Protein AF-A0A090J4X0-F1 (afdb_monomer_lite)

Radius of gyration: 49.34 Å; chains: 1; bounding box: 128×133×144 Å

Sequence (940 aa):
MVRVKNRFLIIFAMIFALLVNYCIPLAQIASAADVNAISAQEEPVEEQVVTTNQIQGETDNSPYKDQLEKDVEGVVTYEVDNNNVYMQSTTPHNNANTSEDRYTYNYEGNSQVLDHILTTKDIADDAQVEILHLNASYMEEHGRVSDHDPVLAQLNFDEEPAADEDFSLTIMHTNDTHARVTQFPYLATAVNQIRADHPNNLLLHAGDVFSGTLFFNVHLGLADLYFLNELKYDAMTFGNHEFDKDSQTLANFVNEAKFPFVSANIDFTNDPILGKYAFNEPGQPGDGGNIYPAIIKEINGEQVGIFGLTTEDTPNIASPSKNIVFENAVEEAENTVSLLEEKGIDKIIALSHLGYDEDKQLAEAVDGIDVIVGGHSHTVLPEGEVIEKDEPTVIVQTGEYLNNLGKLDVTFDENGVIKDQSAELLSLTADSNGVRQFAADPAFQEKVDEFNTPIEELLQEVVGNTTVPLDGERANVRTKETNLGNLITDGMVWKMQQFFPETTIALQNGGGIRASIDQGEITMGEVRTVLPFDNALVAIKLTGKEIWEALEHSVSAYPSQSGGFLHVSGLKFKFDPDKPAGEKVWSVKVKTTEGNFKPIELDQMYTVATNSFTAQGGDGFDSLRQAYLDGRMINIDIPDYEVFNDYLVAHNPVSPSVEGRIVAAKEPSGENKVNPTINNGVATVDDATFKNAIEAAVVANSALEINLNGKENIKIQLTADQVAQLTENGVPLVLANGSVSIRIPSSVLEAGGELVVIISKLADTKGAVSPVYELIIQLGGKSVTQFSEPVTLTFTVDKNKVTKPDKLNVYYYNEHTKAWVKLPGATYQDGKVTVTTNHFTKFTVFENDAEIIASDSSDNNGNGGSNPPGGKNPDNTNSGTKNTVTDHSNTGNNPINTTNKLPDTSTNYRNILLAGILFILFATIGVFYKRFKKGTKSTH

Structure (mmCIF, N/CA/C/O backbone):
data_AF-A0A090J4X0-F1
#
_entry.id   AF-A0A090J4X0-F1
#
loop_
_atom_site.group_PDB
_atom_site.id
_atom_site.type_symbol
_atom_site.label_atom_id
_atom_site.label_alt_id
_atom_site.label_comp_id
_atom_site.label_asym_id
_atom_site.label_entity_id
_atom_site.label_seq_id
_atom_site.pdbx_PDB_ins_code
_atom_site.Cartn_x
_atom_site.Cartn_y
_atom_site.Cartn_z
_atom_site.occupancy
_atom_site.B_iso_or_equiv
_atom_site.auth_seq_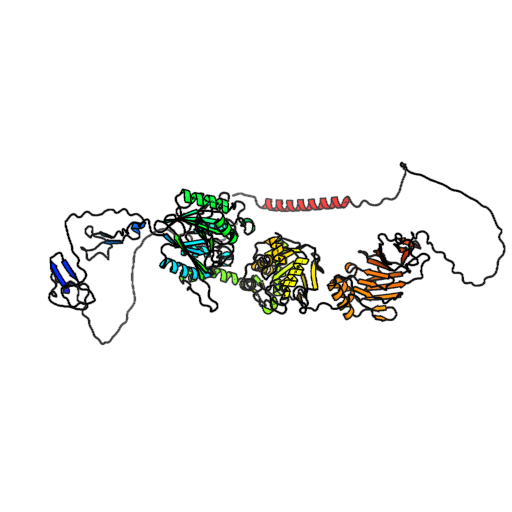id
_atom_site.auth_comp_id
_atom_site.auth_asym_id
_atom_site.auth_atom_id
_atom_site.pdbx_PDB_model_num
ATOM 1 N N . MET A 1 1 ? 57.522 20.116 41.516 1.00 34.50 1 MET A N 1
ATOM 2 C CA . MET A 1 1 ? 57.374 21.588 41.396 1.00 34.50 1 MET A CA 1
ATOM 3 C C . MET A 1 1 ? 55.888 21.847 41.144 1.00 34.50 1 MET A C 1
ATOM 5 O O . MET A 1 1 ? 55.374 21.148 40.291 1.00 34.50 1 MET A O 1
ATOM 9 N N . VAL A 1 2 ? 55.079 22.598 41.909 1.00 28.20 2 VAL A N 1
ATOM 10 C CA . VAL A 1 2 ? 55.233 23.796 42.782 1.00 28.20 2 VAL A CA 1
ATOM 11 C C . VAL A 1 2 ? 54.946 25.122 42.048 1.00 28.20 2 VAL A C 1
ATOM 13 O O . VAL A 1 2 ? 55.818 25.585 41.323 1.00 28.20 2 VAL A O 1
ATOM 16 N N . ARG A 1 3 ? 53.799 25.759 42.392 1.00 29.31 3 ARG A N 1
ATOM 17 C CA . ARG A 1 3 ? 53.315 27.131 42.032 1.00 29.31 3 ARG A CA 1
ATOM 18 C C . ARG A 1 3 ? 52.940 27.313 40.535 1.00 29.31 3 ARG A C 1
ATOM 20 O O . ARG A 1 3 ? 53.563 26.685 39.698 1.00 29.31 3 ARG A O 1
ATOM 27 N N . VAL A 1 4 ? 51.946 28.109 40.099 1.00 34.38 4 VAL A N 1
ATOM 28 C CA . VAL A 1 4 ? 51.014 29.121 40.693 1.00 34.38 4 VAL A CA 1
ATOM 29 C C . VAL A 1 4 ? 49.559 28.820 40.195 1.00 34.38 4 VAL A C 1
ATOM 31 O O . VAL A 1 4 ? 49.356 27.824 39.515 1.00 34.38 4 VAL A O 1
ATOM 34 N N . LYS A 1 5 ? 48.538 29.666 40.419 1.00 36.97 5 LYS A N 1
ATOM 35 C CA . LYS A 1 5 ? 47.562 29.635 41.538 1.00 36.97 5 LYS A CA 1
ATOM 36 C C . LYS A 1 5 ? 46.508 30.772 41.371 1.00 36.97 5 LYS A C 1
ATOM 38 O O . LYS A 1 5 ? 46.921 31.913 41.201 1.00 36.97 5 LYS A O 1
ATOM 43 N N . ASN A 1 6 ? 45.209 30.491 41.588 1.00 34.59 6 ASN A N 1
ATOM 44 C CA . ASN A 1 6 ? 44.034 31.411 41.547 1.00 34.59 6 ASN A CA 1
ATOM 45 C C . ASN A 1 6 ? 43.616 31.903 40.136 1.00 34.59 6 ASN A C 1
ATOM 47 O O . ASN A 1 6 ? 44.476 32.042 39.276 1.00 34.59 6 ASN A O 1
ATOM 51 N N . ARG A 1 7 ? 42.342 32.218 39.826 1.00 28.98 7 ARG A N 1
ATOM 52 C CA . ARG A 1 7 ? 41.038 32.239 40.564 1.00 28.98 7 ARG A CA 1
ATOM 53 C C . ARG A 1 7 ? 40.018 31.366 39.776 1.00 28.98 7 ARG A C 1
ATOM 55 O O . ARG A 1 7 ? 40.221 31.234 38.580 1.00 28.98 7 ARG A O 1
ATOM 62 N N . PHE A 1 8 ? 38.965 30.707 40.280 1.00 29.36 8 PHE A N 1
ATOM 63 C CA . PHE A 1 8 ? 38.139 30.781 41.505 1.00 29.36 8 PHE A CA 1
ATOM 64 C C . PHE A 1 8 ? 37.130 31.950 41.588 1.00 29.36 8 PHE A C 1
ATOM 66 O O . PHE A 1 8 ? 37.449 32.966 42.202 1.00 29.36 8 PHE A O 1
ATOM 73 N N . LEU A 1 9 ? 35.939 31.782 40.983 1.00 28.12 9 LEU A N 1
ATOM 74 C CA . LEU A 1 9 ? 34.565 32.021 41.509 1.00 28.12 9 LEU A CA 1
ATOM 75 C C . LEU A 1 9 ? 33.567 32.085 40.324 1.00 28.12 9 LEU A C 1
ATOM 77 O O . LEU A 1 9 ? 33.915 32.703 39.324 1.00 28.12 9 LEU A O 1
ATOM 81 N N . ILE A 1 10 ? 32.336 31.553 40.476 1.00 30.25 10 ILE A N 1
ATOM 82 C CA . ILE A 1 10 ? 31.266 31.466 39.440 1.00 30.25 10 ILE A CA 1
ATOM 83 C C . ILE A 1 10 ? 31.689 30.529 38.267 1.00 30.25 10 ILE A C 1
ATOM 85 O O . ILE A 1 10 ? 32.802 30.639 37.771 1.00 30.25 10 ILE A O 1
ATOM 89 N N . ILE A 1 11 ? 30.944 29.528 37.777 1.00 29.91 11 ILE A N 1
ATOM 90 C CA . ILE A 1 11 ? 29.537 29.103 37.911 1.00 29.91 11 ILE A CA 1
ATOM 91 C C . ILE A 1 11 ? 29.507 27.647 38.429 1.00 29.91 11 ILE A C 1
ATOM 93 O O . ILE A 1 11 ? 30.078 26.781 37.773 1.00 29.91 11 ILE A O 1
ATOM 97 N N . PHE A 1 12 ? 28.861 27.357 39.571 1.00 31.47 12 PHE A N 1
ATOM 98 C CA . PHE A 1 12 ? 28.559 25.971 40.008 1.00 31.47 12 PHE A CA 1
ATOM 99 C C . PHE A 1 12 ? 27.487 25.915 41.127 1.00 31.47 12 PHE A C 1
ATOM 101 O O . PHE A 1 12 ? 27.651 25.231 42.134 1.00 31.47 12 PHE A O 1
ATOM 108 N N . ALA A 1 13 ? 26.425 26.720 41.008 1.00 29.48 13 ALA A N 1
ATOM 109 C CA . ALA A 1 13 ? 25.392 26.877 42.046 1.00 29.48 13 ALA A CA 1
ATOM 110 C C . ALA A 1 13 ? 23.999 27.177 41.447 1.00 29.48 13 ALA A C 1
ATOM 112 O O . ALA A 1 13 ? 23.331 28.125 41.842 1.00 29.48 13 ALA A O 1
ATOM 113 N N . MET A 1 14 ? 23.619 26.386 40.443 1.00 27.30 14 MET A N 1
ATOM 114 C CA . MET A 1 14 ? 22.338 26.350 39.720 1.00 27.30 14 MET A CA 1
ATOM 115 C C . MET A 1 14 ? 22.378 25.035 38.911 1.00 27.30 14 MET A C 1
ATOM 117 O O . MET A 1 14 ? 23.383 24.809 38.245 1.00 27.30 14 MET A O 1
ATOM 121 N N . ILE A 1 15 ? 21.414 24.110 38.945 1.00 30.80 15 ILE A N 1
ATOM 122 C CA . ILE A 1 15 ? 20.147 24.021 39.694 1.00 30.80 15 ILE A CA 1
ATOM 123 C C . ILE A 1 15 ? 20.069 22.599 40.284 1.00 30.80 15 ILE A C 1
ATOM 125 O O . ILE A 1 15 ? 19.925 21.645 39.528 1.00 30.80 15 ILE A O 1
ATOM 129 N N . PHE A 1 16 ? 20.195 22.432 41.610 1.00 29.25 16 PHE A N 1
ATOM 130 C CA . PHE A 1 16 ? 19.958 21.131 42.273 1.00 29.25 16 PHE A CA 1
ATOM 131 C C . PHE A 1 16 ? 19.659 21.257 43.782 1.00 29.25 16 PHE A C 1
ATOM 133 O O . PHE A 1 16 ? 20.340 20.664 44.615 1.00 29.25 16 PHE A O 1
ATOM 140 N N . ALA A 1 17 ? 18.674 22.085 44.144 1.00 27.25 17 ALA A N 1
ATOM 141 C CA . ALA A 1 17 ? 18.000 22.063 45.450 1.00 27.25 17 ALA A CA 1
ATOM 142 C C . ALA A 1 17 ? 16.835 23.067 45.458 1.00 27.25 17 ALA A C 1
ATOM 144 O O . ALA A 1 17 ? 17.079 24.254 45.656 1.00 27.25 17 ALA A O 1
ATOM 145 N N . LEU A 1 18 ? 15.597 22.597 45.258 1.00 29.12 18 LEU A N 1
ATOM 146 C CA . LEU A 1 18 ? 14.378 23.181 45.846 1.00 29.12 18 LEU A CA 1
ATOM 147 C C . LEU A 1 18 ? 13.153 22.309 45.529 1.00 29.12 18 LEU A C 1
ATOM 149 O O . LEU A 1 18 ? 12.484 22.468 44.515 1.00 29.12 18 LEU A O 1
ATOM 153 N N . LEU A 1 19 ? 12.872 21.387 46.443 1.00 26.77 19 LEU A N 1
ATOM 154 C CA . LEU A 1 19 ? 11.585 20.719 46.606 1.00 26.77 19 LEU A CA 1
ATOM 155 C C . LEU A 1 19 ? 11.339 20.643 48.126 1.00 26.77 19 LEU A C 1
ATOM 157 O O . LEU A 1 19 ? 12.308 20.546 48.880 1.00 26.77 19 LEU A O 1
ATOM 161 N N . VAL A 1 20 ? 10.070 20.650 48.551 1.00 29.41 20 VAL A N 1
ATOM 162 C CA . VAL A 1 20 ? 9.588 20.437 49.938 1.00 29.41 20 VAL A CA 1
ATOM 163 C C . VAL A 1 20 ? 9.662 21.644 50.921 1.00 29.41 20 VAL A C 1
ATOM 165 O O . VAL A 1 20 ? 10.699 21.956 51.496 1.00 29.41 20 VAL A O 1
ATOM 168 N N . ASN A 1 21 ? 8.461 22.185 51.208 1.00 29.67 21 ASN A N 1
ATOM 169 C CA . ASN A 1 21 ? 7.936 22.760 52.475 1.00 29.67 21 ASN A CA 1
ATOM 170 C C . ASN A 1 21 ? 8.052 24.261 52.895 1.00 29.67 21 ASN A C 1
ATOM 172 O O . ASN A 1 21 ? 9.009 24.677 53.536 1.00 29.67 21 ASN A O 1
ATOM 176 N N . TYR A 1 22 ? 6.894 24.941 52.753 1.00 29.33 22 TYR A N 1
ATOM 177 C CA . TYR A 1 22 ? 6.094 25.691 53.766 1.00 29.33 22 TYR A CA 1
ATOM 178 C C . TYR A 1 22 ? 6.473 27.088 54.350 1.00 29.33 22 TYR A C 1
ATOM 180 O O . TYR A 1 22 ? 7.574 27.326 54.828 1.00 29.33 22 TYR A O 1
ATOM 188 N N . CYS A 1 23 ? 5.411 27.921 54.462 1.00 25.92 23 CYS A N 1
ATOM 189 C CA . CYS A 1 23 ? 5.164 29.139 55.283 1.00 25.92 23 CYS A CA 1
ATOM 190 C C . CYS A 1 23 ? 6.023 30.416 55.049 1.00 25.92 23 CYS A C 1
ATOM 192 O O . CYS A 1 23 ? 7.228 30.399 55.252 1.00 25.92 23 CYS A O 1
ATOM 194 N N . ILE A 1 24 ? 5.486 31.572 54.594 1.00 27.16 24 ILE A N 1
ATOM 195 C CA . ILE A 1 24 ? 4.504 32.507 55.238 1.00 27.16 24 ILE A CA 1
ATOM 196 C C . ILE A 1 24 ? 5.044 33.076 56.582 1.00 27.16 24 ILE A C 1
ATOM 198 O O . ILE A 1 24 ? 5.458 32.236 57.382 1.00 27.16 24 ILE A O 1
ATOM 202 N N . PRO A 1 25 ? 5.005 34.406 56.923 1.00 51.69 25 PRO A N 1
ATOM 203 C CA . PRO A 1 25 ? 4.250 35.553 56.332 1.00 51.69 25 PRO A CA 1
ATOM 204 C C . PRO A 1 25 ? 4.981 36.944 56.187 1.00 51.69 25 PRO A C 1
ATOM 206 O O . PRO A 1 25 ? 6.061 37.128 56.732 1.00 51.69 25 PRO A O 1
ATOM 209 N N . LEU A 1 26 ? 4.281 37.957 55.604 1.00 27.30 26 LEU A N 1
ATOM 210 C CA . LEU A 1 26 ? 4.347 39.443 55.859 1.00 27.30 26 LEU A CA 1
ATOM 211 C C . LEU A 1 26 ? 5.690 40.215 55.587 1.00 27.30 26 LEU A C 1
ATOM 213 O O . LEU A 1 26 ? 6.767 39.648 55.680 1.00 27.30 26 LEU A O 1
ATOM 217 N N . ALA A 1 27 ? 5.762 41.537 55.308 1.00 27.98 27 ALA A N 1
ATOM 218 C CA . ALA A 1 27 ? 4.795 42.578 54.884 1.00 27.98 27 ALA A CA 1
ATOM 219 C C . ALA A 1 27 ? 5.486 43.934 54.539 1.00 27.98 27 ALA A C 1
ATOM 221 O O . ALA A 1 27 ? 6.489 44.240 55.168 1.00 27.98 27 ALA A O 1
ATOM 222 N N . GLN A 1 28 ? 4.844 44.771 53.687 1.00 29.53 28 GLN A N 1
ATOM 223 C CA . GLN A 1 28 ? 4.768 46.267 53.748 1.00 29.53 28 GLN A CA 1
ATOM 224 C C . GLN A 1 28 ? 6.092 47.118 53.682 1.00 29.53 28 GLN A C 1
ATOM 226 O O . GLN A 1 28 ? 7.161 46.639 54.022 1.00 29.53 28 GLN A O 1
ATOM 231 N N . ILE A 1 29 ? 6.165 48.403 53.262 1.00 28.66 29 ILE A N 1
ATOM 232 C CA . ILE A 1 29 ? 5.221 49.397 52.681 1.00 28.66 29 ILE A CA 1
ATOM 233 C C . ILE A 1 29 ? 5.993 50.535 51.937 1.00 28.66 29 ILE A C 1
ATOM 235 O O . ILE A 1 29 ? 7.201 50.659 52.116 1.00 28.66 29 ILE A O 1
ATOM 239 N N . ALA A 1 30 ? 5.255 51.418 51.233 1.00 26.11 30 ALA A N 1
ATOM 240 C CA . ALA A 1 30 ? 5.583 52.812 50.827 1.00 26.11 30 ALA A CA 1
ATOM 241 C C . ALA A 1 30 ? 6.483 53.104 49.594 1.00 26.11 30 ALA A C 1
ATOM 243 O O . ALA A 1 30 ? 7.397 52.347 49.293 1.00 26.11 30 ALA A O 1
ATOM 244 N N . SER A 1 31 ? 6.366 54.259 48.900 1.00 32.53 31 SER A N 1
ATOM 245 C CA . SER A 1 31 ? 5.209 55.149 48.555 1.00 32.53 31 SER A CA 1
ATOM 246 C C . SER A 1 31 ? 5.684 56.407 47.786 1.00 32.53 31 SER A C 1
ATOM 248 O O . SER A 1 31 ? 6.614 57.053 48.268 1.00 32.53 31 SER A O 1
ATOM 250 N N . ALA A 1 32 ? 5.005 56.817 46.701 1.00 26.53 32 ALA A N 1
ATOM 251 C CA . ALA A 1 32 ? 4.943 58.190 46.131 1.00 26.53 32 ALA A CA 1
ATOM 252 C C . ALA A 1 32 ? 4.149 58.172 44.798 1.00 26.53 32 ALA A C 1
ATOM 254 O O . ALA A 1 32 ? 4.267 57.188 44.075 1.00 26.53 32 ALA A O 1
ATOM 255 N N . ALA A 1 33 ? 3.401 59.195 44.361 1.00 28.95 33 ALA A N 1
ATOM 256 C CA . ALA A 1 33 ? 2.831 60.386 45.017 1.00 28.95 33 ALA A CA 1
ATOM 257 C C . ALA A 1 33 ? 1.671 60.947 44.140 1.00 28.95 33 ALA A C 1
ATOM 259 O O . ALA A 1 33 ? 1.519 60.531 42.992 1.00 28.95 33 ALA A O 1
ATOM 260 N N . ASP A 1 34 ? 0.860 61.867 44.673 1.00 30.09 34 ASP A N 1
ATOM 261 C CA . ASP A 1 34 ? -0.387 62.390 44.073 1.00 30.09 34 ASP A CA 1
ATOM 262 C C . ASP A 1 34 ? -0.223 63.312 42.841 1.00 30.09 34 ASP A C 1
ATOM 264 O O . ASP A 1 34 ? 0.861 63.840 42.594 1.00 30.09 34 ASP A O 1
ATOM 268 N N . VAL A 1 35 ? -1.347 63.615 42.157 1.00 27.56 35 VAL A N 1
ATOM 269 C CA . VAL A 1 35 ? -1.904 64.987 41.964 1.00 27.56 35 VAL A CA 1
ATOM 270 C C . VAL A 1 35 ? -3.332 64.923 41.353 1.00 27.56 35 VAL A C 1
ATOM 272 O O . VAL A 1 35 ? -3.632 64.051 40.547 1.00 27.56 35 VAL A O 1
ATOM 275 N N . ASN A 1 36 ? -4.217 65.848 41.762 1.00 30.12 36 ASN A N 1
ATOM 276 C CA . ASN A 1 36 ? -5.650 65.969 41.386 1.00 30.12 36 ASN A CA 1
ATOM 277 C C . ASN A 1 36 ? -5.858 66.885 40.123 1.00 30.12 36 ASN A C 1
ATOM 279 O O . ASN A 1 36 ? -4.861 67.311 39.548 1.00 30.12 36 ASN A O 1
ATOM 283 N N . ALA A 1 37 ? -7.045 67.291 39.613 1.00 31.62 37 ALA A N 1
ATOM 284 C CA . ALA A 1 37 ? -8.426 67.343 40.145 1.00 31.62 37 ALA A CA 1
ATOM 285 C C . ALA A 1 37 ? -9.524 67.645 39.068 1.00 31.62 37 ALA A C 1
ATOM 287 O O . ALA A 1 37 ? -9.189 68.194 38.024 1.00 31.62 37 ALA A O 1
ATOM 288 N N . ILE A 1 38 ? -10.814 67.463 39.442 1.00 29.50 38 ILE A N 1
ATOM 289 C CA . ILE A 1 38 ? -12.072 68.115 38.940 1.00 29.50 38 ILE A CA 1
ATOM 290 C C . ILE A 1 38 ? -12.548 67.780 37.495 1.00 29.50 38 ILE A C 1
ATOM 292 O O . ILE A 1 38 ? -11.777 67.966 36.564 1.00 29.50 38 ILE A O 1
ATOM 296 N N . SER A 1 39 ? -13.770 67.310 37.142 1.00 31.17 39 SER A N 1
ATOM 297 C CA . SER A 1 39 ? -15.104 67.010 37.763 1.00 31.17 39 SER A CA 1
ATOM 298 C C . SER A 1 39 ? -16.278 68.029 37.634 1.00 31.17 39 SER A C 1
ATOM 300 O O . SER A 1 39 ? -16.385 68.932 38.461 1.00 31.17 39 SER A O 1
ATOM 302 N N . ALA A 1 40 ? -17.220 67.814 36.689 1.00 30.50 40 ALA A N 1
ATOM 303 C CA . ALA A 1 40 ? -18.631 68.292 36.685 1.00 30.50 40 ALA A CA 1
ATOM 304 C C . ALA A 1 40 ? -19.450 67.649 35.523 1.00 30.50 40 ALA A C 1
ATOM 306 O O . ALA A 1 40 ? -18.827 67.278 34.532 1.00 30.50 40 ALA A O 1
ATOM 307 N N . GLN A 1 41 ? -20.795 67.632 35.462 1.00 31.11 41 GLN A N 1
ATOM 308 C CA . GLN A 1 41 ? -21.865 67.206 36.401 1.00 31.11 41 GLN A CA 1
ATOM 309 C C . GLN A 1 41 ? -23.222 67.275 35.647 1.00 31.11 41 GLN A C 1
ATOM 311 O O . GLN A 1 41 ? -23.488 68.317 35.061 1.00 31.11 41 GLN A O 1
ATOM 316 N N . GLU A 1 42 ? -24.077 66.239 35.701 1.00 29.41 42 GLU A N 1
ATOM 317 C CA . GLU A 1 42 ? -25.563 66.326 35.677 1.00 29.41 42 GLU A CA 1
ATOM 318 C C . GLU A 1 42 ? -26.201 64.940 35.971 1.00 29.41 42 GLU A C 1
ATOM 320 O O . GLU A 1 42 ? -25.564 63.909 35.762 1.00 29.41 42 GLU A O 1
ATOM 325 N N . GLU A 1 43 ? -27.429 64.929 36.504 1.00 33.50 43 GLU A N 1
ATOM 326 C CA . GLU A 1 43 ? -28.241 63.773 36.971 1.00 33.50 43 GLU A CA 1
ATOM 327 C C . GLU A 1 43 ? -29.717 63.993 36.505 1.00 33.50 43 GLU A C 1
ATOM 329 O O . GLU A 1 43 ? -29.934 64.968 35.775 1.00 33.50 43 GLU A O 1
ATOM 334 N N . PRO A 1 44 ? -30.780 63.257 36.935 1.00 47.31 44 PRO A N 1
ATOM 335 C CA . PRO A 1 44 ? -30.884 61.980 37.674 1.00 47.31 44 PRO A CA 1
ATOM 336 C C . PRO A 1 44 ? -31.925 60.980 37.089 1.00 47.31 44 PRO A C 1
ATOM 338 O O . PRO A 1 44 ? -32.754 61.363 36.270 1.00 47.31 44 PRO A O 1
ATOM 341 N N . VAL A 1 45 ? -31.978 59.750 37.628 1.00 28.83 45 VAL A N 1
ATOM 342 C CA . VAL A 1 45 ? -33.188 59.119 38.227 1.00 28.83 45 VAL A CA 1
ATOM 343 C C . VAL A 1 45 ? -32.703 58.172 39.340 1.00 28.83 45 VAL A C 1
ATOM 345 O O . VAL A 1 45 ? -31.670 57.529 39.180 1.00 28.83 45 VAL A O 1
ATOM 348 N N . GLU A 1 46 ? -33.427 58.096 40.457 1.00 34.72 46 GLU A N 1
ATOM 349 C CA . GLU A 1 46 ? -33.169 57.191 41.587 1.00 34.72 46 GLU A CA 1
ATOM 350 C C . GLU A 1 46 ? -34.383 56.258 41.757 1.00 34.72 46 GLU A C 1
ATOM 352 O O . GLU A 1 46 ? -35.488 56.736 42.019 1.00 34.72 46 GLU A O 1
ATOM 357 N N . GLU A 1 47 ? -34.204 54.943 41.588 1.00 34.50 47 GLU A N 1
ATOM 358 C CA . GLU A 1 47 ? -35.222 53.941 41.940 1.00 34.50 47 GLU A CA 1
ATOM 359 C C . GLU A 1 47 ? -34.985 53.434 43.367 1.00 34.50 47 GLU A C 1
ATOM 361 O O . GLU A 1 47 ? -33.874 53.055 43.741 1.00 34.50 47 GLU A O 1
ATOM 366 N N . GLN A 1 48 ? -36.039 53.442 44.187 1.00 38.66 48 GLN A N 1
ATOM 367 C CA . GLN A 1 48 ? -35.953 53.020 45.583 1.00 38.66 48 GLN A CA 1
ATOM 368 C C . GLN A 1 48 ? -36.026 51.497 45.701 1.00 38.66 48 GLN A C 1
ATOM 370 O O . GLN A 1 48 ? -37.108 50.917 45.646 1.00 38.66 48 GLN A O 1
ATOM 375 N N . VAL A 1 49 ? -34.884 50.856 45.958 1.00 39.84 49 VAL A N 1
ATOM 376 C CA . VAL A 1 49 ? -34.857 49.464 46.426 1.00 39.84 49 VAL A CA 1
ATOM 377 C C . VAL A 1 49 ? -35.386 49.420 47.862 1.00 39.84 49 VAL A C 1
ATOM 379 O O . VAL A 1 49 ? -34.703 49.822 48.806 1.00 39.84 49 VAL A O 1
ATOM 382 N N . VAL A 1 50 ? -36.622 48.950 48.026 1.00 42.84 50 VAL A N 1
ATOM 383 C CA . VAL A 1 50 ? -37.227 48.678 49.336 1.00 42.84 50 VAL A CA 1
ATOM 384 C C . VAL A 1 50 ? -36.679 47.350 49.861 1.00 42.84 50 VAL A C 1
ATOM 386 O O . VAL A 1 50 ? -36.661 46.353 49.147 1.00 42.84 50 VAL A O 1
ATOM 389 N N . THR A 1 51 ? -36.221 47.327 51.112 1.00 45.81 51 THR A N 1
ATOM 390 C CA . THR A 1 51 ? -35.680 46.111 51.748 1.00 45.81 51 THR A CA 1
ATOM 391 C C . THR A 1 51 ? -36.785 45.278 52.401 1.00 45.81 51 THR A C 1
ATOM 393 O O . THR A 1 51 ? -37.767 45.829 52.896 1.00 45.81 51 THR A O 1
ATOM 396 N N . THR A 1 52 ? -36.616 43.954 52.471 1.00 41.53 52 THR A N 1
ATOM 397 C CA . THR A 1 52 ? -37.627 42.996 52.971 1.00 41.53 52 THR A CA 1
ATOM 398 C C . THR A 1 52 ? -38.184 43.358 54.355 1.00 41.53 52 THR A C 1
ATOM 400 O O . THR A 1 52 ? -39.389 43.269 54.593 1.00 41.53 52 THR A O 1
ATOM 403 N N . ASN A 1 53 ? -37.335 43.884 55.244 1.00 43.94 53 ASN A N 1
ATOM 404 C CA . ASN A 1 53 ? -37.717 44.329 56.591 1.00 43.94 53 ASN A CA 1
ATOM 405 C C . ASN A 1 53 ? -38.749 45.478 56.584 1.00 43.94 53 ASN A C 1
ATOM 407 O O . ASN A 1 53 ? -39.500 45.641 57.543 1.00 43.94 53 ASN A O 1
ATOM 411 N N . GLN A 1 54 ? -38.806 46.270 55.509 1.00 46.78 54 GLN A N 1
ATOM 412 C CA . GLN A 1 54 ? -39.795 47.337 55.316 1.00 46.78 54 GLN A CA 1
ATOM 413 C C . GLN A 1 54 ? -41.131 46.805 54.764 1.00 46.78 54 GLN A C 1
ATOM 415 O O . GLN A 1 54 ? -42.131 47.516 54.836 1.00 46.78 54 GLN A O 1
ATOM 420 N N . ILE A 1 55 ? -41.154 45.570 54.243 1.00 49.06 55 ILE A N 1
ATOM 421 C CA . ILE A 1 55 ? -42.333 44.919 53.651 1.00 49.06 55 ILE A CA 1
ATOM 422 C C . ILE A 1 55 ? -43.050 44.013 54.665 1.00 49.06 55 ILE A C 1
ATOM 424 O O . ILE A 1 55 ? -44.269 43.904 54.606 1.00 49.06 55 ILE A O 1
ATOM 428 N N . GLN A 1 56 ? -42.343 43.397 55.620 1.00 46.88 56 GLN A N 1
ATOM 429 C CA . GLN A 1 56 ? -42.962 42.522 56.637 1.00 46.88 56 GLN A CA 1
ATOM 430 C C . GLN A 1 56 ? -43.178 43.188 58.009 1.00 46.88 56 GLN A C 1
ATOM 432 O O . GLN A 1 56 ? -44.170 42.894 58.670 1.00 46.88 56 GLN A O 1
ATOM 437 N N . GLY A 1 57 ? -42.308 44.114 58.430 1.00 46.31 57 GLY A N 1
ATOM 438 C CA . GLY A 1 57 ? -42.334 44.674 59.789 1.00 46.31 57 GLY A CA 1
ATOM 439 C C . GLY A 1 57 ? -41.778 43.718 60.858 1.00 46.31 57 GLY A C 1
ATOM 440 O O . GLY A 1 57 ? -41.242 42.661 60.551 1.00 46.31 57 GLY A O 1
ATOM 441 N N . GLU A 1 58 ? -41.877 44.098 62.138 1.00 46.41 58 GLU A N 1
ATOM 442 C CA . GLU A 1 58 ? -41.262 43.361 63.266 1.00 46.41 58 GLU A CA 1
ATOM 443 C C . GLU A 1 58 ? -42.135 42.207 63.827 1.00 46.41 58 GLU A C 1
ATOM 445 O O . GLU A 1 58 ? -41.876 41.709 64.923 1.00 46.41 58 GLU A O 1
ATOM 450 N N . THR A 1 59 ? -43.189 41.796 63.111 1.00 50.03 59 THR A N 1
ATOM 451 C CA . THR A 1 59 ? -44.130 40.712 63.479 1.00 50.03 59 THR A CA 1
ATOM 452 C C . THR A 1 59 ? -44.805 40.136 62.233 1.00 50.03 59 THR A C 1
ATOM 454 O O . THR A 1 59 ? -44.951 40.863 61.257 1.00 50.03 59 THR A O 1
ATOM 457 N N . ASP A 1 60 ? -45.332 38.909 62.305 1.00 44.22 60 ASP A N 1
ATOM 458 C CA . ASP A 1 60 ? -45.904 38.124 61.188 1.00 44.22 60 ASP A CA 1
ATOM 459 C C . ASP A 1 60 ? -47.228 38.666 60.583 1.00 44.22 60 ASP A C 1
ATOM 461 O O . ASP A 1 60 ? -48.216 37.944 60.464 1.00 44.22 60 ASP A O 1
ATOM 465 N N . ASN A 1 61 ? -47.325 39.954 60.243 1.00 46.25 61 ASN A N 1
ATOM 466 C CA . ASN A 1 61 ? -48.478 40.554 59.559 1.00 46.25 61 ASN A CA 1
ATOM 467 C C . ASN A 1 61 ? -48.010 41.638 58.574 1.00 46.25 61 ASN A C 1
ATOM 469 O O . ASN A 1 61 ? -47.699 42.757 58.978 1.00 46.25 61 ASN A O 1
ATOM 473 N N . SER A 1 62 ? -48.039 41.325 57.274 1.00 45.69 62 SER A N 1
ATOM 474 C CA . SER A 1 62 ? -47.752 42.298 56.212 1.00 45.69 62 SER A CA 1
ATOM 475 C C . SER A 1 62 ? -48.701 43.514 56.282 1.00 45.69 62 SER A C 1
ATOM 477 O O . SER A 1 62 ? -49.923 43.331 56.342 1.00 45.69 62 SER A O 1
ATOM 479 N N . PRO A 1 63 ? -48.191 44.759 56.195 1.00 51.12 63 PRO A N 1
ATOM 480 C CA . PRO A 1 63 ? -49.007 45.969 56.109 1.00 51.12 63 PRO A CA 1
ATOM 481 C C . PRO A 1 63 ? -49.719 46.126 54.749 1.00 51.12 63 PRO A C 1
ATOM 483 O O . PRO A 1 63 ? -50.514 47.050 54.584 1.00 51.12 63 PRO A O 1
ATOM 486 N N . TYR A 1 64 ? -49.475 45.222 53.791 1.00 52.28 64 TYR A N 1
ATOM 487 C CA . TYR A 1 64 ? -50.072 45.214 52.449 1.00 52.28 64 TYR A CA 1
ATOM 488 C C . TYR A 1 64 ? -51.281 44.266 52.312 1.00 52.28 64 TYR A C 1
ATOM 490 O O . TYR A 1 64 ? -51.862 44.176 51.236 1.00 52.28 64 TYR A O 1
ATOM 498 N N . LYS A 1 65 ? -51.705 43.616 53.408 1.00 50.06 65 LYS A N 1
ATOM 499 C CA . LYS A 1 65 ? -52.749 42.566 53.501 1.00 50.06 65 LYS A CA 1
ATOM 500 C C . LYS A 1 65 ? -54.054 42.788 52.713 1.00 50.06 65 LYS A C 1
ATOM 502 O O . LYS A 1 65 ? -54.684 41.811 52.326 1.00 50.06 65 LYS A O 1
ATOM 507 N N . ASP A 1 66 ? -54.463 44.037 52.488 1.00 48.00 66 ASP A N 1
ATOM 508 C CA . ASP A 1 66 ? -55.707 44.402 51.788 1.00 48.00 66 ASP A CA 1
ATOM 509 C C . ASP A 1 66 ? -55.467 45.078 50.412 1.00 48.00 66 ASP A C 1
ATOM 511 O O . ASP A 1 66 ? -56.353 45.764 49.892 1.00 48.00 66 ASP A O 1
ATOM 515 N N . GLN A 1 67 ? -54.274 44.937 49.814 1.00 48.91 67 GLN A N 1
ATOM 516 C CA . GLN A 1 67 ? -53.913 45.545 48.524 1.00 48.91 67 GLN A CA 1
ATOM 517 C C . GLN A 1 67 ? -53.522 44.501 47.466 1.00 48.91 67 GLN A C 1
ATOM 519 O O . GLN A 1 67 ? -52.737 43.595 47.716 1.00 48.91 67 GLN A O 1
ATOM 524 N N . LEU A 1 68 ? -54.053 44.667 46.249 1.00 51.03 68 LEU A N 1
ATOM 525 C CA . LEU A 1 68 ? -53.633 43.914 45.064 1.00 51.03 68 LEU A CA 1
ATOM 526 C C . LEU A 1 68 ? -52.431 44.608 44.422 1.00 51.03 68 LEU A C 1
ATOM 528 O O . LEU A 1 68 ? -52.593 45.464 43.546 1.00 51.03 68 LEU A O 1
ATOM 532 N N . GLU A 1 69 ? -51.236 44.240 44.871 1.00 51.09 69 GLU A N 1
ATOM 533 C CA . GLU A 1 69 ? -50.000 44.604 44.183 1.00 51.09 69 GLU A CA 1
ATOM 534 C C . GLU A 1 69 ? -49.835 43.790 42.887 1.00 51.09 69 GLU A C 1
ATOM 536 O O . GLU A 1 69 ? -50.556 42.821 42.619 1.00 51.09 69 GLU A O 1
ATOM 541 N N . LYS A 1 70 ? -48.932 44.248 42.022 1.00 50.62 70 LYS A N 1
ATOM 542 C CA . LYS A 1 70 ? -48.624 43.622 40.736 1.00 50.62 70 LYS A CA 1
ATOM 543 C C . LYS A 1 70 ? -47.126 43.620 40.520 1.00 50.62 70 LYS A C 1
ATOM 545 O O . LYS A 1 70 ? -46.434 44.493 41.029 1.00 50.62 70 LYS A O 1
ATOM 550 N N . ASP A 1 71 ? -46.684 42.663 39.714 1.00 47.12 71 ASP A N 1
ATOM 551 C CA . ASP A 1 71 ? -45.322 42.587 39.194 1.00 47.12 71 ASP A CA 1
ATOM 552 C C . ASP A 1 71 ? -44.253 42.397 40.302 1.00 47.12 71 ASP A C 1
ATOM 554 O O . ASP A 1 71 ? -43.108 42.817 40.162 1.00 47.12 71 ASP A O 1
ATOM 558 N N . VAL A 1 72 ? -44.637 41.709 41.391 1.00 49.56 72 VAL A N 1
ATOM 559 C CA . VAL A 1 72 ? -43.757 41.199 42.461 1.00 49.56 72 VAL A CA 1
ATOM 560 C C . VAL A 1 72 ? -44.038 39.706 42.667 1.00 49.56 72 VAL A C 1
ATOM 562 O O . VAL A 1 72 ? -45.191 39.301 42.812 1.00 49.56 72 VAL A O 1
ATOM 565 N N . GLU A 1 73 ? -42.989 38.889 42.663 1.00 49.56 73 GLU A N 1
ATOM 566 C CA . GLU A 1 73 ? -43.050 37.426 42.773 1.00 49.56 73 GLU A CA 1
ATOM 567 C C . GLU A 1 73 ? -42.911 36.956 44.236 1.00 49.56 73 GLU A C 1
ATOM 569 O O . GLU A 1 73 ? -42.306 37.639 45.062 1.00 49.56 73 GLU A O 1
ATOM 574 N N . GLY A 1 74 ? -43.492 35.799 44.582 1.00 52.59 74 GLY A N 1
ATOM 575 C CA . GLY A 1 74 ? -43.325 35.167 45.904 1.00 52.59 74 GLY A CA 1
ATOM 576 C C . GLY A 1 74 ? -44.135 35.768 47.066 1.00 52.59 74 GLY A C 1
ATOM 577 O O . GLY A 1 74 ? -43.943 35.373 48.215 1.00 52.59 74 GLY A O 1
ATOM 578 N N . VAL A 1 75 ? -45.054 36.707 46.814 1.00 57.25 75 VAL A N 1
ATOM 579 C CA . VAL A 1 75 ? -45.873 37.327 47.873 1.00 57.25 75 VAL A CA 1
ATOM 580 C C . VAL A 1 75 ? -47.047 36.422 48.280 1.00 57.25 75 VAL A C 1
ATOM 582 O O . VAL A 1 75 ? -47.813 35.944 47.437 1.00 57.25 75 VAL A O 1
ATOM 585 N N . VAL A 1 76 ? -47.226 36.222 49.593 1.00 54.09 76 VAL A N 1
ATOM 586 C CA . VAL A 1 76 ? -48.416 35.574 50.177 1.00 54.09 76 VAL A CA 1
ATOM 587 C C . VAL A 1 76 ? -49.611 36.520 50.057 1.00 54.09 76 VAL A C 1
ATOM 589 O O . VAL A 1 76 ? -49.609 37.603 50.643 1.00 54.09 76 VAL A O 1
ATOM 592 N N . THR A 1 77 ? -50.641 36.108 49.321 1.00 54.62 77 THR A N 1
ATOM 593 C CA . THR A 1 77 ? -51.831 36.936 49.040 1.00 54.62 77 THR A CA 1
ATOM 594 C C . THR A 1 77 ? -53.061 36.539 49.845 1.00 54.62 77 THR A C 1
ATOM 596 O O . THR A 1 77 ? -53.948 37.369 50.048 1.00 54.62 77 THR A O 1
ATOM 599 N N . TYR A 1 78 ? -53.128 35.298 50.336 1.00 51.59 78 TYR A N 1
ATOM 600 C CA . TYR A 1 78 ? -54.237 34.842 51.169 1.00 51.59 78 TYR A CA 1
ATOM 601 C C . TYR A 1 78 ? -53.804 33.773 52.180 1.00 51.59 78 TYR A C 1
ATOM 603 O O . TYR A 1 78 ? -52.983 32.903 51.894 1.00 51.59 78 TYR A O 1
ATOM 611 N N . GLU A 1 79 ? -54.395 33.834 53.370 1.00 53.62 79 GLU A N 1
ATOM 612 C CA . GLU A 1 79 ? -54.199 32.910 54.489 1.00 53.62 79 GLU A CA 1
ATOM 613 C C . GLU A 1 79 ? -55.586 32.409 54.908 1.00 53.62 79 GLU A C 1
ATOM 615 O O . GLU A 1 79 ? -56.490 33.216 55.142 1.00 53.62 79 GLU A O 1
ATOM 620 N N . VAL A 1 80 ? -55.773 31.087 54.973 1.00 54.38 80 VAL A N 1
ATOM 621 C CA . VAL A 1 80 ? -57.047 30.475 55.402 1.00 54.38 80 VAL A CA 1
ATOM 622 C C . VAL A 1 80 ? -56.991 30.074 56.873 1.00 54.38 80 VAL A C 1
ATOM 624 O O . VAL A 1 80 ? -57.939 30.324 57.620 1.00 54.38 80 VAL A O 1
ATOM 627 N N . ASP A 1 81 ? -55.872 29.483 57.283 1.00 57.03 81 ASP A N 1
ATOM 628 C CA . ASP A 1 81 ? -55.519 29.153 58.660 1.00 57.03 81 ASP A CA 1
ATOM 629 C C . ASP A 1 81 ? -53.995 28.963 58.774 1.00 57.03 81 ASP A C 1
ATOM 631 O O . ASP A 1 81 ? -53.284 28.953 57.767 1.00 57.03 81 ASP A O 1
ATOM 635 N N . ASN A 1 82 ? -53.507 28.770 60.003 1.00 50.59 82 ASN A N 1
ATOM 636 C CA . ASN A 1 82 ? -52.093 28.579 60.353 1.00 50.59 82 ASN A CA 1
ATOM 637 C C . ASN A 1 82 ? -51.358 27.445 59.600 1.00 50.59 82 ASN A C 1
ATOM 639 O O . ASN A 1 82 ? -50.146 27.315 59.764 1.00 50.59 82 ASN A O 1
ATOM 643 N N . ASN A 1 83 ? -52.057 26.604 58.830 1.00 50.09 83 ASN A N 1
ATOM 644 C CA . ASN A 1 83 ? -51.494 25.459 58.117 1.00 50.09 83 ASN A CA 1
ATOM 645 C C . ASN A 1 83 ? -51.696 25.533 56.587 1.00 50.09 83 ASN A C 1
ATOM 647 O O . ASN A 1 83 ? -51.221 24.633 55.888 1.00 50.09 83 ASN A O 1
ATOM 651 N N . ASN A 1 84 ? -52.381 26.566 56.064 1.00 50.66 84 ASN A N 1
ATOM 652 C CA . ASN A 1 84 ? -52.739 26.700 54.644 1.00 50.66 84 ASN A CA 1
ATOM 653 C C . ASN A 1 84 ? -52.651 28.165 54.149 1.00 50.66 84 ASN A C 1
ATOM 655 O O . ASN A 1 84 ? -53.524 28.995 54.436 1.00 50.66 84 ASN A O 1
ATOM 659 N N . VAL A 1 85 ? -51.630 28.452 53.332 1.00 55.78 85 VAL A N 1
ATOM 660 C CA . VAL A 1 85 ? -51.339 29.765 52.718 1.00 55.78 85 VAL A CA 1
ATOM 661 C C . VAL A 1 85 ? -51.273 29.684 51.188 1.00 55.78 85 VAL A C 1
ATOM 663 O O . VAL A 1 85 ? -50.994 28.622 50.634 1.00 55.78 85 VAL A O 1
ATOM 666 N N . TYR A 1 86 ? -51.520 30.813 50.517 1.00 55.06 86 TYR A N 1
ATOM 667 C CA . TYR A 1 86 ? -51.585 30.945 49.056 1.00 55.06 86 TYR A CA 1
ATOM 668 C C . TYR A 1 86 ? -50.596 32.020 48.570 1.00 55.06 86 TYR A C 1
ATOM 670 O O . TYR A 1 86 ? -50.604 33.149 49.073 1.00 55.06 86 TYR A O 1
ATOM 678 N N . MET A 1 87 ? -49.748 31.676 47.594 1.00 56.44 87 MET A N 1
ATOM 679 C CA . MET A 1 87 ? -48.680 32.530 47.045 1.00 56.44 87 MET A CA 1
ATOM 680 C C . MET A 1 87 ? -48.925 32.846 45.566 1.00 56.44 87 MET A C 1
ATOM 682 O O . MET A 1 87 ? -49.414 32.004 44.820 1.00 56.44 87 MET A O 1
ATOM 686 N N . GLN A 1 88 ? -48.632 34.072 45.133 1.00 52.81 88 GLN A N 1
ATOM 687 C CA . GLN A 1 88 ? -49.021 34.546 43.800 1.00 52.81 88 GLN A CA 1
ATOM 688 C C . GLN A 1 88 ? -48.051 34.109 42.685 1.00 52.81 88 GLN A C 1
ATOM 690 O O . GLN A 1 88 ? -46.845 34.311 42.788 1.00 52.81 88 GLN A O 1
ATOM 695 N N . SER A 1 89 ? -48.607 33.576 41.589 1.00 52.94 89 SER A N 1
ATOM 696 C CA . SER A 1 89 ? -47.883 33.235 40.353 1.00 52.94 89 SER A CA 1
ATOM 697 C C . SER A 1 89 ? -47.810 34.421 39.376 1.00 52.94 89 SER A C 1
ATOM 699 O O . SER A 1 89 ? -48.670 35.308 39.380 1.00 52.94 89 SER A O 1
ATOM 701 N N . THR A 1 90 ? -46.801 34.416 38.501 1.00 48.59 90 THR A N 1
ATOM 702 C CA . THR A 1 90 ? -46.472 35.489 37.543 1.00 48.59 90 THR A CA 1
ATOM 703 C C . THR A 1 90 ? -47.510 35.704 36.433 1.00 48.59 90 THR A C 1
ATOM 705 O O . THR A 1 90 ? -47.497 36.750 35.783 1.00 48.59 90 THR A O 1
ATOM 708 N N . THR A 1 91 ? -48.444 34.768 36.222 1.00 51.31 91 THR A N 1
ATOM 709 C CA . THR A 1 91 ? -49.522 34.892 35.220 1.00 51.31 91 THR A CA 1
ATOM 710 C C . THR A 1 91 ? -50.887 35.094 35.902 1.00 51.31 91 THR A C 1
ATOM 712 O O . THR A 1 91 ? -51.462 34.135 36.415 1.00 51.31 91 THR A O 1
ATOM 715 N N . PRO A 1 92 ? -51.450 36.320 35.939 1.00 49.38 92 PRO A N 1
ATOM 716 C CA . PRO A 1 92 ? -52.599 36.621 36.794 1.00 49.38 92 PRO A CA 1
ATOM 717 C C . PRO A 1 92 ? -53.951 36.145 36.232 1.00 49.38 92 PRO A C 1
ATOM 719 O O . PRO A 1 92 ? -54.414 36.608 35.187 1.00 49.38 92 PRO A O 1
ATOM 722 N N . HIS A 1 93 ? -54.651 35.312 37.007 1.00 49.25 93 HIS A N 1
ATOM 723 C CA . HIS A 1 93 ? -56.082 35.027 36.860 1.00 49.25 93 HIS A CA 1
ATOM 724 C C . HIS A 1 93 ? -56.927 35.920 37.797 1.00 49.25 93 HIS A C 1
ATOM 726 O O . HIS A 1 93 ? -56.509 36.296 38.887 1.00 49.25 93 HIS A O 1
ATOM 732 N N . ASN A 1 94 ? -58.151 36.263 37.383 1.00 48.41 94 ASN A N 1
ATOM 733 C CA . ASN A 1 94 ? -59.002 37.285 38.015 1.00 48.41 94 ASN A CA 1
ATOM 734 C C . ASN A 1 94 ? -59.727 36.833 39.310 1.00 48.41 94 ASN A C 1
ATOM 736 O O . ASN A 1 94 ? -60.802 37.355 39.616 1.00 48.41 94 ASN A O 1
ATOM 740 N N . ASN A 1 95 ? -59.196 35.857 40.052 1.00 55.41 95 ASN A N 1
ATOM 741 C CA . ASN A 1 95 ? -59.840 35.275 41.233 1.00 55.41 95 ASN A CA 1
ATOM 742 C C . ASN A 1 95 ? -58.911 35.306 42.455 1.00 55.41 95 ASN A C 1
ATOM 744 O O . ASN A 1 95 ? -57.909 34.600 42.491 1.00 55.41 95 ASN A O 1
ATOM 748 N N . ALA A 1 96 ? -59.295 36.065 43.484 1.00 49.44 96 ALA A N 1
ATOM 749 C CA . ALA A 1 96 ? -58.498 36.275 44.697 1.00 49.44 96 ALA A CA 1
ATOM 750 C C . ALA A 1 96 ? -58.301 35.019 45.576 1.00 49.44 96 ALA A C 1
ATOM 752 O O . ALA A 1 96 ? -57.515 35.056 46.514 1.00 49.44 96 ALA A O 1
ATOM 753 N N . ASN A 1 97 ? -58.999 33.916 45.277 1.00 50.53 97 ASN A N 1
ATOM 754 C CA . ASN A 1 97 ? -58.959 32.677 46.061 1.00 50.53 97 ASN A CA 1
ATOM 755 C C . ASN A 1 97 ? -58.306 31.496 45.305 1.00 50.53 97 ASN A C 1
ATOM 757 O O . ASN A 1 97 ? -58.533 30.346 45.679 1.00 50.53 97 ASN A O 1
ATOM 761 N N . THR A 1 98 ? -57.557 31.742 44.222 1.00 49.31 98 THR A N 1
ATOM 762 C CA . THR A 1 98 ? -56.809 30.699 43.489 1.00 49.31 98 THR A CA 1
ATOM 763 C C . THR A 1 98 ? -55.438 31.203 43.035 1.00 49.31 98 THR A C 1
ATOM 765 O O . THR A 1 98 ? -55.329 31.787 41.956 1.00 49.31 98 THR A O 1
ATOM 768 N N . SER A 1 99 ? -54.406 30.924 43.830 1.00 50.12 99 SER A N 1
ATOM 769 C CA . SER A 1 99 ? -53.135 30.428 43.287 1.00 50.12 99 SER A CA 1
ATOM 770 C C . SER A 1 99 ? -53.252 28.917 43.068 1.00 50.12 99 SER A C 1
ATOM 772 O O . SER A 1 99 ? -54.137 28.288 43.657 1.00 50.12 99 SER A O 1
ATOM 774 N N . GLU A 1 100 ? -52.406 28.334 42.219 1.00 47.19 100 GLU A N 1
ATOM 775 C CA . GLU A 1 100 ? -52.542 26.913 41.853 1.00 47.19 100 GLU A CA 1
ATOM 776 C C . GLU A 1 100 ? -51.745 25.981 42.787 1.00 47.19 100 GLU A C 1
ATOM 778 O O . GLU A 1 100 ? -52.158 24.844 43.014 1.00 47.19 100 GLU A O 1
ATOM 783 N N . ASP A 1 101 ? -50.713 26.502 43.460 1.00 51.12 101 ASP A N 1
ATOM 784 C CA . ASP A 1 101 ? -49.967 25.795 44.504 1.00 51.12 101 ASP A CA 1
ATOM 785 C C . ASP A 1 101 ? -50.619 25.956 45.886 1.00 51.12 101 ASP A C 1
ATOM 787 O O . ASP A 1 101 ? -50.860 27.074 46.359 1.00 51.12 101 ASP A O 1
ATOM 791 N N . ARG A 1 102 ? -50.884 24.826 46.560 1.00 44.81 102 ARG A N 1
ATOM 792 C CA . ARG A 1 102 ? -51.437 24.777 47.925 1.00 44.81 102 ARG A CA 1
ATOM 793 C C . ARG A 1 102 ? -50.635 23.838 48.825 1.00 44.81 102 ARG A C 1
ATOM 795 O O . ARG A 1 102 ? -50.961 22.656 48.966 1.00 44.81 102 ARG A O 1
ATOM 802 N N . TYR A 1 103 ? -49.639 24.398 49.496 1.00 50.72 103 TYR A N 1
ATOM 803 C CA . TYR A 1 103 ? -48.853 23.702 50.511 1.00 50.72 103 TYR A CA 1
ATOM 804 C C . TYR A 1 103 ? -49.682 23.450 51.780 1.00 50.72 103 TYR A C 1
ATOM 806 O O . TYR A 1 103 ? -50.431 24.317 52.233 1.00 50.72 103 TYR A O 1
ATOM 814 N N . THR A 1 104 ? -49.538 22.261 52.367 1.00 39.69 104 THR A N 1
ATOM 815 C CA . THR A 1 104 ? -50.189 21.875 53.627 1.00 39.69 104 THR A CA 1
ATOM 816 C C . THR A 1 104 ? -49.128 21.330 54.577 1.00 39.69 104 THR A C 1
ATOM 818 O O . THR A 1 104 ? -48.583 20.252 54.352 1.00 39.69 104 THR A O 1
ATOM 821 N N . TYR A 1 105 ? -48.834 22.072 55.645 1.00 44.66 105 TYR A N 1
ATOM 822 C CA . TYR A 1 105 ? -47.846 21.679 56.653 1.00 44.66 105 TYR A CA 1
ATOM 823 C C . TYR A 1 105 ? -48.516 20.892 57.787 1.00 44.66 105 TYR A C 1
ATOM 825 O O . TYR A 1 105 ? -49.536 21.331 58.322 1.00 44.66 105 TYR A O 1
ATOM 833 N N . ASN A 1 106 ? -47.949 19.749 58.185 1.00 38.53 106 ASN A N 1
ATOM 834 C CA . ASN A 1 106 ? -48.429 18.957 59.321 1.00 38.53 106 ASN A CA 1
ATOM 835 C C . ASN A 1 106 ? -47.258 18.544 60.224 1.00 38.53 106 ASN A C 1
ATOM 837 O O . ASN A 1 106 ? -46.258 18.024 59.737 1.00 38.53 106 ASN A O 1
ATOM 841 N N . TYR A 1 107 ? -47.386 18.771 61.533 1.00 42.12 107 TYR A N 1
ATOM 842 C CA . TYR A 1 107 ? -46.299 18.610 62.502 1.00 42.12 107 TYR A CA 1
ATOM 843 C C . TYR A 1 107 ? -46.762 17.796 63.717 1.00 42.12 107 TYR A C 1
ATOM 845 O O . TYR A 1 107 ? -47.281 18.338 64.694 1.00 42.12 107 TYR A O 1
ATOM 853 N N . GLU A 1 108 ? -46.542 16.481 63.674 1.00 39.34 108 GLU A N 1
ATOM 854 C CA . GLU A 1 108 ? -46.653 15.606 64.846 1.00 39.34 108 GLU A CA 1
ATOM 855 C C . GLU A 1 108 ? -45.245 15.305 65.378 1.00 39.34 108 GLU A C 1
ATOM 857 O O . GLU A 1 108 ? -44.499 14.496 64.831 1.00 39.34 108 GLU A O 1
ATOM 862 N N . GLY A 1 109 ? -44.848 16.034 66.424 1.00 47.91 109 GLY A N 1
ATOM 863 C CA . GLY A 1 109 ? -43.449 16.151 66.836 1.00 47.91 109 GLY A CA 1
ATOM 864 C C . GLY A 1 109 ? -42.795 14.865 67.356 1.00 47.91 109 GLY A C 1
ATOM 865 O O . GLY A 1 109 ? -42.917 14.538 68.535 1.00 47.91 109 GLY A O 1
ATOM 866 N N . ASN A 1 110 ? -41.992 14.224 66.506 1.00 39.62 110 ASN A N 1
ATOM 867 C CA . ASN A 1 110 ? -40.840 13.399 66.880 1.00 39.62 110 ASN A CA 1
ATOM 868 C C . ASN A 1 110 ? -39.729 13.603 65.841 1.00 39.62 110 ASN A C 1
ATOM 870 O O . ASN A 1 110 ? -39.747 12.972 64.789 1.00 39.62 110 ASN A O 1
ATOM 874 N N . SER A 1 111 ? -38.758 14.474 66.131 1.00 43.09 111 SER A N 1
ATOM 875 C CA . SER A 1 111 ? -37.557 14.573 65.297 1.00 43.09 111 SER A CA 1
ATOM 876 C C . SER A 1 111 ? -36.589 13.443 65.651 1.00 43.09 111 SER A C 1
ATOM 878 O O . SER A 1 111 ? -36.130 13.354 66.793 1.00 43.09 111 SER A O 1
ATOM 880 N N . GLN A 1 112 ? -36.290 12.586 64.678 1.00 42.69 112 GLN A N 1
ATOM 881 C CA . GLN A 1 112 ? -35.094 11.749 64.671 1.00 42.69 112 GLN A CA 1
ATOM 882 C C . GLN A 1 112 ? -34.263 12.161 63.461 1.00 42.69 112 GLN A C 1
ATOM 884 O O . GLN A 1 112 ? -34.791 12.251 62.354 1.00 42.69 112 GLN A O 1
ATOM 889 N N . VAL A 1 113 ? -32.975 12.423 63.679 1.00 49.62 113 VAL A N 1
ATOM 890 C CA . VAL A 1 113 ? -32.040 12.709 62.590 1.00 49.62 113 VAL A CA 1
ATOM 891 C C . VAL A 1 113 ? -31.726 11.392 61.880 1.00 49.62 113 VAL A C 1
ATOM 893 O O . VAL A 1 113 ? -31.397 10.394 62.524 1.00 49.62 113 VAL A O 1
ATOM 896 N N . LEU A 1 114 ? -31.843 11.384 60.554 1.00 48.91 114 LEU A N 1
ATOM 897 C CA . LEU A 1 114 ? -31.366 10.299 59.698 1.00 48.91 114 LEU A CA 1
ATOM 898 C C . LEU A 1 114 ? -29.839 10.412 59.568 1.00 48.91 114 LEU A C 1
ATOM 900 O O . LEU A 1 114 ? -29.328 10.868 58.552 1.00 48.91 114 LEU A O 1
ATOM 904 N N . ASP A 1 115 ? -29.114 10.019 60.622 1.00 50.34 115 ASP A N 1
ATOM 905 C CA . ASP A 1 115 ? -27.646 10.144 60.687 1.00 50.34 115 ASP A CA 1
ATOM 906 C C . ASP A 1 115 ? -26.929 9.407 59.536 1.00 50.34 115 ASP A C 1
ATOM 908 O O . ASP A 1 115 ? -25.839 9.811 59.126 1.00 50.34 115 ASP A O 1
ATOM 912 N N . HIS A 1 116 ? -27.528 8.331 59.005 1.00 51.62 116 HIS A N 1
ATOM 913 C CA . HIS A 1 116 ? -26.983 7.534 57.904 1.00 51.62 116 HIS A CA 1
ATOM 914 C C . HIS A 1 116 ? -28.082 7.011 56.966 1.00 51.62 116 HIS A C 1
ATOM 916 O O . HIS A 1 116 ? -29.028 6.361 57.414 1.00 51.62 116 HIS A O 1
ATOM 922 N N . ILE A 1 117 ? -27.883 7.200 55.659 1.00 52.84 117 ILE A N 1
ATOM 923 C CA . ILE A 1 117 ? -28.521 6.426 54.585 1.00 52.84 117 ILE A CA 1
ATOM 924 C C . ILE A 1 117 ? -27.409 5.621 53.898 1.00 52.84 117 ILE A C 1
ATOM 926 O O . ILE A 1 117 ? -26.300 6.123 53.717 1.00 52.84 117 ILE A O 1
ATOM 930 N N . LEU A 1 118 ? -27.691 4.365 53.553 1.00 46.09 118 LEU A N 1
ATOM 931 C CA . LEU A 1 118 ? -26.841 3.525 52.709 1.00 46.09 118 LEU A CA 1
ATOM 932 C C . LEU A 1 118 ? -27.578 3.317 51.385 1.00 46.09 118 LEU A C 1
ATOM 934 O O . LEU A 1 118 ? -28.608 2.647 51.369 1.00 46.09 118 LEU A O 1
ATOM 938 N N . THR A 1 119 ? -27.065 3.910 50.312 1.00 52.75 119 THR A N 1
ATOM 939 C CA . THR A 1 119 ? -27.551 3.722 48.939 1.00 52.75 119 THR A CA 1
ATOM 940 C C . THR A 1 119 ? -26.669 2.715 48.197 1.00 52.75 119 THR A C 1
ATOM 942 O O . THR A 1 119 ? -25.533 2.445 48.601 1.00 52.75 119 THR A O 1
ATOM 945 N N . THR A 1 120 ? -27.174 2.176 47.091 1.00 51.09 120 THR A N 1
ATOM 946 C CA . THR A 1 120 ? -26.334 1.653 46.002 1.00 51.09 120 THR A CA 1
ATOM 947 C C . THR A 1 120 ? -25.734 2.824 45.197 1.00 51.09 120 THR A C 1
ATOM 949 O O . THR A 1 120 ? -25.895 3.982 45.597 1.00 51.09 120 THR A O 1
ATOM 952 N N . LYS A 1 121 ? -24.994 2.562 44.107 1.00 54.16 121 LYS A N 1
ATOM 953 C CA . LYS A 1 121 ? -24.480 3.636 43.226 1.00 54.16 121 LYS A CA 1
ATOM 954 C C . LYS A 1 121 ? -25.602 4.242 42.388 1.00 54.16 121 LYS A C 1
ATOM 956 O O . LYS A 1 121 ? -25.766 5.446 42.343 1.00 54.16 121 LYS A O 1
ATOM 961 N N . ASP A 1 122 ? -26.379 3.353 41.806 1.00 53.62 122 ASP A N 1
ATOM 962 C CA . ASP A 1 122 ? -27.561 3.536 40.974 1.00 53.62 122 ASP A CA 1
ATOM 963 C C . ASP A 1 122 ? -28.600 4.451 41.650 1.00 53.62 122 ASP A C 1
ATOM 965 O O . ASP A 1 122 ? -29.085 5.387 41.032 1.00 53.62 122 ASP A O 1
ATOM 969 N N . ILE A 1 123 ? -28.840 4.304 42.961 1.00 54.75 123 ILE A N 1
ATOM 970 C CA . ILE A 1 123 ? -29.666 5.267 43.720 1.00 54.75 123 ILE A CA 1
ATOM 971 C C . ILE A 1 123 ? -28.919 6.588 44.006 1.00 54.75 123 ILE A C 1
ATOM 973 O O . ILE A 1 123 ? -29.557 7.611 44.225 1.00 54.75 123 ILE A O 1
ATOM 977 N N . ALA A 1 124 ? -27.585 6.596 44.068 1.00 58.69 124 ALA A N 1
ATOM 978 C CA . ALA A 1 124 ? -26.794 7.761 44.481 1.00 58.69 124 ALA A CA 1
ATOM 979 C C . ALA A 1 124 ? -26.607 8.827 43.391 1.00 58.69 124 ALA A C 1
ATOM 981 O O . ALA A 1 124 ? -26.469 9.997 43.748 1.00 58.69 124 ALA A O 1
ATOM 982 N N . ASP A 1 125 ? -26.595 8.449 42.111 1.00 57.28 125 ASP A N 1
ATOM 983 C CA . ASP A 1 125 ? -26.369 9.397 41.012 1.00 57.28 125 ASP A CA 1
ATOM 984 C C . ASP A 1 125 ? -27.609 10.289 40.749 1.00 57.28 125 ASP A C 1
ATOM 986 O O . ASP A 1 125 ? -27.449 11.473 40.448 1.00 57.28 125 ASP A O 1
ATOM 990 N N . ASP A 1 126 ? -28.826 9.780 41.001 1.00 56.09 126 ASP A N 1
ATOM 991 C CA . ASP A 1 126 ? -30.092 10.540 40.941 1.00 56.09 126 ASP A CA 1
ATOM 992 C C . ASP A 1 126 ? -30.626 11.021 42.313 1.00 56.09 126 ASP A C 1
ATOM 994 O O . ASP A 1 126 ? -31.595 11.787 42.383 1.00 56.09 126 ASP A O 1
ATOM 998 N N . ALA A 1 127 ? -30.005 10.626 43.435 1.00 59.28 127 ALA A N 1
ATOM 999 C CA . ALA A 1 127 ? -30.420 11.063 44.774 1.00 59.28 127 ALA A CA 1
ATOM 1000 C C . ALA A 1 127 ? -30.091 12.540 45.041 1.00 59.28 127 ALA A C 1
ATOM 1002 O O . ALA A 1 127 ? -28.987 12.902 45.462 1.00 59.28 127 ALA A O 1
ATOM 1003 N N . GLN A 1 128 ? -31.096 13.404 44.913 1.00 60.44 128 GLN A N 1
ATOM 1004 C CA . GLN A 1 128 ? -30.965 14.814 45.268 1.00 60.44 128 GLN A CA 1
ATOM 1005 C C . GLN A 1 128 ? -31.104 15.006 46.785 1.00 60.44 128 GLN A C 1
ATOM 1007 O O . GLN A 1 128 ? -32.131 14.687 47.390 1.00 60.44 128 GLN A O 1
ATOM 1012 N N . VAL A 1 129 ? -30.050 15.547 47.405 1.00 61.69 129 VAL A N 1
ATOM 1013 C CA . VAL A 1 129 ? -29.998 15.870 48.837 1.00 61.69 129 VAL A CA 1
ATOM 1014 C C . VAL A 1 129 ? -29.764 17.366 49.013 1.00 61.69 129 VAL A C 1
ATOM 1016 O O . VAL A 1 129 ? -28.689 17.876 48.699 1.00 61.69 129 VAL A O 1
ATOM 1019 N N . GLU A 1 130 ? -30.753 18.059 49.571 1.00 58.59 130 GLU A N 1
ATOM 1020 C CA . GLU A 1 130 ? -30.685 19.483 49.903 1.00 58.59 130 GLU A CA 1
ATOM 1021 C C . GLU A 1 130 ? -30.952 19.697 51.402 1.00 58.59 130 GLU A C 1
ATOM 1023 O O . GLU A 1 130 ? -31.627 18.906 52.064 1.00 58.59 130 GLU A O 1
ATOM 1028 N N . ILE A 1 131 ? -30.403 20.768 51.973 1.00 57.16 131 ILE A N 1
ATOM 1029 C CA . ILE A 1 131 ? -30.622 21.136 53.375 1.00 57.16 131 ILE A CA 1
ATOM 1030 C C . ILE A 1 131 ? -31.480 22.394 53.392 1.00 57.16 131 ILE A C 1
ATOM 1032 O O . ILE A 1 131 ? -31.015 23.487 53.068 1.00 57.16 131 ILE A O 1
ATOM 1036 N N . LEU A 1 132 ? -32.750 22.239 53.767 1.00 56.38 132 LEU A N 1
ATOM 1037 C CA . LEU A 1 132 ? -33.700 23.345 53.771 1.00 56.38 132 LEU A CA 1
ATOM 1038 C C . LEU A 1 132 ? -33.393 24.266 54.962 1.00 56.38 132 LEU A C 1
ATOM 1040 O O . LEU A 1 132 ? -33.778 23.983 56.097 1.00 56.38 132 LEU A O 1
ATOM 1044 N N . HIS A 1 133 ? -32.698 25.377 54.704 1.00 58.66 133 HIS A N 1
ATOM 1045 C CA . HIS A 1 133 ? -32.253 26.354 55.709 1.00 58.66 133 HIS A CA 1
ATOM 1046 C C . HIS A 1 133 ? -33.397 27.200 56.304 1.00 58.66 133 HIS A C 1
ATOM 1048 O O . HIS A 1 133 ? -33.438 28.425 56.187 1.00 58.66 133 HIS A O 1
ATOM 1054 N N . LEU A 1 134 ? -34.340 26.539 56.978 1.00 54.59 134 LEU A N 1
ATOM 1055 C CA . LEU A 1 134 ? -35.530 27.157 57.565 1.00 54.59 134 LEU A CA 1
ATOM 1056 C C . LEU A 1 134 ? -35.233 28.015 58.806 1.00 54.59 134 LEU A C 1
ATOM 1058 O O . LEU A 1 134 ? -36.058 28.858 59.154 1.00 54.59 134 LEU A O 1
ATOM 1062 N N . ASN A 1 135 ? -34.094 27.816 59.485 1.00 47.28 135 ASN A N 1
ATOM 1063 C CA . ASN A 1 135 ? -33.815 28.459 60.778 1.00 47.28 135 ASN A CA 1
ATOM 1064 C C . ASN A 1 135 ? -32.629 29.449 60.788 1.00 47.28 135 ASN A C 1
ATOM 1066 O O . ASN A 1 135 ? -32.383 30.065 61.828 1.00 47.28 135 ASN A O 1
ATOM 1070 N N . ALA A 1 136 ? -31.875 29.617 59.691 1.00 51.56 136 ALA A N 1
ATOM 1071 C CA . ALA A 1 136 ? -30.619 30.383 59.714 1.00 51.56 136 ALA A CA 1
ATOM 1072 C C . ALA A 1 136 ? -30.302 31.155 58.414 1.00 51.56 136 ALA A C 1
ATOM 1074 O O . ALA A 1 136 ? -29.572 30.682 57.550 1.00 51.56 136 ALA A O 1
ATOM 1075 N N . SER A 1 137 ? -30.733 32.418 58.329 1.00 47.78 137 SER A N 1
ATOM 1076 C CA . SER A 1 137 ? -30.495 33.333 57.190 1.00 47.78 137 SER A CA 1
ATOM 1077 C C . SER A 1 137 ? -29.039 33.829 57.013 1.00 47.78 137 SER A C 1
ATOM 1079 O O . SER A 1 137 ? -28.821 34.881 56.419 1.00 47.78 137 SER A O 1
ATOM 1081 N N . TYR A 1 138 ? -28.042 33.139 57.581 1.00 50.84 138 TYR A N 1
ATOM 1082 C CA . TYR A 1 138 ? -26.647 33.599 57.689 1.00 50.84 138 TYR A CA 1
ATOM 1083 C C . TYR A 1 138 ? -25.646 32.421 57.708 1.00 50.84 138 TYR A C 1
ATOM 1085 O O . TYR A 1 138 ? -25.036 32.161 58.746 1.00 50.84 138 TYR A O 1
ATOM 1093 N N . MET A 1 139 ? -25.459 31.700 56.589 1.00 52.09 139 MET A N 1
ATOM 1094 C CA . MET A 1 139 ? -24.467 30.600 56.520 1.00 52.09 139 MET A CA 1
ATOM 1095 C C . MET A 1 139 ? -23.611 30.479 55.243 1.00 52.09 139 MET A C 1
ATOM 1097 O O . MET A 1 139 ? -22.538 29.876 55.335 1.00 52.09 139 MET A O 1
ATOM 1101 N N . GLU A 1 140 ? -23.986 31.068 54.097 1.00 51.34 140 GLU A N 1
ATOM 1102 C CA . GLU A 1 140 ? -23.211 30.938 52.839 1.00 51.34 140 GLU A CA 1
ATOM 1103 C C . GLU A 1 140 ? -21.728 31.320 52.990 1.00 51.34 140 GLU A C 1
ATOM 1105 O O . GLU A 1 140 ? -20.848 30.639 52.471 1.00 51.34 140 GLU A O 1
ATOM 1110 N N . GLU A 1 141 ? -21.421 32.368 53.763 1.00 49.94 141 GLU A N 1
ATOM 1111 C CA . GLU A 1 141 ? -20.048 32.870 53.919 1.00 49.94 141 GLU A CA 1
ATOM 1112 C C . GLU A 1 141 ? -19.130 31.919 54.724 1.00 49.94 141 GLU A C 1
ATOM 1114 O O . GLU A 1 141 ? -17.911 32.107 54.745 1.00 49.94 141 GLU A O 1
ATOM 1119 N N . HIS A 1 142 ? -19.679 30.911 55.422 1.00 48.53 142 HIS A N 1
ATOM 1120 C CA . HIS A 1 142 ? -18.938 30.073 56.384 1.00 48.53 142 HIS A CA 1
ATOM 1121 C C . HIS A 1 142 ? -19.130 28.551 56.247 1.00 48.53 142 HIS A C 1
ATOM 1123 O O . HIS A 1 142 ? -18.444 27.811 56.960 1.00 48.53 142 HIS A O 1
ATOM 1129 N N . GLY A 1 143 ? -20.002 28.066 55.354 1.00 52.59 143 GLY A N 1
ATOM 1130 C CA . GLY A 1 143 ? -20.086 26.640 55.001 1.00 52.59 143 GLY A CA 1
ATOM 1131 C C . GLY A 1 143 ? -20.392 25.712 56.184 1.00 52.59 143 GLY A C 1
ATOM 1132 O O . GLY A 1 143 ? -19.746 24.676 56.351 1.00 52.59 143 GLY A O 1
ATOM 1133 N N . ARG A 1 144 ? -21.333 26.106 57.051 1.00 51.19 144 ARG A N 1
ATOM 1134 C CA . ARG A 1 144 ? -21.796 25.298 58.189 1.00 51.19 144 ARG A CA 1
ATOM 1135 C C . ARG A 1 144 ? -23.305 25.145 58.152 1.00 51.19 144 ARG A C 1
ATOM 1137 O O . ARG A 1 144 ? -24.021 26.123 57.997 1.00 51.19 144 ARG A O 1
ATOM 1144 N N . VAL A 1 145 ? -23.765 23.921 58.363 1.00 54.72 145 VAL A N 1
ATOM 1145 C CA . VAL A 1 145 ? -25.186 23.578 58.448 1.00 54.72 145 VAL A CA 1
ATOM 1146 C C . VAL A 1 145 ? -25.635 23.528 59.909 1.00 54.72 145 VAL A C 1
ATOM 1148 O O . VAL A 1 145 ? -24.820 23.287 60.805 1.00 54.72 145 VAL A O 1
ATOM 1151 N N . SER A 1 146 ? -26.915 23.802 60.155 1.00 59.50 146 SER A N 1
ATOM 1152 C CA . SER A 1 146 ? -27.530 23.678 61.479 1.00 59.50 146 SER A CA 1
ATOM 1153 C C . SER A 1 146 ? -27.827 22.211 61.798 1.00 59.50 146 SER A C 1
ATOM 1155 O O . SER A 1 146 ? -28.258 21.471 60.919 1.00 59.50 146 SER A O 1
ATOM 1157 N N . ASP A 1 147 ? -27.696 21.798 63.061 1.00 55.09 147 ASP A N 1
ATOM 1158 C CA . ASP A 1 147 ? -28.197 20.500 63.550 1.00 55.09 147 ASP A CA 1
ATOM 1159 C C . ASP A 1 147 ? -29.735 20.466 63.699 1.00 55.09 147 ASP A C 1
ATOM 1161 O O . ASP A 1 147 ? -30.315 19.452 64.087 1.00 55.09 147 ASP A O 1
ATOM 1165 N N . HIS A 1 148 ? -30.395 21.577 63.357 1.00 56.28 148 HIS A N 1
ATOM 1166 C CA . HIS A 1 148 ? -31.842 21.775 63.386 1.00 56.28 148 HIS A CA 1
ATOM 1167 C C . HIS A 1 148 ? -32.462 22.187 62.032 1.00 56.28 148 HIS A C 1
ATOM 1169 O O . HIS A 1 148 ? -33.664 22.459 61.988 1.00 56.28 148 HIS A O 1
ATOM 1175 N N . ASP A 1 149 ? -31.695 22.226 60.937 1.00 61.47 149 ASP A N 1
ATOM 1176 C CA . ASP A 1 149 ? -32.265 22.358 59.585 1.00 61.47 149 ASP A CA 1
ATOM 1177 C C . ASP A 1 149 ? -32.644 20.961 59.048 1.00 61.47 149 ASP A C 1
ATOM 1179 O O . ASP A 1 149 ? -31.852 20.025 59.186 1.00 61.47 149 ASP A O 1
ATOM 1183 N N . PRO A 1 150 ? -33.840 20.764 58.460 1.00 60.16 150 PRO A N 1
ATOM 1184 C CA . PRO A 1 150 ? -34.213 19.480 57.879 1.00 60.16 150 PRO A CA 1
ATOM 1185 C C . PRO A 1 150 ? -33.395 19.176 56.617 1.00 60.16 150 PRO A C 1
ATOM 1187 O O . PRO A 1 150 ? -33.404 19.938 55.650 1.00 60.16 150 PRO A O 1
ATOM 1190 N N . VAL A 1 151 ? -32.749 18.009 56.610 1.00 60.53 151 VAL A N 1
ATOM 1191 C CA . VAL A 1 151 ? -32.217 17.395 55.390 1.00 60.53 151 VAL A CA 1
ATOM 1192 C C . VAL A 1 151 ? -33.397 16.848 54.588 1.00 60.53 151 VAL A C 1
ATOM 1194 O O . VAL A 1 151 ? -34.144 16.003 55.088 1.00 60.53 151 VAL A O 1
ATOM 1197 N N . LEU A 1 152 ? -33.566 17.325 53.358 1.00 58.00 152 LEU A N 1
ATOM 1198 C CA . LEU A 1 152 ? -34.509 16.779 52.394 1.00 58.00 152 LEU A CA 1
ATOM 1199 C C . LEU A 1 152 ? -33.731 15.868 51.440 1.00 58.00 152 LEU A C 1
ATOM 1201 O O . LEU A 1 152 ? -32.829 16.321 50.742 1.00 58.00 152 LEU A O 1
ATOM 1205 N N . ALA A 1 153 ? -34.070 14.582 51.428 1.00 60.81 153 ALA A N 1
ATOM 1206 C CA . ALA A 1 153 ? -33.538 13.620 50.470 1.00 60.81 153 ALA A CA 1
ATOM 1207 C C . ALA A 1 153 ? -34.680 13.156 49.564 1.00 60.81 153 ALA A C 1
ATOM 1209 O O . ALA A 1 153 ? -35.607 12.490 50.035 1.00 60.81 153 ALA A O 1
ATOM 1210 N N . GLN A 1 154 ? -34.615 13.508 48.282 1.00 58.59 154 GLN A N 1
ATOM 1211 C CA . GLN A 1 154 ? -35.439 12.881 47.258 1.00 58.59 154 GLN A CA 1
ATOM 1212 C C . GLN A 1 154 ? -34.680 11.661 46.739 1.00 58.59 154 GLN A C 1
ATOM 1214 O O . GLN A 1 154 ? -33.707 11.780 46.002 1.00 58.59 154 GLN A O 1
ATOM 1219 N N . LEU A 1 155 ? -35.133 10.482 47.158 1.00 62.22 155 LEU A N 1
ATOM 1220 C CA . LEU A 1 155 ? -34.729 9.218 46.555 1.00 62.22 155 LEU A CA 1
ATOM 1221 C C . LEU A 1 155 ? -35.752 8.910 45.466 1.00 62.22 155 LEU A C 1
ATOM 1223 O O . LEU A 1 155 ? -36.915 8.650 45.791 1.00 62.22 155 LEU A O 1
ATOM 1227 N N . ASN A 1 156 ? -35.345 8.989 44.198 1.00 55.66 156 ASN A N 1
ATOM 1228 C CA . ASN A 1 156 ? -36.214 8.570 43.110 1.00 55.66 156 ASN A CA 1
ATOM 1229 C C . ASN A 1 156 ? -36.187 7.042 43.044 1.00 55.66 156 ASN A C 1
ATOM 1231 O O . ASN A 1 156 ? -35.261 6.436 42.519 1.00 55.66 156 ASN A O 1
ATOM 1235 N N . PHE A 1 157 ? -37.193 6.420 43.653 1.00 57.22 157 PHE A N 1
ATOM 1236 C CA . PHE A 1 157 ? -37.540 5.040 43.354 1.00 57.22 157 PHE A CA 1
ATOM 1237 C C . PHE A 1 157 ? -38.476 5.082 42.149 1.00 57.22 157 PHE A C 1
ATOM 1239 O O . PHE A 1 157 ? -39.696 4.988 42.310 1.00 57.22 157 PHE A O 1
ATOM 1246 N N . ASP A 1 158 ? -37.906 5.278 40.959 1.00 52.31 158 ASP A N 1
ATOM 1247 C CA . ASP A 1 158 ? -38.586 4.805 39.758 1.00 52.31 158 ASP A CA 1
ATOM 1248 C C . ASP A 1 158 ? -38.875 3.311 39.972 1.00 52.31 158 ASP A C 1
ATOM 1250 O O . ASP A 1 158 ? -38.079 2.595 40.590 1.00 52.31 158 ASP A O 1
ATOM 1254 N N . GLU A 1 159 ? -40.080 2.871 39.607 1.00 45.66 159 GLU A N 1
ATOM 1255 C CA . GLU A 1 159 ? -40.500 1.492 39.867 1.00 45.66 159 GLU A CA 1
ATOM 1256 C C . GLU A 1 159 ? -39.514 0.533 39.176 1.00 45.66 159 GLU A C 1
ATOM 1258 O O . GLU A 1 159 ? -39.055 0.844 38.077 1.00 45.66 159 GLU A O 1
ATOM 1263 N N . GLU A 1 160 ? -39.177 -0.610 39.805 1.00 44.16 160 GLU A N 1
ATOM 1264 C CA . GLU A 1 160 ? -38.407 -1.668 39.123 1.00 44.16 160 GLU A CA 1
ATOM 1265 C C . GLU A 1 160 ? -39.049 -1.874 37.743 1.00 44.16 160 GLU A C 1
ATOM 1267 O O . GLU A 1 160 ? -40.264 -2.126 37.708 1.00 44.16 160 GLU A O 1
ATOM 1272 N N . PRO A 1 161 ? -38.303 -1.701 36.629 1.00 43.56 161 PRO A N 1
ATOM 1273 C CA . PRO A 1 161 ? -38.899 -1.754 35.305 1.00 43.56 161 PRO A CA 1
ATOM 1274 C C . PRO A 1 161 ? -39.630 -3.082 35.171 1.00 43.56 161 PRO A C 1
ATOM 1276 O O . PRO A 1 161 ? -39.130 -4.131 35.592 1.00 43.56 161 PRO A O 1
ATOM 1279 N N . ALA A 1 162 ? -40.862 -3.026 34.666 1.00 42.38 162 ALA A N 1
ATOM 1280 C CA . ALA A 1 162 ? -41.662 -4.228 34.520 1.00 42.38 162 ALA A CA 1
ATOM 1281 C C . ALA A 1 162 ? -40.865 -5.236 33.681 1.00 42.38 162 ALA A C 1
ATOM 1283 O O . ALA A 1 162 ? -40.313 -4.867 32.647 1.00 42.38 162 ALA A O 1
ATOM 1284 N N . ALA A 1 163 ? -40.803 -6.492 34.135 1.00 43.38 163 ALA A N 1
ATOM 1285 C CA . ALA A 1 163 ? -40.110 -7.585 33.450 1.00 43.38 163 ALA A CA 1
ATOM 1286 C C . ALA A 1 163 ? -40.894 -8.014 32.188 1.00 43.38 163 ALA A C 1
ATOM 1288 O O . ALA A 1 163 ? -41.498 -9.082 32.155 1.00 43.38 163 ALA A O 1
ATOM 1289 N N . ASP A 1 164 ? -40.989 -7.074 31.246 1.00 50.03 164 ASP A N 1
ATOM 1290 C CA . ASP A 1 164 ? -41.869 -7.007 30.072 1.00 50.03 164 ASP A CA 1
ATOM 1291 C C . ASP A 1 164 ? -41.444 -5.843 29.112 1.00 50.03 164 ASP A C 1
ATOM 1293 O O . ASP A 1 164 ? -42.155 -5.569 28.142 1.00 50.03 164 ASP A O 1
ATOM 1297 N N . GLU A 1 165 ? -40.332 -5.120 29.362 1.00 69.06 165 GLU A N 1
ATOM 1298 C CA . GLU A 1 165 ? -39.808 -4.045 28.484 1.00 69.06 165 GLU A CA 1
ATOM 1299 C C . GLU A 1 165 ? -38.500 -4.443 27.773 1.00 69.06 165 GLU A C 1
ATOM 1301 O O . GLU A 1 165 ? -37.638 -5.101 28.349 1.00 69.06 165 GLU A O 1
ATOM 1306 N N . ASP A 1 166 ? -38.360 -4.029 26.508 1.00 89.06 166 ASP A N 1
ATOM 1307 C CA . ASP A 1 166 ? -37.210 -4.350 25.653 1.00 89.06 166 ASP A CA 1
ATOM 1308 C C . ASP A 1 166 ? -35.976 -3.493 25.997 1.00 89.06 166 ASP A C 1
ATOM 1310 O O . ASP A 1 166 ? -36.087 -2.273 26.163 1.00 89.06 166 ASP A O 1
ATOM 1314 N N . PHE A 1 167 ? -34.779 -4.088 26.020 1.00 94.00 167 PHE A N 1
ATOM 1315 C CA . PHE A 1 167 ? -33.542 -3.346 26.280 1.00 94.00 167 PHE A CA 1
ATOM 1316 C C . PHE A 1 167 ? -32.965 -2.730 24.997 1.00 94.00 167 PHE A C 1
ATOM 1318 O O . PHE A 1 167 ? -32.431 -3.427 24.135 1.00 94.00 167 PHE A O 1
ATOM 1325 N N . SER A 1 168 ? -33.026 -1.402 24.895 1.00 96.00 168 SER A N 1
ATOM 1326 C CA . SER A 1 168 ? -32.417 -0.635 23.800 1.00 96.00 168 SER A CA 1
ATOM 1327 C C . SER A 1 168 ? -30.980 -0.208 24.121 1.00 96.00 168 SER A C 1
ATOM 1329 O O . SER A 1 168 ? -30.727 0.403 25.167 1.00 96.00 168 SER A O 1
ATOM 1331 N N . LEU A 1 169 ? -30.059 -0.451 23.184 1.00 98.06 169 LEU A N 1
ATOM 1332 C CA . LEU A 1 169 ? -28.634 -0.116 23.274 1.00 98.06 169 LEU A CA 1
ATOM 1333 C C . LEU A 1 169 ? -28.115 0.492 21.960 1.00 98.06 169 LEU A C 1
ATOM 1335 O O . LEU A 1 169 ? -28.330 -0.056 20.881 1.00 98.06 169 LEU A O 1
ATOM 1339 N N . THR A 1 170 ? -27.355 1.585 22.059 1.00 98.75 170 THR A N 1
ATOM 1340 C CA . THR A 1 170 ? -26.690 2.229 20.915 1.00 98.75 170 THR A CA 1
ATOM 1341 C C . THR A 1 170 ? -25.188 1.953 20.924 1.00 98.75 170 THR A C 1
ATOM 1343 O O . THR A 1 170 ? -24.431 2.493 21.736 1.00 98.75 170 THR A O 1
ATOM 1346 N N . ILE A 1 171 ? -24.731 1.124 19.991 1.00 98.88 171 ILE A N 1
ATOM 1347 C CA . ILE A 1 171 ? -23.323 0.777 19.795 1.00 98.88 171 ILE A CA 1
ATOM 1348 C C . ILE A 1 171 ? -22.717 1.757 18.784 1.00 98.88 171 ILE A C 1
ATOM 1350 O O . ILE A 1 171 ? -22.941 1.661 17.576 1.00 98.88 171 ILE A O 1
ATOM 1354 N N . MET A 1 172 ? -21.925 2.709 19.274 1.00 98.88 172 MET A N 1
ATOM 1355 C CA . MET A 1 172 ? -21.008 3.481 18.438 1.00 98.88 172 MET A CA 1
ATOM 1356 C C . MET A 1 172 ? -19.724 2.678 18.220 1.00 98.88 172 MET A C 1
ATOM 1358 O O . MET A 1 172 ? -19.197 2.077 19.161 1.00 98.88 172 MET A O 1
ATOM 1362 N N . HIS A 1 173 ? -19.169 2.697 17.011 1.00 98.88 173 HIS A N 1
ATOM 1363 C CA . HIS A 1 173 ? -17.926 1.977 16.735 1.00 98.88 173 HIS A CA 1
ATOM 1364 C C . HIS A 1 173 ? -17.053 2.616 15.654 1.00 98.88 173 HIS A C 1
ATOM 1366 O O . HIS A 1 173 ? -17.522 3.354 14.784 1.00 98.88 173 HIS A O 1
ATOM 1372 N N . THR A 1 174 ? -15.760 2.300 15.718 1.00 98.88 174 THR A N 1
ATOM 1373 C CA . THR A 1 174 ? -14.737 2.651 14.723 1.00 98.88 174 THR A CA 1
ATOM 1374 C C . THR A 1 174 ? -13.776 1.482 14.522 1.00 98.88 174 THR A C 1
ATOM 1376 O O . THR A 1 174 ? -13.558 0.684 15.432 1.00 98.88 174 THR A O 1
ATOM 1379 N N . ASN A 1 175 ? -13.159 1.405 13.349 1.00 98.56 175 ASN A N 1
ATOM 1380 C CA . ASN A 1 175 ? -12.195 0.371 12.975 1.00 98.56 175 ASN A CA 1
ATOM 1381 C C . ASN A 1 175 ? -11.165 0.959 11.996 1.00 98.56 175 ASN A C 1
ATOM 1383 O O . ASN A 1 175 ? -11.457 1.977 11.359 1.00 98.56 175 ASN A O 1
ATOM 1387 N N . ASP A 1 176 ? -9.987 0.336 11.887 1.00 90.81 176 ASP A N 1
ATOM 1388 C CA . ASP A 1 176 ? -8.971 0.634 10.860 1.00 90.81 176 ASP A CA 1
ATOM 1389 C C . ASP A 1 176 ? -8.639 2.146 10.769 1.00 90.81 176 ASP A C 1
ATOM 1391 O O . ASP A 1 176 ? -8.652 2.782 9.706 1.00 90.81 176 ASP A O 1
ATOM 1395 N N . THR A 1 177 ? -8.431 2.781 11.929 1.00 94.56 177 THR A N 1
ATOM 1396 C CA . THR A 1 177 ? -8.299 4.242 12.056 1.00 94.56 177 THR A CA 1
ATOM 1397 C C . THR A 1 177 ? -6.906 4.757 11.701 1.00 94.56 177 THR A C 1
ATOM 1399 O O . THR A 1 177 ? -6.790 5.932 11.339 1.00 94.56 177 THR A O 1
ATOM 1402 N N . HIS A 1 178 ? -5.886 3.890 11.713 1.00 86.38 178 HIS A N 1
ATOM 1403 C CA . HIS A 1 178 ? -4.563 4.079 11.096 1.00 86.38 178 HIS A CA 1
ATOM 1404 C C . HIS A 1 178 ? -3.965 5.486 11.252 1.00 86.38 178 HIS A C 1
ATOM 1406 O O . HIS A 1 178 ? -3.696 6.209 10.277 1.00 86.38 178 HIS A O 1
ATOM 1412 N N . ALA A 1 179 ? -3.779 5.882 12.509 1.00 90.69 179 ALA A N 1
ATOM 1413 C CA . ALA A 1 179 ? -3.150 7.129 12.923 1.00 90.69 179 ALA A CA 1
ATOM 1414 C C . ALA A 1 179 ? -3.737 8.404 12.281 1.00 90.69 179 ALA A C 1
ATOM 1416 O O . ALA A 1 179 ? -3.024 9.398 12.079 1.00 90.69 179 ALA A O 1
ATOM 1417 N N . ARG A 1 180 ? -5.024 8.410 11.902 1.00 92.50 180 ARG A N 1
ATOM 1418 C CA . ARG A 1 180 ? -5.713 9.557 11.271 1.00 92.50 180 ARG A CA 1
ATOM 1419 C C . ARG A 1 180 ? -6.128 10.612 12.303 1.00 92.50 180 ARG A C 1
ATOM 1421 O O . ARG A 1 180 ? -7.256 11.105 12.291 1.00 92.50 180 ARG A O 1
ATOM 1428 N N . VAL A 1 181 ? -5.176 11.009 13.151 1.00 96.19 181 VAL A N 1
ATOM 1429 C CA . VAL A 1 181 ? -5.333 11.932 14.288 1.00 96.19 181 VAL A CA 1
ATOM 1430 C C . VAL A 1 181 ? -6.177 13.175 13.965 1.00 96.19 181 VAL A C 1
ATOM 1432 O O . VAL A 1 181 ? -7.016 13.597 14.758 1.00 96.19 181 VAL A O 1
ATOM 1435 N N . THR A 1 182 ? -6.015 13.737 12.766 1.00 95.44 182 THR A N 1
ATOM 1436 C CA . THR A 1 182 ? -6.722 14.942 12.299 1.00 95.44 182 THR A CA 1
ATOM 1437 C C . THR A 1 182 ? -8.241 14.787 12.126 1.00 95.44 182 THR A C 1
ATOM 1439 O O . THR A 1 182 ? -8.924 15.786 11.895 1.00 95.44 182 THR A O 1
ATOM 1442 N N . GLN A 1 183 ? -8.790 13.573 12.242 1.00 96.62 183 GLN A N 1
ATOM 1443 C CA . GLN A 1 183 ? -10.230 13.300 12.163 1.00 96.62 183 GLN A CA 1
ATOM 1444 C C . GLN A 1 183 ? -10.913 13.210 13.544 1.00 96.62 183 GLN A C 1
ATOM 1446 O O . GLN A 1 183 ? -12.129 13.415 13.620 1.00 96.62 183 GLN A O 1
ATOM 1451 N N . PHE A 1 184 ? -10.166 13.005 14.640 1.00 98.44 184 PHE A N 1
ATOM 1452 C CA . PHE A 1 184 ? -10.730 12.948 16.000 1.00 98.44 184 PHE A CA 1
ATOM 1453 C C . PHE A 1 184 ? -11.577 14.169 16.413 1.00 98.44 184 PHE A C 1
ATOM 1455 O O . PHE A 1 184 ? -12.585 13.953 17.085 1.00 98.44 184 PHE A O 1
ATOM 1462 N N . PRO A 1 185 ? -11.288 15.424 16.000 1.00 98.62 185 PRO A N 1
ATOM 1463 C CA . PRO A 1 185 ? -12.162 16.560 16.309 1.00 98.62 185 PRO A CA 1
ATOM 1464 C C . PRO A 1 185 ? -13.584 16.423 15.743 1.00 98.62 185 PRO A C 1
ATOM 1466 O O . PRO A 1 185 ? -14.534 16.923 16.340 1.00 98.62 185 PRO A O 1
ATOM 1469 N N . TYR A 1 186 ? -13.758 15.744 14.606 1.00 98.50 186 TYR A N 1
ATOM 1470 C CA . TYR A 1 186 ? -15.079 15.510 14.006 1.00 98.50 186 TYR A CA 1
ATOM 1471 C C . TYR A 1 186 ? -15.783 14.323 14.667 1.00 98.50 186 TYR A C 1
ATOM 1473 O O . TYR A 1 186 ? -16.979 14.403 14.950 1.00 98.50 186 TYR A O 1
ATOM 1481 N N . LEU A 1 187 ? -15.024 13.262 14.976 1.00 98.69 187 LEU A N 1
ATOM 1482 C CA . LEU A 1 187 ? -15.503 12.121 15.758 1.00 98.69 187 LEU A CA 1
ATOM 1483 C C . LEU A 1 187 ? -16.030 12.566 17.129 1.00 98.69 187 LEU A C 1
ATOM 1485 O O . LEU A 1 187 ? -17.108 12.141 17.527 1.00 98.69 187 LEU A O 1
ATOM 1489 N N . ALA A 1 188 ? -15.320 13.466 17.817 1.00 98.62 188 ALA A N 1
ATOM 1490 C CA . ALA A 1 188 ? -15.724 13.996 19.118 1.00 98.62 188 ALA A CA 1
ATOM 1491 C C . ALA A 1 188 ? -17.091 14.683 19.078 1.00 98.62 188 ALA A C 1
ATOM 1493 O O . ALA A 1 188 ? -17.948 14.399 19.912 1.00 98.62 188 ALA A O 1
ATOM 1494 N N . THR A 1 189 ? -17.328 15.533 18.078 1.00 98.56 189 THR A N 1
ATOM 1495 C CA . THR A 1 189 ? -18.628 16.189 17.890 1.00 98.56 189 THR A CA 1
ATOM 1496 C C . THR A 1 189 ? -19.741 15.174 17.619 1.00 98.56 189 THR A C 1
ATOM 1498 O O . THR A 1 189 ? -20.826 15.320 18.177 1.00 98.56 189 THR A O 1
ATOM 1501 N N . ALA A 1 190 ? -19.483 14.138 16.813 1.00 98.44 190 ALA A N 1
ATOM 1502 C CA . ALA A 1 190 ? -20.465 13.093 16.515 1.00 98.44 190 ALA A CA 1
ATOM 1503 C C . ALA A 1 190 ? -20.790 12.223 17.748 1.00 98.44 190 ALA A C 1
ATOM 1505 O O . ALA A 1 190 ? -21.952 12.106 18.132 1.00 98.44 190 ALA A O 1
ATOM 1506 N N . VAL A 1 191 ? -19.766 11.689 18.423 1.00 98.69 191 VAL A N 1
ATOM 1507 C CA . VAL A 1 191 ? -19.897 10.877 19.649 1.00 98.69 191 VAL A CA 1
ATOM 1508 C C . VAL A 1 191 ? -20.612 11.653 20.758 1.00 98.69 191 VAL A C 1
ATOM 1510 O O . VAL A 1 191 ? -21.511 11.118 21.403 1.00 98.69 191 VAL A O 1
ATOM 1513 N N . ASN A 1 192 ? -20.256 12.923 20.974 1.00 97.56 192 ASN A N 1
ATOM 1514 C CA . ASN A 1 192 ? -20.871 13.739 22.025 1.00 97.56 192 ASN A CA 1
ATOM 1515 C C . ASN A 1 192 ? -22.329 14.122 21.718 1.00 97.56 192 ASN A C 1
ATOM 1517 O O . ASN A 1 192 ? -23.081 14.378 22.654 1.00 97.56 192 ASN A O 1
ATOM 1521 N N . GLN A 1 193 ? -22.741 14.147 20.444 1.00 97.12 193 GLN A N 1
ATOM 1522 C CA . GLN A 1 193 ? -24.149 14.309 20.063 1.00 97.12 193 GLN A CA 1
ATOM 1523 C C . GLN A 1 193 ? -24.936 13.025 20.341 1.00 97.12 193 GLN A C 1
ATOM 1525 O O . GLN A 1 193 ? -25.908 13.067 21.089 1.00 97.12 193 GLN A O 1
ATOM 1530 N N . ILE A 1 194 ? -24.461 11.872 19.854 1.00 97.12 194 ILE A N 1
ATOM 1531 C CA . ILE A 1 194 ? -25.127 10.575 20.077 1.00 97.12 194 ILE A CA 1
ATOM 1532 C C . ILE A 1 194 ? -25.283 10.300 21.578 1.00 97.12 194 ILE A C 1
ATOM 1534 O O . ILE A 1 194 ? -26.362 9.933 22.021 1.00 97.12 194 ILE A O 1
ATOM 1538 N N . ARG A 1 195 ? -24.251 10.561 22.390 1.00 96.81 195 ARG A N 1
ATOM 1539 C CA . ARG A 1 195 ? -24.304 10.385 23.854 1.00 96.81 195 ARG A CA 1
ATOM 1540 C C . ARG A 1 195 ? -25.248 11.330 24.596 1.00 96.81 195 ARG A C 1
ATOM 1542 O O . ARG A 1 195 ? -25.577 11.044 25.743 1.00 96.81 195 ARG A O 1
ATOM 1549 N N . ALA A 1 196 ? -25.640 12.451 23.993 1.00 95.25 196 ALA A N 1
ATOM 1550 C CA . ALA A 1 196 ? -26.633 13.351 24.575 1.00 95.25 196 ALA A CA 1
ATOM 1551 C C . ALA A 1 196 ? -28.069 12.872 24.298 1.00 95.25 196 ALA A C 1
ATOM 1553 O O . ALA A 1 196 ? -28.945 13.081 25.136 1.00 95.25 196 ALA A O 1
ATOM 1554 N N . ASP A 1 197 ? -28.286 12.210 23.158 1.00 93.75 197 ASP A N 1
ATOM 1555 C CA . ASP A 1 197 ? -29.596 11.709 22.726 1.00 93.75 197 ASP A CA 1
ATOM 1556 C C . ASP A 1 197 ? -29.842 10.230 23.128 1.00 93.75 197 ASP A C 1
ATOM 1558 O O . ASP A 1 197 ? -30.991 9.820 23.287 1.00 93.75 197 ASP A O 1
ATOM 1562 N N . HIS A 1 198 ? -28.781 9.434 23.338 1.00 92.69 198 HIS A N 1
ATOM 1563 C CA . HIS A 1 198 ? -28.822 7.993 23.633 1.00 92.69 198 HIS A CA 1
ATOM 1564 C C . HIS A 1 198 ? -28.062 7.654 24.944 1.00 92.69 198 HIS A C 1
ATOM 1566 O O . HIS A 1 198 ? -26.837 7.481 24.920 1.00 92.69 198 HIS A O 1
ATOM 1572 N N . PRO A 1 199 ? -28.741 7.528 26.106 1.00 86.12 199 PRO A N 1
ATOM 1573 C CA . PRO A 1 199 ? -28.075 7.270 27.390 1.00 86.12 199 PRO A CA 1
ATOM 1574 C C . PRO A 1 199 ? -27.453 5.866 27.472 1.00 86.12 199 PRO A C 1
ATOM 1576 O O . PRO A 1 199 ? -26.311 5.726 27.909 1.00 86.12 199 PRO A O 1
ATOM 1579 N N . ASN A 1 200 ? -28.150 4.840 26.974 1.00 94.75 200 ASN A N 1
ATOM 1580 C CA . ASN A 1 200 ? -27.633 3.474 26.873 1.00 94.75 200 ASN A CA 1
ATOM 1581 C C . ASN A 1 200 ? -26.702 3.372 25.657 1.00 94.75 200 ASN A C 1
ATOM 1583 O O . ASN A 1 200 ? -27.160 3.089 24.549 1.00 94.75 200 ASN A O 1
ATOM 1587 N N . ASN A 1 201 ? -25.401 3.619 25.842 1.00 97.75 201 ASN A N 1
ATOM 1588 C CA . ASN A 1 201 ? -24.432 3.552 24.746 1.00 97.75 201 ASN A CA 1
ATOM 1589 C C . ASN A 1 201 ? -23.105 2.850 25.078 1.00 97.75 201 ASN A C 1
ATOM 1591 O O . ASN A 1 201 ? -22.653 2.792 26.228 1.00 97.75 201 ASN A O 1
ATOM 1595 N N . LEU A 1 202 ? -22.472 2.364 24.010 1.00 98.31 202 LEU A N 1
ATOM 1596 C CA . LEU A 1 202 ? -21.092 1.884 23.956 1.00 98.31 202 LEU A CA 1
ATOM 1597 C C . LEU A 1 202 ? -20.305 2.658 22.896 1.00 98.31 202 LEU A C 1
ATOM 1599 O O . LEU A 1 202 ? -20.880 3.067 21.889 1.00 98.31 202 LEU A O 1
ATOM 1603 N N . LEU A 1 203 ? -18.993 2.806 23.089 1.00 98.81 203 LEU A N 1
ATOM 1604 C CA . LEU A 1 203 ? -18.045 3.254 22.062 1.00 98.81 203 LEU A CA 1
ATOM 1605 C C . LEU A 1 203 ? -16.875 2.262 21.942 1.00 98.81 203 LEU A C 1
ATOM 1607 O O . LEU A 1 203 ? -16.042 2.179 22.845 1.00 98.81 203 LEU A O 1
ATOM 1611 N N . LEU A 1 204 ? -16.815 1.508 20.840 1.00 98.88 204 LEU A N 1
ATOM 1612 C CA . LEU A 1 204 ? -15.906 0.361 20.665 1.00 98.88 204 LEU A CA 1
ATOM 1613 C C . LEU A 1 204 ? -14.905 0.554 19.510 1.00 98.88 204 LEU A C 1
ATOM 1615 O O . LEU A 1 204 ? -15.240 1.173 18.497 1.00 98.88 204 LEU A O 1
ATOM 1619 N N . HIS A 1 205 ? -13.686 0.008 19.638 1.00 98.88 205 HIS A N 1
ATOM 1620 C CA . HIS A 1 205 ? -12.657 0.053 18.582 1.00 98.88 205 HIS A CA 1
ATOM 1621 C C . HIS A 1 205 ? -12.226 -1.341 18.095 1.00 98.88 205 HIS A C 1
ATOM 1623 O O . HIS A 1 205 ? -11.591 -2.096 18.835 1.00 98.88 205 HIS A O 1
ATOM 1629 N N . ALA A 1 206 ? -12.507 -1.671 16.834 1.00 98.75 206 ALA A N 1
ATOM 1630 C CA . ALA A 1 206 ? -12.220 -2.985 16.245 1.00 98.75 206 ALA A CA 1
ATOM 1631 C C . ALA A 1 206 ? -10.794 -3.085 15.648 1.00 98.75 206 ALA A C 1
ATOM 1633 O O . ALA A 1 206 ? -10.609 -3.406 14.474 1.00 98.75 206 ALA A O 1
ATOM 1634 N N . GLY A 1 207 ? -9.780 -2.757 16.458 1.00 97.25 207 GLY A N 1
ATOM 1635 C CA . GLY A 1 207 ? -8.368 -2.838 16.064 1.00 97.25 207 GLY A CA 1
ATOM 1636 C C . GLY A 1 207 ? -7.884 -1.784 15.061 1.00 97.25 207 GLY A C 1
ATOM 1637 O O . GLY A 1 207 ? -8.661 -0.967 14.558 1.00 97.25 207 GLY A O 1
ATOM 1638 N N . ASP A 1 208 ? -6.574 -1.803 14.823 1.00 90.88 208 ASP A N 1
ATOM 1639 C CA . ASP A 1 208 ? -5.815 -0.991 13.867 1.00 90.88 208 ASP A CA 1
ATOM 1640 C C . ASP A 1 208 ? -5.951 0.525 14.053 1.00 90.88 208 ASP A C 1
ATOM 1642 O O . ASP A 1 208 ? -6.367 1.297 13.185 1.00 90.88 208 ASP A O 1
ATOM 1646 N N . VAL A 1 209 ? -5.501 0.963 15.227 1.00 97.50 209 VAL A N 1
ATOM 1647 C CA . VAL A 1 209 ? -5.119 2.356 15.499 1.00 97.50 209 VAL A CA 1
ATOM 1648 C C . VAL A 1 209 ? -3.734 2.653 14.910 1.00 97.50 209 VAL A C 1
ATOM 1650 O O . VAL A 1 209 ? -3.463 3.778 14.482 1.00 97.50 209 VAL A O 1
ATOM 1653 N N . PHE A 1 210 ? -2.842 1.660 14.902 1.00 88.50 210 PHE A N 1
ATOM 1654 C CA . PHE A 1 210 ? -1.434 1.815 14.532 1.00 88.50 210 PHE A CA 1
ATOM 1655 C C . PHE A 1 210 ? -1.197 1.994 13.016 1.00 88.50 210 PHE A C 1
ATOM 1657 O O . PHE A 1 210 ? -2.010 1.631 12.162 1.00 88.50 210 PHE A O 1
ATOM 1664 N N . SER A 1 211 ? -0.013 2.538 12.695 1.00 74.69 211 SER A N 1
ATOM 1665 C CA . SER A 1 211 ? 0.481 2.820 11.334 1.00 74.69 211 SER A CA 1
ATOM 1666 C C . SER A 1 211 ? -0.391 3.771 10.494 1.00 74.69 211 SER A C 1
ATOM 1668 O O . SER A 1 211 ? -1.349 4.351 10.979 1.00 74.69 211 SER A O 1
ATOM 1670 N N . GLY A 1 212 ? 0.018 4.069 9.254 1.00 70.94 212 GLY A N 1
ATOM 1671 C CA . GLY A 1 212 ? -0.775 4.851 8.288 1.00 70.94 212 GLY A CA 1
ATOM 1672 C C . GLY A 1 212 ? -0.602 6.381 8.262 1.00 70.94 212 GLY A C 1
ATOM 1673 O O . GLY A 1 212 ? -1.010 6.999 7.273 1.00 70.94 212 GLY A O 1
ATOM 1674 N N . THR A 1 213 ? 0.031 7.020 9.258 1.00 79.69 213 THR A N 1
ATOM 1675 C CA . THR A 1 213 ? 0.495 8.427 9.157 1.00 79.69 213 THR A CA 1
ATOM 1676 C C . THR A 1 213 ? 1.796 8.710 9.920 1.00 79.69 213 THR A C 1
ATOM 1678 O O . THR A 1 213 ? 2.245 7.942 10.772 1.00 79.69 213 THR A O 1
ATOM 1681 N N . LEU A 1 214 ? 2.345 9.910 9.691 1.00 82.81 214 LEU A N 1
ATOM 1682 C CA . LEU A 1 214 ? 3.429 10.493 10.484 1.00 82.81 214 LEU A CA 1
ATOM 1683 C C . LEU A 1 214 ? 3.108 10.671 11.978 1.00 82.81 214 LEU A C 1
ATOM 1685 O O . LEU A 1 214 ? 4.050 10.728 12.768 1.00 82.81 214 LEU A O 1
ATOM 1689 N N . PHE A 1 215 ? 1.835 10.711 12.395 1.00 88.69 215 PHE A N 1
ATOM 1690 C CA . PHE A 1 215 ? 1.503 10.703 13.825 1.00 88.69 215 PHE A CA 1
ATOM 1691 C C . PHE A 1 215 ? 1.951 9.390 14.474 1.00 88.69 215 PHE A C 1
ATOM 1693 O O . PHE A 1 215 ? 2.527 9.429 15.560 1.00 88.69 215 PHE A O 1
ATOM 1700 N N . PHE A 1 216 ? 1.834 8.252 13.780 1.00 86.31 216 PHE A N 1
ATOM 1701 C CA . PHE A 1 216 ? 2.420 7.000 14.256 1.00 86.31 216 PHE A CA 1
ATOM 1702 C C . PHE A 1 216 ? 3.952 7.027 14.222 1.00 86.31 216 PHE A C 1
ATOM 1704 O O . PHE A 1 216 ? 4.586 6.615 15.191 1.00 86.31 216 PHE A O 1
ATOM 1711 N N . ASN A 1 217 ? 4.571 7.563 13.160 1.00 82.88 217 ASN A N 1
ATOM 1712 C CA . ASN A 1 217 ? 6.038 7.644 13.081 1.00 82.88 217 ASN A CA 1
ATOM 1713 C C . ASN A 1 217 ? 6.667 8.482 14.214 1.00 82.88 217 ASN A C 1
ATOM 1715 O O . ASN A 1 217 ? 7.789 8.184 14.621 1.00 82.88 217 ASN A O 1
ATOM 1719 N N . VAL A 1 218 ? 5.979 9.527 14.692 1.00 88.62 218 VAL A N 1
ATOM 1720 C CA . VAL A 1 218 ? 6.493 10.458 15.716 1.00 88.62 218 VAL A CA 1
ATOM 1721 C C . VAL A 1 218 ? 6.024 10.100 17.130 1.00 88.62 218 VAL A C 1
ATOM 1723 O O . VAL A 1 218 ? 6.825 10.168 18.061 1.00 88.62 218 VAL A O 1
ATOM 1726 N N . HIS A 1 219 ? 4.761 9.696 17.302 1.00 93.69 219 HIS A N 1
ATOM 1727 C CA . HIS A 1 219 ? 4.132 9.485 18.618 1.00 93.69 219 HIS A CA 1
ATOM 1728 C C . HIS A 1 219 ? 3.841 8.017 18.953 1.00 93.69 219 HIS A C 1
ATOM 1730 O O . HIS A 1 219 ? 3.386 7.739 20.059 1.00 93.69 219 HIS A O 1
ATOM 1736 N N . LEU A 1 220 ? 4.094 7.077 18.032 1.00 92.25 220 LEU A N 1
ATOM 1737 C CA . LEU A 1 220 ? 3.967 5.624 18.246 1.00 92.25 220 LEU A CA 1
ATOM 1738 C C . LEU A 1 220 ? 2.599 5.200 18.825 1.00 92.25 220 LEU A C 1
ATOM 1740 O O . LEU A 1 220 ? 2.522 4.398 19.751 1.00 92.25 220 LEU A O 1
ATOM 1744 N N . GLY A 1 221 ? 1.520 5.790 18.298 1.00 94.06 221 GLY A N 1
ATOM 1745 C CA . GLY A 1 221 ? 0.131 5.533 18.705 1.00 94.06 221 GLY A CA 1
ATOM 1746 C C . GLY A 1 221 ? -0.344 6.328 19.928 1.00 94.06 221 GLY A C 1
ATOM 1747 O O . GLY A 1 221 ? -1.544 6.414 20.167 1.00 94.06 221 GLY A O 1
ATOM 1748 N N . LEU A 1 222 ? 0.552 6.978 20.682 1.00 98.12 222 LEU A N 1
ATOM 1749 C CA . LEU A 1 222 ? 0.174 7.742 21.883 1.00 98.12 222 LEU A CA 1
ATOM 1750 C C . LEU A 1 222 ? -0.592 9.043 21.569 1.00 98.12 222 LEU A C 1
ATOM 1752 O O . LEU A 1 222 ? -1.312 9.552 22.428 1.00 98.12 222 LEU A O 1
ATOM 1756 N N . ALA A 1 223 ? -0.474 9.568 20.343 1.00 97.69 223 ALA A N 1
ATOM 1757 C CA . ALA A 1 223 ? -1.296 10.689 19.885 1.00 97.69 223 ALA A CA 1
ATOM 1758 C C . ALA A 1 223 ? -2.764 10.268 19.734 1.00 97.69 223 ALA A C 1
ATOM 1760 O O . ALA A 1 223 ? -3.648 10.917 20.282 1.00 97.69 223 ALA A O 1
ATOM 1761 N N . ASP A 1 224 ? -3.017 9.151 19.056 1.00 98.19 224 ASP A N 1
ATOM 1762 C CA . ASP A 1 224 ? -4.347 8.562 18.890 1.00 98.19 224 ASP A CA 1
ATOM 1763 C C . ASP A 1 224 ? -4.934 8.114 20.234 1.00 98.19 224 ASP A C 1
ATOM 1765 O O . ASP A 1 224 ? -6.081 8.434 20.553 1.00 98.19 224 ASP A O 1
ATOM 1769 N N . LEU A 1 225 ? -4.113 7.476 21.077 1.00 98.75 225 LEU A N 1
ATOM 1770 C CA . LEU A 1 225 ? -4.496 7.032 22.418 1.00 98.75 225 LEU A CA 1
ATOM 1771 C C . LEU A 1 225 ? -5.042 8.163 23.288 1.00 98.75 225 LEU A C 1
ATOM 1773 O O . LEU A 1 225 ? -5.993 7.941 24.034 1.00 98.75 225 LEU A O 1
ATOM 1777 N N . TYR A 1 226 ? -4.479 9.374 23.190 1.00 98.69 226 TYR A N 1
ATOM 1778 C CA . TYR A 1 226 ? -5.016 10.543 23.888 1.00 98.69 226 TYR A CA 1
ATOM 1779 C C . TYR A 1 226 ? -6.490 10.772 23.526 1.00 98.69 226 TYR A C 1
ATOM 1781 O O . TYR A 1 226 ? -7.323 10.937 24.416 1.00 98.69 226 TYR A O 1
ATOM 1789 N N . PHE A 1 227 ? -6.836 10.730 22.239 1.00 98.75 227 PHE A N 1
ATOM 1790 C CA . PHE A 1 227 ? -8.207 10.975 21.799 1.00 98.75 227 PHE A CA 1
ATOM 1791 C C . PHE A 1 227 ? -9.139 9.816 22.155 1.00 98.75 227 PHE A C 1
ATOM 1793 O O . PHE A 1 227 ? -10.235 10.080 22.639 1.00 98.75 227 PHE A O 1
ATOM 1800 N N . LEU A 1 228 ? -8.702 8.557 22.039 1.00 98.75 228 LEU A N 1
ATOM 1801 C CA . LEU A 1 228 ? -9.472 7.397 22.525 1.00 98.75 228 LEU A CA 1
ATOM 1802 C C . LEU A 1 228 ? -9.754 7.501 24.042 1.00 98.75 228 LEU A C 1
ATOM 1804 O O . LEU A 1 228 ? -10.860 7.218 24.511 1.00 98.75 228 LEU A O 1
ATOM 1808 N N . ASN A 1 229 ? -8.771 7.987 24.806 1.00 98.75 229 ASN A N 1
ATOM 1809 C CA . ASN A 1 229 ? -8.843 8.200 26.251 1.00 98.75 229 ASN A CA 1
ATOM 1810 C C . ASN A 1 229 ? -9.727 9.382 26.684 1.00 98.75 229 ASN A C 1
ATOM 1812 O O . ASN A 1 229 ? -10.304 9.331 27.774 1.00 98.75 229 ASN A O 1
ATOM 1816 N N . GLU A 1 230 ? -9.796 10.471 25.917 1.00 98.50 230 GLU A N 1
ATOM 1817 C CA . GLU A 1 230 ? -10.704 11.596 26.207 1.00 98.50 230 GLU A CA 1
ATOM 1818 C C . GLU A 1 230 ? -12.119 11.340 25.665 1.00 98.50 230 GLU A C 1
ATOM 1820 O O . GLU A 1 230 ? -13.099 11.743 26.293 1.00 98.50 230 GLU A O 1
ATOM 1825 N N . LEU A 1 231 ? -12.248 10.582 24.569 1.00 98.31 231 LEU A N 1
ATOM 1826 C CA . LEU A 1 231 ? -13.530 10.079 24.067 1.00 98.31 231 LEU A CA 1
ATOM 1827 C C . LEU A 1 231 ? -14.118 8.959 24.917 1.00 98.31 231 LEU A C 1
ATOM 1829 O O . LEU A 1 231 ? -15.268 8.610 24.680 1.00 98.31 231 LEU A O 1
ATOM 1833 N N . LYS A 1 232 ? -13.395 8.414 25.904 1.00 98.00 232 LYS A N 1
ATOM 1834 C CA . LYS A 1 232 ? -13.876 7.314 26.756 1.00 98.00 232 LYS A CA 1
ATOM 1835 C C . LYS A 1 232 ? -14.430 6.166 25.900 1.00 98.00 232 LYS A C 1
ATOM 1837 O O . LYS A 1 232 ? -15.635 5.903 25.909 1.00 98.00 232 LYS A O 1
ATOM 1842 N N . TYR A 1 233 ? -13.562 5.546 25.104 1.00 98.75 233 TYR A N 1
ATOM 1843 C CA . TYR A 1 233 ? -13.868 4.230 24.542 1.00 98.75 233 TYR A CA 1
ATOM 1844 C C . TYR A 1 233 ? -14.105 3.231 25.683 1.00 98.75 233 TYR A C 1
ATOM 1846 O O . TYR A 1 233 ? -13.512 3.360 26.753 1.00 98.75 233 TYR A O 1
ATOM 1854 N N . ASP A 1 234 ? -14.992 2.266 25.462 1.00 98.62 234 ASP A N 1
ATOM 1855 C CA . ASP A 1 234 ? -15.387 1.269 26.460 1.00 98.62 234 ASP A CA 1
ATOM 1856 C C . ASP A 1 234 ? -14.576 -0.026 26.336 1.00 98.62 234 ASP A C 1
ATOM 1858 O O . ASP A 1 234 ? -14.259 -0.648 27.347 1.00 98.62 234 ASP A O 1
ATOM 1862 N N . ALA A 1 235 ? -14.200 -0.405 25.110 1.00 98.69 235 ALA A N 1
ATOM 1863 C CA . ALA A 1 235 ? -13.260 -1.487 24.830 1.00 98.69 235 ALA A CA 1
ATOM 1864 C C . ALA A 1 235 ? -12.572 -1.299 23.467 1.00 98.69 235 ALA A C 1
ATOM 1866 O O . ALA A 1 235 ? -13.103 -0.649 22.558 1.00 98.69 235 ALA A O 1
ATOM 1867 N N . MET A 1 236 ? -11.407 -1.926 23.318 1.00 98.81 236 MET A N 1
ATOM 1868 C CA . MET A 1 236 ? -10.681 -2.059 22.054 1.00 98.81 236 MET A CA 1
ATOM 1869 C C . MET A 1 236 ? -10.196 -3.505 21.886 1.00 98.81 236 MET A C 1
ATOM 1871 O O . MET A 1 236 ? -9.698 -4.090 22.845 1.00 98.81 236 MET A O 1
ATOM 1875 N N . THR A 1 237 ? -10.296 -4.077 20.685 1.00 98.75 237 THR A N 1
ATOM 1876 C CA . THR A 1 237 ? -9.510 -5.274 20.328 1.00 98.75 237 THR A CA 1
ATOM 1877 C C . THR A 1 237 ? -8.224 -4.879 19.605 1.00 98.75 237 THR A C 1
ATOM 1879 O O . THR A 1 237 ? -8.100 -3.743 19.148 1.00 98.75 237 THR A O 1
ATOM 1882 N N . PHE A 1 238 ? -7.263 -5.795 19.498 1.00 98.62 238 PHE A N 1
ATOM 1883 C CA . PHE A 1 238 ? -6.070 -5.572 18.682 1.00 98.62 238 PHE A CA 1
ATOM 1884 C C . PHE A 1 238 ? -6.369 -5.877 17.219 1.00 98.62 238 PHE A C 1
ATOM 1886 O O . PHE A 1 238 ? -6.981 -6.902 16.916 1.00 98.62 238 PHE A O 1
ATOM 1893 N N . GLY A 1 239 ? -5.886 -5.026 16.321 1.00 93.25 239 GLY A N 1
ATOM 1894 C CA . GLY A 1 239 ? -5.693 -5.400 14.929 1.00 93.25 239 GLY A CA 1
ATOM 1895 C C . GLY A 1 239 ? -4.277 -5.901 14.663 1.00 93.25 239 GLY A C 1
ATOM 1896 O O . GLY A 1 239 ? -3.466 -6.043 15.587 1.00 93.25 239 GLY A O 1
ATOM 1897 N N . ASN A 1 240 ? -3.958 -6.209 13.406 1.00 77.00 240 ASN A N 1
ATOM 1898 C CA . ASN A 1 240 ? -2.617 -6.691 13.070 1.00 77.00 240 ASN A CA 1
ATOM 1899 C C . ASN A 1 240 ? -1.550 -5.588 13.157 1.00 77.00 240 ASN A C 1
ATOM 1901 O O . ASN A 1 240 ? -0.425 -5.868 13.579 1.00 77.00 240 ASN A O 1
ATOM 1905 N N . HIS A 1 241 ? -1.871 -4.339 12.808 1.00 84.94 241 HIS A N 1
ATOM 1906 C CA . HIS A 1 241 ? -0.907 -3.238 12.810 1.00 84.94 241 HIS A CA 1
ATOM 1907 C C . HIS A 1 241 ? -0.522 -2.781 14.225 1.00 84.94 241 HIS A C 1
ATOM 1909 O O . HIS A 1 241 ? 0.557 -2.207 14.397 1.00 84.94 241 HIS A O 1
ATOM 1915 N N . GLU A 1 242 ? -1.280 -3.139 15.271 1.00 95.75 242 GLU A N 1
ATOM 1916 C CA . GLU A 1 242 ? -0.807 -3.019 16.663 1.00 95.75 242 GLU A CA 1
ATOM 1917 C C . GLU A 1 242 ? 0.509 -3.794 16.920 1.00 95.75 242 GLU A C 1
ATOM 1919 O O . GLU A 1 242 ? 1.280 -3.445 17.820 1.00 95.75 242 GLU A O 1
ATOM 1924 N N . PHE A 1 243 ? 0.824 -4.785 16.076 1.00 88.44 243 PHE A N 1
ATOM 1925 C CA . PHE A 1 243 ? 2.049 -5.589 16.110 1.00 88.44 243 PHE A CA 1
ATOM 1926 C C . PHE A 1 243 ? 3.111 -5.171 15.065 1.00 88.44 243 PHE A C 1
ATOM 1928 O O . PHE A 1 243 ? 4.086 -5.892 14.848 1.00 88.44 243 PHE A O 1
ATOM 1935 N N . ASP A 1 244 ? 2.994 -3.992 14.442 1.00 71.31 244 ASP A N 1
ATOM 1936 C CA . ASP A 1 244 ? 3.996 -3.429 13.506 1.00 71.31 244 ASP A CA 1
ATOM 1937 C C . ASP A 1 244 ? 5.341 -3.061 14.152 1.00 71.31 244 ASP A C 1
ATOM 1939 O O . ASP A 1 244 ? 6.313 -2.701 13.469 1.00 71.31 244 ASP A O 1
ATOM 1943 N N . LYS A 1 245 ? 5.375 -3.015 15.481 1.00 81.88 245 LYS A N 1
ATOM 1944 C CA . LYS A 1 245 ? 6.507 -2.581 16.301 1.00 81.88 245 LYS A CA 1
ATOM 1945 C C . LYS A 1 245 ? 6.706 -3.579 17.441 1.00 81.88 245 LYS A C 1
ATOM 1947 O O . LYS A 1 245 ? 5.939 -4.522 17.606 1.00 81.88 245 LYS A O 1
ATOM 1952 N N . ASP A 1 246 ? 7.780 -3.414 18.207 1.00 81.69 246 ASP A N 1
ATOM 1953 C CA . ASP A 1 246 ? 8.089 -4.355 19.284 1.00 81.69 246 ASP A CA 1
ATOM 1954 C C . ASP A 1 246 ? 7.021 -4.374 20.398 1.00 81.69 246 ASP A C 1
ATOM 1956 O O . ASP A 1 246 ? 6.278 -3.410 20.603 1.00 81.69 246 ASP A O 1
ATOM 1960 N N . SER A 1 247 ? 6.990 -5.461 21.183 1.00 91.06 247 SER A N 1
ATOM 1961 C CA . SER A 1 247 ? 6.067 -5.604 22.319 1.00 91.06 247 SER A CA 1
ATOM 1962 C C . SER A 1 247 ? 6.178 -4.467 23.342 1.00 91.06 247 SER A C 1
ATOM 1964 O O . SER A 1 247 ? 5.268 -4.302 24.145 1.00 91.06 247 SER A O 1
ATOM 1966 N N . GLN A 1 248 ? 7.279 -3.700 23.368 1.00 95.00 248 GLN A N 1
ATOM 1967 C CA . GLN A 1 248 ? 7.424 -2.552 24.267 1.00 95.00 248 GLN A CA 1
ATOM 1968 C C . GLN A 1 248 ? 6.649 -1.337 23.759 1.00 95.00 248 GLN A C 1
ATOM 1970 O O . GLN A 1 248 ? 6.094 -0.606 24.573 1.00 95.00 248 GLN A O 1
ATOM 1975 N N . THR A 1 249 ? 6.567 -1.149 22.444 1.00 92.69 249 THR A N 1
ATOM 1976 C CA . THR A 1 249 ? 5.742 -0.113 21.814 1.00 92.69 249 THR A CA 1
ATOM 1977 C C . THR A 1 249 ? 4.261 -0.366 22.103 1.00 92.69 249 THR A C 1
ATOM 1979 O O . THR A 1 249 ? 3.610 0.492 22.697 1.00 92.69 249 THR A O 1
ATOM 1982 N N . LEU A 1 250 ? 3.758 -1.574 21.808 1.00 96.88 250 LEU A N 1
ATOM 1983 C CA . LEU A 1 250 ? 2.367 -1.937 22.110 1.00 96.88 250 LEU A CA 1
ATOM 1984 C C . LEU A 1 250 ? 2.080 -1.912 23.622 1.00 96.88 250 LEU A C 1
ATOM 1986 O O . LEU A 1 250 ? 1.058 -1.385 24.046 1.00 96.88 250 LEU A O 1
ATOM 1990 N N . ALA A 1 251 ? 3.004 -2.389 24.462 1.00 97.94 251 ALA A N 1
ATOM 1991 C CA . ALA A 1 251 ? 2.824 -2.340 25.913 1.00 97.94 251 ALA A CA 1
ATOM 1992 C C . ALA A 1 251 ? 2.815 -0.919 26.497 1.00 97.94 251 ALA A C 1
ATOM 1994 O O . ALA A 1 251 ? 2.228 -0.732 27.558 1.00 97.94 251 ALA A O 1
ATOM 1995 N N . ASN A 1 252 ? 3.444 0.073 25.854 1.00 98.06 252 ASN A N 1
ATOM 1996 C CA . ASN A 1 252 ? 3.316 1.473 26.274 1.00 98.06 252 ASN A CA 1
ATOM 1997 C C . ASN A 1 252 ? 1.898 1.989 25.985 1.00 98.06 252 ASN A C 1
ATOM 1999 O O . ASN A 1 252 ? 1.282 2.589 26.860 1.00 98.06 252 ASN A O 1
ATOM 2003 N N . PHE A 1 253 ? 1.375 1.703 24.786 1.00 98.44 253 PHE A N 1
ATOM 2004 C CA . PHE A 1 253 ? 0.017 2.070 24.375 1.00 98.44 253 PHE A CA 1
ATOM 2005 C C . PHE A 1 253 ? -1.044 1.409 25.267 1.00 98.44 253 PHE A C 1
ATOM 2007 O O . PHE A 1 253 ? -1.907 2.098 25.800 1.00 98.44 253 PHE A O 1
ATOM 2014 N N . VAL A 1 254 ? -0.916 0.103 25.531 1.00 98.44 254 VAL A N 1
ATOM 2015 C CA . VAL A 1 254 ? -1.783 -0.610 26.484 1.00 98.44 254 VAL A CA 1
ATOM 2016 C C . VAL A 1 254 ? -1.690 0.022 27.879 1.00 98.44 254 VAL A C 1
ATOM 2018 O O . VAL A 1 254 ? -2.706 0.426 28.427 1.00 98.44 254 VAL A O 1
ATOM 2021 N N . ASN A 1 255 ? -0.487 0.207 28.432 1.00 97.88 255 ASN A N 1
ATOM 2022 C CA . ASN A 1 255 ? -0.287 0.756 29.783 1.00 97.88 255 ASN A CA 1
ATOM 2023 C C . ASN A 1 255 ? -0.837 2.189 29.981 1.00 97.88 255 ASN A C 1
ATOM 2025 O O . ASN A 1 255 ? -1.085 2.588 31.118 1.00 97.88 255 ASN A O 1
ATOM 2029 N N . GLU A 1 256 ? -0.979 2.985 28.918 1.00 98.06 256 GLU A N 1
ATOM 2030 C CA . GLU A 1 256 ? -1.508 4.357 28.982 1.00 98.06 256 GLU A CA 1
ATOM 2031 C C . GLU A 1 256 ? -3.003 4.465 28.609 1.00 98.06 256 GLU A C 1
ATOM 2033 O O . GLU A 1 256 ? -3.571 5.561 28.655 1.00 98.06 256 GLU A O 1
ATOM 2038 N N . ALA A 1 257 ? -3.675 3.354 28.289 1.00 98.56 257 ALA A N 1
ATOM 2039 C CA . ALA A 1 257 ? -5.114 3.333 28.038 1.00 98.56 257 ALA A CA 1
ATOM 2040 C C . ALA A 1 257 ? -5.936 3.454 29.334 1.00 98.56 257 ALA A C 1
ATOM 2042 O O . ALA A 1 257 ? -5.650 2.827 30.353 1.00 98.56 257 ALA A O 1
ATOM 2043 N N . LYS A 1 258 ? -7.018 4.233 29.280 1.00 98.44 258 LYS A N 1
ATOM 2044 C CA . LYS A 1 258 ? -8.030 4.345 30.347 1.00 98.44 258 LYS A CA 1
ATOM 2045 C C . LYS A 1 258 ? -9.148 3.300 30.217 1.00 98.44 258 LYS A C 1
ATOM 2047 O O . LYS A 1 258 ? -10.036 3.266 31.063 1.00 98.44 258 LYS A O 1
ATOM 2052 N N . PHE A 1 259 ? -9.101 2.479 29.171 1.00 98.44 259 PHE A N 1
ATOM 2053 C CA . PHE A 1 259 ? -10.081 1.456 28.811 1.00 98.44 259 PHE A CA 1
ATOM 2054 C C . PHE A 1 259 ? -9.416 0.070 28.727 1.00 98.44 259 PHE A C 1
ATOM 2056 O O . PHE A 1 259 ? -8.194 -0.007 28.543 1.00 98.44 259 PHE A O 1
ATOM 2063 N N . PRO A 1 260 ? -10.168 -1.024 28.933 1.00 98.44 260 PRO A N 1
ATOM 2064 C CA . PRO A 1 260 ? -9.662 -2.383 28.778 1.00 98.44 260 PRO A CA 1
ATOM 2065 C C . PRO A 1 260 ? -9.478 -2.761 27.301 1.00 98.44 260 PRO A C 1
ATOM 2067 O O . PRO A 1 260 ? -10.208 -2.300 26.418 1.00 98.44 260 PRO A O 1
ATOM 2070 N N . PHE A 1 261 ? -8.536 -3.666 27.050 1.00 98.75 261 PHE A N 1
ATOM 2071 C CA . PHE A 1 261 ? -8.429 -4.393 25.790 1.00 98.75 261 PHE A CA 1
ATOM 2072 C C . PHE A 1 261 ? -9.120 -5.752 25.905 1.00 98.75 261 PHE A C 1
ATOM 2074 O O . PHE A 1 261 ? -9.011 -6.421 26.936 1.00 98.75 261 PHE A O 1
ATOM 2081 N N . VAL A 1 262 ? -9.789 -6.171 24.832 1.00 98.69 262 VAL A N 1
ATOM 2082 C CA . VAL A 1 262 ? -10.417 -7.492 24.701 1.00 98.69 262 VAL A CA 1
ATOM 2083 C C . VAL A 1 262 ? -9.729 -8.301 23.602 1.00 98.69 262 VAL A C 1
ATOM 2085 O O . VAL A 1 262 ? -9.506 -7.803 22.498 1.00 98.69 262 VAL A O 1
ATOM 2088 N N . SER A 1 263 ? -9.339 -9.535 23.911 1.00 97.25 263 SER A N 1
ATOM 2089 C CA . SER A 1 263 ? -8.598 -10.424 23.012 1.00 97.25 263 SER A CA 1
ATOM 2090 C C . SER A 1 263 ? -8.619 -11.851 23.569 1.00 97.25 263 SER A C 1
ATOM 2092 O O . SER A 1 263 ? -7.866 -12.177 24.485 1.00 97.25 263 SER A O 1
ATOM 2094 N N . ALA A 1 264 ? -9.519 -12.685 23.048 1.00 98.38 264 ALA A N 1
ATOM 2095 C CA . ALA A 1 264 ? -9.681 -14.080 23.444 1.00 98.38 264 ALA A CA 1
ATOM 2096 C C . ALA A 1 264 ? -8.634 -14.992 22.788 1.00 98.38 264 ALA A C 1
ATOM 2098 O O . ALA A 1 264 ? -8.038 -15.822 23.465 1.00 98.38 264 ALA A O 1
ATOM 2099 N N . ASN A 1 265 ? -8.360 -14.804 21.492 1.00 98.38 265 ASN A N 1
ATOM 2100 C CA . ASN A 1 265 ? -7.541 -15.723 20.696 1.00 98.38 265 ASN A CA 1
ATOM 2101 C C . ASN A 1 265 ? -6.038 -15.363 20.623 1.00 98.38 265 ASN A C 1
ATOM 2103 O O . ASN A 1 265 ? -5.375 -15.699 19.640 1.00 98.38 265 ASN A O 1
ATOM 2107 N N . ILE A 1 266 ? -5.480 -14.679 21.633 1.00 98.12 266 ILE A N 1
ATOM 2108 C CA . ILE A 1 266 ? -4.039 -14.369 21.698 1.00 98.12 266 ILE A CA 1
ATOM 2109 C C . ILE A 1 266 ? -3.410 -14.799 23.039 1.00 98.12 266 ILE A C 1
ATOM 2111 O O . ILE A 1 266 ? -3.615 -14.165 24.077 1.00 98.12 266 ILE A O 1
ATOM 2115 N N . ASP A 1 267 ? -2.514 -15.796 23.005 1.00 96.38 267 ASP A N 1
ATOM 2116 C CA . ASP A 1 267 ? -1.645 -16.132 24.142 1.00 96.38 267 ASP A CA 1
ATOM 2117 C C . ASP A 1 267 ? -0.517 -15.100 24.294 1.00 96.38 267 ASP A C 1
ATOM 2119 O O . ASP A 1 267 ? 0.528 -15.168 23.639 1.00 96.38 267 ASP A O 1
ATOM 2123 N N . PHE A 1 268 ? -0.692 -14.171 25.233 1.00 95.50 268 PHE A N 1
ATOM 2124 C CA . PHE A 1 268 ? 0.366 -13.259 25.678 1.00 95.50 268 PHE A CA 1
ATOM 2125 C C . PHE A 1 268 ? 1.261 -13.839 26.794 1.00 95.50 268 PHE A C 1
ATOM 2127 O O . PHE A 1 268 ? 2.261 -13.206 27.148 1.00 95.50 268 PHE A O 1
ATOM 2134 N N . THR A 1 269 ? 0.943 -15.000 27.388 1.00 88.12 269 THR A N 1
ATOM 2135 C CA . THR A 1 269 ? 1.565 -15.473 28.651 1.00 88.12 269 THR A CA 1
ATOM 2136 C C . THR A 1 269 ? 3.066 -15.735 28.535 1.00 88.12 269 THR A C 1
ATOM 2138 O O . THR A 1 269 ? 3.803 -15.634 29.522 1.00 88.12 269 THR A O 1
ATOM 2141 N N . ASN A 1 270 ? 3.540 -16.041 27.327 1.00 92.69 270 ASN A N 1
ATOM 2142 C CA . ASN A 1 270 ? 4.945 -16.295 27.039 1.00 92.69 270 ASN A CA 1
ATOM 2143 C C . ASN A 1 270 ? 5.735 -15.017 26.669 1.00 92.69 270 ASN A C 1
ATOM 2145 O O . ASN A 1 270 ? 6.975 -15.056 26.658 1.00 92.69 270 ASN A O 1
ATOM 2149 N N . ASP A 1 271 ? 5.084 -13.875 26.400 1.00 95.31 271 ASP A N 1
ATOM 2150 C CA . ASP A 1 271 ? 5.769 -12.602 26.133 1.00 95.31 271 ASP A CA 1
ATOM 2151 C C . ASP A 1 271 ? 6.148 -11.875 27.446 1.00 95.31 271 ASP A C 1
ATOM 2153 O O . ASP A 1 271 ? 5.285 -11.524 28.252 1.00 95.31 271 ASP A O 1
ATOM 2157 N N . PRO A 1 272 ? 7.445 -11.591 27.689 1.00 94.38 272 PRO A N 1
ATOM 2158 C CA . PRO A 1 272 ? 7.911 -11.010 28.951 1.00 94.38 272 PRO A CA 1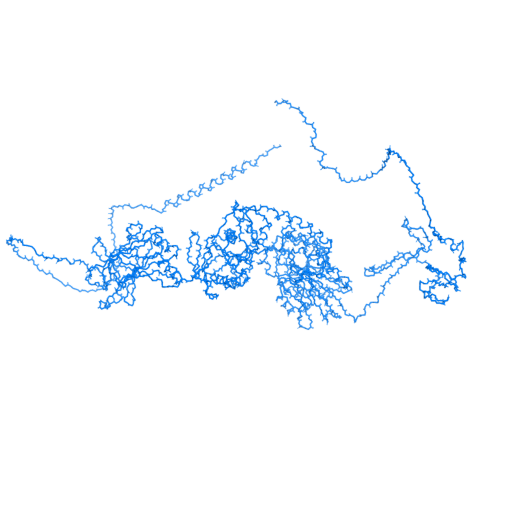
ATOM 2159 C C . PRO A 1 272 ? 7.579 -9.516 29.107 1.00 94.38 272 PRO A C 1
ATOM 2161 O O . PRO A 1 272 ? 7.932 -8.907 30.129 1.00 94.38 272 PRO A O 1
ATOM 2164 N N . ILE A 1 273 ? 6.959 -8.893 28.103 1.00 96.94 273 ILE A N 1
ATOM 2165 C CA . ILE A 1 273 ? 6.539 -7.495 28.105 1.00 96.94 273 ILE A CA 1
ATOM 2166 C C . ILE A 1 273 ? 5.021 -7.415 28.279 1.00 96.94 273 ILE A C 1
ATOM 2168 O O . ILE A 1 273 ? 4.597 -6.927 29.332 1.00 96.94 273 ILE A O 1
ATOM 2172 N N . LEU A 1 274 ? 4.258 -7.945 27.317 1.00 96.19 274 LEU A N 1
ATOM 2173 C CA . LEU A 1 274 ? 2.792 -7.865 27.242 1.00 96.19 274 LEU A CA 1
ATOM 2174 C C . LEU A 1 274 ? 2.074 -8.805 28.222 1.00 96.19 274 LEU A C 1
ATOM 2176 O O . LEU A 1 274 ? 1.086 -8.394 28.824 1.00 96.19 274 LEU A O 1
ATOM 2180 N N . GLY A 1 275 ? 2.631 -9.985 28.521 1.00 95.94 275 GLY A N 1
ATOM 2181 C CA . GLY A 1 275 ? 2.093 -10.937 29.510 1.00 95.94 275 GLY A CA 1
ATOM 2182 C C . GLY A 1 275 ? 2.082 -10.451 30.973 1.00 95.94 275 GLY A C 1
ATOM 2183 O O . GLY A 1 275 ? 1.883 -11.247 31.885 1.00 95.94 275 GLY A O 1
ATOM 2184 N N . LYS A 1 276 ? 2.332 -9.156 31.224 1.00 96.12 276 LYS A N 1
ATOM 2185 C CA . LYS A 1 276 ? 2.071 -8.482 32.513 1.00 96.12 276 LYS A CA 1
ATOM 2186 C C . LYS A 1 276 ? 0.706 -7.799 32.579 1.00 96.12 276 LYS A C 1
ATOM 2188 O O . LYS A 1 276 ? 0.254 -7.516 33.681 1.00 96.12 276 LYS A O 1
ATOM 2193 N N . TYR A 1 277 ? 0.125 -7.494 31.421 1.00 96.50 277 TYR A N 1
ATOM 2194 C CA . TYR A 1 277 ? -1.154 -6.801 31.273 1.00 96.50 277 TYR A CA 1
ATOM 2195 C C . TYR A 1 277 ? -2.286 -7.778 30.943 1.00 96.50 277 TYR A C 1
ATOM 2197 O O . TYR A 1 277 ? -3.444 -7.412 31.077 1.00 96.50 277 TYR A O 1
ATOM 2205 N N . ALA A 1 278 ? -1.959 -9.004 30.521 1.00 96.38 278 ALA A N 1
ATOM 2206 C CA . ALA A 1 278 ? -2.923 -10.041 30.175 1.00 96.38 278 ALA A CA 1
ATOM 2207 C C . ALA A 1 278 ? -3.463 -10.805 31.395 1.00 96.38 278 ALA A C 1
ATOM 2209 O O . ALA A 1 278 ? -2.709 -11.192 32.293 1.00 96.38 278 ALA A O 1
ATOM 2210 N N . PHE A 1 279 ? -4.772 -11.050 31.375 1.00 95.62 279 PHE A N 1
ATOM 2211 C CA . PHE A 1 279 ? -5.546 -11.812 32.351 1.00 95.62 279 PHE A CA 1
ATOM 2212 C C . PHE A 1 279 ? -6.258 -12.978 31.654 1.00 95.62 279 PHE A C 1
ATOM 2214 O O . PHE A 1 279 ? -6.603 -12.889 30.482 1.00 95.62 279 PHE A O 1
ATOM 2221 N N . ASN A 1 280 ? -6.516 -14.060 32.392 1.00 92.62 280 ASN A N 1
ATOM 2222 C CA . ASN A 1 280 ? -7.127 -15.294 31.873 1.00 92.62 280 ASN A CA 1
ATOM 2223 C C . ASN A 1 280 ? -8.624 -15.431 32.232 1.00 92.62 280 ASN A C 1
ATOM 2225 O O . ASN A 1 280 ? -9.199 -16.501 32.069 1.00 92.62 280 ASN A O 1
ATOM 2229 N N . GLU A 1 281 ? -9.237 -14.386 32.787 1.00 94.12 281 GLU A N 1
ATOM 2230 C CA . GLU A 1 281 ? -10.626 -14.357 33.267 1.00 94.12 281 GLU A CA 1
ATOM 2231 C C . GLU A 1 281 ? -11.278 -13.048 32.793 1.00 94.12 281 GLU A C 1
ATOM 2233 O O . GLU A 1 281 ? -10.566 -12.040 32.719 1.00 94.12 281 GLU A O 1
ATOM 2238 N N . PRO A 1 282 ? -12.592 -13.010 32.503 1.00 96.44 282 PRO A N 1
ATOM 2239 C CA . PRO A 1 282 ? -13.243 -11.788 32.042 1.00 96.44 282 PRO A CA 1
ATOM 2240 C C . PRO A 1 282 ? -13.205 -10.636 33.055 1.00 96.44 282 PRO A C 1
ATOM 2242 O O . PRO A 1 282 ? -13.411 -10.831 34.256 1.00 96.44 282 PRO A O 1
ATOM 2245 N N . GLY A 1 283 ? -12.981 -9.417 32.561 1.00 95.94 283 GLY A N 1
ATOM 2246 C CA . GLY A 1 283 ? -13.026 -8.198 33.367 1.00 95.94 283 GLY A CA 1
ATOM 2247 C C . GLY A 1 283 ? -14.458 -7.802 33.742 1.00 95.94 283 GLY A C 1
ATOM 2248 O O . GLY A 1 283 ? -15.369 -7.914 32.931 1.00 95.94 283 GLY A O 1
ATOM 2249 N N . GLN A 1 284 ? -14.674 -7.302 34.962 1.00 93.94 284 GLN A N 1
ATOM 2250 C CA . GLN A 1 284 ? -15.991 -6.834 35.425 1.00 93.94 284 GLN A CA 1
ATOM 2251 C C . GLN A 1 284 ? -15.894 -5.420 36.038 1.00 93.94 284 GLN A C 1
ATOM 2253 O O . GLN A 1 284 ? -15.722 -5.300 37.253 1.00 93.94 284 GLN A O 1
ATOM 2258 N N . PRO A 1 285 ? -15.934 -4.332 35.237 1.00 84.38 285 PRO A N 1
ATOM 2259 C CA . PRO A 1 285 ? -15.964 -4.274 33.767 1.00 84.38 285 PRO A CA 1
ATOM 2260 C C . PRO A 1 285 ? -14.571 -4.301 33.108 1.00 84.38 285 PRO A C 1
ATOM 2262 O O . PRO A 1 285 ? -14.447 -4.063 31.914 1.00 84.38 285 PRO A O 1
ATOM 2265 N N . GLY A 1 286 ? -13.517 -4.584 33.880 1.00 90.31 286 GLY A N 1
ATOM 2266 C CA . GLY A 1 286 ? -12.125 -4.561 33.423 1.00 90.31 286 GLY A CA 1
ATOM 2267 C C . GLY A 1 286 ? -11.439 -3.237 33.760 1.00 90.31 286 GLY A C 1
ATOM 2268 O O . GLY A 1 286 ? -12.012 -2.162 33.592 1.00 90.31 286 GLY A O 1
ATOM 2269 N N . ASP A 1 287 ? -10.212 -3.316 34.270 1.00 95.31 287 ASP A N 1
ATOM 2270 C CA . ASP A 1 287 ? -9.407 -2.141 34.601 1.00 95.31 287 ASP A CA 1
ATOM 2271 C C . ASP A 1 287 ? -8.695 -1.617 33.346 1.00 95.31 287 ASP A C 1
ATOM 2273 O O . ASP A 1 287 ? -8.104 -2.387 32.582 1.00 95.31 287 ASP A O 1
ATOM 2277 N N . GLY A 1 288 ? -8.695 -0.293 33.172 1.00 95.56 288 GLY A N 1
ATOM 2278 C CA . GLY A 1 288 ? -8.026 0.378 32.057 1.00 95.56 288 GLY A CA 1
ATOM 2279 C C . GLY A 1 288 ? -6.548 0.002 31.926 1.00 95.56 288 GLY A C 1
ATOM 2280 O O . GLY A 1 288 ? -5.827 -0.082 32.923 1.00 95.56 288 GLY A O 1
ATOM 2281 N N . GLY A 1 289 ? -6.113 -0.241 30.689 1.00 95.75 289 GLY A N 1
ATOM 2282 C CA . GLY A 1 289 ? -4.731 -0.596 30.366 1.00 95.75 289 GLY A CA 1
ATOM 2283 C C . GLY A 1 289 ? -4.324 -2.031 30.708 1.00 95.75 289 GLY A C 1
ATOM 2284 O O . GLY A 1 289 ? -3.139 -2.325 30.870 1.00 95.75 289 GLY A O 1
ATOM 2285 N N . ASN A 1 290 ? -5.306 -2.930 30.794 1.00 98.00 290 ASN A N 1
ATOM 2286 C CA . ASN A 1 290 ? -5.120 -4.377 30.883 1.00 98.00 290 ASN A CA 1
ATOM 2287 C C . ASN A 1 290 ? -5.805 -5.074 29.698 1.00 98.00 290 ASN A C 1
ATOM 2289 O O . ASN A 1 290 ? -6.617 -4.470 28.998 1.00 98.00 290 ASN A O 1
ATOM 2293 N N . ILE A 1 291 ? -5.465 -6.343 29.482 1.00 98.38 291 ILE A N 1
ATOM 2294 C CA . ILE A 1 291 ? -5.965 -7.195 28.402 1.00 98.38 291 ILE A CA 1
ATOM 2295 C C . ILE A 1 291 ? -6.726 -8.366 29.029 1.00 98.38 291 ILE A C 1
ATOM 2297 O O . ILE A 1 291 ? -6.180 -9.074 29.877 1.00 98.38 291 ILE A O 1
ATOM 2301 N N . TYR A 1 292 ? -7.963 -8.584 28.598 1.00 98.38 292 TYR A N 1
ATOM 2302 C CA . TYR A 1 292 ? -8.835 -9.672 29.046 1.00 98.38 292 TYR A CA 1
ATOM 2303 C C . TYR A 1 292 ? -9.334 -10.474 27.830 1.00 98.38 292 TYR A C 1
ATOM 2305 O O . TYR A 1 292 ? -9.410 -9.904 26.742 1.00 98.38 292 TYR A O 1
ATOM 2313 N N . PRO A 1 293 ? -9.743 -11.751 27.971 1.00 97.06 293 PRO A N 1
ATOM 2314 C CA . PRO A 1 293 ? -10.425 -12.460 26.884 1.00 97.06 293 PRO A CA 1
ATOM 2315 C C . PRO A 1 293 ? -11.750 -11.767 26.527 1.00 97.06 293 PRO A C 1
ATOM 2317 O O . PRO A 1 293 ? -12.052 -11.527 25.359 1.00 97.06 293 PRO A O 1
ATOM 2320 N N . ALA A 1 294 ? -12.485 -11.358 27.563 1.00 98.56 294 ALA A N 1
ATOM 2321 C CA . ALA A 1 294 ? -13.726 -10.605 27.489 1.00 98.56 294 ALA A CA 1
ATOM 2322 C C . ALA A 1 294 ? -13.843 -9.621 28.662 1.00 98.56 294 ALA A C 1
ATOM 2324 O O . ALA A 1 294 ? -13.130 -9.734 29.662 1.00 98.56 294 ALA A O 1
ATOM 2325 N N . ILE A 1 295 ? -14.793 -8.701 28.576 1.00 98.62 295 ILE A N 1
ATOM 2326 C CA . ILE A 1 295 ? -15.303 -7.912 29.696 1.00 98.62 295 ILE A CA 1
ATOM 2327 C C . ILE A 1 295 ? -16.825 -8.051 29.792 1.00 98.62 295 ILE A C 1
ATOM 2329 O O . ILE A 1 295 ? -17.483 -8.433 28.828 1.00 98.62 295 ILE A O 1
ATOM 2333 N N . ILE A 1 296 ? -17.384 -7.727 30.954 1.00 98.56 296 ILE A N 1
ATOM 2334 C CA . ILE A 1 296 ? -18.827 -7.639 31.196 1.00 98.56 296 ILE A CA 1
ATOM 2335 C C . ILE A 1 296 ? -19.113 -6.237 31.728 1.00 98.56 296 ILE A C 1
ATOM 2337 O O . ILE A 1 296 ? -18.687 -5.900 32.838 1.00 98.56 296 ILE A O 1
ATOM 2341 N N . LYS A 1 297 ? -19.807 -5.413 30.939 1.00 96.56 297 LYS A N 1
ATOM 2342 C CA . LYS A 1 297 ? -20.178 -4.041 31.305 1.00 96.56 297 LYS A CA 1
ATOM 2343 C C . LYS A 1 297 ? -21.667 -3.968 31.635 1.00 96.56 297 LYS A C 1
ATOM 2345 O O . LYS A 1 297 ? -22.504 -4.441 30.879 1.00 96.56 297 LYS A O 1
ATOM 2350 N N . GLU A 1 298 ? -21.974 -3.330 32.757 1.00 95.44 298 GLU A N 1
ATOM 2351 C CA . GLU A 1 298 ? -23.340 -3.032 33.185 1.00 95.44 298 GLU A CA 1
ATOM 2352 C C . GLU A 1 298 ? -23.821 -1.717 32.546 1.00 95.44 298 GLU A C 1
ATOM 2354 O O . GLU A 1 298 ? -23.080 -0.726 32.522 1.00 95.44 298 GLU A O 1
ATOM 2359 N N . ILE A 1 299 ? -25.037 -1.711 31.997 1.00 93.25 299 ILE A N 1
ATOM 2360 C CA . ILE A 1 299 ? -25.661 -0.576 31.305 1.00 93.25 299 ILE A CA 1
ATOM 2361 C C . ILE A 1 299 ? -27.140 -0.544 31.700 1.00 93.25 299 ILE A C 1
ATOM 2363 O O . ILE A 1 299 ? -27.916 -1.379 31.251 1.00 93.25 299 ILE A O 1
ATOM 2367 N N . ASN A 1 300 ? -27.538 0.421 32.536 1.00 89.38 300 ASN A N 1
ATOM 2368 C CA . ASN A 1 300 ? -28.927 0.569 33.001 1.00 89.38 300 ASN A CA 1
ATOM 2369 C C . ASN A 1 300 ? -29.513 -0.736 33.599 1.00 89.38 300 ASN A C 1
ATOM 2371 O O . ASN A 1 300 ? -30.633 -1.129 33.289 1.00 89.38 300 ASN A O 1
ATOM 2375 N N . GLY A 1 301 ? -28.724 -1.431 34.427 1.00 87.88 301 GLY A N 1
ATOM 2376 C CA . GLY A 1 301 ? -29.081 -2.709 35.060 1.00 87.88 301 GLY A CA 1
ATOM 2377 C C . GLY A 1 301 ? -28.768 -3.960 34.228 1.00 87.88 301 GLY A C 1
ATOM 2378 O O . GLY A 1 301 ? -28.465 -5.001 34.808 1.00 87.88 301 GLY A O 1
ATOM 2379 N N . GLU A 1 302 ? -28.754 -3.856 32.899 1.00 93.25 302 GLU A N 1
ATOM 2380 C CA . GLU A 1 302 ? -28.450 -4.974 31.998 1.00 93.25 302 GLU A CA 1
ATOM 2381 C C . GLU A 1 302 ? -26.945 -5.236 31.881 1.00 93.25 302 GLU A C 1
ATOM 2383 O O . GLU A 1 302 ? -26.130 -4.312 31.954 1.00 93.25 302 GLU A O 1
ATOM 2388 N N . GLN A 1 303 ? -26.557 -6.500 31.681 1.00 96.50 303 GLN A N 1
ATOM 2389 C CA . GLN A 1 303 ? -25.153 -6.906 31.568 1.00 96.50 303 GLN A CA 1
ATOM 2390 C C . GLN A 1 303 ? -24.804 -7.309 30.134 1.00 96.50 303 GLN A C 1
ATOM 2392 O O . GLN A 1 303 ? -25.344 -8.271 29.600 1.00 96.50 303 GLN A O 1
ATOM 2397 N N . VAL A 1 304 ? -23.857 -6.589 29.528 1.00 98.31 304 VAL A N 1
ATOM 2398 C CA . VAL A 1 304 ? -23.389 -6.828 28.157 1.00 98.31 304 VAL A CA 1
ATOM 2399 C C . VAL A 1 304 ? -21.981 -7.416 28.189 1.00 98.31 304 VAL A C 1
ATOM 2401 O O . VAL A 1 304 ? -21.046 -6.803 28.717 1.00 98.31 304 VAL A O 1
ATOM 2404 N N . GLY A 1 305 ? -21.825 -8.606 27.614 1.00 98.69 305 GLY A N 1
ATOM 2405 C CA . GLY A 1 305 ? -20.534 -9.241 27.372 1.00 98.69 305 GLY A CA 1
ATOM 2406 C C . GLY A 1 305 ? -19.871 -8.663 26.124 1.00 98.69 305 GLY A C 1
ATOM 2407 O O . GLY A 1 305 ? -20.517 -8.501 25.094 1.00 98.69 305 GLY A O 1
ATOM 2408 N N . ILE A 1 306 ? -18.579 -8.351 26.200 1.00 98.88 306 ILE A N 1
ATOM 2409 C CA . ILE A 1 306 ? -17.792 -7.865 25.060 1.00 98.88 306 ILE A CA 1
ATOM 2410 C C . ILE A 1 306 ? -16.486 -8.651 25.019 1.00 98.88 306 ILE A C 1
ATOM 2412 O O . ILE A 1 306 ? -15.694 -8.565 25.957 1.00 98.88 306 ILE A O 1
ATOM 2416 N N . PHE A 1 307 ? -16.238 -9.404 23.952 1.00 98.88 307 PHE A N 1
ATOM 2417 C CA . PHE A 1 307 ? -14.986 -10.140 23.751 1.00 98.88 307 PHE A CA 1
ATOM 2418 C C . PHE A 1 307 ? -14.288 -9.712 22.463 1.00 98.88 307 PHE A C 1
ATOM 2420 O O . PHE A 1 307 ? -14.878 -9.003 21.654 1.00 98.88 307 PHE A O 1
ATOM 2427 N N . GLY A 1 308 ? -13.011 -10.064 22.302 1.00 98.56 308 GLY A N 1
ATOM 2428 C CA . GLY A 1 308 ? -12.200 -9.582 21.181 1.00 98.56 308 GLY A CA 1
ATOM 2429 C C . GLY A 1 308 ? -11.530 -10.691 20.387 1.00 98.56 308 GLY A C 1
ATOM 2430 O O . GLY A 1 308 ? -11.113 -11.689 20.974 1.00 98.56 308 GLY A O 1
ATOM 2431 N N . LEU A 1 309 ? -11.385 -10.496 19.078 1.00 98.81 309 LEU A N 1
ATOM 2432 C CA . LEU A 1 309 ? -10.715 -11.433 18.172 1.00 98.81 309 LEU A CA 1
ATOM 2433 C C . LEU A 1 309 ? -9.774 -10.690 17.218 1.00 98.81 309 LEU A C 1
ATOM 2435 O O . LEU A 1 309 ? -10.101 -9.607 16.737 1.00 98.81 309 LEU A O 1
ATOM 2439 N N . THR A 1 310 ? -8.638 -11.306 16.896 1.00 98.06 310 THR A N 1
ATOM 2440 C CA . THR A 1 310 ? -7.620 -10.755 15.986 1.00 98.06 310 THR A CA 1
ATOM 2441 C C . THR A 1 310 ? -7.187 -11.810 14.969 1.00 98.06 310 THR A C 1
ATOM 2443 O O . THR A 1 310 ? -7.015 -12.979 15.322 1.00 98.06 310 THR A O 1
ATOM 2446 N N . THR A 1 311 ? -6.988 -11.407 13.711 1.00 86.62 311 THR A N 1
ATOM 2447 C CA . THR A 1 311 ? -6.673 -12.318 12.599 1.00 86.62 311 THR A CA 1
ATOM 2448 C C . THR A 1 311 ? -5.451 -13.209 12.856 1.00 86.62 311 THR A C 1
ATOM 2450 O O . THR A 1 311 ? -4.361 -12.744 13.213 1.00 86.62 311 THR A O 1
ATOM 2453 N N . GLU A 1 312 ? -5.626 -14.511 12.615 1.00 90.19 312 GLU A N 1
ATOM 2454 C CA . GLU A 1 312 ? -4.582 -15.541 12.715 1.00 90.19 312 GLU A CA 1
ATOM 2455 C C . GLU A 1 312 ? -3.415 -15.304 11.738 1.00 90.19 312 GLU A C 1
ATOM 2457 O O . GLU A 1 312 ? -2.322 -15.834 11.950 1.00 90.19 312 GLU A O 1
ATOM 2462 N N . ASP A 1 313 ? -3.608 -14.484 10.695 1.00 73.94 313 ASP A N 1
ATOM 2463 C CA . ASP A 1 313 ? -2.562 -14.147 9.719 1.00 73.94 313 ASP A CA 1
ATOM 2464 C C . ASP A 1 313 ? -1.598 -13.047 10.207 1.00 73.94 313 ASP A C 1
ATOM 2466 O O . ASP A 1 313 ? -0.568 -12.809 9.575 1.00 73.94 313 ASP A O 1
ATOM 2470 N N . THR A 1 314 ? -1.856 -12.420 11.367 1.00 70.88 314 THR A N 1
ATOM 2471 C CA . THR A 1 314 ? -1.003 -11.370 11.973 1.00 70.88 314 THR A CA 1
ATOM 2472 C C . THR A 1 314 ? 0.510 -11.693 11.961 1.00 70.88 314 THR A C 1
ATOM 2474 O O . THR A 1 314 ? 1.296 -10.802 11.632 1.00 70.88 314 THR A O 1
ATOM 2477 N N . PRO A 1 315 ? 0.980 -12.935 12.225 1.00 76.94 315 PRO A N 1
ATOM 2478 C CA . PRO A 1 315 ? 2.401 -13.299 12.123 1.00 76.94 315 PRO A CA 1
ATOM 2479 C C . PRO A 1 315 ? 3.019 -13.266 10.711 1.00 76.94 315 PRO A C 1
ATOM 2481 O O . PRO A 1 315 ? 4.240 -13.395 10.599 1.00 76.94 315 PRO A O 1
ATOM 2484 N N . ASN A 1 316 ? 2.210 -13.134 9.655 1.00 56.16 316 ASN A N 1
ATOM 2485 C CA . ASN A 1 316 ? 2.640 -13.039 8.254 1.00 56.16 316 ASN A CA 1
ATOM 2486 C C . ASN A 1 316 ? 2.515 -11.614 7.678 1.00 56.16 316 ASN A C 1
ATOM 2488 O O . ASN A 1 316 ? 3.203 -11.305 6.703 1.00 56.16 316 ASN A O 1
ATOM 2492 N N . ILE A 1 317 ? 1.656 -10.769 8.263 1.00 52.91 317 ILE A N 1
ATOM 2493 C CA . ILE A 1 317 ? 1.355 -9.402 7.788 1.00 52.91 317 ILE A CA 1
ATOM 2494 C C . ILE A 1 317 ? 1.872 -8.280 8.704 1.00 52.91 317 ILE A C 1
ATOM 2496 O O . ILE A 1 317 ? 1.950 -7.136 8.265 1.00 52.91 317 ILE A O 1
ATOM 2500 N N . ALA A 1 318 ? 2.264 -8.601 9.940 1.00 70.19 318 ALA A N 1
ATOM 2501 C CA . ALA A 1 318 ? 2.866 -7.682 10.907 1.00 70.19 318 ALA A CA 1
ATOM 2502 C C . ALA A 1 318 ? 4.147 -8.286 11.528 1.00 70.19 318 ALA A C 1
ATOM 2504 O O . ALA A 1 318 ? 4.680 -9.289 11.052 1.00 70.19 318 ALA A O 1
ATOM 2505 N N . SER A 1 319 ? 4.680 -7.681 12.597 1.00 74.94 319 SER A N 1
ATOM 2506 C CA . SER A 1 319 ? 5.926 -8.105 13.268 1.00 74.94 319 SER A CA 1
ATOM 2507 C C . SER A 1 319 ? 5.749 -8.521 14.747 1.00 74.94 319 SER A C 1
ATOM 2509 O O . SER A 1 319 ? 6.550 -8.101 15.595 1.00 74.94 319 SER A O 1
ATOM 2511 N N . PRO A 1 320 ? 4.756 -9.366 15.107 1.00 80.19 320 PRO A N 1
ATOM 2512 C CA . PRO A 1 320 ? 4.537 -9.760 16.494 1.00 80.19 320 PRO A CA 1
ATOM 2513 C C . PRO A 1 320 ? 5.746 -10.482 17.098 1.00 80.19 320 PRO A C 1
ATOM 2515 O O . PRO A 1 320 ? 6.526 -11.178 16.438 1.00 80.19 320 PRO A O 1
ATOM 2518 N N . SER A 1 321 ? 5.884 -10.360 18.417 1.00 85.94 321 SER A N 1
ATOM 2519 C CA . SER A 1 321 ? 6.859 -11.142 19.170 1.00 85.94 321 SER A CA 1
ATOM 2520 C C . SER A 1 321 ? 6.572 -12.631 19.002 1.00 85.94 321 SER A C 1
ATOM 2522 O O . SER A 1 321 ? 5.496 -13.105 19.332 1.00 85.94 321 SER A O 1
ATOM 2524 N N . LYS A 1 322 ? 7.579 -13.397 18.575 1.00 83.50 322 LYS A N 1
ATOM 2525 C CA . LYS A 1 322 ? 7.583 -14.873 18.445 1.00 83.50 322 LYS A CA 1
ATOM 2526 C C . LYS A 1 322 ? 7.252 -15.678 19.726 1.00 83.50 322 LYS A C 1
ATOM 2528 O O . LYS A 1 322 ? 7.443 -16.894 19.751 1.00 83.50 322 LYS A O 1
ATOM 2533 N N . ASN A 1 323 ? 6.938 -14.986 20.817 1.00 91.50 323 ASN A N 1
ATOM 2534 C CA . ASN A 1 323 ? 6.470 -15.533 22.083 1.00 91.50 323 ASN A CA 1
ATOM 2535 C C . ASN A 1 323 ? 4.948 -15.351 22.258 1.00 91.50 323 ASN A C 1
ATOM 2537 O O . ASN A 1 323 ? 4.414 -15.839 23.241 1.00 91.50 323 ASN A O 1
ATOM 2541 N N . ILE A 1 324 ? 4.289 -14.630 21.353 1.00 94.00 324 ILE A N 1
ATOM 2542 C CA . ILE A 1 324 ? 2.841 -14.474 21.265 1.00 94.00 324 ILE A CA 1
ATOM 2543 C C . ILE A 1 324 ? 2.331 -15.557 20.310 1.00 94.00 324 ILE A C 1
ATOM 2545 O O . ILE A 1 324 ? 2.972 -15.817 19.285 1.00 94.00 324 ILE A O 1
ATOM 2549 N N . VAL A 1 325 ? 1.212 -16.197 20.644 1.00 95.50 325 VAL A N 1
ATOM 2550 C CA . VAL A 1 325 ? 0.529 -17.156 19.762 1.00 95.50 325 VAL A CA 1
ATOM 2551 C C . VAL A 1 325 ? -0.845 -16.600 19.424 1.00 95.50 325 VAL A C 1
ATOM 2553 O O . VAL A 1 325 ? -1.532 -16.107 20.308 1.00 95.50 325 VAL A O 1
ATOM 2556 N N . PHE A 1 326 ? -1.217 -16.676 18.149 1.00 95.25 326 PHE A N 1
ATOM 2557 C CA . PHE A 1 326 ? -2.569 -16.403 17.676 1.00 95.25 326 PHE A CA 1
ATOM 2558 C C . PHE A 1 326 ? -3.253 -17.765 17.535 1.00 95.25 326 PHE A C 1
ATOM 2560 O O . PHE A 1 326 ? -2.724 -18.656 16.862 1.00 95.25 326 PHE A O 1
ATOM 2567 N N . GLU A 1 327 ? -4.349 -17.948 18.259 1.00 97.94 327 GLU A N 1
ATOM 2568 C CA . GLU A 1 327 ? -5.108 -19.196 18.373 1.00 97.94 327 GLU A CA 1
ATOM 2569 C C . GLU A 1 327 ? -6.387 -19.101 17.523 1.00 97.94 327 GLU A C 1
ATOM 2571 O O . GLU A 1 327 ? -6.701 -18.030 16.989 1.00 97.94 327 GLU A O 1
ATOM 2576 N N . ASN A 1 328 ? -7.087 -20.221 17.304 1.00 97.69 328 ASN A N 1
ATOM 2577 C CA . ASN A 1 328 ? -8.147 -20.235 16.298 1.00 97.69 328 ASN A CA 1
ATOM 2578 C C . ASN A 1 328 ? -9.332 -19.359 16.716 1.00 97.69 328 ASN A C 1
ATOM 2580 O O . ASN A 1 328 ? -9.923 -19.561 17.775 1.00 97.69 328 ASN A O 1
ATOM 2584 N N . ALA A 1 329 ? -9.688 -18.396 15.865 1.00 97.25 329 ALA A N 1
ATOM 2585 C CA . ALA A 1 329 ? -10.645 -17.359 16.235 1.00 97.25 329 ALA A CA 1
ATOM 2586 C C . ALA A 1 329 ? -12.072 -17.891 16.455 1.00 97.25 329 ALA A C 1
ATOM 2588 O O . ALA A 1 329 ? -12.813 -17.316 17.245 1.00 97.25 329 ALA A O 1
ATOM 2589 N N . VAL A 1 330 ? -12.447 -18.991 15.791 1.00 98.00 330 VAL A N 1
ATOM 2590 C CA . VAL A 1 330 ? -13.756 -19.642 15.970 1.00 98.00 330 VAL A CA 1
ATOM 2591 C C . VAL A 1 330 ? -13.760 -20.501 17.239 1.00 98.00 330 VAL A C 1
ATOM 2593 O O . VAL A 1 330 ? -14.655 -20.342 18.061 1.00 98.00 330 VAL A O 1
ATOM 2596 N N . GLU A 1 331 ? -12.736 -21.339 17.452 1.00 98.38 331 GLU A N 1
ATOM 2597 C CA . GLU A 1 331 ? -12.607 -22.177 18.662 1.00 98.38 331 GLU A CA 1
ATOM 2598 C C . GLU A 1 331 ? -12.595 -21.325 19.948 1.00 98.38 331 GLU A C 1
ATOM 2600 O O . GLU A 1 331 ? -13.323 -21.620 20.896 1.00 98.38 331 GLU A O 1
ATOM 2605 N N . GLU A 1 332 ? -11.861 -20.205 19.966 1.00 98.38 332 GLU A N 1
ATOM 2606 C CA . GLU A 1 332 ? -11.838 -19.318 21.139 1.00 98.38 332 GLU A CA 1
ATOM 2607 C C . GLU A 1 332 ? -13.063 -18.394 21.258 1.00 98.38 332 GLU A C 1
ATOM 2609 O O . GLU A 1 332 ? -13.370 -17.929 22.360 1.00 98.38 332 GLU A O 1
ATOM 2614 N N . ALA A 1 333 ? -13.821 -18.176 20.178 1.00 98.69 333 ALA A N 1
ATOM 2615 C CA . ALA A 1 333 ? -15.141 -17.551 20.263 1.00 98.69 333 ALA A CA 1
ATOM 2616 C C . ALA A 1 333 ? -16.172 -18.498 20.895 1.00 98.69 333 ALA A C 1
ATOM 2618 O O . ALA A 1 333 ? -16.834 -18.095 21.849 1.00 98.69 333 ALA A O 1
ATOM 2619 N N . GLU A 1 334 ? -16.251 -19.761 20.451 1.00 98.56 334 GLU A N 1
ATOM 2620 C CA . GLU A 1 334 ? -17.105 -20.796 21.067 1.00 98.56 334 GLU A CA 1
ATOM 2621 C C . GLU A 1 334 ? -16.808 -20.938 22.575 1.00 98.56 334 GLU A C 1
ATOM 2623 O O . GLU A 1 334 ? -17.726 -20.938 23.405 1.00 98.56 334 GLU A O 1
ATOM 2628 N N . ASN A 1 335 ? -15.520 -20.980 22.947 1.00 98.25 335 ASN A N 1
ATOM 2629 C CA . ASN A 1 335 ? -15.078 -21.009 24.346 1.00 98.25 335 ASN A CA 1
ATOM 2630 C C . ASN A 1 335 ? -15.514 -19.756 25.128 1.00 98.25 335 ASN A C 1
ATOM 2632 O O . ASN A 1 335 ? -15.940 -19.863 26.282 1.00 98.25 335 ASN A O 1
ATOM 2636 N N . THR A 1 336 ? -15.395 -18.567 24.529 1.00 98.44 336 THR A N 1
ATOM 2637 C CA . THR A 1 336 ? -15.644 -17.293 25.223 1.00 98.44 336 THR A CA 1
ATOM 2638 C C . THR A 1 336 ? -17.131 -16.969 25.354 1.00 98.44 336 THR A C 1
ATOM 2640 O O . THR A 1 336 ? -17.536 -16.486 26.412 1.00 98.44 336 THR A O 1
ATOM 2643 N N . VAL A 1 337 ? -17.956 -17.299 24.355 1.00 98.56 337 VAL A N 1
ATOM 2644 C CA . VAL A 1 337 ? -19.426 -17.241 24.460 1.00 98.56 337 VAL A CA 1
ATOM 2645 C C . VAL A 1 337 ? -19.895 -18.165 25.584 1.00 98.56 337 VAL A C 1
ATOM 2647 O O . VAL A 1 337 ? -20.507 -17.691 26.538 1.00 98.56 337 VAL A O 1
ATOM 2650 N N . SER A 1 338 ? -19.473 -19.436 25.571 1.00 98.31 338 SER A N 1
ATOM 2651 C CA . SER A 1 338 ? -19.794 -20.407 26.634 1.00 98.31 338 SER A CA 1
ATOM 2652 C C . SER A 1 338 ? -19.412 -19.895 28.037 1.00 98.31 338 SER A C 1
ATOM 2654 O O . SER A 1 338 ? -20.139 -20.092 29.010 1.00 98.31 338 SER A O 1
ATOM 2656 N N . LEU A 1 339 ? -18.269 -19.207 28.157 1.00 97.50 339 LEU A N 1
ATOM 2657 C CA . LEU A 1 339 ? -17.779 -18.616 29.408 1.00 97.50 339 LEU A CA 1
ATOM 2658 C C . LEU A 1 339 ? -18.596 -17.396 29.877 1.00 97.50 339 LEU A C 1
ATOM 2660 O O . LEU A 1 339 ? -18.589 -17.091 31.074 1.00 97.50 339 LEU A O 1
ATOM 2664 N N . LEU A 1 340 ? -19.267 -16.686 28.969 1.00 98.12 340 LEU A N 1
ATOM 2665 C CA . LEU A 1 340 ? -20.175 -15.576 29.274 1.00 98.12 340 LEU A CA 1
ATOM 2666 C C . LEU A 1 340 ? -21.574 -16.107 29.637 1.00 98.12 340 LEU A C 1
ATOM 2668 O O . LEU A 1 340 ? -22.099 -15.742 30.693 1.00 98.12 340 LEU A O 1
ATOM 2672 N N . GLU A 1 341 ? -22.106 -17.059 28.869 1.00 97.50 341 GLU A N 1
ATOM 2673 C CA . GLU A 1 341 ? -23.362 -17.766 29.165 1.00 97.50 341 GLU A CA 1
ATOM 2674 C C . GLU A 1 341 ? -23.328 -18.464 30.539 1.00 97.50 341 GLU A C 1
ATOM 2676 O O . GLU A 1 341 ? -24.256 -18.322 31.338 1.00 97.50 341 GLU A O 1
ATOM 2681 N N . GLU A 1 342 ? -22.229 -19.156 30.890 1.00 97.12 342 GLU A N 1
ATOM 2682 C CA . GLU A 1 342 ? -22.057 -19.785 32.216 1.00 97.12 342 GLU A CA 1
ATOM 2683 C C . GLU A 1 342 ? -22.095 -18.776 33.382 1.00 97.12 342 GLU A C 1
ATOM 2685 O O . GLU A 1 342 ? -22.326 -19.165 34.535 1.00 97.12 342 GLU A O 1
ATOM 2690 N N . LYS A 1 343 ? -21.876 -17.482 33.111 1.00 95.38 343 LYS A N 1
ATOM 2691 C CA . LYS A 1 343 ? -21.982 -16.390 34.094 1.00 95.38 343 LYS A CA 1
ATOM 2692 C C . LYS A 1 343 ? -23.375 -15.743 34.118 1.00 95.38 343 LYS A C 1
ATOM 2694 O O . LYS A 1 343 ? -23.620 -14.933 35.009 1.00 95.38 343 LYS A O 1
ATOM 2699 N N . GLY A 1 344 ? -24.277 -16.137 33.216 1.00 95.75 344 GLY A N 1
ATOM 2700 C CA . GLY A 1 344 ? -25.621 -15.573 33.068 1.00 95.75 344 GLY A CA 1
ATOM 2701 C C . GLY A 1 344 ? -25.679 -14.326 32.186 1.00 95.75 344 GLY A C 1
ATOM 2702 O O . GLY A 1 344 ? -26.556 -13.498 32.402 1.00 95.75 344 GLY A O 1
ATOM 2703 N N . ILE A 1 345 ? -24.737 -14.174 31.250 1.00 97.56 345 ILE A N 1
ATOM 2704 C CA . ILE A 1 345 ? -24.739 -13.099 30.253 1.00 97.56 345 ILE A CA 1
ATOM 2705 C C . ILE A 1 345 ? -25.430 -13.604 28.988 1.00 97.56 345 ILE A C 1
ATOM 2707 O O . ILE A 1 345 ? -25.055 -14.651 28.466 1.00 97.56 345 ILE A O 1
ATOM 2711 N N . ASP A 1 346 ? -26.416 -12.848 28.521 1.00 95.94 346 ASP A N 1
ATOM 2712 C CA . ASP A 1 346 ? -27.323 -13.173 27.413 1.00 95.94 346 ASP A CA 1
ATOM 2713 C C . ASP A 1 346 ? -27.240 -12.169 26.247 1.00 95.94 346 ASP A C 1
ATOM 2715 O O . ASP A 1 346 ? -27.960 -12.311 25.271 1.00 95.94 346 ASP A O 1
ATOM 2719 N N . LYS A 1 347 ? -26.384 -11.142 26.361 1.00 98.25 347 LYS A N 1
ATOM 2720 C CA . LYS A 1 347 ? -26.194 -10.068 25.372 1.00 98.25 347 LYS A CA 1
ATOM 2721 C C . LYS A 1 347 ? -24.700 -9.938 25.078 1.00 98.25 347 LYS A C 1
ATOM 2723 O O . LYS A 1 347 ? -23.950 -9.423 25.916 1.00 98.25 347 LYS A O 1
ATOM 2728 N N . ILE A 1 348 ? -24.239 -10.453 23.938 1.00 98.81 348 ILE A N 1
ATOM 2729 C CA . ILE A 1 348 ? -22.818 -10.709 23.654 1.00 98.81 348 ILE A CA 1
ATOM 2730 C C . ILE A 1 348 ? -22.362 -10.045 22.344 1.00 98.81 348 ILE A C 1
ATOM 2732 O O . ILE A 1 348 ? -22.861 -10.310 21.249 1.00 98.81 348 ILE A O 1
ATOM 2736 N N . ILE A 1 349 ? -21.331 -9.204 22.464 1.00 98.94 349 ILE A N 1
ATOM 2737 C CA . ILE A 1 349 ? -20.693 -8.470 21.367 1.00 98.94 349 ILE A CA 1
ATOM 2738 C C . ILE A 1 349 ? -19.293 -9.040 21.100 1.00 98.94 349 ILE A C 1
ATOM 2740 O O . ILE A 1 349 ? -18.425 -9.027 21.978 1.00 98.94 349 ILE A O 1
ATOM 2744 N N . ALA A 1 350 ? -19.040 -9.464 19.863 1.00 98.88 350 ALA A N 1
ATOM 2745 C CA . ALA A 1 350 ? -17.705 -9.769 19.361 1.00 98.88 350 ALA A CA 1
ATOM 2746 C C . ALA A 1 350 ? -17.084 -8.512 18.725 1.00 98.88 350 ALA A C 1
ATOM 2748 O O . ALA A 1 350 ? -17.566 -8.000 17.714 1.00 98.88 350 ALA A O 1
ATOM 2749 N N . LEU A 1 351 ? -15.999 -8.007 19.304 1.00 98.81 351 LEU A N 1
ATOM 2750 C CA . LEU A 1 351 ? -15.197 -6.914 18.761 1.00 98.81 351 LEU A CA 1
ATOM 2751 C C . LEU A 1 351 ? -14.074 -7.524 17.913 1.00 98.81 351 LEU A C 1
ATOM 2753 O O . LEU A 1 351 ? -13.075 -8.004 18.445 1.00 98.81 351 LEU A O 1
ATOM 2757 N N . SER A 1 352 ? -14.276 -7.578 16.600 1.00 98.69 352 SER A N 1
ATOM 2758 C CA . SER A 1 352 ? -13.517 -8.440 15.693 1.00 98.69 352 SER A CA 1
ATOM 2759 C C . SER A 1 352 ? -12.574 -7.665 14.781 1.00 98.69 352 SER A C 1
ATOM 2761 O O . SER A 1 352 ? -12.961 -6.705 14.120 1.00 98.69 352 SER A O 1
ATOM 2763 N N . HIS A 1 353 ? -11.340 -8.146 14.675 1.00 98.12 353 HIS A N 1
ATOM 2764 C CA . HIS A 1 353 ? -10.390 -7.770 13.638 1.00 98.12 353 HIS A CA 1
ATOM 2765 C C . HIS A 1 353 ? -9.950 -9.023 12.857 1.00 98.12 353 HIS A C 1
ATOM 2767 O O . HIS A 1 353 ? -8.766 -9.358 12.779 1.00 98.12 353 HIS A O 1
ATOM 2773 N N . LEU A 1 354 ? -10.930 -9.765 12.328 1.00 93.62 354 LEU A N 1
ATOM 2774 C CA . LEU A 1 354 ? -10.710 -10.922 11.451 1.00 93.62 354 LEU A CA 1
ATOM 2775 C C . LEU A 1 354 ? -10.802 -10.555 9.965 1.00 93.62 354 LEU A C 1
ATOM 2777 O O . LEU A 1 354 ? -9.957 -10.983 9.184 1.00 93.62 354 LEU A O 1
ATOM 2781 N N . GLY A 1 355 ? -11.797 -9.743 9.597 1.00 82.88 355 GLY A N 1
ATOM 2782 C CA . GLY A 1 355 ? -12.147 -9.420 8.212 1.00 82.88 355 GLY A CA 1
ATOM 2783 C C . GLY A 1 355 ? -13.610 -9.757 7.928 1.00 82.88 355 GLY A C 1
ATOM 2784 O O . GLY A 1 355 ? -14.160 -10.675 8.515 1.00 82.88 355 GLY A O 1
ATOM 2785 N N . TYR A 1 356 ? -14.269 -9.019 7.034 1.00 89.69 356 TYR A N 1
ATOM 2786 C CA . TYR A 1 356 ? -15.721 -9.127 6.843 1.00 89.69 356 TYR A CA 1
ATOM 2787 C C . TYR A 1 356 ? -16.189 -10.497 6.304 1.00 89.69 356 TYR A C 1
ATOM 2789 O O . TYR A 1 356 ? -17.263 -10.970 6.679 1.00 89.69 356 TYR A O 1
ATOM 2797 N N . ASP A 1 357 ? -15.405 -11.167 5.449 1.00 85.69 357 ASP A N 1
ATOM 2798 C CA . ASP A 1 357 ? -15.746 -12.522 4.984 1.00 85.69 357 ASP A CA 1
ATOM 2799 C C . ASP A 1 357 ? -15.538 -13.572 6.096 1.00 85.69 357 ASP A C 1
ATOM 2801 O O . ASP A 1 357 ? -16.265 -14.566 6.156 1.00 85.69 357 ASP A O 1
ATOM 2805 N N . GLU A 1 358 ? -14.609 -13.330 7.017 1.00 90.31 358 GLU A N 1
ATOM 2806 C CA . GLU A 1 358 ? -14.331 -14.121 8.218 1.00 90.31 358 GLU A CA 1
ATOM 2807 C C . GLU A 1 358 ? -15.377 -13.874 9.323 1.00 90.31 358 GLU A C 1
ATOM 2809 O O . GLU A 1 358 ? -15.851 -14.828 9.935 1.00 90.31 358 GLU A O 1
ATOM 2814 N N . ASP A 1 359 ? -15.826 -12.631 9.511 1.00 97.75 359 ASP A N 1
ATOM 2815 C CA . ASP A 1 359 ? -16.876 -12.231 10.459 1.00 97.75 359 ASP A CA 1
ATOM 2816 C C . ASP A 1 359 ? -18.219 -12.902 10.128 1.00 97.75 359 ASP A C 1
ATOM 2818 O O . ASP A 1 359 ? -18.939 -13.352 11.019 1.00 97.75 359 ASP A O 1
ATOM 2822 N N . LYS A 1 360 ? -18.539 -13.064 8.837 1.00 97.50 360 LYS A N 1
ATOM 2823 C CA . LYS A 1 360 ? -19.699 -13.864 8.403 1.00 97.50 360 LYS A CA 1
ATOM 2824 C C . LYS A 1 360 ? -19.536 -15.347 8.717 1.00 97.50 360 LYS A C 1
ATOM 2826 O O . LYS A 1 360 ? -20.487 -15.971 9.175 1.00 97.50 360 LYS A O 1
ATOM 2831 N N . GLN A 1 361 ? -18.345 -15.910 8.503 1.00 96.50 361 GLN A N 1
ATOM 2832 C CA . GLN A 1 361 ? -18.063 -17.304 8.865 1.00 96.50 361 GLN A CA 1
ATOM 2833 C C . GLN A 1 361 ? -18.158 -17.515 10.384 1.00 96.50 361 GLN A C 1
ATOM 2835 O O . GLN A 1 361 ? -18.640 -18.558 10.814 1.00 96.50 361 GLN A O 1
ATOM 2840 N N . LEU A 1 362 ? -17.769 -16.519 11.188 1.00 98.06 362 LEU A N 1
ATOM 2841 C CA . LEU A 1 362 ? -17.939 -16.519 12.641 1.00 98.06 362 LEU A CA 1
ATOM 2842 C C . LEU A 1 362 ? -19.427 -16.490 13.035 1.00 98.06 362 LEU A C 1
ATOM 2844 O O . LEU A 1 362 ? -19.863 -17.341 13.805 1.00 98.06 362 LEU A O 1
ATOM 2848 N N . ALA A 1 363 ? -20.220 -15.580 12.458 1.00 98.06 363 ALA A N 1
ATOM 2849 C CA . ALA A 1 363 ? -21.664 -15.483 12.705 1.00 98.06 363 ALA A CA 1
ATOM 2850 C C . ALA A 1 363 ? -22.460 -16.730 12.268 1.00 98.06 363 ALA A C 1
ATOM 2852 O O . ALA A 1 363 ? -23.456 -17.075 12.908 1.00 98.06 363 ALA A O 1
ATOM 2853 N N . GLU A 1 364 ? -22.038 -17.402 11.189 1.00 97.06 364 GLU A N 1
ATOM 2854 C CA . GLU A 1 364 ? -22.618 -18.671 10.718 1.00 97.06 364 GLU A CA 1
ATOM 2855 C C . GLU A 1 364 ? -22.189 -19.891 11.557 1.00 97.06 364 GLU A C 1
ATOM 2857 O O . GLU A 1 364 ? -22.891 -20.904 11.542 1.00 97.06 364 GLU A O 1
ATOM 2862 N N . ALA A 1 365 ? -21.042 -19.831 12.247 1.00 96.88 365 ALA A N 1
ATOM 2863 C CA . ALA A 1 365 ? -20.475 -20.961 12.988 1.00 96.88 365 ALA A CA 1
ATOM 2864 C C . ALA A 1 365 ? -20.771 -20.938 14.495 1.00 96.88 365 ALA A C 1
ATOM 2866 O O . ALA A 1 365 ? -20.919 -22.006 15.087 1.00 96.88 365 ALA A O 1
ATOM 2867 N N . VAL A 1 366 ? -20.842 -19.750 15.105 1.00 97.81 366 VAL A N 1
ATOM 2868 C CA . VAL A 1 366 ? -20.936 -19.576 16.561 1.00 97.81 366 VAL A CA 1
ATOM 2869 C C . VAL A 1 366 ? -22.318 -19.037 16.937 1.00 97.81 366 VAL A C 1
ATOM 2871 O O . VAL A 1 366 ? -22.701 -17.923 16.568 1.00 97.81 366 VAL A O 1
ATOM 2874 N N . ASP A 1 367 ? -23.091 -19.849 17.654 1.00 96.56 367 ASP A N 1
ATOM 2875 C CA . ASP A 1 367 ? -24.341 -19.438 18.308 1.00 96.56 367 ASP A CA 1
ATOM 2876 C C . ASP A 1 367 ? -24.036 -18.542 19.533 1.00 96.56 367 ASP A C 1
ATOM 2878 O O . ASP A 1 367 ? -22.897 -18.505 19.995 1.00 96.56 367 ASP A O 1
ATOM 2882 N N . GLY A 1 368 ? -25.011 -17.771 20.030 1.00 96.94 368 GLY A N 1
ATOM 2883 C CA . GLY A 1 368 ? -24.814 -16.878 21.189 1.00 96.94 368 GLY A CA 1
ATOM 2884 C C . GLY A 1 368 ? -23.946 -15.626 20.947 1.00 96.94 368 GLY A C 1
ATOM 2885 O O . GLY A 1 368 ? -23.465 -15.019 21.900 1.00 96.94 368 GLY A O 1
ATOM 2886 N N . ILE A 1 369 ? -23.722 -15.219 19.688 1.00 98.56 369 ILE A N 1
ATOM 2887 C CA . ILE A 1 369 ? -23.175 -13.891 19.340 1.00 98.56 369 ILE A CA 1
ATOM 2888 C C . ILE A 1 369 ? -24.285 -13.043 18.713 1.00 98.56 369 ILE A C 1
ATOM 2890 O O . ILE A 1 369 ? -24.754 -13.360 17.617 1.00 98.56 369 ILE A O 1
ATOM 2894 N N . ASP A 1 370 ? -24.635 -11.926 19.348 1.00 98.69 370 ASP A N 1
ATOM 2895 C CA . ASP A 1 370 ? -25.664 -11.003 18.855 1.00 98.69 370 ASP A CA 1
ATOM 2896 C C . ASP A 1 370 ? -25.111 -9.983 17.861 1.00 98.69 370 ASP A C 1
ATOM 2898 O O . ASP A 1 370 ? -25.728 -9.683 16.839 1.00 98.69 370 ASP A O 1
ATOM 2902 N N . VAL A 1 371 ? -23.930 -9.428 18.149 1.00 98.88 371 VAL A N 1
ATOM 2903 C CA . VAL A 1 371 ? -23.336 -8.348 17.350 1.00 98.88 371 VAL A CA 1
ATOM 2904 C C . VAL A 1 371 ? -21.861 -8.617 17.088 1.00 98.88 371 VAL A C 1
ATOM 2906 O O . VAL A 1 371 ? -21.091 -8.835 18.021 1.00 98.88 371 VAL A O 1
ATOM 2909 N N . ILE A 1 372 ? -21.445 -8.512 15.824 1.00 98.94 372 ILE A N 1
ATOM 2910 C CA . ILE A 1 372 ? -20.038 -8.452 15.424 1.00 98.94 372 ILE A CA 1
ATOM 2911 C C . ILE A 1 372 ? -19.706 -7.028 14.975 1.00 98.94 372 ILE A C 1
ATOM 2913 O O . ILE A 1 372 ? -20.236 -6.516 13.987 1.00 98.94 372 ILE A O 1
ATOM 2917 N N . VAL A 1 373 ? -18.790 -6.395 15.700 1.00 98.94 373 VAL A N 1
ATOM 2918 C CA . VAL A 1 373 ? -18.225 -5.084 15.375 1.00 98.94 373 VAL A CA 1
ATOM 2919 C C . VAL A 1 373 ? -16.872 -5.320 14.706 1.00 98.94 373 VAL A C 1
ATOM 2921 O O . VAL A 1 373 ? -15.883 -5.566 15.395 1.00 98.94 373 VAL A O 1
ATOM 2924 N N . GLY A 1 374 ? -16.859 -5.311 13.372 1.00 98.06 374 GLY A N 1
ATOM 2925 C CA . GLY A 1 374 ? -15.746 -5.779 12.537 1.00 98.06 374 GLY A CA 1
ATOM 2926 C C . GLY A 1 374 ? -14.696 -4.722 12.166 1.00 98.06 374 GLY A C 1
ATOM 2927 O O . GLY A 1 374 ? -14.885 -3.515 12.355 1.00 98.06 374 GLY A O 1
ATOM 2928 N N . GLY A 1 375 ? -13.598 -5.196 11.572 1.00 93.88 375 GLY A N 1
ATOM 2929 C CA . GLY A 1 375 ? -12.415 -4.429 11.159 1.00 93.88 375 GLY A CA 1
ATOM 2930 C C . GLY A 1 375 ? -11.647 -5.120 10.022 1.00 93.88 375 GLY A C 1
ATOM 2931 O O . GLY A 1 375 ? -12.235 -5.907 9.274 1.00 93.88 375 GLY A O 1
ATOM 2932 N N . HIS A 1 376 ? -10.349 -4.834 9.877 1.00 84.88 376 HIS A N 1
ATOM 2933 C CA . HIS A 1 376 ? -9.364 -5.493 8.997 1.00 84.88 376 HIS A CA 1
ATOM 2934 C C . HIS A 1 376 ? -9.582 -5.355 7.477 1.00 84.88 376 HIS A C 1
ATOM 2936 O O . HIS A 1 376 ? -8.692 -4.970 6.726 1.00 84.88 376 HIS A O 1
ATOM 2942 N N . SER A 1 377 ? -10.782 -5.666 6.989 1.00 71.50 377 SER A N 1
ATOM 2943 C CA . SER A 1 377 ? -11.122 -5.697 5.559 1.00 71.50 377 SER A CA 1
ATOM 2944 C C . SER A 1 377 ? -11.430 -4.324 4.941 1.00 71.50 377 SER A C 1
ATOM 2946 O O . SER A 1 377 ? -11.675 -4.230 3.737 1.00 71.50 377 SER A O 1
ATOM 2948 N N . HIS A 1 378 ? -11.463 -3.270 5.765 1.00 78.38 378 HIS A N 1
ATOM 2949 C CA . HIS A 1 378 ? -11.861 -1.900 5.420 1.00 78.38 378 HIS A CA 1
ATOM 2950 C C . HIS A 1 378 ? -13.257 -1.817 4.757 1.00 78.38 378 HIS A C 1
ATOM 295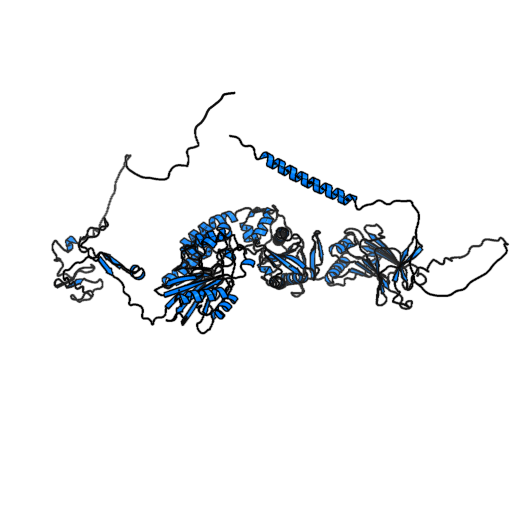2 O O . HIS A 1 378 ? -13.543 -0.906 3.969 1.00 78.38 378 HIS A O 1
ATOM 2958 N N . THR A 1 379 ? -14.149 -2.771 5.052 1.00 77.44 379 THR A N 1
ATOM 2959 C CA . THR A 1 379 ? -15.473 -2.851 4.422 1.00 77.44 379 THR A CA 1
ATOM 2960 C C . THR A 1 379 ? -16.391 -1.748 4.947 1.00 77.44 379 THR A C 1
ATOM 2962 O O . THR A 1 379 ? -16.513 -1.519 6.148 1.00 77.44 379 THR A O 1
ATOM 2965 N N . VAL A 1 380 ? -17.066 -1.054 4.031 1.00 91.38 380 VAL A N 1
ATOM 2966 C CA . VAL A 1 380 ? -18.095 -0.053 4.344 1.00 91.38 380 VAL A CA 1
ATOM 2967 C C . VAL A 1 380 ? -19.456 -0.747 4.312 1.00 91.38 380 VAL A C 1
ATOM 2969 O O . VAL A 1 380 ? -19.894 -1.143 3.230 1.00 91.38 380 VAL A O 1
ATOM 2972 N N . LEU A 1 381 ? -20.135 -0.860 5.459 1.00 96.12 381 LEU A N 1
ATOM 2973 C CA . LEU A 1 381 ? -21.484 -1.434 5.582 1.00 96.12 381 LEU A CA 1
ATOM 2974 C C . LEU A 1 381 ? -22.503 -0.350 6.008 1.00 96.12 381 LEU A C 1
ATOM 2976 O O . LEU A 1 381 ? -22.722 -0.169 7.203 1.00 96.12 381 LEU A O 1
ATOM 2980 N N . PRO A 1 382 ? -23.132 0.395 5.070 1.00 95.62 382 PRO A N 1
ATOM 2981 C CA . PRO A 1 382 ? -23.990 1.543 5.399 1.00 95.62 382 PRO A CA 1
ATOM 2982 C C . PRO A 1 382 ? -25.244 1.224 6.221 1.00 95.62 382 PRO A C 1
ATOM 2984 O O . PRO A 1 382 ? -25.736 2.111 6.909 1.00 95.62 382 PRO A O 1
ATOM 2987 N N . GLU A 1 383 ? -25.751 -0.006 6.108 1.00 96.56 383 GLU A N 1
ATOM 2988 C CA . GLU A 1 383 ? -26.977 -0.519 6.746 1.00 96.56 383 GLU A CA 1
ATOM 2989 C C . GLU A 1 383 ? -26.682 -1.807 7.559 1.00 96.56 383 GLU A C 1
ATOM 2991 O O . GLU A 1 383 ? -27.598 -2.538 7.931 1.00 96.56 383 GLU A O 1
ATOM 2996 N N . GLY A 1 384 ? -25.396 -2.102 7.821 1.00 96.94 384 GLY A N 1
ATOM 2997 C CA . GLY A 1 384 ? -24.940 -3.376 8.398 1.00 96.94 384 GLY A CA 1
ATOM 2998 C C . GLY A 1 384 ? -25.184 -4.591 7.487 1.00 96.94 384 GLY A C 1
ATOM 2999 O O . GLY A 1 384 ? -25.449 -4.454 6.291 1.00 96.94 384 GLY A O 1
ATOM 3000 N N . GLU A 1 385 ? -25.099 -5.788 8.066 1.00 98.12 385 GLU A N 1
ATOM 3001 C CA . GLU A 1 385 ? -25.642 -7.039 7.521 1.00 98.12 385 GLU A CA 1
ATOM 3002 C C . GLU A 1 385 ? -26.228 -7.885 8.664 1.00 98.12 385 GLU A C 1
ATOM 3004 O O . GLU A 1 385 ? -25.734 -7.826 9.788 1.00 98.12 385 GLU A O 1
ATOM 3009 N N . VAL A 1 386 ? -27.284 -8.660 8.397 1.00 98.06 386 VAL A N 1
ATOM 3010 C CA . VAL A 1 386 ? -27.915 -9.556 9.383 1.00 98.06 386 VAL A CA 1
ATOM 3011 C C . VAL A 1 386 ? -27.781 -10.999 8.912 1.00 98.06 386 VAL A C 1
ATOM 3013 O O . VAL A 1 386 ? -28.180 -11.330 7.793 1.00 98.06 386 VAL A O 1
ATOM 3016 N N . ILE A 1 387 ? -27.245 -11.859 9.776 1.00 97.50 387 ILE A N 1
ATOM 3017 C CA . ILE A 1 387 ? -27.132 -13.300 9.555 1.00 97.50 387 ILE A CA 1
ATOM 3018 C C . ILE A 1 387 ? -28.327 -13.988 10.221 1.00 97.50 387 ILE A C 1
ATOM 3020 O O . ILE A 1 387 ? -28.407 -14.144 11.438 1.00 97.50 387 ILE A O 1
ATOM 3024 N N . GLU A 1 388 ? -29.287 -14.359 9.376 1.00 94.31 388 GLU A N 1
ATOM 3025 C CA . GLU A 1 388 ? -30.578 -14.953 9.736 1.00 94.31 388 GLU A CA 1
ATOM 3026 C C . GLU A 1 388 ? -30.414 -16.415 10.207 1.00 94.31 388 GLU A C 1
ATOM 3028 O O . GLU A 1 388 ? -30.363 -17.344 9.391 1.00 94.31 388 GLU A O 1
ATOM 3033 N N . LYS A 1 389 ? -30.364 -16.620 11.528 1.00 92.62 389 LYS A N 1
ATOM 3034 C CA . LYS A 1 389 ? -30.462 -17.927 12.212 1.00 92.62 389 LYS A CA 1
ATOM 3035 C C . LYS A 1 389 ? -31.581 -17.884 13.271 1.00 92.62 389 LYS A C 1
ATOM 3037 O O . LYS A 1 389 ? -32.397 -16.968 13.237 1.00 92.62 389 LYS A O 1
ATOM 3042 N N . ASP A 1 390 ? -31.680 -18.879 14.159 1.00 89.75 390 ASP A N 1
ATOM 3043 C CA . ASP A 1 390 ? -32.746 -18.904 15.184 1.00 89.75 390 ASP A CA 1
ATOM 3044 C C . ASP A 1 390 ? -32.627 -17.715 16.177 1.00 89.75 390 ASP A C 1
ATOM 3046 O O . ASP A 1 390 ? -33.650 -17.220 16.649 1.00 89.75 390 ASP A O 1
ATOM 3050 N N . GLU A 1 391 ? -31.408 -17.206 16.401 1.00 94.06 391 GLU A N 1
ATOM 3051 C CA . GLU A 1 391 ? -31.068 -15.982 17.153 1.00 94.06 391 GLU A CA 1
ATOM 3052 C C . GLU A 1 391 ? -30.157 -15.099 16.260 1.00 94.06 391 GLU A C 1
ATOM 3054 O O . GLU A 1 391 ? -29.020 -15.490 15.985 1.00 94.06 391 GLU A O 1
ATOM 3059 N N . PRO A 1 392 ? -30.636 -13.975 15.690 1.00 96.69 392 PRO A N 1
ATOM 3060 C CA . PRO A 1 392 ? -29.967 -13.316 14.561 1.00 96.69 392 PRO A CA 1
ATOM 3061 C C . PRO A 1 392 ? -28.730 -12.496 14.962 1.00 96.69 392 PRO A C 1
ATOM 3063 O O . PRO A 1 392 ? -28.806 -11.631 15.830 1.00 96.69 392 PRO A O 1
ATOM 3066 N N . THR A 1 393 ? -27.615 -12.685 14.245 1.00 98.56 393 THR A N 1
ATOM 3067 C CA . THR A 1 393 ? -26.370 -11.917 14.456 1.00 98.56 393 THR A CA 1
ATOM 3068 C C . THR A 1 393 ? -26.289 -10.711 13.513 1.00 98.56 393 THR A C 1
ATOM 3070 O O . THR A 1 393 ? -26.467 -10.860 12.302 1.00 98.56 393 THR A O 1
ATOM 3073 N N . VAL A 1 394 ? -25.955 -9.524 14.028 1.00 98.69 394 VAL A N 1
ATOM 3074 C CA . VAL A 1 394 ? -25.771 -8.283 13.247 1.00 98.69 394 VAL A CA 1
ATOM 3075 C C . VAL A 1 394 ? -24.283 -7.958 13.081 1.00 98.69 394 VAL A C 1
ATOM 3077 O O . VAL A 1 394 ? -23.553 -7.864 14.063 1.00 98.69 394 VAL A O 1
ATOM 3080 N N . ILE A 1 395 ? -23.822 -7.745 11.847 1.00 98.81 395 ILE A N 1
ATOM 3081 C CA . ILE A 1 395 ? -22.426 -7.420 11.508 1.00 98.81 395 ILE A CA 1
ATOM 3082 C C . ILE A 1 395 ? -22.327 -5.958 11.052 1.00 98.81 395 ILE A C 1
ATOM 3084 O O . ILE A 1 395 ? -23.070 -5.528 10.166 1.00 98.81 395 ILE A O 1
ATOM 3088 N N . VAL A 1 396 ? -21.391 -5.188 11.619 1.00 98.88 396 VAL A N 1
ATOM 3089 C CA . VAL A 1 396 ? -21.182 -3.765 11.281 1.00 98.88 396 VAL A CA 1
ATOM 3090 C C . VAL A 1 396 ? -19.703 -3.384 11.137 1.00 98.88 396 VAL A C 1
ATOM 3092 O O . VAL A 1 396 ? -18.873 -3.732 11.973 1.00 98.88 396 VAL A O 1
ATOM 3095 N N . GLN A 1 397 ? -19.371 -2.607 10.094 1.00 98.19 397 GLN A N 1
ATOM 3096 C CA . GLN A 1 397 ? -18.023 -2.071 9.837 1.00 98.19 397 GLN A CA 1
ATOM 3097 C C . GLN A 1 397 ? -18.085 -0.697 9.133 1.00 98.19 397 GLN A C 1
ATOM 3099 O O . GLN A 1 397 ? -18.958 -0.445 8.296 1.00 98.19 397 GLN A O 1
ATOM 3104 N N . THR A 1 398 ? -17.169 0.215 9.482 1.00 97.69 398 THR A N 1
ATOM 3105 C CA . THR A 1 398 ? -17.241 1.651 9.122 1.00 97.69 398 THR A CA 1
ATOM 3106 C C . THR A 1 398 ? -16.465 2.061 7.865 1.00 97.69 398 THR A C 1
ATOM 3108 O O . THR A 1 398 ? -16.514 3.231 7.466 1.00 97.69 398 THR A O 1
ATOM 3111 N N . GLY A 1 399 ? -15.760 1.132 7.216 1.00 91.88 399 GLY A N 1
ATOM 3112 C CA . GLY A 1 399 ? -14.719 1.439 6.237 1.00 91.88 399 GLY A CA 1
ATOM 3113 C C . GLY A 1 399 ? -13.349 1.538 6.898 1.00 91.88 399 GLY A C 1
ATOM 3114 O O . GLY A 1 399 ? -12.922 0.596 7.546 1.00 91.88 399 GLY A O 1
ATOM 3115 N N . GLU A 1 400 ? -12.678 2.678 6.736 1.00 88.25 400 GLU A N 1
ATOM 3116 C CA . GLU A 1 400 ? -11.317 2.949 7.225 1.00 88.25 400 GLU A CA 1
ATOM 3117 C C . GLU A 1 400 ? -11.163 4.428 7.639 1.00 88.25 400 GLU A C 1
ATOM 3119 O O . GLU A 1 400 ? -12.004 5.277 7.317 1.00 88.25 400 GLU A O 1
ATOM 3124 N N . TYR A 1 401 ? -10.038 4.760 8.275 1.00 90.00 401 TYR A N 1
ATOM 3125 C CA . TYR A 1 401 ? -9.465 6.110 8.404 1.00 90.00 401 TYR A CA 1
ATOM 3126 C C . TYR A 1 401 ? -10.301 7.173 9.140 1.00 90.00 401 TYR A C 1
ATOM 3128 O O . TYR A 1 401 ? -10.083 8.371 8.927 1.00 90.00 401 TYR A O 1
ATOM 3136 N N . LEU A 1 402 ? -11.264 6.774 9.979 1.00 96.50 402 LEU A N 1
ATOM 3137 C CA . LEU A 1 402 ? -12.290 7.689 10.505 1.00 96.50 402 LEU A CA 1
ATOM 3138 C C . LEU A 1 402 ? -12.984 8.467 9.369 1.00 96.50 402 LEU A C 1
ATOM 3140 O O . LEU A 1 402 ? -13.239 9.670 9.475 1.00 96.50 402 LEU A O 1
ATOM 3144 N N . ASN A 1 403 ? -13.264 7.797 8.245 1.00 93.44 403 ASN A N 1
ATOM 3145 C CA . ASN A 1 403 ? -14.116 8.361 7.199 1.00 93.44 403 ASN A CA 1
ATOM 3146 C C . ASN A 1 403 ? -15.570 8.495 7.690 1.00 93.44 403 ASN A C 1
ATOM 3148 O O . ASN A 1 403 ? -16.235 9.498 7.408 1.00 93.44 403 ASN A O 1
ATOM 3152 N N . ASN A 1 404 ? -16.017 7.514 8.481 1.00 98.19 404 ASN A N 1
ATOM 3153 C CA . ASN A 1 404 ? -17.324 7.445 9.124 1.00 98.19 404 ASN A CA 1
ATOM 3154 C C . ASN A 1 404 ? -17.170 7.149 10.627 1.00 98.19 404 ASN A C 1
ATOM 3156 O O . ASN A 1 404 ? -16.151 6.607 11.055 1.00 98.19 404 ASN A O 1
ATOM 3160 N N . LEU A 1 405 ? -18.208 7.461 11.398 1.00 98.75 405 LEU A N 1
ATOM 3161 C CA . LEU A 1 405 ? -18.515 6.821 12.676 1.00 98.75 405 LEU A CA 1
ATOM 3162 C C . LEU A 1 405 ? -19.666 5.839 12.429 1.00 98.75 405 LEU A C 1
ATOM 3164 O O . LEU A 1 405 ? -20.660 6.221 11.810 1.00 98.75 405 LEU A O 1
ATOM 3168 N N . GLY A 1 406 ? -19.544 4.599 12.895 1.00 98.75 406 GLY A N 1
ATOM 3169 C CA . GLY A 1 406 ? -20.657 3.656 12.876 1.00 98.75 406 GLY A CA 1
ATOM 3170 C C . GLY A 1 406 ? -21.561 3.852 14.084 1.00 98.75 406 GLY A C 1
ATOM 3171 O O . GLY A 1 406 ? -21.065 4.064 15.194 1.00 98.75 406 GLY A O 1
ATOM 3172 N N . LYS A 1 407 ? -22.875 3.792 13.865 1.00 98.62 407 LYS A N 1
ATOM 3173 C CA . LYS A 1 407 ? -23.902 3.798 14.907 1.00 98.62 407 LYS A CA 1
ATOM 3174 C C . LYS A 1 407 ? -24.887 2.667 14.619 1.00 98.62 407 LYS A C 1
ATOM 3176 O O . LYS A 1 407 ? -25.572 2.695 13.603 1.00 98.62 407 LYS A O 1
ATOM 3181 N N . LEU A 1 408 ? -24.967 1.702 15.525 1.00 98.81 408 LEU A N 1
ATOM 3182 C CA . LEU A 1 408 ? -25.929 0.606 15.507 1.00 98.81 408 LEU A CA 1
ATOM 3183 C C . LEU A 1 408 ? -26.863 0.758 16.708 1.00 98.81 408 LEU A C 1
ATOM 3185 O O . LEU A 1 408 ? -26.421 0.615 17.845 1.00 98.81 408 LEU A O 1
ATOM 3189 N N . ASP A 1 409 ? -28.138 1.046 16.462 1.00 98.56 409 ASP A N 1
ATOM 3190 C CA . ASP A 1 409 ? -29.175 0.903 17.485 1.00 98.56 409 ASP A CA 1
ATOM 3191 C C . ASP A 1 409 ? -29.690 -0.544 17.448 1.00 98.56 409 ASP A C 1
ATOM 3193 O O . ASP A 1 409 ? -30.121 -1.007 16.392 1.00 98.56 409 ASP A O 1
ATOM 3197 N N . VAL A 1 410 ? -29.651 -1.255 18.576 1.00 98.06 410 VAL A N 1
ATOM 3198 C CA . VAL A 1 410 ? -30.218 -2.607 18.746 1.00 98.06 410 VAL A CA 1
ATOM 3199 C C . VAL A 1 410 ? -31.210 -2.629 19.901 1.00 98.06 410 VAL A C 1
ATOM 3201 O O . VAL A 1 410 ? -31.033 -1.941 20.906 1.00 98.06 410 VAL A O 1
ATOM 3204 N N . THR A 1 411 ? -32.267 -3.421 19.739 1.00 97.44 411 THR A N 1
ATOM 3205 C CA . THR A 1 411 ? -33.302 -3.664 20.750 1.00 97.44 411 THR A CA 1
ATOM 3206 C C . THR A 1 411 ? -33.347 -5.156 21.057 1.00 97.44 411 THR A C 1
ATOM 3208 O O . THR A 1 411 ? -33.608 -5.949 20.152 1.00 97.44 411 THR A O 1
ATOM 3211 N N . PHE A 1 412 ? -33.100 -5.529 22.309 1.00 96.81 412 PHE A N 1
ATOM 3212 C CA . PHE A 1 412 ? -33.076 -6.909 22.802 1.00 96.81 412 PHE A CA 1
ATOM 3213 C C . PHE A 1 412 ? -34.362 -7.257 23.568 1.00 96.81 412 PHE A C 1
ATOM 3215 O O . PHE A 1 412 ? -34.950 -6.382 24.207 1.00 96.81 412 PHE A O 1
ATOM 3222 N N . ASP A 1 413 ? -34.794 -8.520 23.521 1.00 94.00 413 ASP A N 1
ATOM 3223 C CA . ASP A 1 413 ? -35.946 -9.023 24.285 1.00 94.00 413 ASP A CA 1
ATOM 3224 C C . ASP A 1 413 ? -35.575 -9.545 25.697 1.00 94.00 413 ASP A C 1
ATOM 3226 O O . ASP A 1 413 ? -34.424 -9.459 26.129 1.00 94.00 413 ASP A O 1
ATOM 3230 N N . GLU A 1 414 ? -36.560 -10.097 26.424 1.00 89.94 414 GLU A N 1
ATOM 3231 C CA . GLU A 1 414 ? -36.398 -10.644 27.790 1.00 89.94 414 GLU A CA 1
ATOM 3232 C C . GLU A 1 414 ? -35.404 -11.822 27.906 1.00 89.94 414 GLU A C 1
ATOM 3234 O O . GLU A 1 414 ? -35.066 -12.225 29.019 1.00 89.94 414 GLU A O 1
ATOM 3239 N N . ASN A 1 415 ? -34.967 -12.394 26.778 1.00 90.81 415 ASN A N 1
ATOM 3240 C CA . ASN A 1 415 ? -34.038 -13.523 26.694 1.00 90.81 415 ASN A CA 1
ATOM 3241 C C . ASN A 1 415 ? -32.665 -13.107 26.134 1.00 90.81 415 ASN A C 1
ATOM 3243 O O . ASN A 1 415 ? -31.834 -13.980 25.896 1.00 90.81 415 ASN A O 1
ATOM 3247 N N . GLY A 1 416 ? -32.456 -11.811 25.872 1.00 92.88 416 GLY A N 1
ATOM 3248 C CA . GLY A 1 416 ? -31.235 -11.291 25.258 1.00 92.88 416 GLY A CA 1
ATOM 3249 C C . GLY A 1 416 ? -31.227 -11.295 23.728 1.00 92.88 416 GLY A C 1
ATOM 3250 O O . GLY A 1 416 ? -30.246 -10.857 23.146 1.00 92.88 416 GLY A O 1
ATOM 3251 N N . VAL A 1 417 ? -32.307 -11.706 23.051 1.00 95.56 417 VAL A N 1
ATOM 3252 C CA . VAL A 1 417 ? -32.308 -11.885 21.586 1.00 95.56 417 VAL A CA 1
ATOM 3253 C C . VAL A 1 417 ? -32.645 -10.578 20.857 1.00 95.56 417 VAL A C 1
ATOM 3255 O O . VAL A 1 417 ? -33.586 -9.873 21.231 1.00 95.56 417 VAL A O 1
ATOM 3258 N N . ILE A 1 418 ? -31.920 -10.255 19.777 1.00 96.88 418 ILE A N 1
ATOM 3259 C CA . ILE A 1 418 ? -32.198 -9.065 18.949 1.00 96.88 418 ILE A CA 1
ATOM 3260 C C . ILE A 1 418 ? -33.597 -9.142 18.308 1.00 96.88 418 ILE A C 1
ATOM 3262 O O . ILE A 1 418 ? -33.918 -10.039 17.526 1.00 96.88 418 ILE A O 1
ATOM 3266 N N . LYS A 1 419 ? -34.407 -8.124 18.606 1.00 95.06 419 LYS A N 1
ATOM 3267 C CA . LYS A 1 419 ? -35.809 -7.946 18.202 1.00 95.06 419 LYS A CA 1
ATOM 3268 C C . LYS A 1 419 ? -35.991 -6.899 17.098 1.00 95.06 419 LYS A C 1
ATOM 3270 O O . LYS A 1 419 ? -36.883 -7.043 16.261 1.00 95.06 419 LYS A O 1
ATOM 3275 N N . ASP A 1 420 ? -35.172 -5.848 17.112 1.00 96.06 420 ASP A N 1
ATOM 3276 C CA . ASP A 1 420 ? -35.106 -4.799 16.085 1.00 96.06 420 ASP A CA 1
ATOM 3277 C C . ASP A 1 420 ? -33.681 -4.220 16.019 1.00 96.06 420 ASP A C 1
ATOM 3279 O O . ASP A 1 420 ? -32.973 -4.197 17.032 1.00 96.06 420 ASP A O 1
ATOM 3283 N N . GLN A 1 421 ? -33.251 -3.761 14.839 1.00 97.31 421 GLN A N 1
ATOM 3284 C CA . GLN A 1 421 ? -31.917 -3.182 14.636 1.00 97.31 421 GLN A CA 1
ATOM 3285 C C . GLN A 1 421 ? -31.906 -2.104 13.545 1.00 97.31 421 GLN A C 1
ATOM 3287 O O . GLN A 1 421 ? -32.605 -2.213 12.535 1.00 97.31 421 GLN A O 1
ATOM 3292 N N . SER A 1 422 ? -31.069 -1.081 13.727 1.00 98.00 422 SER A N 1
ATOM 3293 C CA . SER A 1 422 ? -30.827 -0.026 12.742 1.00 98.00 422 SER A CA 1
ATOM 3294 C C . SER A 1 422 ? -29.370 0.446 12.778 1.00 98.00 422 SER A C 1
ATOM 3296 O O . SER A 1 422 ? -29.004 1.314 13.576 1.00 98.00 422 SER A O 1
ATOM 3298 N N . ALA A 1 423 ? -28.545 -0.080 11.871 1.00 98.31 423 ALA A N 1
ATOM 3299 C CA . ALA A 1 423 ? -27.208 0.441 11.583 1.00 98.31 423 ALA A CA 1
ATOM 3300 C C . ALA A 1 423 ? -27.232 1.651 10.626 1.00 98.31 423 ALA A C 1
ATOM 3302 O O . ALA A 1 423 ? -27.931 1.644 9.612 1.00 98.31 423 ALA A O 1
ATOM 3303 N N . GLU A 1 424 ? -26.407 2.662 10.908 1.00 98.00 424 GLU A N 1
ATOM 3304 C CA . GLU A 1 424 ? -26.087 3.768 10.002 1.00 98.00 424 GLU A CA 1
ATOM 3305 C C . GLU A 1 424 ? -24.596 4.160 10.071 1.00 98.00 424 GLU A C 1
ATOM 3307 O O . GLU A 1 424 ? -23.937 4.028 11.108 1.00 98.00 424 GLU A O 1
ATOM 3312 N N . LEU A 1 425 ? -24.059 4.692 8.965 1.00 98.44 425 LEU A N 1
ATOM 3313 C CA . LEU A 1 425 ? -22.710 5.269 8.906 1.00 98.44 425 LEU A CA 1
ATOM 3314 C C . LEU A 1 425 ? -22.764 6.798 8.794 1.00 98.44 425 LEU A C 1
ATOM 3316 O O . LEU A 1 425 ? -23.200 7.363 7.790 1.00 98.44 425 LEU A O 1
ATOM 3320 N N . LEU A 1 426 ? -22.261 7.472 9.827 1.00 97.88 426 LEU A N 1
ATOM 3321 C CA . LEU A 1 426 ? -22.250 8.925 9.963 1.00 97.88 426 LEU A CA 1
ATOM 3322 C C . LEU A 1 426 ? -20.941 9.495 9.401 1.00 97.88 426 LEU A C 1
ATOM 3324 O O . LEU A 1 426 ? -19.874 9.320 9.989 1.00 97.88 426 LEU A O 1
ATOM 3328 N N . SER A 1 427 ? -21.003 10.194 8.264 1.00 97.56 427 SER A N 1
ATOM 3329 C CA . SER A 1 427 ? -19.800 10.697 7.585 1.00 97.56 427 SER A CA 1
ATOM 3330 C C . SER A 1 427 ? -19.099 11.791 8.391 1.00 97.56 427 SER A C 1
ATOM 3332 O O . SER A 1 427 ? -19.610 12.901 8.560 1.00 97.56 427 SER A O 1
ATOM 3334 N N . LEU A 1 428 ? -17.858 11.520 8.795 1.00 97.06 428 LEU A N 1
ATOM 3335 C CA . LEU A 1 428 ? -16.980 12.498 9.442 1.00 97.06 428 LEU A CA 1
ATOM 3336 C C . LEU A 1 428 ? -16.268 13.389 8.409 1.00 97.06 428 LEU A C 1
ATOM 3338 O O . LEU A 1 428 ? -15.776 14.469 8.746 1.00 97.06 428 LEU A O 1
ATOM 3342 N N . THR A 1 429 ? -16.209 12.955 7.145 1.00 93.38 429 THR A N 1
ATOM 3343 C CA . THR A 1 429 ? -15.546 13.661 6.032 1.00 93.38 429 THR A CA 1
ATOM 3344 C C . THR A 1 429 ? -16.393 14.782 5.418 1.00 93.38 429 THR A C 1
ATOM 3346 O O . THR A 1 429 ? -17.551 15.000 5.778 1.00 93.38 429 THR A O 1
ATOM 3349 N N . ALA A 1 430 ? -15.778 15.546 4.510 1.00 90.62 430 ALA A N 1
ATOM 3350 C CA . ALA A 1 430 ? -16.455 16.572 3.727 1.00 90.62 430 ALA A CA 1
ATOM 3351 C C . ALA A 1 430 ? -17.055 15.974 2.450 1.00 90.62 430 ALA A C 1
ATOM 3353 O O . ALA A 1 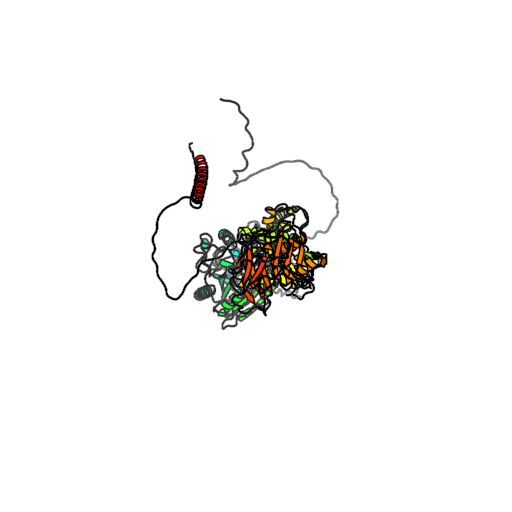430 ? -16.407 15.184 1.764 1.00 90.62 430 ALA A O 1
ATOM 3354 N N . ASP A 1 431 ? -18.264 16.404 2.104 1.00 89.31 431 ASP A N 1
ATOM 3355 C CA . ASP A 1 431 ? -18.947 16.008 0.879 1.00 89.31 431 ASP A CA 1
ATOM 3356 C C . ASP A 1 431 ? -18.259 16.566 -0.389 1.00 89.31 431 ASP A C 1
ATOM 3358 O O . ASP A 1 431 ? -17.308 17.351 -0.343 1.00 89.31 431 ASP A O 1
ATOM 3362 N N . SER A 1 432 ? -18.798 16.218 -1.562 1.00 84.50 432 SER A N 1
ATOM 3363 C CA . SER A 1 432 ? -18.302 16.706 -2.860 1.00 84.50 432 SER A CA 1
ATOM 3364 C C . SER A 1 432 ? -18.325 18.238 -3.048 1.00 84.50 432 SER A C 1
ATOM 3366 O O . SER A 1 432 ? -17.703 18.740 -3.986 1.00 84.50 432 SER A O 1
ATOM 3368 N N . ASN A 1 433 ? -19.020 18.980 -2.178 1.00 85.81 433 ASN A N 1
ATOM 3369 C CA . ASN A 1 433 ? -19.085 20.441 -2.160 1.00 85.81 433 ASN A CA 1
ATOM 3370 C C . ASN A 1 433 ? -18.162 21.068 -1.090 1.00 85.81 433 ASN A C 1
ATOM 3372 O O . ASN A 1 433 ? -18.054 22.295 -1.030 1.00 85.81 433 ASN A O 1
ATOM 3376 N N . GLY A 1 434 ? -17.484 20.256 -0.269 1.00 86.81 434 GLY A N 1
ATOM 3377 C CA . GLY A 1 434 ? -16.621 20.697 0.830 1.00 86.81 434 GLY A CA 1
ATOM 3378 C C . GLY A 1 434 ? -17.346 20.916 2.165 1.00 86.81 434 GLY A C 1
ATOM 3379 O O . GLY A 1 434 ? -16.778 21.541 3.061 1.00 86.81 434 GLY A O 1
ATOM 3380 N N . VAL A 1 435 ? -18.582 20.432 2.314 1.00 90.00 435 VAL A N 1
ATOM 3381 C CA . VAL A 1 435 ? -19.395 20.563 3.534 1.00 90.00 435 VAL A CA 1
ATOM 3382 C C . VAL A 1 435 ? -19.238 19.308 4.393 1.00 90.00 435 VAL A C 1
ATOM 3384 O O . VAL A 1 435 ? -19.490 18.204 3.921 1.00 90.00 435 VAL A O 1
ATOM 3387 N N . ARG A 1 436 ? -18.840 19.458 5.663 1.00 93.00 436 ARG A N 1
ATOM 3388 C CA . ARG A 1 436 ? -18.858 18.362 6.651 1.00 93.00 436 ARG A CA 1
ATOM 3389 C C . ARG A 1 436 ? -20.196 18.325 7.390 1.00 93.00 436 ARG A C 1
ATOM 3391 O O . ARG A 1 436 ? -20.789 19.376 7.626 1.00 93.00 436 ARG A O 1
ATOM 3398 N N . GLN A 1 437 ? -20.637 17.127 7.776 1.00 95.12 437 GLN A N 1
ATOM 3399 C CA . GLN A 1 437 ? -21.823 16.922 8.619 1.00 95.12 437 GLN A CA 1
ATOM 3400 C C . GLN A 1 437 ? -21.585 17.428 10.051 1.00 95.12 437 GLN A C 1
ATOM 3402 O O . GLN A 1 437 ? -22.429 18.122 10.613 1.00 95.12 437 GLN A O 1
ATOM 3407 N N . PHE A 1 438 ? -20.406 17.135 10.603 1.00 97.06 438 PHE A N 1
ATOM 3408 C CA . PHE A 1 438 ? -19.995 17.535 11.948 1.00 97.06 438 PHE A CA 1
ATOM 3409 C C . PHE A 1 438 ? -18.960 18.666 11.903 1.00 97.06 438 PHE A C 1
ATOM 3411 O O . PHE A 1 438 ? -18.155 18.766 10.972 1.00 97.06 438 PHE A O 1
ATOM 3418 N N . ALA A 1 439 ? -18.965 19.519 12.927 1.00 96.62 439 ALA A N 1
ATOM 3419 C CA . ALA A 1 439 ? -17.896 20.485 13.164 1.00 96.62 439 ALA A CA 1
ATOM 3420 C C . ALA A 1 439 ? -16.688 19.805 13.833 1.00 96.62 439 ALA A C 1
ATOM 3422 O O . ALA A 1 439 ? -16.827 18.754 14.455 1.00 96.62 439 ALA A O 1
ATOM 3423 N N . ALA A 1 440 ? -15.509 20.420 13.736 1.00 97.69 440 ALA A N 1
ATOM 3424 C CA . ALA A 1 440 ? -14.375 20.041 14.574 1.00 97.69 440 ALA A CA 1
ATOM 3425 C C . ALA A 1 440 ? -14.609 20.549 16.005 1.00 97.69 440 ALA A C 1
ATOM 3427 O O . ALA A 1 440 ? -14.874 21.741 16.188 1.00 97.69 440 ALA A O 1
ATOM 3428 N N . ASP A 1 441 ? -14.485 19.675 17.003 1.00 98.50 441 ASP A N 1
ATOM 3429 C CA . ASP A 1 441 ? -14.411 20.088 18.402 1.00 98.50 441 ASP A CA 1
ATOM 3430 C C . ASP A 1 441 ? -13.153 20.963 18.623 1.00 98.50 441 ASP A C 1
ATOM 3432 O O . ASP A 1 441 ? -12.049 20.552 18.240 1.00 98.50 441 ASP A O 1
ATOM 3436 N N . PRO A 1 442 ? -13.276 22.167 19.218 1.00 98.12 442 PRO A N 1
ATOM 3437 C CA . PRO A 1 442 ? -12.146 23.086 19.351 1.00 98.12 442 PRO A CA 1
ATOM 3438 C C . PRO A 1 442 ? -11.007 22.588 20.250 1.00 98.12 442 PRO A C 1
ATOM 3440 O O . PRO A 1 442 ? -9.851 22.891 19.964 1.00 98.12 442 PRO A O 1
ATOM 3443 N N . ALA A 1 443 ? -11.308 21.846 21.321 1.00 97.44 443 ALA A N 1
ATOM 3444 C CA . ALA A 1 443 ? -10.296 21.373 22.268 1.00 97.44 443 ALA A CA 1
ATOM 3445 C C . ALA A 1 443 ? -9.520 20.180 21.692 1.00 97.44 443 ALA A C 1
ATOM 3447 O O . ALA A 1 443 ? -8.297 20.095 21.822 1.00 97.44 443 ALA A O 1
ATOM 3448 N N . PHE A 1 444 ? -10.219 19.299 20.975 1.00 98.25 444 PHE A N 1
ATOM 3449 C CA . PHE A 1 444 ? -9.591 18.232 20.204 1.00 98.25 444 PHE A CA 1
ATOM 3450 C C . PHE A 1 444 ? -8.718 18.807 19.082 1.00 98.25 444 PHE A C 1
ATOM 3452 O O . PHE A 1 444 ? -7.596 18.339 18.898 1.00 98.25 444 PHE A O 1
ATOM 3459 N N . GLN A 1 445 ? -9.177 19.844 18.368 1.00 98.19 445 GLN A N 1
ATOM 3460 C CA . GLN A 1 445 ? -8.376 20.494 17.323 1.00 98.19 445 GLN A CA 1
ATOM 3461 C C . GLN A 1 445 ? -7.101 21.144 17.888 1.00 98.19 445 GLN A C 1
ATOM 3463 O O . GLN A 1 445 ? -6.031 20.935 17.324 1.00 98.19 445 GLN A O 1
ATOM 3468 N N . GLU A 1 446 ? -7.176 21.852 19.023 1.00 98.06 446 GLU A N 1
ATOM 3469 C CA . GLU A 1 446 ? -5.988 22.419 19.691 1.00 98.06 446 GLU A CA 1
ATOM 3470 C C . GLU A 1 446 ? -4.941 21.332 20.006 1.00 98.06 446 GLU A C 1
ATOM 3472 O O . GLU A 1 446 ? -3.739 21.543 19.829 1.00 98.06 446 GLU A O 1
ATOM 3477 N N . LYS A 1 447 ? -5.388 20.130 20.394 1.00 98.12 447 LYS A N 1
ATOM 3478 C CA . LYS A 1 447 ? -4.488 19.006 20.670 1.00 98.12 447 LYS A CA 1
ATOM 3479 C C . LYS A 1 447 ? -3.957 18.307 19.414 1.00 98.12 447 LYS A C 1
ATOM 3481 O O . LYS A 1 447 ? -2.812 17.853 19.421 1.00 98.12 447 LYS A O 1
ATOM 3486 N N . VAL A 1 448 ? -4.737 18.249 18.331 1.00 97.75 448 VAL A N 1
ATOM 3487 C CA . VAL A 1 448 ? -4.246 17.819 17.006 1.00 97.75 448 VAL A CA 1
ATOM 3488 C C . VAL A 1 448 ? -3.103 18.730 16.553 1.00 97.75 448 VAL A C 1
ATOM 3490 O O . VAL A 1 448 ? -2.064 18.227 16.129 1.00 97.75 448 VAL A O 1
ATOM 3493 N N . ASP A 1 449 ? -3.255 20.047 16.706 1.00 96.38 449 ASP A N 1
ATOM 3494 C CA . ASP A 1 449 ? -2.246 21.039 16.316 1.00 96.38 449 ASP A CA 1
ATOM 3495 C C . ASP A 1 449 ? -0.966 20.920 17.182 1.00 96.38 449 ASP A C 1
ATOM 3497 O O . ASP A 1 449 ? 0.158 20.991 16.668 1.00 96.38 449 ASP A O 1
ATOM 3501 N N . GLU A 1 450 ? -1.108 20.641 18.486 1.00 96.19 450 GLU A N 1
ATOM 3502 C CA . GLU A 1 450 ? 0.022 20.335 19.381 1.00 96.19 450 GLU A CA 1
ATOM 3503 C C . GLU A 1 450 ? 0.796 19.088 18.911 1.00 96.19 450 GLU A C 1
ATOM 3505 O O . GLU A 1 450 ? 2.020 19.137 18.759 1.00 96.19 450 GLU A O 1
ATOM 3510 N N . PHE A 1 451 ? 0.099 17.983 18.614 1.00 95.75 451 PHE A N 1
ATOM 3511 C CA . PHE A 1 451 ? 0.730 16.760 18.103 1.00 95.75 451 PHE A CA 1
ATOM 3512 C C . PHE A 1 451 ? 1.290 16.922 16.676 1.00 95.75 451 PHE A C 1
ATOM 3514 O O . PHE A 1 451 ? 2.250 16.229 16.324 1.00 95.75 451 PHE A O 1
ATOM 3521 N N . ASN A 1 452 ? 0.754 17.838 15.861 1.00 92.50 452 ASN A N 1
ATOM 3522 C CA . ASN A 1 452 ? 1.268 18.123 14.518 1.00 92.50 452 ASN A CA 1
ATOM 3523 C C . ASN A 1 452 ? 2.580 18.926 14.541 1.00 92.50 452 ASN A C 1
ATOM 3525 O O . ASN A 1 452 ? 3.408 18.775 13.646 1.00 92.50 452 ASN A O 1
ATOM 3529 N N . THR A 1 453 ? 2.823 19.727 15.583 1.00 91.38 453 THR A N 1
ATOM 3530 C CA . THR A 1 453 ? 4.016 20.588 15.707 1.00 91.38 453 THR A CA 1
ATOM 3531 C C . THR A 1 453 ? 5.360 19.857 15.466 1.00 91.38 453 THR A C 1
ATOM 3533 O O . THR A 1 453 ? 6.120 20.300 14.604 1.00 91.38 453 THR A O 1
ATOM 3536 N N . PRO A 1 454 ? 5.690 18.724 16.130 1.00 89.12 454 PRO A N 1
ATOM 3537 C CA . PRO A 1 454 ? 6.931 17.989 15.844 1.00 89.12 454 PRO A CA 1
ATOM 3538 C C . PRO A 1 454 ? 6.941 17.300 14.467 1.00 89.12 454 PRO A C 1
ATOM 3540 O O . PRO A 1 454 ? 8.014 17.012 13.934 1.00 89.12 454 PRO A O 1
ATOM 3543 N N . ILE A 1 455 ? 5.772 17.057 13.863 1.00 87.50 455 ILE A N 1
ATOM 3544 C CA . ILE A 1 455 ? 5.670 16.548 12.490 1.00 87.50 455 ILE A CA 1
ATOM 3545 C C . ILE A 1 455 ? 6.049 17.663 11.505 1.00 87.50 455 ILE A C 1
ATOM 3547 O O . ILE A 1 455 ? 6.818 17.416 10.580 1.00 87.50 455 ILE A O 1
ATOM 3551 N N . GLU A 1 456 ? 5.599 18.902 11.725 1.00 85.94 456 GLU A N 1
ATOM 3552 C CA . GLU A 1 456 ? 5.993 20.059 10.907 1.00 85.94 456 GLU A CA 1
ATOM 3553 C C . GLU A 1 456 ? 7.500 20.340 10.957 1.00 85.94 456 GLU A C 1
ATOM 3555 O O . GLU A 1 456 ? 8.077 20.721 9.935 1.00 85.94 456 GLU A O 1
ATOM 3560 N N . GLU A 1 457 ? 8.159 20.129 12.103 1.00 84.19 457 GLU A N 1
ATOM 3561 C CA . GLU A 1 457 ? 9.626 20.202 12.201 1.00 84.19 457 GLU A CA 1
ATOM 3562 C C . GLU A 1 457 ? 10.305 19.089 11.382 1.00 84.19 457 GLU A C 1
ATOM 3564 O O . GLU A 1 457 ? 11.227 19.372 10.614 1.00 84.19 457 GLU A O 1
ATOM 3569 N N . LEU A 1 458 ? 9.818 17.844 11.474 1.00 84.25 458 LEU A N 1
ATOM 3570 C CA . LEU A 1 458 ? 10.343 16.707 10.704 1.00 84.25 458 LEU A CA 1
ATOM 3571 C C . LEU A 1 458 ? 10.163 16.898 9.188 1.00 84.25 458 LEU A C 1
ATOM 3573 O O . LEU A 1 458 ? 11.076 16.614 8.415 1.00 84.25 458 LEU A O 1
ATOM 3577 N N . LEU A 1 459 ? 9.018 17.427 8.744 1.00 86.94 459 LEU A N 1
ATOM 3578 C CA . LEU A 1 459 ? 8.767 17.716 7.327 1.00 86.94 459 LEU A CA 1
ATOM 3579 C C . LEU A 1 459 ? 9.700 18.803 6.759 1.00 86.94 459 LEU A C 1
ATOM 3581 O O . LEU A 1 459 ? 9.908 18.843 5.547 1.00 86.94 459 LEU A O 1
ATOM 3585 N N . GLN A 1 460 ? 10.293 19.648 7.606 1.00 89.12 460 GLN A N 1
ATOM 3586 C CA . GLN A 1 460 ? 11.281 20.658 7.207 1.00 89.12 460 GLN A CA 1
ATOM 3587 C C . GLN A 1 460 ? 12.724 20.117 7.139 1.00 89.12 460 GLN A C 1
ATOM 3589 O O . GLN A 1 460 ? 13.616 20.846 6.696 1.00 89.12 460 GLN A O 1
ATOM 3594 N N . GLU A 1 461 ? 12.990 18.866 7.539 1.00 90.88 461 GLU A N 1
ATOM 3595 C CA . GLU A 1 461 ? 14.338 18.290 7.457 1.00 90.88 461 GLU A CA 1
ATOM 3596 C C . GLU A 1 461 ? 14.797 18.138 5.996 1.00 90.88 461 GLU A C 1
ATOM 3598 O O . GLU A 1 461 ? 14.094 17.567 5.160 1.00 90.88 461 GLU A O 1
ATOM 3603 N N . VAL A 1 462 ? 16.001 18.634 5.686 1.00 95.38 462 VAL A N 1
ATOM 3604 C CA . VAL A 1 462 ? 16.627 18.509 4.361 1.00 95.38 462 VAL A CA 1
ATOM 3605 C C . VAL A 1 462 ? 17.312 17.147 4.238 1.00 95.38 462 VAL A C 1
ATOM 3607 O O . VAL A 1 462 ? 18.423 16.940 4.727 1.00 95.38 462 VAL A O 1
ATOM 3610 N N . VAL A 1 463 ? 16.650 16.234 3.533 1.00 94.88 463 VAL A N 1
ATOM 3611 C CA . VAL A 1 463 ? 17.072 14.840 3.320 1.00 94.88 463 VAL A CA 1
ATOM 3612 C C . VAL A 1 463 ? 17.957 14.659 2.082 1.00 94.88 463 VAL A C 1
ATOM 3614 O O . VAL A 1 463 ? 18.674 13.667 1.949 1.00 94.88 463 VAL A O 1
ATOM 3617 N N . GLY A 1 464 ? 17.948 15.625 1.158 1.00 96.25 464 GLY A N 1
ATOM 3618 C CA . GLY A 1 464 ? 18.677 15.523 -0.104 1.00 96.25 464 GLY A CA 1
ATOM 3619 C C . GLY A 1 464 ? 18.993 16.864 -0.760 1.00 96.25 464 GLY A C 1
ATOM 3620 O O . GLY A 1 464 ? 18.683 17.939 -0.255 1.00 96.25 464 GLY A O 1
ATOM 3621 N N . ASN A 1 465 ? 19.615 16.794 -1.931 1.00 97.88 465 ASN A N 1
ATOM 3622 C CA . ASN A 1 465 ? 19.764 17.913 -2.855 1.00 97.88 465 ASN A CA 1
ATOM 3623 C C . ASN A 1 465 ? 19.734 17.360 -4.283 1.00 97.88 465 ASN A C 1
ATOM 3625 O O . ASN A 1 465 ? 20.279 16.279 -4.534 1.00 97.88 465 ASN A O 1
ATOM 3629 N N . THR A 1 466 ? 19.119 18.079 -5.219 1.00 98.19 466 THR A N 1
ATOM 3630 C CA . THR A 1 466 ? 19.138 17.724 -6.638 1.00 98.19 466 THR A CA 1
ATOM 3631 C C . THR A 1 466 ? 19.671 18.852 -7.513 1.00 98.19 466 THR A C 1
ATOM 3633 O O . THR A 1 466 ? 19.314 20.022 -7.381 1.00 98.19 466 THR A O 1
ATOM 3636 N N . THR A 1 467 ? 20.541 18.491 -8.459 1.00 98.12 467 THR A N 1
ATOM 3637 C CA . THR A 1 467 ? 21.131 19.439 -9.414 1.00 98.12 467 THR A CA 1
ATOM 3638 C C . THR A 1 467 ? 20.279 19.656 -10.668 1.00 98.12 467 THR A C 1
ATOM 3640 O O . THR A 1 467 ? 20.725 20.347 -11.583 1.00 98.12 467 THR A O 1
ATOM 3643 N N . VAL A 1 468 ? 19.076 19.074 -10.732 1.00 98.19 468 VAL A N 1
ATOM 3644 C CA . VAL A 1 468 ? 18.097 19.209 -11.826 1.00 98.19 468 VAL A CA 1
ATOM 3645 C C . VAL A 1 468 ? 16.671 19.195 -11.254 1.00 98.19 468 VAL A C 1
ATOM 3647 O O . VAL A 1 468 ? 16.459 18.555 -10.232 1.00 98.19 468 VAL A O 1
ATOM 3650 N N . PRO A 1 469 ? 15.672 19.833 -11.889 1.00 97.56 469 PRO A N 1
ATOM 3651 C CA . PRO A 1 469 ? 14.277 19.636 -11.495 1.00 97.56 469 PRO A CA 1
ATOM 3652 C C . PRO A 1 469 ? 13.834 18.188 -11.771 1.00 97.56 469 PRO A C 1
ATOM 3654 O O . PRO A 1 469 ? 14.268 17.569 -12.753 1.00 97.56 469 PRO A O 1
ATOM 3657 N N . LEU A 1 470 ? 12.961 17.653 -10.921 1.00 98.62 470 LEU A N 1
ATOM 3658 C CA . LEU A 1 470 ? 12.469 16.276 -10.971 1.00 98.62 470 LEU A CA 1
ATOM 3659 C C . LEU A 1 470 ? 11.007 16.266 -11.444 1.00 98.62 470 LEU A C 1
ATOM 3661 O O . LEU A 1 470 ? 10.109 16.672 -10.712 1.00 98.62 470 LEU A O 1
ATOM 3665 N N . ASP A 1 471 ? 10.777 15.815 -12.682 1.00 97.88 471 ASP A N 1
ATOM 3666 C CA . ASP A 1 471 ? 9.468 15.822 -13.356 1.00 97.88 471 ASP A CA 1
ATOM 3667 C C . ASP A 1 471 ? 8.534 14.751 -12.765 1.00 97.88 471 ASP A C 1
ATOM 3669 O O . ASP A 1 471 ? 8.621 13.566 -13.103 1.00 97.88 471 ASP A O 1
ATOM 3673 N N . GLY A 1 472 ? 7.648 15.185 -11.869 1.00 93.44 472 GLY A N 1
ATOM 3674 C CA . GLY A 1 472 ? 6.592 14.381 -11.254 1.00 93.44 472 GLY A CA 1
ATOM 3675 C C . GLY A 1 472 ? 5.184 14.786 -11.687 1.00 93.44 472 GLY A C 1
ATOM 3676 O O . GLY A 1 472 ? 4.203 14.361 -11.079 1.00 93.44 472 GLY A O 1
ATOM 3677 N N . GLU A 1 473 ? 5.062 15.615 -12.727 1.00 92.00 473 GLU A N 1
ATOM 3678 C CA . GLU A 1 473 ? 3.775 16.146 -13.168 1.00 92.00 473 GLU A CA 1
ATOM 3679 C C . GLU A 1 473 ? 2.812 15.027 -13.561 1.00 92.00 473 GLU A C 1
ATOM 3681 O O . GLU A 1 473 ? 3.142 14.174 -14.389 1.00 92.00 473 GLU A O 1
ATOM 3686 N N . ARG A 1 474 ? 1.572 15.074 -13.054 1.00 80.50 474 ARG A N 1
ATOM 3687 C CA . ARG A 1 474 ? 0.552 14.031 -13.285 1.00 80.50 474 ARG A CA 1
ATOM 3688 C C . ARG A 1 474 ? 0.375 13.669 -14.765 1.00 80.50 474 ARG A C 1
ATOM 3690 O O . ARG A 1 474 ? 0.167 12.506 -15.088 1.00 80.50 474 ARG A O 1
ATOM 3697 N N . ALA A 1 475 ? 0.446 14.645 -15.671 1.00 82.19 475 ALA A N 1
ATOM 3698 C CA . ALA A 1 475 ? 0.320 14.398 -17.109 1.00 82.19 475 ALA A CA 1
ATOM 3699 C C . ALA A 1 475 ? 1.530 13.656 -17.710 1.00 82.19 475 ALA A C 1
ATOM 3701 O O . ALA A 1 475 ? 1.382 12.930 -18.693 1.00 82.19 475 ALA A O 1
ATOM 3702 N N . ASN A 1 476 ? 2.707 13.829 -17.110 1.00 96.00 476 ASN A N 1
ATOM 3703 C CA . ASN A 1 476 ? 3.977 13.261 -17.536 1.00 96.00 476 ASN A CA 1
ATOM 3704 C C . ASN A 1 476 ? 4.158 11.840 -16.986 1.00 96.00 476 ASN A C 1
ATOM 3706 O O . ASN A 1 476 ? 4.250 10.905 -17.778 1.00 96.00 476 ASN A O 1
ATOM 3710 N N . VAL A 1 477 ? 4.101 11.657 -15.660 1.00 95.50 477 VAL A N 1
ATOM 3711 C CA . VAL A 1 477 ? 4.289 10.340 -15.006 1.00 95.50 477 VAL A CA 1
ATOM 3712 C C . VAL A 1 477 ? 3.228 9.302 -15.393 1.00 95.50 477 VAL A C 1
ATOM 3714 O O . VAL A 1 477 ? 3.406 8.109 -15.187 1.00 95.50 477 VAL A O 1
ATOM 3717 N N . ARG A 1 478 ? 2.117 9.741 -15.997 1.00 96.12 478 ARG A N 1
ATOM 3718 C CA . ARG A 1 478 ? 1.019 8.878 -16.465 1.00 96.12 478 ARG A CA 1
ATOM 3719 C C . ARG A 1 478 ? 1.014 8.603 -17.970 1.00 96.12 478 ARG A C 1
ATOM 3721 O O . ARG A 1 478 ? 0.044 8.027 -18.464 1.00 96.12 478 ARG A O 1
ATOM 3728 N N . THR A 1 479 ? 2.033 9.059 -18.709 1.00 93.00 479 THR A N 1
ATOM 3729 C CA . THR A 1 479 ? 2.123 8.881 -20.176 1.00 93.00 479 THR A CA 1
ATOM 3730 C C 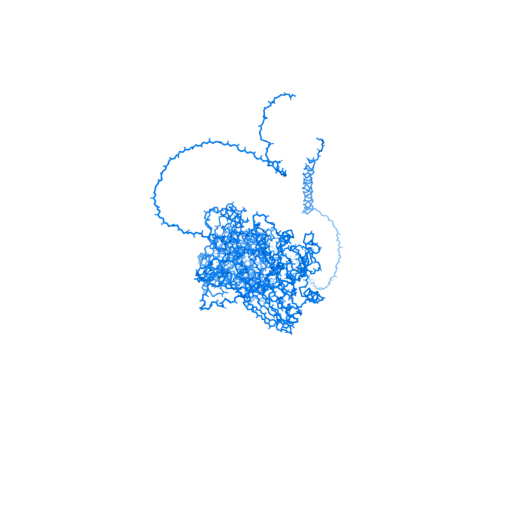. THR A 1 479 ? 3.538 8.690 -20.739 1.00 93.00 479 THR A C 1
ATOM 3732 O O . THR A 1 479 ? 3.670 8.226 -21.874 1.00 93.00 479 THR A O 1
ATOM 3735 N N . LYS A 1 480 ? 4.605 9.055 -20.019 1.00 96.69 480 LYS A N 1
ATOM 3736 C CA . LYS A 1 480 ? 5.990 9.026 -20.523 1.00 96.69 480 LYS A CA 1
ATOM 3737 C C . LYS A 1 480 ? 7.003 8.748 -19.408 1.00 96.69 480 LYS A C 1
ATOM 3739 O O . LYS A 1 480 ? 6.719 8.896 -18.225 1.00 96.69 480 LYS A O 1
ATOM 3744 N N . GLU A 1 481 ? 8.230 8.425 -19.802 1.00 98.62 481 GLU A N 1
ATOM 3745 C CA . GLU A 1 481 ? 9.376 8.424 -18.889 1.00 98.62 481 GLU A CA 1
ATOM 3746 C C . GLU A 1 481 ? 9.616 9.823 -18.290 1.00 98.62 481 GLU A C 1
ATOM 3748 O O . GLU A 1 481 ? 9.567 10.835 -18.999 1.00 98.62 481 GLU A O 1
ATOM 3753 N N . THR A 1 482 ? 9.928 9.873 -16.993 1.00 98.81 482 THR A N 1
ATOM 3754 C CA . THR A 1 482 ? 10.392 11.076 -16.290 1.00 98.81 482 THR A CA 1
ATOM 3755 C C . THR A 1 482 ? 11.621 10.753 -15.447 1.00 98.81 482 THR A C 1
ATOM 3757 O O . THR A 1 482 ? 11.848 9.601 -15.069 1.00 98.81 482 THR A O 1
ATOM 3760 N N . ASN A 1 483 ? 12.431 11.768 -15.139 1.00 98.69 483 ASN A N 1
ATOM 3761 C CA . ASN A 1 483 ? 13.629 11.574 -14.327 1.00 98.69 483 ASN A CA 1
ATOM 3762 C C . ASN A 1 483 ? 13.311 11.294 -12.846 1.00 98.69 483 ASN A C 1
ATOM 3764 O O . ASN A 1 483 ? 14.087 10.585 -12.211 1.00 98.69 483 ASN A O 1
ATOM 3768 N N . LEU A 1 484 ? 12.174 11.762 -12.314 1.00 98.75 484 LEU A N 1
ATOM 3769 C CA . LEU A 1 484 ? 11.731 11.414 -10.958 1.00 98.75 484 LEU A CA 1
ATOM 3770 C C . LEU A 1 484 ? 11.338 9.934 -10.848 1.00 98.75 484 LEU A C 1
ATOM 3772 O O . LEU A 1 484 ? 11.803 9.245 -9.945 1.00 98.75 484 LEU A O 1
ATOM 3776 N N . GLY A 1 485 ? 10.558 9.409 -11.799 1.00 98.62 485 GLY A N 1
ATOM 3777 C CA . GLY A 1 485 ? 10.195 7.988 -11.804 1.00 98.62 485 GLY A CA 1
ATOM 3778 C C . GLY A 1 485 ? 11.396 7.059 -12.018 1.00 98.62 485 GLY A C 1
ATOM 3779 O O . GLY A 1 485 ? 11.470 5.992 -11.406 1.00 98.62 485 GLY A O 1
ATOM 3780 N N . ASN A 1 486 ? 12.386 7.490 -12.810 1.00 98.81 486 ASN A N 1
ATOM 3781 C CA . ASN A 1 486 ? 13.677 6.802 -12.910 1.00 98.81 486 ASN A CA 1
ATOM 3782 C C . ASN A 1 486 ? 14.430 6.811 -11.565 1.00 98.81 486 ASN A C 1
ATOM 3784 O O . ASN A 1 486 ? 14.942 5.775 -11.153 1.00 98.81 486 ASN A O 1
ATOM 3788 N N . LEU A 1 487 ? 14.462 7.951 -10.860 1.00 98.75 487 LEU A N 1
ATOM 3789 C CA . LEU A 1 487 ? 15.145 8.098 -9.569 1.00 98.75 487 LEU A CA 1
ATOM 3790 C C . LEU A 1 487 ? 14.513 7.232 -8.465 1.00 98.75 487 LEU A C 1
ATOM 3792 O O . LEU A 1 487 ? 15.238 6.551 -7.744 1.00 98.75 487 LEU A O 1
ATOM 3796 N N . ILE A 1 488 ? 13.180 7.228 -8.362 1.00 98.81 488 ILE A N 1
ATOM 3797 C CA . ILE A 1 488 ? 12.439 6.421 -7.378 1.00 98.81 488 ILE A CA 1
ATOM 3798 C C . ILE A 1 488 ? 12.679 4.930 -7.636 1.00 98.81 488 ILE A C 1
ATOM 3800 O O . ILE A 1 488 ? 13.067 4.202 -6.725 1.00 98.81 488 ILE A O 1
ATOM 3804 N N . THR A 1 489 ? 12.541 4.472 -8.886 1.00 98.81 489 THR A N 1
ATOM 3805 C CA . THR A 1 489 ? 12.770 3.054 -9.220 1.00 98.81 489 THR A CA 1
ATOM 3806 C C . THR A 1 489 ? 14.232 2.625 -9.072 1.00 98.81 489 THR A C 1
ATOM 3808 O O . THR A 1 489 ? 14.484 1.480 -8.700 1.00 98.81 489 THR A O 1
ATOM 3811 N N . ASP A 1 490 ? 15.204 3.517 -9.281 1.00 98.62 490 ASP A N 1
ATOM 3812 C CA . ASP A 1 490 ? 16.611 3.243 -8.955 1.00 98.62 490 ASP A CA 1
ATOM 3813 C C . ASP A 1 490 ? 16.827 3.108 -7.434 1.00 98.62 490 ASP A C 1
ATOM 3815 O O . ASP A 1 490 ? 17.561 2.216 -7.002 1.00 98.62 490 ASP A O 1
ATOM 3819 N N . GLY A 1 491 ? 16.131 3.915 -6.623 1.00 98.44 491 GLY A N 1
ATOM 3820 C CA . GLY A 1 491 ? 16.102 3.784 -5.162 1.00 98.44 491 GLY A CA 1
ATOM 3821 C C . GLY A 1 491 ? 15.492 2.469 -4.677 1.00 98.44 491 GLY A C 1
ATOM 3822 O O . GLY A 1 491 ? 16.073 1.804 -3.817 1.00 98.44 491 GLY A O 1
ATOM 3823 N N . MET A 1 492 ? 14.388 2.034 -5.292 1.00 98.69 492 MET A N 1
ATOM 3824 C CA . MET A 1 492 ? 13.761 0.733 -5.021 1.00 98.69 492 MET A CA 1
ATOM 3825 C C . MET A 1 492 ? 14.718 -0.429 -5.317 1.00 98.69 492 MET A C 1
ATOM 3827 O O . MET A 1 492 ? 14.872 -1.313 -4.475 1.00 98.69 492 MET A O 1
ATOM 3831 N N . VAL A 1 493 ? 15.424 -0.415 -6.459 1.00 98.19 493 VAL A N 1
ATOM 3832 C CA . VAL A 1 493 ? 16.459 -1.428 -6.756 1.00 98.19 493 VAL A CA 1
ATOM 3833 C C . VAL A 1 493 ? 17.596 -1.370 -5.732 1.00 98.19 493 VAL A C 1
ATOM 3835 O O . VAL A 1 493 ? 18.015 -2.413 -5.234 1.00 98.19 493 VAL A O 1
ATOM 3838 N N . TRP A 1 494 ? 18.090 -0.176 -5.389 1.00 97.94 494 TRP A N 1
ATOM 3839 C CA . TRP A 1 494 ? 19.201 -0.014 -4.445 1.00 97.94 494 TRP A CA 1
ATOM 3840 C C . TRP A 1 494 ? 18.873 -0.507 -3.028 1.00 97.94 494 TRP A C 1
ATOM 3842 O O . TRP A 1 494 ? 19.696 -1.206 -2.432 1.00 97.94 494 TRP A O 1
ATOM 3852 N N . LYS A 1 495 ? 17.687 -0.190 -2.487 1.00 97.31 495 LYS A N 1
ATOM 3853 C CA . LYS A 1 495 ? 17.259 -0.694 -1.170 1.00 97.31 495 LYS A CA 1
ATOM 3854 C C . LYS A 1 495 ? 17.003 -2.202 -1.249 1.00 97.31 495 LYS A C 1
ATOM 3856 O O . LYS A 1 495 ? 17.500 -2.939 -0.402 1.00 97.31 495 LYS A O 1
ATOM 3861 N N . MET A 1 496 ? 16.349 -2.690 -2.309 1.00 97.12 496 MET A N 1
ATOM 3862 C CA . MET A 1 496 ? 16.081 -4.124 -2.472 1.00 97.12 496 MET A CA 1
ATOM 3863 C C . MET A 1 496 ? 17.359 -4.969 -2.573 1.00 97.12 496 MET A C 1
ATOM 3865 O O . MET A 1 496 ? 17.417 -6.061 -2.013 1.00 97.12 496 MET A O 1
ATOM 3869 N N . GLN A 1 497 ? 18.425 -4.458 -3.199 1.00 95.62 497 GLN A N 1
ATOM 3870 C CA . GLN A 1 497 ? 19.729 -5.135 -3.276 1.00 95.62 497 GLN A CA 1
ATOM 3871 C C . GLN A 1 497 ? 20.404 -5.373 -1.911 1.00 95.62 497 GLN A C 1
ATOM 3873 O O . GLN A 1 497 ? 21.350 -6.160 -1.837 1.00 95.62 497 GLN A O 1
ATOM 3878 N N . GLN A 1 498 ? 19.928 -4.743 -0.833 1.00 95.25 498 GLN A N 1
ATOM 3879 C CA . GLN A 1 498 ? 20.389 -5.008 0.536 1.00 95.25 498 GLN A CA 1
ATOM 3880 C C . GLN A 1 498 ? 19.811 -6.323 1.098 1.00 95.25 498 GLN A C 1
ATOM 3882 O O . GLN A 1 498 ? 20.445 -6.952 1.945 1.00 95.25 498 GLN A O 1
ATOM 3887 N N . PHE A 1 499 ? 18.660 -6.765 0.576 1.00 92.81 499 PHE A N 1
ATOM 3888 C CA . PHE A 1 499 ? 17.951 -7.994 0.957 1.00 92.81 499 PHE A CA 1
ATOM 3889 C C . PHE A 1 499 ? 18.127 -9.105 -0.094 1.00 92.81 499 PHE A C 1
ATOM 3891 O O . PHE A 1 499 ? 18.467 -10.240 0.242 1.00 92.81 499 PHE A O 1
ATOM 3898 N N . PHE A 1 500 ? 17.969 -8.752 -1.374 1.00 93.94 500 PHE A N 1
ATOM 3899 C CA . PHE A 1 500 ? 18.028 -9.634 -2.544 1.00 93.94 500 PHE A CA 1
ATOM 3900 C C . PHE A 1 500 ? 19.035 -9.080 -3.573 1.00 93.94 500 PHE A C 1
ATOM 3902 O O . PHE A 1 500 ? 18.638 -8.372 -4.509 1.00 93.94 500 PHE A O 1
ATOM 3909 N N . PRO A 1 501 ? 20.351 -9.348 -3.411 1.00 92.75 501 PRO A N 1
ATOM 3910 C CA . PRO A 1 501 ? 21.420 -8.736 -4.212 1.00 92.75 501 PRO A CA 1
ATOM 3911 C C . PRO A 1 501 ? 21.376 -9.031 -5.719 1.00 92.75 501 PRO A C 1
ATOM 3913 O O . PRO A 1 501 ? 22.090 -8.390 -6.490 1.00 92.75 501 PRO A O 1
ATOM 3916 N N . GLU A 1 502 ? 20.579 -10.008 -6.156 1.00 90.44 502 GLU A N 1
ATOM 3917 C CA . GLU A 1 502 ? 20.336 -10.313 -7.567 1.00 90.44 502 GLU A CA 1
ATOM 3918 C C . GLU A 1 502 ? 19.289 -9.403 -8.232 1.00 90.44 502 GLU A C 1
ATOM 3920 O O . GLU A 1 502 ? 19.179 -9.410 -9.460 1.00 90.44 502 GLU A O 1
ATOM 3925 N N . THR A 1 503 ? 18.538 -8.619 -7.452 1.00 95.06 503 THR A N 1
ATOM 3926 C CA . THR A 1 503 ? 17.491 -7.723 -7.964 1.00 95.06 503 THR A CA 1
ATOM 3927 C C . THR A 1 503 ? 18.094 -6.664 -8.881 1.00 95.06 503 THR A C 1
ATOM 3929 O O . THR A 1 503 ? 18.911 -5.847 -8.454 1.00 95.06 503 THR A O 1
ATOM 3932 N N . THR A 1 504 ? 17.667 -6.636 -10.144 1.00 95.38 504 THR A N 1
ATOM 3933 C CA . THR A 1 504 ? 18.007 -5.550 -11.077 1.00 95.38 504 THR A CA 1
ATOM 3934 C C . THR A 1 504 ? 16.804 -4.724 -11.513 1.00 95.38 504 THR A C 1
ATOM 3936 O O . THR A 1 504 ? 17.018 -3.618 -12.001 1.00 95.38 504 THR A O 1
ATOM 3939 N N . ILE A 1 505 ? 15.577 -5.231 -11.340 1.00 98.31 505 ILE A N 1
ATOM 3940 C CA . ILE A 1 505 ? 14.329 -4.641 -11.844 1.00 98.31 505 ILE A CA 1
ATOM 3941 C C . ILE A 1 505 ? 13.563 -3.950 -10.713 1.00 98.31 505 ILE A C 1
ATOM 3943 O O . ILE A 1 505 ? 13.406 -4.526 -9.636 1.00 98.31 505 ILE A O 1
ATOM 3947 N N . ALA A 1 506 ? 13.003 -2.773 -11.001 1.00 98.62 506 ALA A N 1
ATOM 3948 C CA . ALA A 1 506 ? 11.910 -2.205 -10.217 1.00 98.62 506 ALA A CA 1
ATOM 3949 C C . ALA A 1 506 ? 10.781 -1.680 -11.109 1.00 98.62 506 ALA A C 1
ATOM 3951 O O . ALA A 1 506 ? 11.046 -1.220 -12.223 1.00 98.62 506 ALA A O 1
ATOM 3952 N N . LEU A 1 507 ? 9.549 -1.723 -10.596 1.00 98.75 507 LEU A N 1
ATOM 3953 C CA . LEU A 1 507 ? 8.327 -1.204 -11.219 1.00 98.75 507 LEU A CA 1
ATOM 3954 C C . LEU A 1 507 ? 7.625 -0.243 -10.245 1.00 98.75 507 LEU A C 1
ATOM 3956 O O . LEU A 1 507 ? 7.419 -0.602 -9.086 1.00 98.75 507 LEU A O 1
ATOM 3960 N N . GLN A 1 508 ? 7.225 0.942 -10.715 1.00 98.62 508 GLN A N 1
ATOM 3961 C CA . GLN A 1 508 ? 6.470 1.936 -9.936 1.00 98.62 508 GLN A CA 1
ATOM 3962 C C . GLN A 1 508 ? 5.376 2.573 -10.799 1.00 98.62 508 GLN A C 1
ATOM 3964 O O . GLN A 1 508 ? 5.669 3.148 -11.847 1.00 98.62 508 GLN A O 1
ATOM 3969 N N . ASN A 1 509 ? 4.122 2.537 -10.353 1.00 98.19 509 ASN A N 1
ATOM 3970 C CA . ASN A 1 509 ? 3.011 3.203 -11.036 1.00 98.19 509 ASN A CA 1
ATOM 3971 C C . ASN A 1 509 ? 3.079 4.738 -10.882 1.00 98.19 509 ASN A C 1
ATOM 3973 O O . ASN A 1 509 ? 3.248 5.266 -9.779 1.00 98.19 509 ASN A O 1
ATOM 3977 N N . GLY A 1 510 ? 2.861 5.475 -11.976 1.00 92.94 510 GLY A N 1
ATOM 3978 C CA . GLY A 1 510 ? 2.657 6.935 -11.996 1.00 92.94 510 GLY A CA 1
ATOM 3979 C C . GLY A 1 510 ? 1.349 7.391 -11.324 1.00 92.94 510 GLY A C 1
ATOM 3980 O O . GLY A 1 510 ? 1.063 8.585 -11.196 1.00 92.94 510 GLY A O 1
ATOM 3981 N N . GLY A 1 511 ? 0.534 6.438 -10.871 1.00 78.88 511 GLY A N 1
ATOM 3982 C CA . GLY A 1 511 ? -0.522 6.610 -9.883 1.00 78.88 511 GLY A CA 1
ATOM 3983 C C . GLY A 1 511 ? 0.027 7.060 -8.529 1.00 78.88 511 GLY A C 1
ATOM 3984 O O . GLY A 1 511 ? -0.543 7.980 -7.931 1.00 78.88 511 GLY A O 1
ATOM 3985 N N . GLY A 1 512 ? 1.146 6.452 -8.116 1.00 84.75 512 GLY A N 1
ATOM 3986 C CA . GLY A 1 512 ? 1.839 6.659 -6.844 1.00 84.75 512 GLY A CA 1
ATOM 3987 C C . GLY A 1 512 ? 2.726 7.907 -6.774 1.00 84.75 512 GLY A C 1
ATOM 3988 O O . GLY A 1 512 ? 2.870 8.461 -5.696 1.00 84.75 512 GLY A O 1
ATOM 3989 N N . ILE A 1 513 ? 3.261 8.397 -7.901 1.00 94.06 513 ILE A N 1
ATOM 3990 C CA . ILE A 1 513 ? 4.107 9.610 -7.951 1.00 94.06 513 ILE A CA 1
ATOM 3991 C C . ILE A 1 513 ? 3.212 10.851 -8.072 1.00 94.06 513 ILE A C 1
ATOM 3993 O O . ILE A 1 513 ? 2.452 10.965 -9.040 1.00 94.06 513 ILE A O 1
ATOM 3997 N N . ARG A 1 514 ? 3.249 11.762 -7.087 1.00 82.44 514 ARG A N 1
ATOM 3998 C CA . ARG A 1 514 ? 2.197 12.792 -6.919 1.00 82.44 514 ARG A CA 1
ATOM 3999 C C . ARG A 1 514 ? 2.590 14.246 -7.148 1.00 82.44 514 ARG A C 1
ATOM 4001 O O . ARG A 1 514 ? 1.690 15.039 -7.429 1.00 82.44 514 ARG A O 1
ATOM 4008 N N . ALA A 1 515 ? 3.871 14.586 -7.080 1.00 82.94 515 ALA A N 1
ATOM 4009 C CA . ALA A 1 515 ? 4.362 15.946 -7.280 1.00 82.94 515 ALA A CA 1
ATOM 4010 C C . ALA A 1 515 ? 5.740 15.959 -7.951 1.00 82.94 515 ALA A C 1
ATOM 4012 O O . ALA A 1 515 ? 6.474 14.973 -7.900 1.00 82.94 515 ALA A O 1
ATOM 4013 N N . SER A 1 516 ? 6.082 17.090 -8.565 1.00 89.94 516 SER A N 1
ATOM 4014 C CA . SER A 1 516 ? 7.450 17.418 -8.978 1.00 89.94 516 SER A CA 1
ATOM 4015 C C . SER A 1 516 ? 8.262 17.942 -7.786 1.00 89.94 516 SER A C 1
ATOM 4017 O O . SER A 1 516 ? 7.683 18.467 -6.837 1.00 89.94 516 SER A O 1
ATOM 4019 N N . ILE A 1 517 ? 9.593 17.853 -7.859 1.00 94.69 517 ILE A N 1
ATOM 4020 C CA . ILE A 1 517 ? 10.519 18.502 -6.909 1.00 94.69 517 ILE A CA 1
ATOM 4021 C C . ILE A 1 517 ? 11.383 19.491 -7.697 1.00 94.69 517 ILE A C 1
ATOM 4023 O O . ILE A 1 517 ? 11.878 19.161 -8.781 1.00 94.69 517 ILE A O 1
ATOM 4027 N N . ASP A 1 518 ? 11.546 20.707 -7.180 1.00 94.81 518 ASP A N 1
ATOM 4028 C CA . ASP A 1 518 ? 12.319 21.760 -7.843 1.00 94.81 518 ASP A CA 1
ATOM 4029 C C . ASP A 1 518 ? 13.839 21.521 -7.746 1.00 94.81 518 ASP A C 1
ATOM 4031 O O . ASP A 1 518 ? 14.329 20.672 -7.002 1.00 94.81 518 ASP A O 1
ATOM 4035 N N . GLN A 1 519 ? 14.629 22.272 -8.520 1.00 97.88 519 GLN A N 1
ATOM 4036 C CA . GLN A 1 519 ? 16.089 22.194 -8.409 1.00 97.88 519 GLN A CA 1
ATOM 4037 C C . GLN A 1 519 ? 16.574 22.881 -7.120 1.00 97.88 519 GLN A C 1
ATOM 4039 O O . GLN A 1 519 ? 16.747 24.103 -7.094 1.00 97.88 519 GLN A O 1
ATOM 4044 N N . GLY A 1 520 ? 16.881 22.102 -6.083 1.00 97.69 520 GLY A N 1
ATOM 4045 C CA . GLY A 1 520 ? 17.365 22.641 -4.816 1.00 97.69 520 GLY A CA 1
ATOM 4046 C C . GLY A 1 520 ? 17.712 21.586 -3.770 1.00 97.69 520 GLY A C 1
ATOM 4047 O O . GLY A 1 520 ? 18.031 20.439 -4.084 1.00 97.69 520 GLY A O 1
ATOM 4048 N N . GLU A 1 521 ? 17.693 22.015 -2.511 1.00 98.00 521 GLU A N 1
ATOM 4049 C CA . GLU A 1 521 ? 17.566 21.124 -1.354 1.00 98.00 521 GLU A CA 1
ATOM 4050 C C . GLU A 1 521 ? 16.230 20.371 -1.445 1.00 98.00 521 GLU A C 1
ATOM 4052 O O . GLU A 1 521 ? 15.277 20.897 -2.009 1.00 98.00 521 GLU A O 1
ATOM 4057 N N . ILE A 1 522 ? 16.186 19.136 -0.943 1.00 97.75 522 ILE A N 1
ATOM 4058 C CA . ILE A 1 522 ? 14.982 18.297 -0.923 1.00 97.75 522 ILE A CA 1
ATOM 4059 C C . ILE A 1 522 ? 14.619 18.051 0.534 1.00 97.75 522 ILE A C 1
ATOM 4061 O O . ILE A 1 522 ? 15.450 17.543 1.292 1.00 97.75 522 ILE A O 1
ATOM 4065 N N . THR A 1 523 ? 13.392 18.385 0.908 1.00 95.69 523 THR A N 1
ATOM 4066 C CA . THR A 1 523 ? 12.844 18.182 2.252 1.00 95.69 523 THR A CA 1
ATOM 4067 C C . THR A 1 523 ? 12.121 16.841 2.403 1.00 95.69 523 THR A C 1
ATOM 4069 O O . THR A 1 523 ? 11.645 16.257 1.424 1.00 95.69 523 THR A O 1
ATOM 4072 N N . MET A 1 524 ? 11.977 16.360 3.641 1.00 92.00 524 MET A N 1
ATOM 4073 C CA . MET A 1 524 ? 11.085 15.235 3.955 1.00 92.00 524 MET A CA 1
ATOM 4074 C C . MET A 1 524 ? 9.628 15.555 3.566 1.00 92.00 524 MET A C 1
ATOM 4076 O O . MET A 1 524 ? 8.918 14.679 3.077 1.00 92.00 524 MET A O 1
ATOM 4080 N N . GLY A 1 525 ? 9.203 16.819 3.690 1.00 88.25 525 GLY A N 1
ATOM 4081 C CA . GLY A 1 525 ? 7.927 17.331 3.181 1.00 88.25 525 GLY A CA 1
ATOM 4082 C C . GLY A 1 525 ? 7.737 17.099 1.686 1.00 88.25 525 GLY A C 1
ATOM 4083 O O . GLY A 1 525 ? 6.690 16.603 1.271 1.00 88.25 525 GLY A O 1
ATOM 4084 N N . GLU A 1 526 ? 8.752 17.375 0.869 1.00 92.50 526 GLU A N 1
ATOM 4085 C CA . GLU A 1 526 ? 8.713 17.082 -0.567 1.00 92.50 526 GLU A CA 1
ATOM 4086 C C . GLU A 1 526 ? 8.703 15.575 -0.844 1.00 92.50 526 GLU A C 1
ATOM 4088 O O . GLU A 1 526 ? 7.871 15.122 -1.626 1.00 92.50 526 GLU A O 1
ATOM 4093 N N . VAL A 1 527 ? 9.537 14.778 -0.165 1.00 95.31 527 VAL A N 1
ATOM 4094 C CA . VAL A 1 527 ? 9.529 13.304 -0.291 1.00 95.31 527 VAL A CA 1
ATOM 4095 C C . VAL A 1 527 ? 8.142 12.724 0.013 1.00 95.31 527 VAL A C 1
ATOM 4097 O O . VAL A 1 527 ? 7.605 11.965 -0.798 1.00 95.31 527 VAL A O 1
ATOM 4100 N N . ARG A 1 528 ? 7.521 13.150 1.119 1.00 86.75 528 ARG A N 1
ATOM 4101 C CA . ARG A 1 528 ? 6.150 12.786 1.504 1.00 86.75 528 ARG A CA 1
ATOM 4102 C C . ARG A 1 528 ? 5.096 13.315 0.528 1.00 86.75 528 ARG A C 1
ATOM 4104 O O . ARG A 1 528 ? 4.121 12.625 0.265 1.00 86.75 528 ARG A O 1
ATOM 4111 N N . THR A 1 529 ? 5.297 14.490 -0.068 1.00 81.38 529 THR A N 1
ATOM 4112 C CA . THR A 1 529 ? 4.386 15.037 -1.094 1.00 81.38 529 THR A CA 1
ATOM 4113 C C . THR A 1 529 ? 4.490 14.276 -2.424 1.00 81.38 529 THR A C 1
ATOM 4115 O O . THR A 1 529 ? 3.509 14.200 -3.164 1.00 81.38 529 THR A O 1
ATOM 4118 N N . VAL A 1 530 ? 5.645 13.675 -2.738 1.00 92.06 530 VAL A N 1
ATOM 4119 C CA . VAL A 1 530 ? 5.823 12.814 -3.920 1.00 92.06 530 VAL A CA 1
ATOM 4120 C C . VAL A 1 530 ? 5.263 11.408 -3.699 1.00 92.06 530 VAL A C 1
ATOM 4122 O O . VAL A 1 530 ? 4.619 10.894 -4.618 1.00 92.06 530 VAL A O 1
ATOM 4125 N N . LEU A 1 531 ? 5.485 10.818 -2.517 1.00 92.94 531 LEU A N 1
ATOM 4126 C CA . LEU A 1 531 ? 5.044 9.474 -2.112 1.00 92.94 531 LEU A CA 1
ATOM 4127 C C . LEU A 1 531 ? 4.199 9.545 -0.813 1.00 92.94 531 LEU A C 1
ATOM 4129 O O . LEU A 1 531 ? 4.728 9.344 0.282 1.00 92.94 531 LEU A O 1
ATOM 4133 N N . PRO A 1 532 ? 2.890 9.865 -0.909 1.00 79.38 532 PRO A N 1
ATOM 4134 C CA . PRO A 1 532 ? 2.025 10.136 0.247 1.00 79.38 532 PRO A CA 1
ATOM 4135 C C . PRO A 1 532 ? 1.178 8.935 0.711 1.00 79.38 532 PRO A C 1
ATOM 4137 O O . PRO A 1 532 ? 0.184 9.138 1.403 1.00 79.38 532 PRO A O 1
ATOM 4140 N N . PHE A 1 533 ? 1.485 7.712 0.265 1.00 73.44 533 PHE A N 1
ATOM 4141 C CA . PHE A 1 533 ? 0.610 6.540 0.448 1.00 73.44 533 PHE A CA 1
ATOM 4142 C C . PHE A 1 533 ? 1.166 5.465 1.390 1.00 73.44 533 PHE A C 1
ATOM 4144 O O . PHE A 1 533 ? 0.480 4.478 1.620 1.00 73.44 533 PHE A O 1
ATOM 4151 N N . ASP A 1 534 ? 2.399 5.624 1.883 1.00 78.25 534 ASP A N 1
ATOM 4152 C CA . ASP A 1 534 ? 3.068 4.674 2.785 1.00 78.25 534 ASP A CA 1
ATOM 4153 C C . ASP A 1 534 ? 3.113 3.217 2.263 1.00 78.25 534 ASP A C 1
ATOM 4155 O O . ASP A 1 534 ? 3.209 2.275 3.049 1.00 78.25 534 ASP A O 1
ATOM 4159 N N . ASN A 1 535 ? 3.089 2.998 0.936 1.00 82.31 535 ASN A N 1
ATOM 4160 C CA . ASN A 1 535 ? 3.114 1.640 0.384 1.00 82.31 535 ASN A CA 1
ATOM 4161 C C . ASN A 1 535 ? 4.413 0.939 0.795 1.00 82.31 535 ASN A C 1
ATOM 4163 O O . ASN A 1 535 ? 5.498 1.464 0.538 1.00 82.31 535 ASN A O 1
ATOM 4167 N N . ALA A 1 536 ? 4.336 -0.275 1.332 1.00 85.06 536 ALA A N 1
ATOM 4168 C CA . ALA A 1 536 ? 5.537 -1.040 1.631 1.00 85.06 536 ALA A CA 1
ATOM 4169 C C . ALA A 1 536 ? 6.277 -1.447 0.341 1.00 85.06 536 ALA A C 1
ATOM 4171 O O . ALA A 1 536 ? 5.668 -1.786 -0.681 1.00 85.06 536 ALA A O 1
ATOM 4172 N N . LEU A 1 537 ? 7.609 -1.420 0.387 1.00 94.56 537 LEU A N 1
ATOM 4173 C CA . LEU A 1 537 ? 8.473 -2.005 -0.634 1.00 94.56 537 LEU A CA 1
ATOM 4174 C C . LEU A 1 537 ? 8.366 -3.531 -0.574 1.00 94.56 537 LEU A C 1
ATOM 4176 O O . LEU A 1 537 ? 8.612 -4.123 0.472 1.00 94.56 537 LEU A O 1
ATOM 4180 N N . VAL A 1 538 ? 8.087 -4.174 -1.708 1.00 93.88 538 VAL A N 1
ATOM 4181 C CA . VAL A 1 538 ? 7.942 -5.636 -1.783 1.00 93.88 538 VAL A CA 1
ATOM 4182 C C . VAL A 1 538 ? 8.828 -6.255 -2.862 1.00 93.88 538 VAL A C 1
ATOM 4184 O O . VAL A 1 538 ? 9.059 -5.670 -3.926 1.00 93.88 538 VAL A O 1
ATOM 4187 N N . ALA A 1 539 ? 9.321 -7.464 -2.590 1.00 97.25 539 ALA A N 1
ATOM 4188 C CA . ALA A 1 539 ? 10.038 -8.308 -3.538 1.00 97.25 539 ALA A CA 1
ATOM 4189 C C . ALA A 1 539 ? 9.075 -9.343 -4.130 1.00 97.25 539 ALA A C 1
ATOM 4191 O O . ALA A 1 539 ? 8.715 -10.312 -3.462 1.00 97.25 539 ALA A O 1
ATOM 4192 N N . ILE A 1 540 ? 8.672 -9.173 -5.390 1.00 97.88 540 ILE A N 1
ATOM 4193 C CA . ILE A 1 540 ? 7.778 -10.110 -6.082 1.00 97.88 540 ILE A CA 1
ATOM 4194 C C . ILE A 1 540 ? 8.527 -10.884 -7.174 1.00 97.88 540 ILE A C 1
ATOM 4196 O O . ILE A 1 540 ? 9.330 -10.326 -7.925 1.00 97.88 540 ILE A O 1
ATOM 4200 N N . LYS A 1 541 ? 8.307 -12.202 -7.245 1.00 98.06 541 LYS A N 1
ATOM 4201 C CA . LYS A 1 541 ? 8.956 -13.087 -8.226 1.00 98.06 541 LYS A CA 1
ATOM 4202 C C . LYS A 1 541 ? 8.035 -13.327 -9.415 1.00 98.06 541 LYS A C 1
ATOM 4204 O O . LYS A 1 541 ? 7.086 -14.110 -9.330 1.00 98.06 541 LYS A O 1
ATOM 4209 N N . LEU A 1 542 ? 8.365 -12.691 -10.535 1.00 98.50 542 LEU A N 1
ATOM 4210 C CA . LEU A 1 542 ? 7.598 -12.737 -11.781 1.00 98.50 542 LEU A CA 1
ATOM 4211 C C . LEU A 1 542 ? 8.369 -13.474 -12.879 1.00 98.50 542 LEU A C 1
ATOM 4213 O O . LEU A 1 542 ? 9.594 -13.378 -12.970 1.00 98.50 542 LEU A O 1
ATOM 4217 N N . THR A 1 543 ? 7.646 -14.177 -13.742 1.00 98.38 543 THR A N 1
ATOM 4218 C CA . THR A 1 543 ? 8.153 -14.637 -15.040 1.00 98.38 543 THR A CA 1
ATOM 4219 C C . THR A 1 543 ? 8.366 -13.453 -15.988 1.00 98.38 543 THR A C 1
ATOM 4221 O O . THR A 1 543 ? 7.713 -12.411 -15.876 1.00 98.38 543 THR A O 1
ATOM 4224 N N . GLY A 1 544 ? 9.229 -13.615 -16.994 1.00 97.44 544 GLY A N 1
ATOM 4225 C CA . GLY A 1 544 ? 9.368 -12.637 -18.076 1.00 97.44 544 GLY A CA 1
ATOM 4226 C C . GLY A 1 544 ? 8.058 -12.375 -18.831 1.00 97.44 544 GLY A C 1
ATOM 4227 O O . GLY A 1 544 ? 7.835 -11.262 -19.308 1.00 97.44 544 GLY A O 1
ATOM 4228 N N . LYS A 1 545 ? 7.165 -13.372 -18.885 1.00 96.75 545 LYS A N 1
ATOM 4229 C CA . LYS A 1 545 ? 5.799 -13.253 -19.405 1.00 96.75 545 LYS A CA 1
ATOM 4230 C C . LYS A 1 545 ? 4.920 -12.343 -18.539 1.00 96.75 545 LYS A C 1
ATOM 4232 O O . LYS A 1 545 ? 4.324 -11.417 -19.076 1.00 96.75 545 LYS A O 1
ATOM 4237 N N . GLU A 1 546 ? 4.878 -12.549 -17.225 1.00 98.44 546 GLU A N 1
ATOM 4238 C CA . GLU A 1 546 ? 4.069 -11.725 -16.304 1.00 98.44 546 GLU A CA 1
ATOM 4239 C C . GLU A 1 546 ? 4.536 -10.263 -16.267 1.00 98.44 546 GLU A C 1
ATOM 4241 O O . GLU A 1 546 ? 3.711 -9.352 -16.157 1.00 98.44 546 GLU A O 1
ATOM 4246 N N . ILE A 1 547 ? 5.847 -10.034 -16.430 1.00 98.69 547 ILE A N 1
ATOM 4247 C CA . ILE A 1 547 ? 6.430 -8.698 -16.621 1.00 98.69 547 ILE A CA 1
ATOM 4248 C C . ILE A 1 547 ? 5.966 -8.089 -17.953 1.00 98.69 547 ILE A C 1
ATOM 4250 O O . ILE A 1 547 ? 5.609 -6.914 -17.986 1.00 98.69 547 ILE A O 1
ATOM 4254 N N . TRP A 1 548 ? 5.927 -8.858 -19.049 1.00 97.81 548 TRP A N 1
ATOM 4255 C CA . TRP A 1 548 ? 5.389 -8.370 -20.328 1.00 97.81 548 TRP A CA 1
ATOM 4256 C C . TRP A 1 548 ? 3.905 -7.999 -20.211 1.00 97.81 548 TRP A C 1
ATOM 4258 O O . TRP A 1 548 ? 3.498 -6.945 -20.692 1.00 97.81 548 TRP A O 1
ATOM 4268 N N . GLU A 1 549 ? 3.109 -8.821 -19.526 1.00 98.12 549 GLU A N 1
ATOM 4269 C CA . GLU A 1 549 ? 1.678 -8.581 -19.289 1.00 98.12 549 GLU A CA 1
ATOM 4270 C C . GLU A 1 549 ? 1.443 -7.319 -18.436 1.00 98.12 549 GLU A C 1
ATOM 4272 O O . GLU A 1 549 ? 0.584 -6.503 -18.773 1.00 98.12 549 GLU A O 1
ATOM 4277 N N . ALA A 1 550 ? 2.274 -7.076 -17.416 1.00 98.56 550 ALA A N 1
ATOM 4278 C CA . ALA A 1 550 ? 2.247 -5.829 -16.647 1.00 98.56 550 ALA A CA 1
ATOM 4279 C C . ALA A 1 550 ? 2.641 -4.600 -17.494 1.00 98.56 550 ALA A C 1
ATOM 4281 O O . ALA A 1 550 ? 2.038 -3.532 -17.365 1.00 98.56 550 ALA A O 1
ATOM 4282 N N . LEU A 1 551 ? 3.620 -4.737 -18.397 1.00 98.69 551 LEU A N 1
ATOM 4283 C CA . LEU A 1 551 ? 4.033 -3.657 -19.301 1.00 98.69 551 LEU A CA 1
ATOM 4284 C C . LEU A 1 551 ? 2.977 -3.353 -20.381 1.00 98.69 551 LEU A C 1
ATOM 4286 O O . LEU A 1 551 ? 2.796 -2.184 -20.720 1.00 98.69 551 LEU A O 1
ATOM 4290 N N . GLU A 1 552 ? 2.251 -4.359 -20.881 1.00 98.06 552 GLU A N 1
ATOM 4291 C CA . GLU A 1 552 ? 1.083 -4.178 -21.762 1.00 98.06 552 GLU A CA 1
ATOM 4292 C C . GLU A 1 552 ? -0.054 -3.440 -21.050 1.00 98.06 552 GLU A C 1
ATOM 4294 O O . GLU A 1 552 ? -0.578 -2.453 -21.578 1.00 98.06 552 GLU A O 1
ATOM 4299 N N . HIS A 1 553 ? -0.398 -3.862 -19.827 1.00 97.44 553 HIS A N 1
ATOM 4300 C CA . HIS A 1 553 ? -1.406 -3.178 -19.010 1.00 97.44 553 HIS A CA 1
ATOM 4301 C C . HIS A 1 553 ? -1.026 -1.716 -18.755 1.00 97.44 553 HIS A C 1
ATOM 4303 O O . HIS A 1 553 ? -1.843 -0.814 -18.951 1.00 97.44 553 HIS A O 1
ATOM 4309 N N . SER A 1 554 ? 0.247 -1.464 -18.444 1.00 98.06 554 SER A N 1
ATOM 4310 C CA . SER A 1 554 ? 0.800 -0.126 -18.209 1.00 98.06 554 SER A CA 1
ATOM 4311 C C . SER A 1 554 ? 0.562 0.865 -19.353 1.00 98.06 554 SER A C 1
ATOM 4313 O O . SER A 1 554 ? 0.323 2.051 -19.113 1.00 98.06 554 SER A O 1
ATOM 4315 N N . VAL A 1 555 ? 0.609 0.405 -20.608 1.00 97.75 555 VAL A N 1
ATOM 4316 C CA . VAL A 1 555 ? 0.393 1.263 -21.789 1.00 97.75 555 VAL A CA 1
ATOM 4317 C C . VAL A 1 555 ? -0.993 1.109 -22.419 1.00 97.75 555 VAL A C 1
ATOM 4319 O O . VAL A 1 555 ? -1.289 1.793 -23.400 1.00 97.75 555 VAL A O 1
ATOM 4322 N N . SER A 1 556 ? -1.864 0.265 -21.858 1.00 91.69 556 SER A N 1
ATOM 4323 C CA . SER A 1 556 ? -3.195 -0.070 -22.392 1.00 91.69 556 SER A CA 1
ATOM 4324 C C . SER A 1 556 ? -4.031 1.164 -22.765 1.00 91.69 556 SER A C 1
ATOM 4326 O O . SER A 1 556 ? -4.522 1.266 -23.891 1.00 91.69 556 SER A O 1
ATOM 4328 N N . ALA A 1 557 ? -4.124 2.137 -21.855 1.00 86.44 557 ALA A N 1
ATOM 4329 C CA . ALA A 1 557 ? -4.914 3.358 -22.013 1.00 86.44 557 ALA A CA 1
ATOM 4330 C C . ALA A 1 557 ? -4.255 4.440 -22.896 1.00 86.44 557 ALA A C 1
ATOM 4332 O O . ALA A 1 557 ? -4.915 5.428 -23.239 1.00 86.44 557 ALA A O 1
ATOM 4333 N N . TYR A 1 558 ? -2.975 4.287 -23.266 1.00 90.94 558 TYR A N 1
ATOM 4334 C CA . TYR A 1 558 ? -2.207 5.301 -23.997 1.00 90.94 558 TYR A CA 1
ATOM 4335 C C . TYR A 1 558 ? -2.879 5.654 -25.342 1.00 90.94 558 TYR A C 1
ATOM 4337 O O . TYR A 1 558 ? -3.212 4.739 -26.104 1.00 90.94 558 TYR A O 1
ATOM 4345 N N . PRO A 1 559 ? -3.053 6.951 -25.687 1.00 92.19 559 PRO A N 1
ATOM 4346 C CA . PRO A 1 559 ? -2.412 8.144 -25.105 1.00 92.19 559 PRO A CA 1
ATOM 4347 C C . PRO A 1 559 ? -3.145 8.808 -23.920 1.00 92.19 559 PRO A C 1
ATOM 4349 O O . PRO A 1 559 ? -2.785 9.918 -23.530 1.00 92.19 559 PRO A O 1
ATOM 4352 N N . SER A 1 560 ? -4.169 8.175 -23.345 1.00 88.06 560 SER A N 1
ATOM 4353 C CA . SER A 1 560 ? -4.819 8.665 -22.120 1.00 88.06 560 SER A CA 1
ATOM 4354 C C . SER A 1 560 ? -3.901 8.488 -20.904 1.00 88.06 560 SER A C 1
ATOM 4356 O O . SER A 1 560 ? -3.104 7.553 -20.857 1.00 88.06 560 SER A O 1
ATOM 4358 N N . GLN A 1 561 ? -4.035 9.357 -19.898 1.00 85.81 561 GLN A N 1
ATOM 4359 C CA . GLN A 1 561 ? -3.314 9.219 -18.626 1.00 85.81 561 GLN A CA 1
ATOM 4360 C C . GLN A 1 561 ? -3.837 8.007 -17.837 1.00 85.81 561 GLN A C 1
ATOM 4362 O O . GLN A 1 561 ? -5.023 7.974 -17.512 1.00 85.81 561 GLN A O 1
ATOM 4367 N N . SER A 1 562 ? -2.959 7.073 -17.460 1.00 85.38 562 SER A N 1
ATOM 4368 C CA . SER A 1 562 ? -3.281 5.955 -16.553 1.00 85.38 562 SER A CA 1
ATOM 4369 C C . SER A 1 562 ? -2.589 6.114 -15.197 1.00 85.38 562 SER A C 1
ATOM 4371 O O . SER A 1 562 ? -1.490 6.657 -15.138 1.00 85.38 562 SER A O 1
ATOM 4373 N N . GLY A 1 563 ? -3.197 5.648 -14.100 1.00 74.56 563 GLY A N 1
ATOM 4374 C CA . GLY A 1 563 ? -2.455 5.458 -12.844 1.00 74.56 563 GLY A CA 1
ATOM 4375 C C . GLY A 1 563 ? -1.386 4.376 -13.019 1.00 74.56 563 GLY A C 1
ATOM 4376 O O . GLY A 1 563 ? -0.201 4.635 -12.817 1.00 74.56 563 GLY A O 1
ATOM 4377 N N . GLY A 1 564 ? -1.783 3.229 -13.569 1.00 89.81 564 GLY A N 1
ATOM 4378 C CA . GLY A 1 564 ? -0.915 2.086 -13.852 1.00 89.81 564 GLY A CA 1
ATOM 4379 C C . GLY A 1 564 ? 0.164 2.290 -14.922 1.00 89.81 564 GLY A C 1
ATOM 4380 O O . GLY A 1 564 ? 0.755 1.309 -15.347 1.00 89.81 564 GLY A O 1
ATOM 4381 N N . PHE A 1 565 ? 0.464 3.507 -15.386 1.00 98.25 565 PHE A N 1
ATOM 4382 C CA . PHE A 1 565 ? 1.635 3.705 -16.247 1.00 98.25 565 PHE A CA 1
ATOM 4383 C C . PHE A 1 565 ? 2.915 3.463 -15.428 1.00 98.25 565 PHE A C 1
ATOM 4385 O O . PHE A 1 565 ? 3.173 4.176 -14.458 1.00 98.25 565 PHE A O 1
ATOM 4392 N N . LEU A 1 566 ? 3.702 2.447 -15.785 1.00 98.75 566 LEU A N 1
ATOM 4393 C CA . LEU A 1 566 ? 4.876 2.023 -15.022 1.00 98.75 566 LEU A CA 1
ATOM 4394 C C . LEU A 1 566 ? 6.133 2.804 -15.404 1.00 98.75 566 LEU A C 1
ATOM 4396 O O . LEU A 1 566 ? 6.656 2.679 -16.512 1.00 98.75 566 LEU A O 1
ATOM 4400 N N . HIS A 1 567 ? 6.691 3.513 -14.428 1.00 98.81 567 HIS A N 1
ATOM 4401 C CA . HIS A 1 567 ? 8.117 3.810 -14.384 1.00 98.81 567 HIS A CA 1
ATOM 4402 C C . HIS A 1 567 ? 8.906 2.549 -14.032 1.00 98.81 567 HIS A C 1
ATOM 4404 O O . HIS A 1 567 ? 8.411 1.669 -13.323 1.00 98.81 567 HIS A O 1
ATOM 4410 N N . VAL A 1 568 ? 10.141 2.459 -14.534 1.00 98.69 568 VAL A N 1
ATOM 4411 C CA . VAL A 1 568 ? 10.954 1.245 -14.419 1.00 98.69 568 VAL A CA 1
ATOM 4412 C C . VAL A 1 568 ? 12.424 1.535 -14.119 1.00 98.69 568 VAL A C 1
ATOM 4414 O O . VAL A 1 568 ? 13.016 2.482 -14.644 1.00 98.69 568 VAL A O 1
ATOM 4417 N N . SER A 1 569 ? 13.046 0.632 -13.364 1.00 98.44 569 SER A N 1
ATOM 4418 C CA . SER A 1 569 ? 14.498 0.426 -13.366 1.00 98.44 569 SER A CA 1
ATOM 4419 C C . SER A 1 569 ? 14.818 -1.011 -13.776 1.00 98.44 569 SER A C 1
ATOM 4421 O O . SER A 1 569 ? 13.944 -1.877 -13.799 1.00 98.44 569 SER A O 1
ATOM 4423 N N . GLY A 1 570 ? 16.051 -1.257 -14.215 1.00 96.38 570 GLY A N 1
ATOM 4424 C CA . GLY A 1 570 ? 16.479 -2.549 -14.769 1.00 96.38 570 GLY A CA 1
ATOM 4425 C C . GLY A 1 570 ? 15.889 -2.927 -16.127 1.00 96.38 570 GLY A C 1
ATOM 4426 O O . GLY A 1 570 ? 16.352 -3.890 -16.732 1.00 96.38 570 GLY A O 1
ATOM 4427 N N . LEU A 1 571 ? 14.911 -2.181 -16.637 1.00 94.81 571 LEU A N 1
ATOM 4428 C CA . LEU A 1 571 ? 14.216 -2.462 -17.890 1.00 94.81 571 LEU A CA 1
ATOM 4429 C C . LEU A 1 571 ? 14.410 -1.336 -18.907 1.00 94.81 571 LEU A C 1
ATOM 4431 O O . LEU A 1 571 ? 14.559 -0.167 -18.549 1.00 94.81 571 LEU A O 1
ATOM 4435 N N . LYS A 1 572 ? 14.358 -1.699 -20.191 1.00 96.56 572 LYS A N 1
ATOM 4436 C CA . LYS A 1 572 ? 14.033 -0.777 -21.286 1.00 96.56 572 LYS A CA 1
ATOM 4437 C C . LYS A 1 572 ? 12.970 -1.410 -22.173 1.00 96.56 572 LYS A C 1
ATOM 4439 O O . LYS A 1 572 ? 13.192 -2.518 -22.664 1.00 96.56 572 LYS A O 1
ATOM 4444 N N . PHE A 1 573 ? 11.853 -0.724 -22.411 1.00 96.94 573 PHE A N 1
ATOM 4445 C CA . PHE A 1 573 ? 10.795 -1.221 -23.289 1.00 96.94 573 PHE A CA 1
ATOM 4446 C C . PHE A 1 573 ? 10.327 -0.212 -24.344 1.00 96.94 573 PHE A C 1
ATOM 4448 O O . PHE A 1 573 ? 10.451 1.006 -24.190 1.00 96.94 573 PHE A O 1
ATOM 4455 N N . LYS A 1 574 ? 9.815 -0.753 -25.454 1.00 95.25 574 LYS A N 1
ATOM 4456 C CA . LYS A 1 574 ? 9.204 -0.005 -26.557 1.00 95.25 574 LYS A CA 1
ATOM 4457 C C . LYS A 1 574 ? 7.778 -0.488 -26.791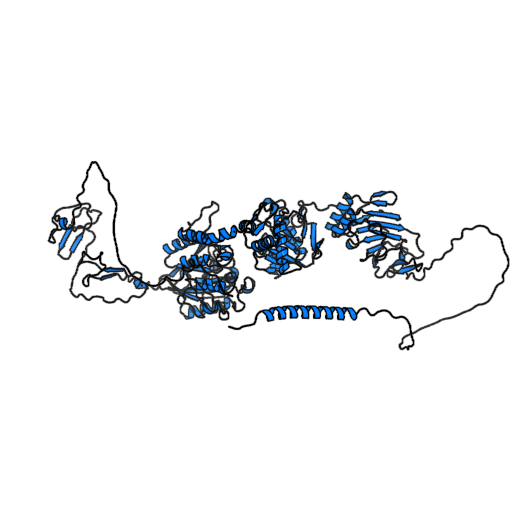 1.00 95.25 574 LYS A C 1
ATOM 4459 O O . LYS A 1 574 ? 7.527 -1.696 -26.749 1.00 95.25 574 LYS A O 1
ATOM 4464 N N . PHE A 1 575 ? 6.884 0.447 -27.094 1.00 95.75 575 PHE A N 1
ATOM 4465 C CA . PHE A 1 575 ? 5.488 0.154 -27.407 1.00 95.75 575 PHE A CA 1
ATOM 4466 C C . PHE A 1 575 ? 4.964 1.017 -28.561 1.00 95.75 575 PHE A C 1
ATOM 4468 O O . PHE A 1 575 ? 5.383 2.166 -28.706 1.00 95.75 575 PHE A O 1
ATOM 4475 N N . ASP A 1 576 ? 4.045 0.483 -29.368 1.00 92.94 576 ASP A N 1
ATOM 4476 C CA . ASP A 1 576 ? 3.371 1.199 -30.457 1.00 92.94 576 ASP A CA 1
ATOM 4477 C C . ASP A 1 576 ? 2.039 1.800 -29.969 1.00 92.94 576 ASP A C 1
ATOM 4479 O O . ASP A 1 576 ? 1.120 1.057 -29.610 1.00 92.94 576 ASP A O 1
ATOM 4483 N N . PRO A 1 577 ? 1.886 3.137 -29.972 1.00 93.88 577 PRO A N 1
ATOM 4484 C CA . PRO A 1 577 ? 0.616 3.793 -29.675 1.00 93.88 577 PRO A CA 1
ATOM 4485 C C . PRO A 1 577 ? -0.567 3.320 -30.528 1.00 93.88 577 PRO A C 1
ATOM 4487 O O . PRO A 1 577 ? -1.683 3.269 -30.009 1.00 93.88 577 PRO A O 1
ATOM 4490 N N . ASP A 1 578 ? -0.335 2.959 -31.795 1.00 91.31 578 ASP A N 1
ATOM 4491 C CA . ASP A 1 578 ? -1.392 2.693 -32.782 1.00 91.31 578 ASP A CA 1
ATOM 4492 C C . ASP A 1 578 ? -1.950 1.255 -32.709 1.00 91.31 578 ASP A C 1
ATOM 4494 O O . ASP A 1 578 ? -2.927 0.933 -33.391 1.00 91.31 578 ASP A O 1
ATOM 4498 N N . LYS A 1 579 ? -1.350 0.383 -31.888 1.00 87.12 579 LYS A N 1
ATOM 4499 C CA . LYS A 1 579 ? -1.818 -0.989 -31.629 1.00 87.12 579 LYS A CA 1
ATOM 4500 C C . LYS A 1 579 ? -2.960 -1.032 -30.597 1.00 87.12 579 LYS A C 1
ATOM 4502 O O . LYS A 1 579 ? -3.046 -0.132 -29.752 1.00 87.12 579 LYS A O 1
ATOM 4507 N N . PRO A 1 580 ? -3.830 -2.062 -30.612 1.00 89.12 580 PRO A N 1
ATOM 4508 C CA . PRO A 1 580 ? -4.802 -2.280 -29.541 1.00 89.12 580 PRO A CA 1
ATOM 4509 C C . PRO A 1 580 ? -4.094 -2.600 -28.214 1.00 89.12 580 PRO A C 1
ATOM 4511 O O . PRO A 1 580 ? -2.966 -3.088 -28.205 1.00 89.12 580 PRO A O 1
ATOM 4514 N N . ALA A 1 581 ? -4.751 -2.316 -27.086 1.00 87.38 581 ALA A N 1
ATOM 4515 C CA . ALA A 1 581 ? -4.249 -2.692 -25.762 1.00 87.38 581 ALA A CA 1
ATOM 4516 C C . ALA A 1 581 ? -4.052 -4.217 -25.662 1.00 87.38 581 ALA A C 1
ATOM 4518 O O . ALA A 1 581 ? -4.911 -4.967 -26.122 1.00 87.38 581 ALA A O 1
ATOM 4519 N N . GLY A 1 582 ? -2.932 -4.659 -25.080 1.00 83.62 582 GLY A N 1
ATOM 4520 C CA . GLY A 1 582 ? -2.524 -6.070 -25.067 1.00 83.62 582 GLY A CA 1
ATOM 4521 C C . GLY A 1 582 ? -1.686 -6.504 -26.280 1.00 83.62 582 GLY A C 1
ATOM 4522 O O . GLY A 1 582 ? -1.200 -7.631 -26.294 1.00 83.62 582 GLY A O 1
ATOM 4523 N N . GLU A 1 583 ? -1.497 -5.629 -27.277 1.00 89.81 583 GLU A N 1
ATOM 4524 C CA . GLU A 1 583 ? -0.573 -5.825 -28.409 1.00 89.81 583 GLU A CA 1
ATOM 4525 C C . GLU A 1 583 ? 0.338 -4.597 -28.647 1.00 89.81 583 GLU A C 1
ATOM 4527 O O . GLU A 1 583 ? 0.852 -4.398 -29.760 1.00 89.81 583 GLU A O 1
ATOM 4532 N N . LYS A 1 584 ? 0.484 -3.713 -27.649 1.00 92.69 584 LYS A N 1
ATOM 4533 C CA . LYS A 1 584 ? 1.236 -2.456 -27.784 1.00 92.69 584 LYS A CA 1
ATOM 4534 C C . LYS A 1 584 ? 2.733 -2.667 -27.606 1.00 92.69 584 LYS A C 1
ATOM 4536 O O . LYS A 1 584 ? 3.509 -2.052 -28.336 1.00 92.69 584 LYS A O 1
ATOM 4541 N N . VAL A 1 585 ? 3.162 -3.475 -26.643 1.00 94.31 585 VAL A N 1
ATOM 4542 C CA . VAL A 1 585 ? 4.576 -3.715 -26.328 1.00 94.31 585 VAL A CA 1
ATOM 4543 C C . VAL A 1 585 ? 5.162 -4.684 -27.351 1.00 94.31 585 VAL A C 1
ATOM 4545 O O . VAL A 1 585 ? 4.614 -5.749 -27.610 1.00 94.31 585 VAL A O 1
ATOM 4548 N N . TRP A 1 586 ? 6.301 -4.319 -27.943 1.00 88.50 586 TRP A N 1
ATOM 4549 C CA . TRP A 1 586 ? 6.945 -5.112 -29.005 1.00 88.50 586 TRP A CA 1
ATOM 4550 C C . TRP A 1 586 ? 8.443 -5.358 -28.781 1.00 88.50 586 TRP A C 1
ATOM 4552 O O . TRP A 1 586 ? 9.101 -6.040 -29.564 1.00 88.50 586 TRP A O 1
ATOM 4562 N N . SER A 1 587 ? 9.013 -4.797 -27.713 1.00 89.31 587 SER A N 1
ATOM 4563 C CA . SER A 1 587 ? 10.410 -5.009 -27.329 1.00 89.31 587 SER A CA 1
ATOM 4564 C C . SER A 1 587 ? 10.583 -4.710 -25.845 1.00 89.31 587 SER A C 1
ATOM 4566 O O . SER A 1 587 ? 10.495 -3.547 -25.455 1.00 89.31 587 SER A O 1
ATOM 4568 N N . VAL A 1 588 ? 10.947 -5.716 -25.049 1.00 94.56 588 VAL A N 1
ATOM 4569 C CA . VAL A 1 588 ? 11.375 -5.567 -23.648 1.00 94.56 588 VAL A CA 1
ATOM 4570 C C . VAL A 1 588 ? 12.805 -6.090 -23.508 1.00 94.56 588 VAL A C 1
ATOM 4572 O O . VAL A 1 588 ? 13.119 -7.189 -23.971 1.00 94.56 588 VAL A O 1
ATOM 4575 N N . LYS A 1 589 ? 13.682 -5.306 -22.873 1.00 91.69 589 LYS A N 1
ATOM 4576 C CA . LYS A 1 589 ? 15.051 -5.700 -22.519 1.00 91.69 589 LYS A CA 1
ATOM 4577 C C . LYS A 1 589 ? 15.289 -5.567 -21.017 1.00 91.69 589 LYS A C 1
ATOM 4579 O O . LYS A 1 589 ? 14.950 -4.539 -20.435 1.00 91.69 589 LYS A O 1
ATOM 4584 N N . VAL A 1 590 ? 15.951 -6.561 -20.430 1.00 94.06 590 VAL A N 1
ATOM 4585 C CA . VAL A 1 590 ? 16.328 -6.630 -19.010 1.00 94.06 590 VAL A CA 1
ATOM 4586 C C . VAL A 1 590 ? 17.829 -6.394 -18.841 1.00 94.06 590 VAL A C 1
ATOM 4588 O O . VAL A 1 590 ? 18.642 -6.898 -19.621 1.00 94.06 590 VAL A O 1
ATOM 4591 N N . LYS A 1 591 ? 18.202 -5.640 -17.807 1.00 91.38 591 LYS A N 1
ATOM 4592 C CA . LYS A 1 591 ? 19.576 -5.410 -17.354 1.00 91.38 591 LYS A CA 1
ATOM 4593 C C . LYS A 1 591 ? 20.071 -6.630 -16.576 1.00 91.38 591 LYS A C 1
ATOM 4595 O O . LYS A 1 591 ? 19.535 -6.959 -15.517 1.00 91.38 591 LYS A O 1
ATOM 4600 N N . THR A 1 592 ? 21.104 -7.295 -17.085 1.00 83.69 592 THR A N 1
ATOM 4601 C CA . THR A 1 592 ? 21.779 -8.385 -16.372 1.00 83.69 592 THR A CA 1
ATOM 4602 C C . THR A 1 592 ? 22.597 -7.848 -15.197 1.00 83.69 592 THR A C 1
ATOM 4604 O O . THR A 1 592 ? 22.941 -6.667 -15.138 1.00 83.69 592 THR A O 1
ATOM 4607 N N . THR A 1 593 ? 22.992 -8.739 -14.287 1.00 77.69 593 THR A N 1
ATOM 4608 C CA . THR A 1 593 ? 23.946 -8.448 -13.200 1.00 77.69 593 THR A CA 1
ATOM 4609 C C . THR A 1 593 ? 25.328 -8.000 -13.703 1.00 77.69 593 THR A C 1
ATOM 4611 O O . THR A 1 593 ? 26.078 -7.366 -12.971 1.00 77.69 593 THR A O 1
ATOM 4614 N N . GLU A 1 594 ? 25.651 -8.262 -14.975 1.00 76.31 594 GLU A N 1
ATOM 4615 C CA . GLU A 1 594 ? 26.848 -7.764 -15.674 1.00 76.31 594 GLU A CA 1
ATOM 4616 C C . GLU A 1 594 ? 26.693 -6.302 -16.154 1.00 76.31 594 GLU A C 1
ATOM 4618 O O . GLU A 1 594 ? 27.624 -5.737 -16.723 1.00 76.31 594 GLU A O 1
ATOM 4623 N N . GLY A 1 595 ? 25.510 -5.698 -15.981 1.00 77.69 595 GLY A N 1
ATOM 4624 C CA . GLY A 1 595 ? 25.162 -4.342 -16.417 1.00 77.69 595 GLY A CA 1
ATOM 4625 C C . GLY A 1 595 ? 24.658 -4.224 -17.862 1.00 77.69 595 GLY A C 1
ATOM 4626 O O . GLY A 1 595 ? 24.195 -3.152 -18.252 1.00 77.69 595 GLY A O 1
ATOM 4627 N N . ASN A 1 596 ? 24.708 -5.304 -18.647 1.00 82.19 596 ASN A N 1
ATOM 4628 C CA . ASN A 1 596 ? 24.310 -5.322 -20.058 1.00 82.19 596 ASN A CA 1
ATOM 4629 C C . ASN A 1 596 ? 22.798 -5.539 -20.222 1.00 82.19 596 ASN A C 1
ATOM 4631 O O . ASN A 1 596 ? 22.204 -6.322 -19.487 1.00 82.19 596 ASN A O 1
ATOM 4635 N N . PHE A 1 597 ? 22.178 -4.923 -21.230 1.00 86.00 597 PHE A N 1
ATOM 4636 C CA . PHE A 1 597 ? 20.778 -5.195 -21.578 1.00 86.00 597 PHE A CA 1
ATOM 4637 C C . PHE A 1 597 ? 20.663 -6.347 -22.588 1.00 86.00 597 PHE A C 1
ATOM 4639 O O . PHE A 1 597 ? 21.309 -6.318 -23.635 1.00 86.00 597 PHE A O 1
ATOM 4646 N N . LYS A 1 598 ? 19.810 -7.334 -22.298 1.00 85.06 598 LYS A N 1
ATOM 4647 C CA . LYS A 1 598 ? 19.442 -8.454 -23.193 1.00 85.06 598 LYS A CA 1
ATOM 4648 C C . LYS A 1 598 ? 17.911 -8.490 -23.359 1.00 85.06 598 LYS A C 1
ATOM 4650 O O . LYS A 1 598 ? 17.233 -7.908 -22.515 1.00 85.06 598 LYS A O 1
ATOM 4655 N N . PRO A 1 599 ? 17.341 -9.105 -24.414 1.00 87.19 599 PRO A N 1
ATOM 4656 C CA . PRO A 1 599 ? 15.897 -9.363 -24.486 1.00 87.19 599 PRO A CA 1
ATOM 4657 C C . PRO A 1 599 ? 15.378 -10.082 -23.230 1.00 87.19 599 PRO A C 1
ATOM 4659 O O . PRO A 1 599 ? 16.146 -10.774 -22.561 1.00 87.19 599 PRO A O 1
ATOM 4662 N N . ILE A 1 600 ? 14.099 -9.902 -22.894 1.00 91.44 600 ILE A N 1
ATOM 4663 C CA . ILE A 1 600 ? 13.469 -10.655 -21.801 1.00 91.44 600 ILE A CA 1
ATOM 4664 C C . ILE A 1 600 ? 13.220 -12.111 -22.219 1.00 91.44 600 ILE A C 1
ATOM 4666 O O . ILE A 1 600 ? 12.743 -12.371 -23.323 1.00 91.44 600 ILE A O 1
ATOM 4670 N N . GLU A 1 601 ? 13.534 -13.055 -21.335 1.00 90.44 601 GLU A N 1
ATOM 4671 C CA . GLU A 1 601 ? 13.271 -14.481 -21.543 1.00 90.44 601 GLU A CA 1
ATOM 4672 C C . GLU A 1 601 ? 11.942 -14.815 -20.852 1.00 90.44 601 GLU A C 1
ATOM 4674 O O . GLU A 1 601 ? 11.832 -14.722 -19.630 1.00 90.44 601 GLU A O 1
ATOM 4679 N N . LEU A 1 602 ? 10.902 -15.147 -21.625 1.00 90.44 602 LEU A N 1
ATOM 4680 C CA . LEU A 1 602 ? 9.519 -15.182 -21.119 1.00 90.44 602 LEU A CA 1
ATOM 4681 C C . LEU A 1 602 ? 9.302 -16.197 -19.982 1.00 90.44 602 LEU A C 1
ATOM 4683 O O . LEU A 1 602 ? 8.581 -15.895 -19.033 1.00 90.44 602 LEU A O 1
ATOM 4687 N N . ASP A 1 603 ? 9.967 -17.352 -20.046 1.00 94.25 603 ASP A N 1
ATOM 4688 C CA . ASP A 1 603 ? 9.877 -18.417 -19.036 1.00 94.25 603 ASP A CA 1
ATOM 4689 C C . ASP A 1 603 ? 10.871 -18.237 -17.865 1.00 94.25 603 ASP A C 1
ATOM 4691 O O . ASP A 1 603 ? 10.896 -19.047 -16.936 1.00 94.25 603 ASP A O 1
ATOM 4695 N N . GLN A 1 604 ? 11.730 -17.208 -17.890 1.00 95.19 604 GLN A N 1
ATOM 4696 C CA . GLN A 1 604 ? 12.684 -16.945 -16.810 1.00 95.19 604 GLN A CA 1
ATOM 4697 C C . GLN A 1 604 ? 11.997 -16.226 -15.640 1.00 95.19 604 GLN A C 1
ATOM 4699 O O . GLN A 1 604 ? 11.285 -15.248 -15.842 1.00 95.19 604 GLN A O 1
ATOM 4704 N N . MET A 1 605 ? 12.285 -16.660 -14.407 1.00 97.00 605 MET A N 1
ATOM 4705 C CA . MET A 1 605 ? 11.926 -15.928 -13.187 1.00 97.00 605 MET A CA 1
ATOM 4706 C C . MET A 1 605 ? 12.899 -14.774 -12.906 1.00 97.00 605 MET A C 1
ATOM 4708 O O . MET A 1 605 ? 14.120 -14.938 -13.006 1.00 97.00 605 MET A O 1
ATOM 4712 N N . TYR A 1 606 ? 12.356 -13.643 -12.462 1.00 96.88 606 TYR A N 1
ATOM 4713 C CA . TYR A 1 606 ? 13.082 -12.452 -12.030 1.00 96.88 606 TYR A CA 1
ATOM 4714 C C . TYR A 1 606 ? 12.572 -11.989 -10.655 1.00 96.88 606 TYR A C 1
ATOM 4716 O O . TYR A 1 606 ? 11.365 -11.977 -10.415 1.00 96.88 606 TYR A O 1
ATOM 4724 N N . THR A 1 607 ? 13.482 -11.574 -9.768 1.00 96.88 607 THR A N 1
ATOM 4725 C CA . THR A 1 607 ? 13.130 -10.809 -8.558 1.00 96.88 607 THR A CA 1
ATOM 4726 C C . THR A 1 607 ? 12.882 -9.355 -8.969 1.00 96.88 607 THR A C 1
ATOM 4728 O O . THR A 1 607 ? 13.754 -8.728 -9.579 1.00 96.88 607 THR A O 1
ATOM 4731 N N . VAL A 1 608 ? 11.691 -8.834 -8.671 1.00 98.44 608 VAL A N 1
ATOM 4732 C CA . VAL A 1 608 ? 11.239 -7.481 -9.024 1.00 98.44 608 VAL A CA 1
ATOM 4733 C C . VAL A 1 608 ? 10.910 -6.715 -7.746 1.00 98.44 608 VAL A C 1
ATOM 4735 O O . VAL A 1 608 ? 10.123 -7.188 -6.929 1.00 98.44 608 VAL A O 1
ATOM 4738 N N . ALA A 1 609 ? 11.486 -5.524 -7.584 1.00 98.50 609 ALA A N 1
ATOM 4739 C CA . ALA A 1 609 ? 11.069 -4.590 -6.543 1.00 98.50 609 ALA A CA 1
ATOM 4740 C C . ALA A 1 609 ? 9.835 -3.799 -7.006 1.00 98.50 609 ALA A C 1
ATOM 4742 O O . ALA A 1 609 ? 9.831 -3.220 -8.095 1.00 98.50 609 ALA A O 1
ATOM 4743 N N . THR A 1 610 ? 8.785 -3.752 -6.197 1.00 98.25 610 THR A N 1
ATOM 4744 C CA . THR A 1 610 ? 7.608 -2.918 -6.475 1.00 98.25 610 THR A CA 1
ATOM 4745 C C . THR A 1 610 ? 6.961 -2.450 -5.168 1.00 98.25 610 THR A C 1
ATOM 4747 O O . THR A 1 610 ? 7.561 -2.623 -4.106 1.00 98.25 610 THR A O 1
ATOM 4750 N N . ASN A 1 611 ? 5.796 -1.807 -5.230 1.00 95.38 611 ASN A N 1
ATOM 4751 C CA . ASN A 1 611 ? 5.050 -1.371 -4.046 1.00 95.38 611 ASN A CA 1
ATOM 4752 C C . ASN A 1 611 ? 3.889 -2.337 -3.729 1.00 95.38 611 ASN A C 1
ATOM 4754 O O . ASN A 1 611 ? 3.381 -3.003 -4.635 1.00 95.38 611 ASN A O 1
ATOM 4758 N N . SER A 1 612 ? 3.475 -2.421 -2.461 1.00 88.50 612 SER A N 1
ATOM 4759 C CA . SER A 1 612 ? 2.420 -3.336 -1.989 1.00 88.50 612 SER A CA 1
ATOM 4760 C C . SER A 1 612 ? 1.128 -3.238 -2.812 1.00 88.50 612 SER A C 1
ATOM 4762 O O . SER A 1 612 ? 0.676 -4.247 -3.355 1.00 88.50 612 SER A O 1
ATOM 4764 N N . PHE A 1 613 ? 0.615 -2.020 -3.015 1.00 82.81 613 PHE A N 1
ATOM 4765 C CA . PHE A 1 613 ? -0.587 -1.737 -3.808 1.00 82.81 613 PHE A CA 1
ATOM 4766 C C . PHE A 1 613 ? -0.550 -2.383 -5.202 1.00 82.81 613 PHE A C 1
ATOM 4768 O O . PHE A 1 613 ? -1.477 -3.096 -5.583 1.00 82.81 613 PHE A O 1
ATOM 4775 N N . THR A 1 614 ? 0.523 -2.182 -5.975 1.00 92.62 614 THR A N 1
ATOM 4776 C CA . THR A 1 614 ? 0.637 -2.786 -7.318 1.00 92.62 614 THR A CA 1
ATOM 4777 C C . THR A 1 614 ? 0.895 -4.291 -7.275 1.00 92.62 614 THR A C 1
ATOM 4779 O O . THR A 1 614 ? 0.386 -5.003 -8.140 1.00 92.62 614 THR A O 1
ATOM 4782 N N . ALA A 1 615 ? 1.611 -4.802 -6.267 1.00 91.88 615 ALA A N 1
ATOM 4783 C CA . ALA A 1 615 ? 1.812 -6.240 -6.075 1.00 91.88 615 ALA A CA 1
ATOM 4784 C C . ALA A 1 615 ? 0.501 -6.994 -5.796 1.00 91.88 615 ALA A C 1
ATOM 4786 O O . ALA A 1 615 ? 0.298 -8.083 -6.328 1.00 91.88 615 ALA A O 1
ATOM 4787 N N . GLN A 1 616 ? -0.409 -6.392 -5.030 1.00 84.81 616 GLN A N 1
ATOM 4788 C CA . GLN A 1 616 ? -1.747 -6.924 -4.742 1.00 84.81 616 GLN A CA 1
ATOM 4789 C C . GLN A 1 616 ? -2.738 -6.740 -5.914 1.00 84.81 616 GLN A C 1
ATOM 4791 O O . GLN A 1 616 ? -3.855 -7.251 -5.868 1.00 84.81 616 GLN A O 1
ATOM 4796 N N . GLY A 1 617 ? -2.340 -6.057 -6.997 1.00 79.12 617 GLY A N 1
ATOM 4797 C CA . GLY A 1 617 ? -3.156 -5.854 -8.203 1.00 79.12 617 GLY A CA 1
ATOM 4798 C C . GLY A 1 617 ? -3.798 -4.475 -8.352 1.00 79.12 617 GLY A C 1
ATOM 4799 O O . GLY A 1 617 ? -4.543 -4.261 -9.312 1.00 79.12 617 GLY A O 1
ATOM 4800 N N . GLY A 1 618 ? -3.501 -3.527 -7.461 1.00 71.19 618 GLY A N 1
ATOM 4801 C CA . GLY A 1 618 ? -3.896 -2.122 -7.580 1.00 71.19 618 GLY A CA 1
ATOM 4802 C C . GLY A 1 618 ? -3.499 -1.512 -8.930 1.00 71.19 618 GLY A C 1
ATOM 4803 O O . GLY A 1 618 ? -2.575 -1.980 -9.591 1.00 71.19 618 GLY A O 1
ATOM 4804 N N . ASP A 1 619 ? -4.248 -0.508 -9.397 1.00 78.81 619 ASP A N 1
ATOM 4805 C CA . ASP A 1 619 ? -4.215 -0.005 -10.788 1.00 78.81 619 ASP A CA 1
ATOM 4806 C C . ASP A 1 619 ? -4.537 -1.070 -11.880 1.00 78.81 619 ASP A C 1
ATOM 4808 O O . ASP A 1 619 ? -4.566 -0.734 -13.066 1.00 78.81 619 ASP A O 1
ATOM 4812 N N . GLY A 1 620 ? -4.847 -2.325 -11.517 1.00 82.00 620 GLY A N 1
ATOM 4813 C CA . GLY A 1 620 ? -5.286 -3.405 -12.415 1.00 82.00 620 GLY A CA 1
ATOM 4814 C C . GLY A 1 620 ? -4.206 -4.418 -12.826 1.00 82.00 620 GLY A C 1
ATOM 4815 O O . GLY A 1 620 ? -4.356 -5.077 -13.854 1.00 82.00 620 GLY A O 1
ATOM 4816 N N . PHE A 1 621 ? -3.106 -4.548 -12.076 1.00 94.62 621 PHE A N 1
ATOM 4817 C CA . PHE A 1 621 ? -2.014 -5.476 -12.410 1.00 94.62 621 PHE A CA 1
ATOM 4818 C C . PHE A 1 621 ? -2.325 -6.941 -12.054 1.00 94.62 621 PHE A C 1
ATOM 4820 O O . PHE A 1 621 ? -1.739 -7.513 -11.135 1.00 94.62 621 PHE A O 1
ATOM 4827 N N . ASP A 1 622 ? -3.203 -7.588 -12.822 1.00 92.06 622 ASP A N 1
ATOM 4828 C CA . ASP A 1 622 ? -3.598 -8.988 -12.589 1.00 92.06 622 ASP A CA 1
ATOM 4829 C C . ASP A 1 622 ? -2.426 -9.991 -12.585 1.00 92.06 622 ASP A C 1
ATOM 4831 O O . ASP A 1 622 ? -2.457 -10.960 -11.827 1.00 92.06 622 ASP A O 1
ATOM 4835 N N . SER A 1 623 ? -1.363 -9.763 -13.370 1.00 96.19 623 SER A N 1
ATOM 4836 C CA . SER A 1 623 ? -0.177 -10.639 -13.366 1.00 96.19 623 SER A CA 1
ATOM 4837 C C . SER A 1 623 ? 0.672 -10.509 -12.094 1.00 96.19 623 SER A C 1
ATOM 4839 O O . SER A 1 623 ? 1.334 -11.469 -11.702 1.00 96.19 623 SER A O 1
ATOM 4841 N N . LEU A 1 624 ? 0.627 -9.354 -11.421 1.00 96.69 624 LEU A N 1
ATOM 4842 C CA . LEU A 1 624 ? 1.228 -9.166 -10.098 1.00 96.69 624 LEU A CA 1
ATOM 4843 C C . LEU A 1 624 ? 0.312 -9.767 -9.025 1.00 96.69 624 LEU A C 1
ATOM 4845 O O . LEU A 1 624 ? 0.786 -10.554 -8.211 1.00 96.69 624 LEU A O 1
ATOM 4849 N N . ARG A 1 625 ? -1.002 -9.509 -9.104 1.00 92.12 625 ARG A N 1
ATOM 4850 C CA . ARG A 1 625 ? -2.017 -10.074 -8.198 1.00 92.12 625 ARG A CA 1
ATOM 4851 C C . ARG A 1 625 ? -1.967 -11.598 -8.140 1.00 92.12 625 ARG A C 1
ATOM 4853 O O . ARG A 1 625 ? -1.988 -12.164 -7.052 1.00 92.12 625 ARG A O 1
ATOM 4860 N N . GLN A 1 626 ? -1.854 -12.271 -9.287 1.00 94.81 626 GLN A N 1
ATOM 4861 C CA . GLN A 1 626 ? -1.711 -13.728 -9.315 1.00 94.81 626 GLN A CA 1
ATOM 4862 C C . GLN A 1 626 ? -0.403 -14.180 -8.654 1.00 94.81 626 GLN A C 1
ATOM 4864 O O . GLN A 1 626 ? -0.404 -15.151 -7.909 1.00 94.81 626 GLN A O 1
ATOM 4869 N N . ALA A 1 627 ? 0.707 -13.467 -8.861 1.00 95.94 627 ALA A N 1
ATOM 4870 C CA . ALA A 1 627 ? 1.969 -13.788 -8.199 1.00 95.94 627 ALA A CA 1
ATOM 4871 C C . ALA A 1 627 ? 1.934 -13.537 -6.677 1.00 95.94 627 ALA A C 1
ATOM 4873 O O . ALA A 1 627 ? 2.555 -14.289 -5.927 1.00 95.94 627 ALA A O 1
ATOM 4874 N N . TYR A 1 628 ? 1.183 -12.540 -6.206 1.00 88.00 628 TYR A N 1
ATOM 4875 C CA . TYR A 1 628 ? 0.881 -12.358 -4.785 1.00 88.00 628 TYR A CA 1
ATOM 4876 C C . TYR A 1 628 ? 0.075 -13.546 -4.229 1.00 88.00 628 TYR A C 1
ATOM 4878 O O . TYR A 1 628 ? 0.537 -14.193 -3.292 1.00 88.00 628 TYR A O 1
ATOM 4886 N N . LEU A 1 629 ? -1.043 -13.909 -4.871 1.00 84.19 629 LEU A N 1
ATOM 4887 C CA . LEU A 1 629 ? -1.895 -15.046 -4.478 1.00 84.19 629 LEU A CA 1
ATOM 4888 C C . LEU A 1 629 ? -1.178 -16.411 -4.550 1.00 84.19 629 LEU A C 1
ATOM 4890 O O . LEU A 1 629 ? -1.492 -17.317 -3.785 1.00 84.19 629 LEU A O 1
ATOM 4894 N N . ASP A 1 630 ? -0.182 -16.558 -5.426 1.00 91.88 630 ASP A N 1
ATOM 4895 C CA . ASP A 1 630 ? 0.691 -17.739 -5.509 1.00 91.88 630 ASP A CA 1
ATOM 4896 C C . ASP A 1 630 ? 1.756 -17.801 -4.384 1.00 91.88 630 ASP A C 1
ATOM 4898 O O . ASP A 1 630 ? 2.620 -18.685 -4.401 1.00 91.88 630 ASP A O 1
ATOM 4902 N N . GLY A 1 631 ? 1.783 -16.839 -3.453 1.00 87.12 631 GLY A N 1
ATOM 4903 C CA . GLY A 1 631 ? 2.809 -16.739 -2.407 1.00 87.12 631 GLY A CA 1
ATOM 4904 C C . GLY A 1 631 ? 4.203 -16.374 -2.940 1.00 87.12 631 GLY A C 1
ATOM 4905 O O . GLY A 1 631 ? 5.220 -16.746 -2.351 1.00 87.12 631 GLY A O 1
ATOM 4906 N N . ARG A 1 632 ? 4.289 -15.681 -4.089 1.00 95.69 632 ARG A N 1
ATOM 4907 C CA . ARG A 1 632 ? 5.560 -15.270 -4.730 1.00 95.69 632 ARG A CA 1
ATOM 4908 C C . ARG A 1 632 ? 6.001 -13.845 -4.371 1.00 95.69 632 ARG A C 1
ATOM 4910 O O . ARG A 1 632 ? 6.971 -13.352 -4.955 1.00 95.69 632 ARG A O 1
ATOM 4917 N N . MET A 1 633 ? 5.316 -13.207 -3.425 1.00 92.81 633 MET A N 1
ATOM 4918 C CA . MET A 1 633 ? 5.619 -11.888 -2.863 1.00 92.81 633 MET A CA 1
ATOM 4919 C C . MET A 1 633 ? 6.281 -12.046 -1.483 1.00 92.81 633 MET A C 1
ATOM 4921 O O . MET A 1 633 ? 5.940 -12.956 -0.734 1.00 92.81 633 MET A O 1
ATOM 4925 N N . ILE A 1 634 ? 7.253 -11.190 -1.168 1.00 88.25 634 ILE A N 1
ATOM 4926 C CA . ILE A 1 634 ? 7.859 -11.045 0.161 1.00 88.25 634 ILE A CA 1
ATOM 4927 C C . ILE A 1 634 ? 7.814 -9.556 0.505 1.00 88.25 634 ILE A C 1
ATOM 4929 O O . ILE A 1 634 ? 8.394 -8.748 -0.231 1.00 88.25 634 ILE A O 1
ATOM 4933 N N . ASN A 1 635 ? 7.137 -9.194 1.595 1.00 83.19 635 ASN A N 1
ATOM 4934 C CA . ASN A 1 635 ? 7.151 -7.823 2.090 1.00 83.19 635 ASN A CA 1
ATOM 4935 C C . ASN A 1 635 ? 8.514 -7.513 2.734 1.00 83.19 635 ASN A C 1
ATOM 4937 O O . ASN A 1 635 ? 9.192 -8.413 3.235 1.00 83.19 635 ASN A O 1
ATOM 4941 N N . ILE A 1 636 ? 8.952 -6.258 2.642 1.00 84.62 636 ILE A N 1
ATOM 4942 C CA . ILE A 1 636 ? 10.171 -5.760 3.297 1.00 84.62 636 ILE A CA 1
ATOM 4943 C C . ILE A 1 636 ? 9.813 -4.850 4.486 1.00 84.62 636 ILE A C 1
ATOM 4945 O O . ILE A 1 636 ? 10.697 -4.512 5.267 1.00 84.62 636 ILE A O 1
ATOM 4949 N N . ASP A 1 637 ? 8.540 -4.455 4.615 1.00 76.12 637 ASP A N 1
ATOM 4950 C CA . ASP A 1 637 ? 7.985 -3.644 5.713 1.00 76.12 637 ASP A CA 1
ATOM 4951 C C . ASP A 1 637 ? 8.652 -2.267 5.869 1.00 76.12 637 ASP A C 1
ATOM 4953 O O . ASP A 1 637 ? 8.714 -1.676 6.946 1.00 76.12 637 ASP A O 1
ATOM 4957 N N . ILE A 1 638 ? 9.145 -1.737 4.744 1.00 81.12 638 ILE A N 1
ATOM 4958 C CA . ILE A 1 638 ? 9.738 -0.404 4.638 1.00 81.12 638 ILE A CA 1
ATOM 4959 C C . ILE A 1 638 ? 8.906 0.434 3.658 1.00 81.12 638 ILE A C 1
ATOM 4961 O O . ILE A 1 638 ? 8.866 0.084 2.473 1.00 81.12 638 ILE A O 1
ATOM 4965 N N . PRO A 1 639 ? 8.275 1.536 4.105 1.00 85.56 639 PRO A N 1
ATOM 4966 C CA . PRO A 1 639 ? 7.480 2.413 3.250 1.00 85.56 639 PRO A CA 1
ATOM 4967 C C . PRO A 1 639 ? 8.259 3.046 2.088 1.00 85.56 639 PRO A C 1
ATOM 4969 O O . PRO A 1 639 ? 9.443 3.379 2.200 1.00 85.56 639 PRO A O 1
ATOM 4972 N N . ASP A 1 640 ? 7.565 3.281 0.977 1.00 90.81 640 ASP A N 1
ATOM 4973 C CA . ASP A 1 640 ? 8.096 3.852 -0.264 1.00 90.81 640 ASP A CA 1
ATOM 4974 C C . ASP A 1 640 ? 8.794 5.214 -0.073 1.00 90.81 640 ASP A C 1
ATOM 4976 O O . ASP A 1 640 ? 9.869 5.443 -0.640 1.00 90.81 640 ASP A O 1
ATOM 4980 N N . TYR A 1 641 ? 8.254 6.084 0.785 1.00 91.00 641 TYR A N 1
ATOM 4981 C CA . TYR A 1 641 ? 8.890 7.350 1.156 1.00 91.00 641 TYR A CA 1
ATOM 4982 C C . TYR A 1 641 ? 10.238 7.145 1.879 1.00 91.00 641 TYR A C 1
ATOM 4984 O O . TYR A 1 641 ? 11.176 7.901 1.626 1.00 91.00 641 TYR A O 1
ATOM 4992 N N . GLU A 1 642 ? 10.376 6.123 2.738 1.00 90.31 642 GLU A N 1
ATOM 4993 C CA . GLU A 1 642 ? 11.625 5.834 3.461 1.00 90.31 642 GLU A CA 1
ATOM 4994 C C . GLU A 1 642 ? 12.675 5.252 2.506 1.00 90.31 642 GLU A C 1
ATOM 4996 O O . GLU A 1 642 ? 13.844 5.638 2.537 1.00 90.31 642 GLU A O 1
ATOM 5001 N N . VAL A 1 643 ? 12.258 4.373 1.589 1.00 96.12 643 VAL A N 1
ATOM 5002 C CA . VAL A 1 643 ? 13.119 3.866 0.508 1.00 96.12 643 VAL A CA 1
ATOM 5003 C C . VAL A 1 643 ? 13.687 5.007 -0.332 1.00 96.12 643 VAL A C 1
ATOM 5005 O O . VAL A 1 643 ? 14.878 5.002 -0.659 1.00 96.12 643 VAL A O 1
ATOM 5008 N N . PHE A 1 644 ? 12.852 5.992 -0.670 1.00 97.62 644 PHE A N 1
ATOM 5009 C CA . PHE A 1 644 ? 13.282 7.149 -1.444 1.00 97.62 644 PHE A CA 1
ATOM 5010 C C . PHE A 1 644 ? 14.179 8.088 -0.618 1.00 97.62 644 PHE A C 1
ATOM 5012 O O . PHE A 1 644 ? 15.243 8.476 -1.103 1.00 97.62 644 PHE A O 1
ATOM 5019 N N . ASN A 1 645 ? 13.815 8.372 0.638 1.00 95.38 645 ASN A N 1
ATOM 5020 C CA . ASN A 1 645 ? 14.630 9.122 1.600 1.00 95.38 645 ASN A CA 1
ATOM 5021 C C . ASN A 1 645 ? 16.047 8.545 1.737 1.00 95.38 645 ASN A C 1
ATOM 5023 O O . ASN A 1 645 ? 17.025 9.252 1.497 1.00 95.38 645 ASN A O 1
ATOM 5027 N N . ASP A 1 646 ? 16.169 7.256 2.054 1.00 95.19 646 ASP A N 1
ATOM 5028 C CA . ASP A 1 646 ? 17.465 6.601 2.252 1.00 95.19 646 ASP A CA 1
ATOM 5029 C C . ASP A 1 646 ? 18.334 6.669 0.996 1.00 95.19 646 ASP A C 1
ATOM 5031 O O . ASP A 1 646 ? 19.550 6.872 1.078 1.00 95.19 646 ASP A O 1
ATOM 5035 N N . TYR A 1 647 ? 17.715 6.537 -0.180 1.00 98.19 647 TYR A N 1
ATOM 5036 C CA . TYR A 1 647 ? 18.422 6.666 -1.445 1.00 98.19 647 TYR A CA 1
ATOM 5037 C C . TYR A 1 647 ? 18.913 8.100 -1.690 1.00 98.19 647 TYR A C 1
ATOM 5039 O O . TYR A 1 647 ? 20.052 8.271 -2.133 1.00 98.19 647 TYR A O 1
ATOM 5047 N N . LEU A 1 648 ? 18.107 9.122 -1.372 1.00 97.94 648 LEU A N 1
ATOM 5048 C CA . LEU A 1 648 ? 18.511 10.532 -1.445 1.00 97.94 648 LEU A CA 1
ATOM 5049 C C . LEU A 1 648 ? 19.664 10.838 -0.481 1.00 97.94 648 LEU A C 1
ATOM 5051 O O . LEU A 1 648 ? 20.668 11.408 -0.911 1.00 97.94 648 LEU A O 1
ATOM 5055 N N . VAL A 1 649 ? 19.567 10.398 0.778 1.00 96.06 649 VAL A N 1
ATOM 5056 C CA . VAL A 1 649 ? 20.613 10.561 1.803 1.00 96.06 649 VAL A CA 1
ATOM 5057 C C . VAL A 1 649 ? 21.916 9.874 1.371 1.00 96.06 649 VAL A C 1
ATOM 5059 O O . VAL A 1 649 ? 22.997 10.456 1.492 1.00 96.06 649 VAL A O 1
ATOM 5062 N N . ALA A 1 650 ? 21.834 8.663 0.811 1.00 96.88 650 ALA A N 1
ATOM 5063 C CA . ALA A 1 650 ? 22.998 7.899 0.357 1.00 96.88 650 ALA A CA 1
ATOM 5064 C C . ALA A 1 650 ? 23.655 8.443 -0.931 1.00 96.88 650 ALA A C 1
ATOM 5066 O O . ALA A 1 650 ? 24.852 8.220 -1.137 1.00 96.88 650 ALA A O 1
ATOM 5067 N N . HIS A 1 651 ? 22.910 9.156 -1.786 1.00 96.12 651 HIS A N 1
ATOM 5068 C CA . HIS A 1 651 ? 23.368 9.615 -3.110 1.00 96.12 651 HIS A CA 1
ATOM 5069 C C . HIS A 1 651 ? 23.296 11.141 -3.295 1.00 96.12 651 HIS A C 1
ATOM 5071 O O . HIS A 1 651 ? 23.204 11.633 -4.419 1.00 96.12 651 HIS A O 1
ATOM 5077 N N . ASN A 1 652 ? 23.366 11.899 -2.201 1.00 93.56 652 ASN A N 1
ATOM 5078 C CA . ASN A 1 652 ? 23.327 13.359 -2.213 1.00 93.56 652 ASN A CA 1
ATOM 5079 C C . ASN A 1 652 ? 24.619 13.968 -2.833 1.00 93.56 652 ASN A C 1
ATOM 5081 O O . ASN A 1 652 ? 25.713 13.679 -2.333 1.00 93.56 652 ASN A O 1
ATOM 5085 N N . PRO A 1 653 ? 24.550 14.832 -3.873 1.00 96.94 653 PRO A N 1
ATOM 5086 C CA . PRO A 1 653 ? 23.358 15.294 -4.589 1.00 96.94 653 PRO A CA 1
ATOM 5087 C C . PRO A 1 653 ? 22.991 14.416 -5.799 1.00 96.94 653 PRO A C 1
ATOM 5089 O O . PRO A 1 653 ? 23.860 13.949 -6.543 1.00 96.94 653 PRO A O 1
ATOM 5092 N N . VAL A 1 654 ? 21.689 14.273 -6.061 1.00 97.81 654 VAL A N 1
ATOM 5093 C CA . VAL A 1 654 ? 21.161 13.472 -7.179 1.00 97.81 654 VAL A CA 1
ATOM 5094 C C . VAL A 1 654 ? 21.019 14.282 -8.473 1.00 97.81 654 VAL A C 1
ATOM 5096 O O . VAL A 1 654 ? 20.693 15.470 -8.463 1.00 97.81 654 VAL A O 1
ATOM 5099 N N . SER A 1 655 ? 21.213 13.622 -9.620 1.00 97.69 655 SER A N 1
ATOM 5100 C CA . SER A 1 655 ? 21.122 14.244 -10.953 1.00 97.69 655 SER A CA 1
ATOM 5101 C C . SER A 1 655 ? 20.500 13.313 -12.016 1.00 97.69 655 SER A C 1
ATOM 5103 O O . SER A 1 655 ? 21.147 13.033 -13.032 1.00 97.69 655 SER A O 1
ATOM 5105 N N . PRO A 1 656 ? 19.282 12.779 -11.805 1.00 97.38 656 PRO A N 1
ATOM 5106 C CA . PRO A 1 656 ? 18.674 11.803 -12.711 1.00 97.38 656 PRO A CA 1
ATOM 5107 C C . PRO A 1 656 ? 18.277 12.419 -14.059 1.00 97.38 656 PRO A C 1
ATOM 5109 O O . PRO A 1 656 ? 17.982 13.611 -14.170 1.00 97.38 656 PRO A O 1
ATOM 5112 N N . SER A 1 657 ? 18.197 11.580 -15.092 1.00 96.94 657 SER A N 1
ATOM 5113 C CA . SER A 1 657 ? 17.790 11.984 -16.442 1.00 96.94 657 SER A CA 1
ATOM 5114 C C . SER A 1 657 ? 16.834 10.970 -17.079 1.00 96.94 657 SER A C 1
ATOM 5116 O O . SER A 1 657 ? 16.608 9.889 -16.535 1.00 96.94 657 SER A O 1
ATOM 5118 N N . VAL A 1 658 ? 16.254 11.336 -18.224 1.00 97.81 658 VAL A N 1
ATOM 5119 C CA . VAL A 1 658 ? 15.495 10.421 -19.090 1.00 97.81 658 VAL A CA 1
ATOM 5120 C C . VAL A 1 658 ? 16.492 9.661 -19.966 1.00 97.81 658 VAL A C 1
ATOM 5122 O O . VAL A 1 658 ? 17.251 10.268 -20.722 1.00 97.81 658 VAL A O 1
ATOM 5125 N N . GLU A 1 659 ? 16.497 8.336 -19.862 1.00 95.75 659 GLU A N 1
ATOM 5126 C CA . GLU A 1 659 ? 17.510 7.441 -20.436 1.00 95.75 659 GLU A CA 1
ATOM 5127 C C . GLU A 1 659 ? 16.974 6.589 -21.600 1.00 95.75 659 GLU A C 1
ATOM 5129 O O . GLU A 1 659 ? 17.692 5.729 -22.129 1.00 95.75 659 GLU A O 1
ATOM 5134 N N . GLY A 1 660 ? 15.703 6.756 -21.974 1.00 95.75 660 GLY A N 1
ATOM 5135 C CA . GLY A 1 660 ? 15.026 5.885 -22.936 1.00 95.75 660 GLY A CA 1
ATOM 5136 C C . GLY A 1 660 ? 14.758 4.496 -22.355 1.00 95.75 660 GLY A C 1
ATOM 5137 O O . GLY A 1 660 ? 14.959 3.490 -23.040 1.00 95.75 660 GLY A O 1
ATOM 5138 N N . ARG A 1 661 ? 14.367 4.438 -21.077 1.00 98.00 661 ARG A N 1
ATOM 5139 C CA . ARG A 1 661 ? 13.760 3.262 -20.440 1.00 98.00 661 ARG A CA 1
ATOM 5140 C C . ARG A 1 661 ? 12.364 2.979 -20.998 1.00 98.00 661 ARG A C 1
ATOM 5142 O O . ARG A 1 661 ? 11.995 1.812 -21.099 1.00 98.00 661 ARG A O 1
ATOM 5149 N N . ILE A 1 662 ? 11.624 4.010 -21.417 1.00 98.31 662 ILE A N 1
ATOM 5150 C CA . ILE A 1 662 ? 10.273 3.870 -21.979 1.00 98.31 662 ILE A CA 1
ATOM 5151 C C . ILE A 1 662 ? 10.164 4.671 -23.276 1.00 98.31 662 ILE A C 1
ATOM 5153 O O . ILE A 1 662 ? 10.329 5.891 -23.278 1.00 98.31 662 ILE A O 1
ATOM 5157 N N . VAL A 1 663 ? 9.870 4.000 -24.393 1.00 96.00 663 VAL A N 1
ATOM 5158 C CA . VAL A 1 663 ? 9.808 4.653 -25.711 1.00 96.00 663 VAL A CA 1
ATOM 5159 C C . VAL A 1 663 ? 8.530 4.290 -26.468 1.00 96.00 663 VAL A C 1
ATOM 5161 O O . VAL A 1 663 ? 8.376 3.171 -26.957 1.00 96.00 663 VAL A O 1
ATOM 5164 N N . ALA A 1 664 ? 7.653 5.280 -26.645 1.00 95.38 664 ALA A N 1
ATOM 5165 C CA . ALA A 1 664 ? 6.567 5.221 -27.617 1.00 95.38 664 ALA A CA 1
ATOM 5166 C C . ALA A 1 664 ? 7.155 5.270 -29.041 1.00 95.38 664 ALA A C 1
ATOM 5168 O O . ALA A 1 664 ? 7.691 6.294 -29.471 1.00 95.38 664 ALA A O 1
ATOM 5169 N N . ALA A 1 665 ? 7.092 4.158 -29.767 1.00 88.62 665 ALA A N 1
ATOM 5170 C CA . ALA A 1 665 ? 7.617 4.021 -31.121 1.00 88.62 665 ALA A CA 1
ATOM 5171 C C . ALA A 1 665 ? 6.824 2.968 -31.898 1.00 88.62 665 ALA A C 1
ATOM 5173 O O . ALA A 1 665 ? 6.520 1.901 -31.372 1.00 88.62 665 ALA A O 1
ATOM 5174 N N . LYS A 1 666 ? 6.542 3.252 -33.174 1.00 84.75 666 LYS A N 1
ATOM 5175 C CA . LYS A 1 666 ? 5.843 2.314 -34.058 1.00 84.75 666 LYS A CA 1
ATOM 5176 C C . LYS A 1 666 ? 6.531 0.958 -34.118 1.00 84.75 666 LYS A C 1
ATOM 5178 O O . LYS A 1 666 ? 7.759 0.910 -34.205 1.00 84.75 666 LYS A O 1
ATOM 5183 N N . GLU A 1 667 ? 5.740 -0.109 -34.154 1.00 78.25 667 GLU A N 1
ATOM 5184 C CA . GLU A 1 667 ? 6.243 -1.452 -34.403 1.00 78.25 667 GLU A CA 1
ATOM 5185 C C . GLU A 1 667 ? 6.885 -1.504 -35.811 1.00 78.25 667 GLU A C 1
ATOM 5187 O O . GLU A 1 667 ? 6.271 -1.074 -36.798 1.00 78.25 667 GLU A O 1
ATOM 5192 N N . PRO A 1 668 ? 8.134 -1.988 -35.932 1.00 74.38 668 PRO A N 1
ATOM 5193 C CA . PRO A 1 668 ? 8.839 -2.142 -37.202 1.00 74.38 668 PRO A CA 1
ATOM 5194 C C . PRO A 1 668 ? 8.097 -3.015 -38.231 1.00 74.38 668 PRO A C 1
ATOM 5196 O O . PRO A 1 668 ? 8.217 -4.238 -38.250 1.00 74.38 668 PRO A O 1
ATOM 5199 N N . SER A 1 669 ? 7.384 -2.380 -39.162 1.00 56.91 669 SER A N 1
ATOM 5200 C CA . SER A 1 669 ? 6.757 -3.074 -40.293 1.00 56.91 669 SER A CA 1
ATOM 5201 C C . SER A 1 669 ? 7.777 -3.377 -41.400 1.00 56.91 669 SER A C 1
ATOM 5203 O O . SER A 1 669 ? 8.097 -2.533 -42.238 1.00 56.91 669 SER A O 1
ATOM 5205 N N . GLY A 1 670 ? 8.296 -4.607 -41.420 1.00 62.06 670 GLY A N 1
ATOM 5206 C CA . GLY A 1 670 ? 9.223 -5.076 -42.452 1.00 62.06 670 GLY A CA 1
ATOM 5207 C C . GLY A 1 670 ? 9.627 -6.542 -42.296 1.00 62.06 670 GLY A C 1
ATOM 5208 O O . GLY A 1 670 ? 9.339 -7.180 -41.288 1.00 62.06 670 GLY A O 1
ATOM 5209 N N . GLU A 1 671 ? 10.319 -7.083 -43.300 1.00 71.00 671 GLU A N 1
ATOM 5210 C CA . GLU A 1 671 ? 11.015 -8.364 -43.153 1.00 71.00 671 GLU A CA 1
ATOM 5211 C C . GLU A 1 671 ? 12.335 -8.160 -42.393 1.00 71.00 671 GLU A C 1
ATOM 5213 O O . GLU A 1 671 ? 13.060 -7.194 -42.630 1.00 71.00 671 GLU A O 1
ATOM 5218 N N . ASN A 1 672 ? 12.732 -9.144 -41.583 1.00 82.75 672 ASN A N 1
ATOM 5219 C CA . ASN A 1 672 ? 14.088 -9.271 -41.029 1.00 82.75 672 ASN A CA 1
ATOM 5220 C C . ASN A 1 672 ? 15.149 -9.633 -42.099 1.00 82.75 672 ASN A C 1
ATOM 5222 O O . ASN A 1 672 ? 16.191 -10.210 -41.786 1.00 82.75 672 ASN A O 1
ATOM 5226 N N . LYS A 1 673 ? 14.877 -9.333 -43.376 1.00 87.00 673 LYS A N 1
ATOM 5227 C CA . LYS A 1 673 ? 15.657 -9.741 -44.546 1.00 87.00 673 LYS A CA 1
ATOM 5228 C C . LYS A 1 673 ? 16.015 -8.529 -45.395 1.00 87.00 673 LYS A C 1
ATOM 5230 O O . LYS A 1 673 ? 15.142 -7.778 -45.821 1.00 87.00 673 LYS A O 1
ATOM 5235 N N . VAL A 1 674 ? 17.299 -8.368 -45.701 1.00 91.12 674 VAL A N 1
ATOM 5236 C CA . VAL A 1 674 ? 17.813 -7.256 -46.509 1.00 91.12 674 VAL A CA 1
ATOM 5237 C C . VAL A 1 674 ? 18.521 -7.759 -47.761 1.00 91.12 674 VAL A C 1
ATOM 5239 O O . VAL A 1 674 ? 19.326 -8.692 -47.728 1.00 91.12 674 VAL A O 1
ATOM 5242 N N . ASN A 1 675 ? 18.237 -7.109 -48.887 1.00 89.81 675 ASN A N 1
ATOM 5243 C CA . ASN A 1 675 ? 18.979 -7.291 -50.130 1.00 89.81 675 ASN A CA 1
ATOM 5244 C C . ASN A 1 675 ? 20.061 -6.197 -50.188 1.00 89.81 675 ASN A C 1
ATOM 5246 O O . ASN A 1 675 ? 19.707 -5.022 -50.283 1.00 89.81 675 ASN A O 1
ATOM 5250 N N . PRO A 1 676 ? 21.362 -6.531 -50.109 1.00 92.50 676 PRO A N 1
ATOM 5251 C CA . PRO A 1 676 ? 22.422 -5.534 -50.112 1.00 92.50 676 PRO A CA 1
ATOM 5252 C C . PRO A 1 676 ? 22.596 -4.928 -51.506 1.00 92.50 676 PRO A C 1
ATOM 5254 O O . PRO A 1 676 ? 22.395 -5.591 -52.528 1.00 92.50 676 PRO A O 1
ATOM 5257 N N . THR A 1 677 ? 23.080 -3.690 -51.559 1.00 92.56 677 THR A N 1
ATOM 5258 C CA . THR A 1 677 ? 23.611 -3.122 -52.801 1.00 92.56 677 THR A CA 1
ATOM 5259 C C . THR A 1 677 ? 24.946 -3.799 -53.113 1.00 92.56 677 THR A C 1
ATOM 5261 O O . THR A 1 677 ? 25.830 -3.843 -52.258 1.00 92.56 677 THR A O 1
ATOM 5264 N N . ILE A 1 678 ? 25.103 -4.340 -54.329 1.00 90.31 678 ILE A N 1
ATOM 5265 C CA . ILE A 1 678 ? 26.297 -5.102 -54.734 1.00 90.31 678 ILE A CA 1
ATOM 5266 C C . ILE A 1 678 ? 27.078 -4.337 -55.809 1.00 90.31 678 ILE A C 1
ATOM 5268 O O . ILE A 1 678 ? 26.713 -4.360 -56.984 1.00 90.31 678 ILE A O 1
ATOM 5272 N N . ASN A 1 679 ? 28.190 -3.714 -55.416 1.00 88.44 679 ASN A N 1
ATOM 5273 C CA . ASN A 1 679 ? 29.081 -2.952 -56.295 1.00 88.44 679 ASN A CA 1
ATOM 5274 C C . ASN A 1 679 ? 30.446 -3.645 -56.402 1.00 88.44 679 ASN A C 1
ATOM 5276 O O . ASN A 1 679 ? 31.101 -3.893 -55.395 1.00 88.44 679 ASN A O 1
ATOM 5280 N N . ASN A 1 680 ? 30.896 -3.965 -57.622 1.00 87.50 680 ASN A N 1
ATOM 5281 C CA . ASN A 1 680 ? 32.195 -4.611 -57.896 1.00 87.50 680 ASN A CA 1
ATOM 5282 C C . ASN A 1 680 ? 32.489 -5.879 -57.054 1.00 87.50 680 ASN A C 1
ATOM 5284 O O . ASN A 1 680 ? 33.639 -6.165 -56.732 1.00 87.50 680 ASN A O 1
ATOM 5288 N N . GLY A 1 681 ? 31.452 -6.646 -56.697 1.00 87.38 681 GLY A N 1
ATOM 5289 C CA . GLY A 1 681 ? 31.575 -7.847 -55.856 1.00 87.38 681 GLY A CA 1
ATOM 5290 C C . GLY A 1 681 ? 31.595 -7.583 -54.345 1.00 87.38 681 GLY A C 1
ATOM 5291 O O . GLY A 1 681 ? 31.760 -8.531 -53.578 1.00 87.38 681 GLY A O 1
ATOM 5292 N N . VAL A 1 682 ? 31.395 -6.335 -53.910 1.00 92.31 682 VAL A N 1
ATOM 5293 C CA . VAL A 1 682 ? 31.190 -5.960 -52.505 1.00 92.31 682 VAL A CA 1
ATOM 5294 C C . VAL A 1 682 ? 29.702 -5.712 -52.247 1.00 92.31 682 VAL A C 1
ATOM 5296 O O . VAL A 1 682 ? 29.084 -4.918 -52.951 1.00 92.31 682 VAL A O 1
ATOM 5299 N N . ALA A 1 683 ? 29.139 -6.394 -51.252 1.00 93.75 683 ALA A N 1
ATOM 5300 C CA . ALA A 1 683 ? 27.809 -6.178 -50.695 1.00 93.75 683 ALA A CA 1
ATOM 5301 C C . ALA A 1 683 ? 27.874 -5.225 -49.496 1.00 93.75 683 ALA A C 1
ATOM 5303 O O . ALA A 1 683 ? 28.605 -5.481 -48.536 1.00 93.75 683 ALA A O 1
ATOM 5304 N N . THR A 1 684 ? 27.051 -4.180 -49.542 1.00 93.69 684 THR A N 1
ATOM 5305 C CA . THR A 1 684 ? 26.833 -3.210 -48.460 1.00 93.69 684 THR A CA 1
ATOM 5306 C C . THR A 1 684 ? 25.337 -2.958 -48.285 1.00 93.69 684 THR A C 1
ATOM 5308 O O . THR A 1 684 ? 24.604 -2.897 -49.276 1.00 93.69 684 THR A O 1
ATOM 5311 N N . VAL A 1 685 ? 24.887 -2.767 -47.047 1.00 93.38 685 VAL A N 1
ATOM 5312 C CA . VAL A 1 685 ? 23.528 -2.301 -46.716 1.00 93.38 685 VAL A CA 1
ATOM 5313 C C . VAL A 1 685 ? 23.644 -0.861 -46.207 1.00 93.38 685 VAL A C 1
ATOM 5315 O O . VAL A 1 685 ? 24.628 -0.537 -45.542 1.00 93.38 685 VAL A O 1
ATOM 5318 N N . ASP A 1 686 ? 22.693 0.007 -46.548 1.00 93.19 686 ASP A N 1
ATOM 5319 C CA . ASP A 1 686 ? 22.605 1.352 -45.969 1.00 93.19 686 ASP A CA 1
ATOM 5320 C C . ASP A 1 686 ? 22.064 1.304 -44.532 1.00 93.19 686 ASP A C 1
ATOM 5322 O O . ASP A 1 686 ? 21.287 0.418 -44.176 1.00 93.19 686 ASP A O 1
ATOM 5326 N N . ASP A 1 687 ? 22.456 2.273 -43.706 1.00 91.00 687 ASP A N 1
ATOM 5327 C CA . ASP A 1 687 ? 22.178 2.241 -42.266 1.00 91.00 687 ASP A CA 1
ATOM 5328 C C . ASP A 1 687 ? 20.681 2.324 -41.928 1.00 91.00 687 ASP A C 1
ATOM 5330 O O . ASP A 1 687 ? 20.257 1.774 -40.915 1.00 91.00 687 ASP A O 1
ATOM 5334 N N . ALA A 1 688 ? 19.858 2.944 -42.782 1.00 87.69 688 ALA A N 1
ATOM 5335 C CA . ALA A 1 688 ? 18.411 3.021 -42.579 1.00 87.69 688 ALA A CA 1
ATOM 5336 C C . ALA A 1 688 ? 17.732 1.662 -42.823 1.00 87.69 688 ALA A C 1
ATOM 5338 O O . ALA A 1 688 ? 16.984 1.178 -41.971 1.00 87.69 688 ALA A O 1
ATOM 5339 N N . THR A 1 689 ? 18.033 1.010 -43.949 1.00 89.44 689 THR A N 1
ATOM 5340 C CA . THR A 1 689 ? 17.547 -0.344 -44.260 1.00 89.44 689 THR A CA 1
ATOM 5341 C C . THR A 1 689 ? 18.071 -1.367 -43.252 1.00 89.44 689 THR A C 1
ATOM 5343 O O . THR A 1 689 ? 17.321 -2.236 -42.805 1.00 89.44 689 THR A O 1
ATOM 5346 N N . PHE A 1 690 ? 19.342 -1.250 -42.855 1.00 91.88 690 PHE A N 1
ATOM 5347 C CA . PHE A 1 690 ? 19.964 -2.135 -41.873 1.00 91.88 690 PHE A CA 1
ATOM 5348 C C . PHE A 1 690 ? 19.327 -1.985 -40.483 1.00 91.88 690 PHE A C 1
ATOM 5350 O O . PHE A 1 690 ? 18.943 -2.990 -39.882 1.00 91.88 690 PHE A O 1
ATOM 5357 N N . LYS A 1 691 ? 19.131 -0.747 -40.004 1.00 88.56 691 LYS A N 1
ATOM 5358 C CA . LYS A 1 691 ? 18.451 -0.475 -38.730 1.00 88.56 691 LYS A CA 1
ATOM 5359 C C . LYS A 1 691 ? 17.026 -1.025 -38.726 1.00 88.56 691 LYS A C 1
ATOM 5361 O O . LYS A 1 691 ? 16.678 -1.781 -37.823 1.00 88.56 691 LYS A O 1
ATOM 5366 N N . ASN A 1 692 ? 16.219 -0.694 -39.738 1.00 85.81 692 ASN A N 1
ATOM 5367 C CA . ASN A 1 692 ? 14.819 -1.130 -39.808 1.00 85.81 692 ASN A CA 1
ATOM 5368 C C . ASN A 1 692 ? 14.695 -2.662 -39.742 1.00 85.81 692 ASN A C 1
ATOM 5370 O O . ASN A 1 692 ? 13.818 -3.184 -39.057 1.00 85.81 692 ASN A O 1
ATOM 5374 N N . ALA A 1 693 ? 15.599 -3.384 -40.411 1.00 88.56 693 ALA A N 1
ATOM 5375 C CA . ALA A 1 693 ? 15.608 -4.841 -40.404 1.00 88.56 693 ALA A CA 1
ATOM 5376 C C . ALA A 1 693 ? 16.162 -5.452 -39.100 1.00 88.56 693 ALA A C 1
ATOM 5378 O O . ALA A 1 693 ? 15.759 -6.559 -38.749 1.00 88.56 693 ALA A O 1
ATOM 5379 N N . ILE A 1 694 ? 17.022 -4.747 -38.349 1.00 89.00 694 ILE A N 1
ATOM 5380 C CA . ILE A 1 694 ? 17.357 -5.114 -36.959 1.00 89.00 694 ILE A CA 1
ATOM 5381 C C . ILE A 1 694 ? 16.146 -4.929 -36.049 1.00 89.00 694 ILE A C 1
ATOM 5383 O O . ILE A 1 694 ? 15.834 -5.832 -35.280 1.00 89.00 694 ILE A O 1
ATOM 5387 N N . GLU A 1 695 ? 15.445 -3.797 -36.134 1.00 83.50 695 GLU A N 1
ATOM 5388 C CA . GLU A 1 695 ? 14.281 -3.554 -35.277 1.00 83.50 695 GLU A CA 1
ATOM 5389 C C . GLU A 1 695 ? 13.155 -4.568 -35.590 1.00 83.50 695 GLU A C 1
ATOM 5391 O O . GLU A 1 695 ? 12.577 -5.127 -34.660 1.00 83.50 695 GLU A O 1
ATOM 5396 N N . ALA A 1 696 ? 12.942 -4.937 -36.862 1.00 84.31 696 ALA A N 1
ATOM 5397 C CA . ALA A 1 696 ? 12.060 -6.049 -37.248 1.00 84.31 696 ALA A CA 1
ATOM 5398 C C . ALA A 1 696 ? 12.573 -7.433 -36.791 1.00 84.31 696 ALA A C 1
ATOM 5400 O O . ALA A 1 696 ? 11.780 -8.302 -36.424 1.00 84.31 696 ALA A O 1
ATOM 5401 N N . ALA A 1 697 ? 13.893 -7.659 -36.769 1.00 85.69 697 ALA A N 1
ATOM 5402 C CA . ALA A 1 697 ? 14.466 -8.901 -36.249 1.00 85.69 697 ALA A CA 1
ATOM 5403 C C . ALA A 1 697 ? 14.266 -9.054 -34.730 1.00 85.69 697 ALA A C 1
ATOM 5405 O O . ALA A 1 697 ? 14.042 -10.180 -34.282 1.00 85.69 697 ALA A O 1
ATOM 5406 N N . VAL A 1 698 ? 14.297 -7.947 -33.971 1.00 80.88 698 VAL A N 1
ATOM 5407 C CA . VAL A 1 698 ? 13.964 -7.903 -32.533 1.00 80.88 698 VAL A CA 1
ATOM 5408 C C . VAL A 1 698 ? 12.498 -8.273 -32.304 1.00 80.88 698 VAL A C 1
ATOM 5410 O O . VAL A 1 698 ? 12.246 -9.194 -31.534 1.00 80.88 698 VAL A O 1
ATOM 5413 N N . VAL A 1 699 ? 11.554 -7.628 -33.009 1.00 77.12 699 VAL A N 1
ATOM 5414 C CA . VAL A 1 699 ? 10.107 -7.942 -32.919 1.00 77.12 699 VAL A CA 1
ATOM 5415 C C . VAL A 1 699 ? 9.850 -9.430 -33.160 1.00 77.12 699 VAL A C 1
ATOM 5417 O O . VAL A 1 699 ? 9.157 -10.086 -32.391 1.00 77.12 699 VAL A O 1
ATOM 5420 N N . ALA A 1 700 ? 10.452 -9.993 -34.209 1.00 77.06 700 ALA A N 1
ATOM 5421 C CA . ALA A 1 700 ? 10.264 -11.393 -34.580 1.00 77.06 700 ALA A CA 1
ATOM 5422 C C . ALA A 1 700 ? 11.128 -12.394 -33.774 1.00 77.06 700 ALA A C 1
ATOM 5424 O O . ALA A 1 700 ? 11.209 -13.555 -34.176 1.00 77.06 700 ALA A O 1
ATOM 5425 N N . ASN A 1 701 ? 11.817 -11.958 -32.706 1.00 77.56 701 ASN A N 1
ATOM 5426 C CA . ASN A 1 701 ? 12.808 -12.719 -31.920 1.00 77.56 701 ASN A CA 1
ATOM 5427 C C . ASN A 1 701 ? 13.722 -13.607 -32.793 1.00 77.56 701 ASN A C 1
ATOM 5429 O O . ASN A 1 701 ? 13.730 -14.841 -32.728 1.00 77.56 701 ASN A O 1
ATOM 5433 N N . SER A 1 702 ? 14.431 -12.966 -33.722 1.00 83.88 702 SER A N 1
ATOM 5434 C CA . SER A 1 702 ? 15.023 -13.632 -34.883 1.00 83.88 702 SER A CA 1
ATOM 5435 C C . SER A 1 702 ? 16.400 -13.075 -35.261 1.00 83.88 702 SER A C 1
ATOM 5437 O O . SER A 1 702 ? 17.022 -12.316 -34.523 1.00 83.88 702 SER A O 1
ATOM 5439 N N . ALA A 1 703 ? 16.920 -13.509 -36.410 1.00 88.56 703 ALA A N 1
ATOM 5440 C CA . ALA A 1 703 ? 18.188 -13.040 -36.954 1.00 88.56 703 ALA A CA 1
ATOM 5441 C C . ALA A 1 703 ? 17.959 -12.136 -38.167 1.00 88.56 703 ALA A C 1
ATOM 5443 O O . ALA A 1 703 ? 17.057 -12.396 -38.964 1.00 88.56 703 ALA A O 1
ATOM 5444 N N . LEU A 1 704 ? 18.833 -11.146 -38.345 1.00 93.31 704 LEU A N 1
ATOM 5445 C CA . LEU A 1 704 ? 18.909 -10.350 -39.566 1.00 93.31 704 LEU A CA 1
ATOM 5446 C C . LEU A 1 704 ? 19.500 -11.201 -40.699 1.00 93.31 704 LEU A C 1
ATOM 5448 O O . LEU A 1 704 ? 20.640 -11.649 -40.591 1.00 93.31 704 LEU A O 1
ATOM 5452 N N . GLU A 1 705 ? 18.779 -11.394 -41.801 1.00 93.62 705 GLU A N 1
ATOM 5453 C CA . GLU A 1 705 ? 19.259 -12.136 -42.973 1.00 93.62 705 GLU A CA 1
ATOM 5454 C C . GLU A 1 705 ? 19.672 -11.199 -44.114 1.00 93.62 705 GLU A C 1
ATOM 5456 O O . GLU A 1 705 ? 18.840 -10.538 -44.732 1.00 93.62 705 GLU A O 1
ATOM 5461 N N . ILE A 1 706 ? 20.958 -11.188 -44.466 1.00 94.44 706 ILE A N 1
ATOM 5462 C CA . ILE A 1 706 ? 21.445 -10.543 -45.688 1.00 94.44 706 ILE A CA 1
ATOM 5463 C C . ILE A 1 706 ? 21.389 -11.562 -46.831 1.00 94.44 706 ILE A C 1
ATOM 5465 O O . ILE A 1 706 ? 22.205 -12.489 -46.910 1.00 94.44 706 ILE A O 1
ATOM 5469 N N . ASN A 1 707 ? 20.429 -11.374 -47.737 1.00 91.56 707 ASN A N 1
ATOM 5470 C CA . ASN A 1 707 ? 20.265 -12.200 -48.928 1.00 91.56 707 ASN A CA 1
ATOM 5471 C C . ASN A 1 707 ? 21.253 -11.761 -50.017 1.00 91.56 707 ASN A C 1
ATOM 5473 O O . ASN A 1 707 ? 21.093 -10.743 -50.688 1.00 91.56 707 ASN A O 1
ATOM 5477 N N . LEU A 1 708 ? 22.272 -12.580 -50.248 1.00 91.56 708 LEU A N 1
ATOM 5478 C CA . LEU A 1 708 ? 23.355 -12.339 -51.201 1.00 91.56 708 LEU A CA 1
ATOM 5479 C C . LEU A 1 708 ? 22.961 -12.639 -52.660 1.00 91.56 708 LEU A C 1
ATOM 5481 O O . LEU A 1 708 ? 23.836 -12.721 -53.520 1.00 91.56 708 LEU A O 1
ATOM 5485 N N . ASN A 1 709 ? 21.667 -12.816 -52.957 1.00 85.12 709 ASN A N 1
ATOM 5486 C CA . ASN A 1 709 ? 21.091 -12.849 -54.308 1.00 85.12 709 ASN A CA 1
ATOM 5487 C C . ASN A 1 709 ? 21.834 -13.786 -55.285 1.00 85.12 709 ASN A C 1
ATOM 5489 O O . ASN A 1 709 ? 22.207 -13.410 -56.403 1.00 85.12 709 ASN A O 1
ATOM 5493 N N . GLY A 1 710 ? 22.097 -15.015 -54.826 1.00 85.44 710 GLY A N 1
ATOM 5494 C CA . GLY A 1 710 ? 22.751 -16.066 -55.612 1.00 85.44 710 GLY A CA 1
ATOM 5495 C C . GLY A 1 710 ? 24.221 -15.807 -55.965 1.00 85.44 710 GLY A C 1
ATOM 5496 O O . GLY A 1 710 ? 24.766 -16.509 -56.816 1.00 85.44 710 GLY A O 1
ATOM 5497 N N . LYS A 1 711 ? 24.887 -14.802 -55.375 1.00 89.44 711 LYS A N 1
ATOM 5498 C CA . LYS A 1 711 ? 26.300 -14.527 -55.677 1.00 89.44 711 LYS A CA 1
ATOM 5499 C C . LYS A 1 711 ? 27.213 -15.566 -55.027 1.00 89.44 711 LYS A C 1
ATOM 5501 O O . LYS A 1 711 ? 27.247 -15.734 -53.810 1.00 89.44 711 LYS A O 1
ATOM 5506 N N . GLU A 1 712 ? 27.978 -16.250 -55.872 1.00 85.88 712 GLU A N 1
ATOM 5507 C CA . GLU A 1 712 ? 28.868 -17.345 -55.470 1.00 85.88 712 GLU A CA 1
ATOM 5508 C C . GLU A 1 712 ? 30.277 -16.878 -55.064 1.00 85.88 712 GLU A C 1
ATOM 5510 O O . GLU A 1 712 ? 31.006 -17.634 -54.432 1.00 85.88 712 GLU A O 1
ATOM 5515 N N . ASN A 1 713 ? 30.652 -15.646 -55.423 1.00 91.00 713 ASN A N 1
ATOM 5516 C CA . ASN A 1 713 ? 31.904 -14.990 -55.049 1.00 91.00 713 ASN A CA 1
ATOM 5517 C C . ASN A 1 713 ? 31.580 -13.548 -54.634 1.00 91.00 713 ASN A C 1
ATOM 5519 O O . ASN A 1 713 ? 31.148 -12.761 -55.482 1.00 91.00 713 ASN A O 1
ATOM 5523 N N . ILE A 1 714 ? 31.704 -13.219 -53.344 1.00 94.25 714 ILE A N 1
ATOM 5524 C CA . ILE A 1 714 ? 31.250 -11.934 -52.788 1.00 94.25 714 ILE A CA 1
ATOM 5525 C C . ILE A 1 714 ? 31.958 -11.570 -51.471 1.00 94.25 714 ILE A C 1
ATOM 5527 O O . ILE A 1 714 ? 32.193 -12.431 -50.622 1.00 94.25 714 ILE A O 1
ATOM 5531 N N . LYS A 1 715 ? 32.264 -10.278 -51.290 1.00 95.12 715 LYS A N 1
ATOM 5532 C CA . LYS A 1 715 ? 32.675 -9.676 -50.010 1.00 95.12 715 LYS A CA 1
ATOM 5533 C C . LYS A 1 715 ? 31.475 -8.958 -49.395 1.00 95.12 715 LYS A C 1
ATOM 5535 O O . LYS A 1 715 ? 30.964 -8.028 -49.999 1.00 95.12 715 LYS A O 1
ATOM 5540 N N . ILE A 1 716 ? 31.059 -9.325 -48.195 1.00 95.44 716 ILE A N 1
ATOM 5541 C CA . ILE A 1 716 ? 30.140 -8.558 -47.354 1.00 95.44 716 ILE A CA 1
ATOM 5542 C C . ILE A 1 716 ? 30.988 -7.627 -46.479 1.00 95.44 716 ILE A C 1
ATOM 5544 O O . ILE A 1 716 ? 32.030 -8.051 -45.970 1.00 95.44 716 ILE A O 1
ATOM 5548 N N . GLN A 1 717 ? 30.566 -6.375 -46.307 1.00 95.06 717 GLN A N 1
ATOM 5549 C CA . GLN A 1 717 ? 31.178 -5.436 -45.366 1.00 95.06 717 GLN A CA 1
ATOM 5550 C C . GLN A 1 717 ? 30.088 -4.679 -44.601 1.00 95.06 717 GLN A C 1
ATOM 5552 O O . GLN A 1 717 ? 29.233 -4.054 -45.228 1.00 95.06 717 GLN A O 1
ATOM 5557 N N . LEU A 1 718 ? 30.147 -4.740 -43.268 1.00 95.56 718 LEU A N 1
ATOM 5558 C CA . LEU A 1 718 ? 29.327 -3.943 -42.353 1.00 95.56 718 LEU A CA 1
ATOM 5559 C C . LEU A 1 718 ? 30.211 -2.944 -41.597 1.00 95.56 718 LEU A C 1
ATOM 5561 O O . LEU A 1 718 ? 31.364 -3.248 -41.274 1.00 95.56 718 LEU A O 1
ATOM 5565 N N . THR A 1 719 ? 29.667 -1.762 -41.319 1.00 94.31 719 THR A N 1
ATOM 5566 C CA . THR A 1 719 ? 30.360 -0.707 -40.561 1.00 94.31 719 THR A CA 1
ATOM 5567 C C . THR A 1 719 ? 30.455 -1.051 -39.070 1.00 94.31 719 THR A C 1
ATOM 5569 O O . THR A 1 719 ? 29.733 -1.914 -38.569 1.00 94.31 719 THR A O 1
ATOM 5572 N N . ALA A 1 720 ? 31.323 -0.344 -38.341 1.00 91.19 720 ALA A N 1
ATOM 5573 C CA . ALA A 1 720 ? 31.397 -0.425 -36.881 1.00 91.19 720 ALA A CA 1
ATOM 5574 C C . ALA A 1 720 ? 30.034 -0.164 -36.207 1.00 91.19 720 ALA A C 1
ATOM 5576 O O . ALA A 1 720 ? 29.659 -0.889 -35.289 1.00 91.19 720 ALA A O 1
ATOM 5577 N N . ASP A 1 721 ? 29.269 0.808 -36.713 1.00 90.94 721 ASP A N 1
ATOM 5578 C CA . ASP A 1 721 ? 27.957 1.200 -36.179 1.00 90.94 721 ASP A CA 1
ATOM 5579 C C . ASP A 1 721 ? 26.868 0.155 -36.487 1.00 90.94 721 ASP A C 1
ATOM 5581 O O . ASP A 1 721 ? 25.948 -0.060 -35.697 1.00 90.94 721 ASP A O 1
ATOM 5585 N N . GLN A 1 722 ? 26.971 -0.537 -37.625 1.00 94.19 722 GLN A N 1
ATOM 5586 C CA . GLN A 1 722 ? 26.104 -1.669 -37.972 1.00 94.19 722 GLN A CA 1
ATOM 5587 C C . GLN A 1 722 ? 26.404 -2.892 -37.089 1.00 94.19 722 GLN A C 1
ATOM 5589 O O . GLN A 1 722 ? 25.488 -3.564 -36.616 1.00 94.19 722 GLN A O 1
ATOM 5594 N N . VAL A 1 723 ? 27.681 -3.160 -36.804 1.00 92.50 723 VAL A N 1
ATOM 5595 C CA . VAL A 1 723 ? 28.080 -4.223 -35.868 1.00 92.50 723 VAL A CA 1
ATOM 5596 C C . VAL A 1 723 ? 27.663 -3.889 -34.431 1.00 92.50 723 VAL A C 1
ATOM 5598 O O . VAL A 1 723 ? 27.115 -4.757 -33.751 1.00 92.50 723 VAL A O 1
ATOM 5601 N N . ALA A 1 724 ? 27.822 -2.634 -33.995 1.00 88.25 724 ALA A N 1
ATOM 5602 C CA . ALA A 1 724 ? 27.333 -2.162 -32.700 1.00 88.25 724 ALA A CA 1
ATOM 5603 C C . ALA A 1 724 ? 25.822 -2.413 -32.547 1.00 88.25 724 ALA A C 1
ATOM 5605 O O . ALA A 1 724 ? 25.412 -3.079 -31.596 1.00 88.25 724 ALA A O 1
ATOM 5606 N N . GLN A 1 725 ? 25.007 -2.027 -33.537 1.00 89.19 725 GLN A N 1
ATOM 5607 C CA . GLN A 1 725 ? 23.559 -2.277 -33.525 1.00 89.19 725 GLN A CA 1
ATOM 5608 C C . GLN A 1 725 ? 23.186 -3.767 -33.421 1.00 89.19 725 GLN A C 1
ATOM 5610 O O . GLN A 1 725 ? 22.204 -4.086 -32.747 1.00 89.19 725 GLN A O 1
ATOM 5615 N N . LEU A 1 726 ? 23.942 -4.688 -34.035 1.00 90.25 726 LEU A N 1
ATOM 5616 C CA . LEU A 1 726 ? 23.724 -6.133 -33.846 1.00 90.25 726 LEU A CA 1
ATOM 5617 C C . LEU A 1 726 ? 24.009 -6.554 -32.395 1.00 90.25 726 LEU A C 1
ATOM 5619 O O . LEU A 1 726 ? 23.211 -7.279 -31.800 1.00 90.25 726 LEU A O 1
ATOM 5623 N N . THR A 1 727 ? 25.108 -6.071 -31.806 1.00 87.94 727 THR A N 1
ATOM 5624 C CA . THR A 1 727 ? 25.482 -6.395 -30.417 1.00 87.94 727 THR A CA 1
ATOM 5625 C C . THR A 1 727 ? 24.514 -5.799 -29.384 1.00 87.94 727 THR A C 1
ATOM 5627 O O . THR A 1 727 ? 24.021 -6.527 -28.528 1.00 87.94 727 THR A O 1
ATOM 5630 N N . GLU A 1 728 ? 24.142 -4.522 -29.510 1.00 82.94 728 GLU A N 1
ATOM 5631 C CA . GLU A 1 728 ? 23.235 -3.800 -28.596 1.00 82.94 728 GLU A CA 1
ATOM 5632 C C . GLU A 1 728 ? 21.790 -4.322 -28.614 1.00 82.94 728 GLU A C 1
ATOM 5634 O O . GLU A 1 728 ? 21.017 -4.111 -27.673 1.00 82.94 728 GLU A O 1
ATOM 5639 N N . ASN A 1 729 ? 21.391 -4.985 -29.701 1.00 82.00 729 ASN A N 1
ATOM 5640 C CA . ASN A 1 729 ? 20.071 -5.597 -29.842 1.00 82.00 729 ASN A CA 1
ATOM 5641 C C . ASN A 1 729 ? 20.089 -7.121 -29.680 1.00 82.00 729 ASN A C 1
ATOM 5643 O O . ASN A 1 729 ? 19.031 -7.737 -29.734 1.00 82.00 729 ASN A O 1
ATOM 5647 N N . GLY A 1 730 ? 21.262 -7.729 -29.475 1.00 84.81 730 GLY A N 1
ATOM 5648 C CA . GLY A 1 730 ? 21.423 -9.180 -29.370 1.00 84.81 730 GLY A CA 1
ATOM 5649 C C . GLY A 1 730 ? 21.143 -9.951 -30.668 1.00 84.81 730 GLY A C 1
ATOM 5650 O O . GLY A 1 730 ? 21.272 -11.174 -30.674 1.00 84.81 730 GLY A O 1
ATOM 5651 N N . VAL A 1 731 ? 20.812 -9.272 -31.771 1.00 90.12 731 VAL A N 1
ATOM 5652 C CA . VAL A 1 731 ? 20.338 -9.871 -33.029 1.00 90.12 731 VAL A CA 1
ATOM 5653 C C . VAL A 1 731 ? 21.466 -10.643 -33.729 1.00 90.12 731 VAL A C 1
ATOM 5655 O O . VAL A 1 731 ? 22.463 -10.038 -34.129 1.00 90.12 731 VAL A O 1
ATOM 5658 N N . PRO A 1 732 ? 21.333 -11.968 -33.941 1.00 92.06 732 PRO A N 1
ATOM 5659 C CA . PRO A 1 732 ? 22.291 -12.730 -34.736 1.00 92.06 732 PRO A CA 1
ATOM 5660 C C . PRO A 1 732 ? 22.240 -12.326 -36.214 1.00 92.06 732 PRO A C 1
ATOM 5662 O O . PRO A 1 732 ? 21.188 -11.953 -36.736 1.00 92.06 732 PRO A O 1
ATOM 5665 N N . LEU A 1 733 ? 23.358 -12.479 -36.920 1.00 95.00 733 LEU A N 1
ATOM 5666 C CA . LEU A 1 733 ? 23.474 -12.177 -38.347 1.00 95.00 733 LEU A CA 1
ATOM 5667 C C . LEU A 1 733 ? 23.461 -13.466 -39.177 1.00 95.00 733 LEU A C 1
ATOM 5669 O O . LEU A 1 733 ? 24.243 -14.380 -38.921 1.00 95.00 733 LEU A O 1
ATOM 5673 N N . VAL A 1 734 ? 22.623 -13.531 -40.208 1.00 95.44 734 VAL A N 1
ATOM 5674 C CA . VAL A 1 734 ? 22.623 -14.584 -41.232 1.00 95.44 734 VAL A CA 1
ATOM 5675 C C . VAL A 1 734 ? 23.082 -13.998 -42.566 1.00 95.44 734 VAL A C 1
ATOM 5677 O O . VAL A 1 734 ? 22.539 -13.007 -43.039 1.00 95.44 734 VAL A O 1
ATOM 5680 N N . LEU A 1 735 ? 24.060 -14.633 -43.209 1.00 94.69 735 LEU A N 1
ATOM 5681 C CA . LEU A 1 735 ? 24.519 -14.310 -44.562 1.00 94.69 735 LEU A CA 1
ATOM 5682 C C . LEU A 1 735 ? 24.234 -15.509 -45.468 1.00 94.69 735 LEU A C 1
ATOM 5684 O O . LEU A 1 735 ? 24.800 -16.578 -45.235 1.00 94.69 735 LEU A O 1
ATOM 5688 N N . ALA A 1 736 ? 23.381 -15.362 -46.485 1.00 92.00 736 ALA A N 1
ATOM 5689 C CA . ALA A 1 736 ? 22.921 -16.493 -47.299 1.00 92.00 736 ALA A CA 1
ATOM 5690 C C . ALA A 1 736 ? 22.915 -16.191 -48.804 1.00 92.00 736 ALA A C 1
ATOM 5692 O O . ALA A 1 736 ? 22.378 -15.175 -49.233 1.00 92.00 736 ALA A O 1
ATOM 5693 N N . ASN A 1 737 ? 23.451 -17.099 -49.631 1.00 89.12 737 ASN A N 1
ATOM 5694 C CA . ASN A 1 737 ? 23.359 -17.022 -51.102 1.00 89.12 737 ASN A CA 1
ATOM 5695 C C . ASN A 1 737 ? 22.485 -18.128 -51.731 1.00 89.12 737 ASN A C 1
ATOM 5697 O O . ASN A 1 737 ? 22.492 -18.300 -52.947 1.00 89.12 737 ASN A O 1
ATOM 5701 N N . GLY A 1 738 ? 21.755 -18.893 -50.913 1.00 84.94 738 GLY A N 1
ATOM 5702 C CA . GLY A 1 738 ? 20.914 -20.024 -51.334 1.00 84.94 738 GLY A CA 1
ATOM 5703 C C . GLY A 1 738 ? 21.658 -21.362 -51.461 1.00 84.94 738 GLY A C 1
ATOM 5704 O O . GLY A 1 738 ? 21.063 -22.410 -51.202 1.00 84.94 738 GLY A O 1
ATOM 5705 N N . SER A 1 739 ? 22.957 -21.339 -51.768 1.00 88.06 739 SER A N 1
ATOM 5706 C CA . SER A 1 739 ? 23.824 -22.530 -51.815 1.00 88.06 739 SER A CA 1
ATOM 5707 C C . SER A 1 739 ? 24.592 -22.751 -50.508 1.00 88.06 739 SER A C 1
ATOM 5709 O O . SER A 1 739 ? 24.769 -23.891 -50.080 1.00 88.06 739 SER A O 1
ATOM 5711 N N . VAL A 1 740 ? 25.004 -21.668 -49.848 1.00 92.31 740 VAL A N 1
ATOM 5712 C CA . VAL A 1 740 ? 25.585 -21.651 -48.501 1.00 92.31 740 VAL A CA 1
ATOM 5713 C C . VAL A 1 740 ? 24.945 -20.538 -47.664 1.00 92.31 740 VAL A C 1
ATOM 5715 O O . VAL A 1 740 ? 24.525 -19.501 -48.190 1.00 92.31 740 VAL A O 1
ATOM 5718 N N . SER A 1 741 ? 24.854 -20.777 -46.358 1.00 93.31 741 SER A N 1
ATOM 5719 C CA . SER A 1 741 ? 24.402 -19.833 -45.340 1.00 93.31 741 SER A CA 1
ATOM 5720 C C . SER A 1 741 ? 25.312 -19.898 -44.113 1.00 93.31 741 SER A C 1
ATOM 5722 O O . SER A 1 741 ? 25.732 -20.983 -43.709 1.00 93.31 741 SER A O 1
ATOM 5724 N N . ILE A 1 742 ? 25.583 -18.744 -43.507 1.00 93.75 742 ILE A N 1
ATOM 5725 C CA . ILE A 1 742 ? 26.399 -18.569 -42.296 1.00 93.75 742 ILE A CA 1
ATOM 5726 C C . ILE A 1 742 ? 25.538 -17.829 -41.270 1.00 93.75 742 ILE A C 1
ATOM 5728 O O . ILE A 1 742 ? 25.071 -16.738 -41.580 1.00 93.75 742 ILE A O 1
ATOM 5732 N N . ARG A 1 743 ? 25.334 -18.382 -40.069 1.00 94.19 743 ARG A N 1
ATOM 5733 C CA . ARG A 1 743 ? 24.707 -17.690 -38.928 1.00 94.19 743 ARG A CA 1
ATOM 5734 C C . ARG A 1 743 ? 25.768 -17.396 -37.872 1.00 94.19 743 ARG A C 1
ATOM 5736 O O . ARG A 1 743 ? 26.340 -18.326 -37.305 1.00 94.19 743 ARG A O 1
ATOM 5743 N N . ILE A 1 744 ? 26.002 -16.116 -37.617 1.00 92.62 744 ILE A N 1
ATOM 5744 C CA . ILE A 1 744 ? 26.967 -15.587 -36.654 1.00 92.62 744 ILE A CA 1
ATOM 5745 C C . ILE A 1 744 ? 26.178 -15.061 -35.441 1.00 92.62 744 ILE A C 1
ATOM 5747 O O . ILE A 1 744 ? 25.326 -14.185 -35.623 1.00 92.62 744 ILE A O 1
ATOM 5751 N N . PRO A 1 745 ? 26.402 -15.583 -34.221 1.00 90.00 745 PRO A N 1
ATOM 5752 C CA . PRO A 1 745 ? 25.844 -15.005 -32.999 1.00 90.00 745 PRO A CA 1
ATOM 5753 C C . PRO A 1 745 ? 26.308 -13.557 -32.787 1.00 90.00 745 PRO A C 1
ATOM 5755 O O . PRO A 1 745 ? 27.438 -13.208 -33.121 1.00 90.00 745 PRO A O 1
ATOM 5758 N N . SER A 1 746 ? 25.459 -12.716 -32.201 1.00 89.75 746 SER A N 1
ATOM 5759 C CA . SER A 1 746 ? 25.798 -11.332 -31.828 1.00 89.75 746 SER A CA 1
ATOM 5760 C C . SER A 1 746 ? 26.948 -11.274 -30.812 1.00 89.75 746 SER A C 1
ATOM 5762 O O . SER A 1 746 ? 27.851 -10.457 -30.956 1.00 89.75 746 SER A O 1
ATOM 5764 N N . SER A 1 747 ? 26.979 -12.215 -29.864 1.00 84.38 747 SER A N 1
ATOM 5765 C CA . SER A 1 747 ? 28.051 -12.471 -28.884 1.00 84.38 747 SER A CA 1
ATOM 5766 C C . SER A 1 747 ? 29.443 -12.724 -29.485 1.00 84.38 747 SER A C 1
ATOM 5768 O O . SER A 1 747 ? 30.445 -12.605 -28.783 1.00 84.38 747 SER A O 1
ATOM 5770 N N . VAL A 1 748 ? 29.526 -13.071 -30.774 1.00 85.06 748 VAL A N 1
ATOM 5771 C CA . VAL A 1 748 ? 30.783 -13.343 -31.493 1.00 85.06 748 VAL A CA 1
ATOM 5772 C C . VAL A 1 748 ? 31.365 -12.077 -32.150 1.00 85.06 748 VAL A C 1
ATOM 5774 O O . VAL A 1 748 ? 32.489 -12.100 -32.654 1.00 85.06 748 VAL A O 1
ATOM 5777 N N . LEU A 1 749 ? 30.632 -10.960 -32.144 1.00 86.25 749 LEU A N 1
ATOM 5778 C CA . LEU A 1 749 ? 31.035 -9.705 -32.777 1.00 86.25 749 LEU A CA 1
ATOM 5779 C C . LEU A 1 749 ? 31.681 -8.733 -31.774 1.00 86.25 749 LEU A C 1
ATOM 5781 O O . LEU A 1 749 ? 31.191 -8.540 -30.665 1.00 86.25 749 LEU A O 1
ATOM 5785 N N . GLU A 1 750 ? 32.764 -8.067 -32.185 1.00 77.88 750 GLU A N 1
ATOM 5786 C CA . GLU A 1 750 ? 33.383 -6.983 -31.409 1.00 77.88 750 GLU A CA 1
ATOM 5787 C C . GLU A 1 750 ? 32.598 -5.676 -31.632 1.00 77.88 750 GLU A C 1
ATOM 5789 O O . GLU A 1 750 ? 32.625 -5.115 -32.730 1.00 77.88 750 GLU A O 1
ATOM 5794 N N . ALA A 1 751 ? 31.903 -5.174 -30.604 1.00 64.31 751 ALA A N 1
ATOM 5795 C CA . ALA A 1 751 ? 31.172 -3.906 -30.674 1.00 64.31 751 ALA A CA 1
ATOM 5796 C C . ALA A 1 751 ? 32.112 -2.742 -31.057 1.00 64.31 751 ALA A C 1
ATOM 5798 O O . ALA A 1 751 ? 33.166 -2.552 -30.447 1.00 64.31 751 ALA A O 1
ATOM 5799 N N . GLY A 1 752 ? 31.745 -1.976 -32.090 1.00 65.31 752 GLY A N 1
ATOM 5800 C CA . GLY A 1 752 ? 32.591 -0.920 -32.663 1.00 65.31 752 GLY A CA 1
ATOM 5801 C C . GLY A 1 752 ? 33.695 -1.403 -33.621 1.00 65.31 752 GLY A C 1
ATOM 5802 O O . GLY A 1 752 ? 34.476 -0.585 -34.109 1.00 65.31 752 GLY A O 1
ATOM 5803 N N . GLY A 1 753 ? 33.779 -2.702 -33.927 1.00 82.81 753 GLY A N 1
ATOM 5804 C CA . GLY A 1 753 ? 34.655 -3.249 -34.967 1.00 82.81 753 GLY A CA 1
ATOM 5805 C C . GLY A 1 753 ? 33.936 -3.421 -36.310 1.00 82.81 753 GLY A C 1
ATOM 5806 O O . GLY A 1 753 ? 32.786 -3.843 -36.350 1.00 82.81 753 GLY A O 1
ATOM 5807 N N . GLU A 1 754 ? 34.609 -3.154 -37.435 1.00 91.38 754 GLU A N 1
ATOM 5808 C CA . GLU A 1 754 ? 34.079 -3.542 -38.755 1.00 91.38 754 GLU A CA 1
ATOM 5809 C C . GLU A 1 754 ? 34.015 -5.073 -38.901 1.00 91.38 754 GLU A C 1
ATOM 5811 O O . GLU A 1 754 ? 34.962 -5.778 -38.527 1.00 91.38 754 GLU A O 1
ATOM 5816 N N . LEU A 1 755 ? 32.949 -5.572 -39.538 1.00 93.81 755 LEU A N 1
ATOM 5817 C CA . LEU A 1 755 ? 32.824 -6.966 -39.972 1.00 93.81 755 LEU A CA 1
ATOM 5818 C C . LEU A 1 755 ? 33.017 -7.063 -41.488 1.00 93.81 755 LEU A C 1
ATOM 5820 O O . LEU A 1 755 ? 32.279 -6.457 -42.268 1.00 93.81 755 LEU A O 1
ATOM 5824 N N . VAL A 1 756 ? 33.953 -7.911 -41.912 1.00 94.19 756 VAL A N 1
ATOM 5825 C CA . VAL A 1 756 ? 34.099 -8.337 -43.309 1.00 94.19 756 VAL A CA 1
ATOM 5826 C C . VAL A 1 756 ? 33.928 -9.847 -43.396 1.00 94.19 756 VAL A C 1
ATOM 5828 O O . VAL A 1 756 ? 34.588 -10.591 -42.675 1.00 94.19 756 VAL A O 1
ATOM 5831 N N . VAL A 1 757 ? 33.093 -10.314 -44.324 1.00 93.38 757 VAL A N 1
ATOM 5832 C CA . VAL A 1 757 ? 32.964 -11.742 -44.650 1.00 93.38 757 VAL A CA 1
ATOM 5833 C C . VAL A 1 757 ? 33.177 -11.936 -46.143 1.00 93.38 757 VAL A C 1
ATOM 5835 O O . VAL A 1 757 ? 32.532 -11.279 -46.952 1.00 93.38 757 VAL A O 1
ATOM 5838 N N . ILE A 1 758 ? 34.075 -12.836 -46.530 1.00 93.75 758 ILE A N 1
ATOM 5839 C CA . ILE A 1 758 ? 34.316 -13.210 -47.925 1.00 93.75 758 ILE A CA 1
ATOM 5840 C C . ILE A 1 758 ? 33.832 -14.644 -48.116 1.00 93.75 758 ILE A C 1
ATOM 5842 O O . ILE A 1 758 ? 34.248 -15.547 -47.388 1.00 93.75 758 ILE A O 1
ATOM 5846 N N . ILE A 1 759 ? 32.960 -14.833 -49.104 1.00 93.75 759 ILE A N 1
ATOM 5847 C CA . ILE A 1 759 ? 32.458 -16.134 -49.544 1.00 93.75 759 ILE A CA 1
ATOM 5848 C C . ILE A 1 759 ? 32.942 -16.336 -50.977 1.00 93.75 759 ILE A C 1
ATOM 5850 O O . ILE A 1 759 ? 32.516 -15.597 -51.868 1.00 93.75 759 ILE A O 1
ATOM 5854 N N . SER A 1 760 ? 33.805 -17.329 -51.197 1.00 93.25 760 SER A N 1
ATOM 5855 C CA . SER A 1 760 ? 34.367 -17.643 -52.516 1.00 93.25 760 SER A CA 1
ATOM 5856 C C . SER A 1 760 ? 34.091 -19.094 -52.903 1.00 93.25 760 SER A C 1
ATOM 5858 O O . SER A 1 760 ? 34.564 -20.019 -52.240 1.00 93.25 760 SER A O 1
ATOM 5860 N N . LYS A 1 761 ? 33.350 -19.320 -53.990 1.00 93.06 761 LYS A N 1
ATOM 5861 C CA . LYS A 1 761 ? 33.141 -20.654 -54.564 1.00 93.06 761 LYS A CA 1
ATOM 5862 C C . LYS A 1 761 ? 34.372 -21.087 -55.354 1.00 93.06 761 LYS A C 1
ATOM 5864 O O . LYS A 1 761 ? 34.740 -20.461 -56.349 1.00 93.06 761 LYS A O 1
ATOM 5869 N N . LEU A 1 762 ? 34.972 -22.192 -54.927 1.00 90.75 762 LEU A N 1
ATOM 5870 C CA . LEU A 1 762 ? 36.091 -22.845 -55.601 1.00 90.75 762 LEU A CA 1
ATOM 5871 C C . LEU A 1 762 ? 35.585 -23.942 -56.556 1.00 90.75 762 LEU A C 1
ATOM 5873 O O . LEU A 1 762 ? 34.387 -24.210 -56.649 1.00 90.75 762 LEU A O 1
ATOM 5877 N N . ALA A 1 763 ? 36.502 -24.584 -57.281 1.00 86.00 763 ALA A N 1
ATOM 5878 C CA . ALA A 1 763 ? 36.168 -25.723 -58.133 1.00 86.00 763 ALA A CA 1
ATOM 5879 C C . ALA A 1 763 ? 35.641 -26.918 -57.309 1.00 86.00 763 ALA A C 1
ATOM 5881 O O . ALA A 1 763 ? 36.193 -27.244 -56.255 1.00 86.00 763 ALA A O 1
ATOM 5882 N N . ASP A 1 764 ? 34.596 -27.585 -57.812 1.00 79.75 764 ASP A N 1
ATOM 5883 C CA . ASP A 1 764 ? 34.011 -28.785 -57.201 1.00 79.75 764 ASP A CA 1
ATOM 5884 C C . ASP A 1 764 ? 35.080 -29.872 -56.979 1.00 79.75 764 ASP A C 1
ATOM 5886 O O . ASP A 1 764 ? 35.786 -30.282 -57.903 1.00 79.75 764 ASP A O 1
ATOM 5890 N N . THR A 1 765 ? 35.170 -30.393 -55.752 1.00 83.00 765 THR A N 1
ATOM 5891 C CA . THR A 1 765 ? 36.024 -31.549 -55.447 1.00 83.00 765 THR A CA 1
ATOM 5892 C C . THR A 1 765 ? 35.316 -32.850 -55.829 1.00 83.00 765 THR A C 1
ATOM 5894 O O . THR A 1 765 ? 34.128 -33.036 -55.572 1.00 83.00 765 THR A O 1
ATOM 5897 N N . LYS A 1 766 ? 36.058 -33.789 -56.429 1.00 82.38 766 LYS A N 1
ATOM 5898 C CA . LYS A 1 766 ? 35.576 -35.128 -56.804 1.00 82.38 766 LYS A CA 1
ATOM 5899 C C . LYS A 1 766 ? 34.913 -35.821 -55.604 1.00 82.38 766 LYS A C 1
ATOM 5901 O O . LYS A 1 766 ? 35.565 -36.059 -54.597 1.00 82.38 766 LYS A O 1
ATOM 5906 N N . GLY A 1 767 ? 33.630 -36.162 -55.731 1.00 83.31 767 GLY A N 1
ATOM 5907 C CA . GLY A 1 767 ? 32.843 -36.819 -54.677 1.00 83.31 767 GLY A CA 1
ATOM 5908 C C . GLY A 1 767 ? 32.102 -35.880 -53.717 1.00 83.31 767 GLY A C 1
ATOM 5909 O O . GLY A 1 767 ? 31.330 -36.375 -52.898 1.00 83.31 767 GLY A O 1
ATOM 5910 N N . ALA A 1 768 ? 32.283 -34.559 -53.820 1.00 89.06 768 ALA A N 1
ATOM 5911 C CA . ALA A 1 768 ? 31.493 -33.594 -53.060 1.00 89.06 768 ALA A CA 1
ATOM 5912 C C . ALA A 1 768 ? 30.054 -33.490 -53.605 1.00 89.06 768 ALA A C 1
ATOM 5914 O O . ALA A 1 768 ? 29.823 -33.496 -54.822 1.00 89.06 768 ALA A O 1
ATOM 5915 N N . VAL A 1 769 ? 29.081 -33.378 -52.695 1.00 90.56 769 VAL A N 1
ATOM 5916 C CA . VAL A 1 769 ? 27.647 -33.247 -53.024 1.00 90.56 769 VAL A CA 1
ATOM 5917 C C . VAL A 1 769 ? 27.127 -31.807 -52.905 1.00 90.56 769 VAL A C 1
ATOM 5919 O O . VAL A 1 769 ? 26.025 -31.515 -53.362 1.00 90.56 769 VAL A O 1
ATOM 5922 N N . SER A 1 770 ? 27.936 -30.893 -52.366 1.00 91.88 770 SER A N 1
ATOM 5923 C CA . SER A 1 770 ? 27.789 -29.437 -52.511 1.00 91.88 770 SER A CA 1
ATOM 5924 C C . SER A 1 770 ? 28.981 -28.871 -53.302 1.00 91.88 770 SER A C 1
ATOM 5926 O O . SER A 1 770 ? 29.977 -29.576 -53.484 1.00 91.88 770 SER A O 1
ATOM 5928 N N . PRO A 1 771 ? 28.954 -27.593 -53.720 1.00 90.81 771 PRO A N 1
ATOM 5929 C CA . PRO A 1 771 ? 30.169 -26.891 -54.125 1.00 90.81 771 PRO A CA 1
ATOM 5930 C C . PRO A 1 771 ? 31.189 -26.798 -52.979 1.00 90.81 771 PRO A C 1
ATOM 5932 O O . PRO A 1 771 ? 30.867 -27.057 -51.811 1.00 90.81 771 PRO A O 1
ATOM 5935 N N . VAL A 1 772 ? 32.415 -26.388 -53.308 1.00 92.06 772 VAL A N 1
ATOM 5936 C CA . VAL A 1 772 ? 33.442 -26.011 -52.325 1.00 92.06 772 VAL A CA 1
ATOM 5937 C C . VAL A 1 772 ? 33.389 -24.501 -52.091 1.00 92.06 772 VAL A C 1
ATOM 5939 O O . VAL A 1 772 ? 33.469 -23.736 -53.050 1.00 92.06 772 VAL A O 1
ATOM 5942 N N . TYR A 1 773 ? 33.309 -24.070 -50.832 1.00 93.38 773 TYR A N 1
ATOM 5943 C CA . TYR A 1 773 ? 33.340 -22.654 -50.447 1.00 93.38 773 TYR A CA 1
ATOM 5944 C C . TYR A 1 773 ? 34.513 -22.353 -49.515 1.00 93.38 773 TYR A C 1
ATOM 5946 O O . TYR A 1 773 ? 34.638 -22.965 -48.458 1.00 93.38 773 TYR A O 1
ATOM 5954 N N . GLU A 1 774 ? 35.347 -21.384 -49.879 1.00 93.06 774 GLU A N 1
ATOM 5955 C CA . GLU A 1 774 ? 36.284 -20.728 -48.966 1.00 93.06 774 GLU A CA 1
ATOM 5956 C C . GLU A 1 774 ? 35.548 -19.609 -48.222 1.00 93.06 774 GLU A C 1
ATOM 5958 O O . GLU A 1 774 ? 34.923 -18.752 -48.854 1.00 93.06 774 GLU A O 1
ATOM 5963 N N . LEU A 1 775 ? 35.590 -19.649 -46.887 1.00 91.94 775 LEU A N 1
ATOM 5964 C CA . LEU A 1 775 ? 34.906 -18.706 -46.005 1.00 91.94 775 LEU A CA 1
ATOM 5965 C C . LEU A 1 775 ? 35.941 -17.997 -45.127 1.00 91.94 775 LEU A C 1
ATOM 5967 O O . LEU A 1 775 ? 36.589 -18.630 -44.293 1.00 91.94 775 LEU A O 1
ATOM 5971 N N . ILE A 1 776 ? 36.083 -16.682 -45.297 1.00 90.88 776 ILE A N 1
ATOM 5972 C CA . ILE A 1 776 ? 36.997 -15.847 -44.505 1.00 90.88 776 ILE A CA 1
ATOM 5973 C C . ILE A 1 776 ? 36.165 -14.809 -43.757 1.00 90.88 776 ILE A C 1
ATOM 5975 O O . ILE A 1 776 ? 35.429 -14.052 -44.385 1.00 90.88 776 ILE A O 1
ATOM 5979 N N . ILE A 1 777 ? 36.312 -14.740 -42.434 1.00 90.31 777 ILE A N 1
ATOM 5980 C CA . ILE A 1 777 ? 35.747 -13.666 -41.608 1.00 90.31 777 ILE A CA 1
ATOM 5981 C C . ILE A 1 777 ? 36.888 -12.791 -41.091 1.00 90.31 777 ILE A C 1
ATOM 5983 O O . ILE A 1 777 ? 37.951 -13.299 -40.727 1.00 90.31 777 ILE A O 1
ATOM 5987 N N . GLN A 1 778 ? 36.676 -11.478 -41.058 1.00 91.00 778 GLN A N 1
ATOM 5988 C CA . GLN A 1 778 ? 37.561 -10.516 -40.416 1.00 91.00 778 GLN A CA 1
ATOM 5989 C C . GLN A 1 778 ? 36.760 -9.637 -39.448 1.00 91.00 778 GLN A C 1
ATOM 5991 O O . GLN A 1 778 ? 35.724 -9.096 -39.835 1.00 91.00 778 GLN A O 1
ATOM 5996 N N . LEU A 1 779 ? 37.264 -9.483 -38.223 1.00 87.31 779 LEU A N 1
ATOM 5997 C CA . LEU A 1 779 ? 36.753 -8.557 -37.206 1.00 87.31 779 LEU A CA 1
ATOM 5998 C C . LEU A 1 779 ? 37.815 -7.487 -36.947 1.00 87.31 779 LEU A C 1
ATOM 6000 O O . LEU A 1 779 ? 38.997 -7.814 -36.800 1.00 87.31 779 LEU A O 1
ATOM 6004 N N . GLY A 1 780 ? 37.433 -6.208 -36.971 1.00 84.06 780 GLY A N 1
ATOM 6005 C CA . GLY A 1 780 ? 38.371 -5.096 -36.755 1.00 84.06 780 GLY A CA 1
ATOM 6006 C C . GLY A 1 780 ? 39.576 -5.123 -37.712 1.00 84.06 780 GLY A C 1
ATOM 6007 O O . GLY A 1 780 ? 40.701 -4.809 -37.319 1.00 84.06 780 GLY A O 1
ATOM 6008 N N . GLY A 1 781 ? 39.368 -5.599 -38.947 1.00 83.19 781 GLY A N 1
ATOM 6009 C CA . GLY A 1 781 ? 40.411 -5.783 -39.966 1.00 83.19 781 GLY A CA 1
ATOM 6010 C C . GLY A 1 781 ? 41.336 -7.001 -39.782 1.00 83.19 781 GLY A C 1
ATOM 6011 O O . GLY A 1 781 ? 42.225 -7.211 -40.610 1.00 83.19 781 GLY A O 1
ATOM 6012 N N . LYS A 1 782 ? 41.151 -7.827 -38.743 1.00 86.00 782 LYS A N 1
ATOM 6013 C CA . LYS A 1 782 ? 41.947 -9.043 -38.484 1.00 86.00 782 LYS A CA 1
ATOM 6014 C C . LYS A 1 782 ? 41.181 -10.285 -38.933 1.00 86.00 782 LYS A C 1
ATOM 6016 O O . LYS A 1 782 ? 40.055 -10.495 -38.497 1.00 86.00 782 LYS A O 1
ATOM 6021 N N . SER A 1 783 ? 41.790 -11.138 -39.758 1.00 86.44 783 SER A N 1
ATOM 6022 C CA . SER A 1 783 ? 41.182 -12.423 -40.139 1.00 86.44 783 SER A CA 1
ATOM 6023 C C . SER A 1 783 ? 41.072 -13.368 -38.939 1.00 86.44 783 SER A C 1
ATOM 6025 O O . SER A 1 783 ? 42.077 -13.646 -38.284 1.00 86.44 783 SER A O 1
ATOM 6027 N N . VAL A 1 784 ? 39.875 -13.899 -38.690 1.00 83.44 784 VAL A N 1
ATOM 6028 C CA . VAL A 1 784 ? 39.587 -14.820 -37.584 1.00 83.44 784 VAL A CA 1
ATOM 6029 C C . VAL A 1 784 ? 39.515 -16.254 -38.107 1.00 83.44 784 VAL A C 1
ATOM 6031 O O . VAL A 1 784 ? 38.813 -16.540 -39.075 1.00 83.44 784 VAL A O 1
ATOM 6034 N N . THR A 1 785 ? 40.259 -17.165 -37.476 1.00 78.81 785 THR A N 1
ATOM 6035 C CA . THR A 1 785 ? 40.334 -18.589 -37.859 1.00 78.81 785 THR A CA 1
ATOM 6036 C C . THR A 1 785 ? 39.701 -19.532 -36.835 1.00 78.81 785 THR A C 1
ATOM 6038 O O . THR A 1 785 ? 39.431 -20.691 -37.171 1.00 78.81 785 THR A O 1
ATOM 6041 N N . GLN A 1 786 ? 39.469 -19.050 -35.608 1.00 79.50 786 GLN A N 1
ATOM 6042 C CA . GLN A 1 786 ? 38.754 -19.726 -34.525 1.00 79.50 786 GLN A CA 1
ATOM 6043 C C . GLN A 1 786 ? 37.952 -18.713 -33.694 1.00 79.50 786 GLN A C 1
ATOM 6045 O O . GLN A 1 786 ? 38.458 -17.628 -33.413 1.00 79.50 786 GLN A O 1
ATOM 6050 N N . PHE A 1 787 ? 36.741 -19.087 -33.279 1.00 79.44 787 PHE A N 1
ATOM 6051 C CA . PHE A 1 787 ? 35.855 -18.295 -32.415 1.00 79.44 787 PHE A CA 1
ATOM 6052 C C . PHE A 1 787 ? 35.670 -18.923 -31.021 1.00 79.44 787 PHE A C 1
ATOM 6054 O O . PHE A 1 787 ? 35.887 -20.124 -30.838 1.00 79.44 787 PHE A O 1
ATOM 6061 N N . SER A 1 788 ? 35.274 -18.101 -30.044 1.00 74.38 788 SER A N 1
ATOM 6062 C CA . SER A 1 788 ? 34.930 -18.505 -28.670 1.00 74.38 788 SER A CA 1
ATOM 6063 C C . SER A 1 788 ? 33.632 -19.316 -28.618 1.00 74.38 788 SER A C 1
ATOM 6065 O O . SER A 1 788 ? 33.604 -20.402 -28.043 1.00 74.38 788 SER A O 1
ATOM 6067 N N . GLU A 1 789 ? 32.586 -18.814 -29.273 1.00 83.81 789 GLU A N 1
ATOM 6068 C CA . GLU A 1 789 ? 31.323 -19.515 -29.510 1.00 83.81 789 GLU A CA 1
ATOM 6069 C C . GLU A 1 789 ? 31.249 -19.989 -30.974 1.00 83.81 789 GLU A C 1
ATOM 6071 O O . GLU A 1 789 ? 31.805 -19.340 -31.867 1.00 83.81 789 GLU A O 1
ATOM 6076 N N . PRO A 1 790 ? 30.602 -21.132 -31.262 1.00 88.00 790 PRO A N 1
ATOM 6077 C CA . PRO A 1 790 ? 30.517 -21.649 -32.620 1.00 88.00 790 PRO A CA 1
ATOM 6078 C C . PRO A 1 790 ? 29.479 -20.891 -33.460 1.00 88.00 790 PRO A C 1
ATOM 6080 O O . PRO A 1 790 ? 28.379 -20.586 -33.002 1.00 88.00 790 PRO A O 1
ATOM 6083 N N . VAL A 1 791 ? 29.790 -20.682 -34.739 1.00 90.94 791 VAL A N 1
ATOM 6084 C CA . VAL A 1 791 ? 28.790 -20.297 -35.746 1.00 90.94 791 VAL A CA 1
ATOM 6085 C C . VAL A 1 791 ? 27.966 -21.511 -36.172 1.00 90.94 791 VAL A C 1
ATOM 6087 O O . VAL A 1 791 ? 28.389 -22.654 -35.972 1.00 90.94 791 VAL A O 1
ATOM 6090 N N . THR A 1 792 ? 26.871 -21.273 -36.895 1.00 93.50 792 THR A N 1
ATOM 6091 C CA . THR A 1 792 ? 26.196 -22.316 -37.684 1.00 93.50 792 THR A CA 1
ATOM 6092 C C . THR A 1 792 ? 26.464 -22.111 -39.175 1.00 93.50 792 THR A C 1
ATOM 6094 O O . THR A 1 792 ? 26.251 -21.020 -39.704 1.00 93.50 792 THR A O 1
ATOM 6097 N N . LEU A 1 793 ? 26.889 -23.165 -39.872 1.00 94.50 793 LEU A N 1
ATOM 6098 C CA . LEU A 1 793 ? 26.984 -23.218 -41.332 1.00 94.50 793 LEU A CA 1
ATOM 6099 C C . LEU A 1 793 ? 25.899 -24.141 -41.892 1.00 94.50 793 LEU A C 1
ATOM 6101 O O . LEU A 1 793 ? 25.670 -25.226 -41.359 1.00 94.50 793 LEU A O 1
ATOM 6105 N N . THR A 1 794 ? 25.285 -23.751 -43.007 1.00 94.44 794 THR A N 1
ATOM 6106 C CA . THR A 1 794 ? 24.313 -24.577 -43.735 1.00 94.44 794 THR A CA 1
ATOM 6107 C C . THR A 1 794 ? 24.646 -24.609 -45.223 1.00 94.44 794 THR A C 1
ATOM 6109 O O . THR A 1 794 ? 24.800 -23.560 -45.846 1.00 94.44 794 THR A O 1
ATOM 6112 N N . PHE A 1 795 ? 24.707 -25.806 -45.806 1.00 94.75 795 PHE A N 1
ATOM 6113 C CA . PHE A 1 795 ? 25.008 -26.042 -47.221 1.00 94.75 795 PHE A CA 1
ATOM 6114 C C . PHE A 1 795 ? 23.837 -26.736 -47.915 1.00 94.75 795 PHE A C 1
ATOM 6116 O O . PHE A 1 795 ? 23.378 -27.783 -47.460 1.00 94.75 795 PHE A O 1
ATOM 6123 N N . THR A 1 796 ? 23.382 -26.192 -49.041 1.00 92.69 796 THR A N 1
ATOM 6124 C CA . THR A 1 796 ? 22.426 -26.862 -49.931 1.00 92.69 796 THR A CA 1
ATOM 6125 C C . THR A 1 796 ? 23.169 -27.906 -50.769 1.00 92.69 796 THR A C 1
ATOM 6127 O O . THR A 1 796 ? 24.200 -27.601 -51.374 1.00 92.69 796 THR A O 1
ATOM 6130 N N . VAL A 1 797 ? 22.660 -29.140 -50.809 1.00 91.38 797 VAL A N 1
ATOM 6131 C CA . VAL A 1 797 ? 23.270 -30.255 -51.555 1.00 91.38 797 VAL A CA 1
ATOM 6132 C C . VAL A 1 797 ? 22.508 -30.568 -52.840 1.00 91.38 797 VAL A C 1
ATOM 6134 O O . VAL A 1 797 ? 21.282 -30.449 -52.909 1.00 91.38 797 VAL A O 1
ATOM 6137 N N . ASP A 1 798 ? 23.231 -31.019 -53.863 1.00 88.06 798 ASP A N 1
ATOM 6138 C CA . ASP A 1 798 ? 22.634 -31.556 -55.083 1.00 88.06 798 ASP A CA 1
ATOM 6139 C C . ASP A 1 798 ? 21.995 -32.916 -54.779 1.00 88.06 798 ASP A C 1
ATOM 6141 O O . ASP A 1 798 ? 22.677 -33.938 -54.675 1.00 88.06 798 ASP A O 1
ATOM 6145 N N . LYS A 1 799 ? 20.664 -32.929 -54.652 1.00 86.06 799 LYS A N 1
ATOM 6146 C CA . LYS A 1 799 ? 19.868 -34.126 -54.335 1.00 86.06 799 LYS A CA 1
ATOM 6147 C C . LYS A 1 799 ? 20.073 -35.281 -55.327 1.00 86.06 799 LYS A C 1
ATOM 6149 O O . LYS A 1 799 ? 19.800 -36.417 -54.962 1.00 86.06 799 LYS A O 1
ATOM 6154 N N . ASN A 1 800 ? 20.584 -35.027 -56.536 1.00 87.44 800 ASN A N 1
ATOM 6155 C CA . ASN A 1 800 ? 20.897 -36.070 -57.521 1.00 87.44 800 ASN A CA 1
ATOM 6156 C C . ASN A 1 800 ? 22.241 -36.770 -57.246 1.00 87.44 800 ASN A C 1
ATOM 6158 O O . ASN A 1 800 ? 22.468 -37.872 -57.743 1.00 87.44 800 ASN A O 1
ATOM 6162 N N . LYS A 1 801 ? 23.135 -36.141 -56.468 1.00 85.38 801 LYS A N 1
ATOM 6163 C CA . LYS A 1 801 ? 24.412 -36.720 -56.015 1.00 85.38 801 LYS A CA 1
ATOM 6164 C C . LYS A 1 801 ? 24.286 -37.471 -54.679 1.00 85.38 801 LYS A C 1
ATOM 6166 O O . LYS A 1 801 ? 25.239 -38.140 -54.291 1.00 85.38 801 LYS A O 1
ATOM 6171 N N . VAL A 1 802 ? 23.149 -37.358 -53.982 1.00 87.38 802 VAL A N 1
ATOM 6172 C CA . VAL A 1 802 ? 22.912 -37.982 -52.669 1.00 87.38 802 VAL A CA 1
ATOM 6173 C C . VAL A 1 802 ? 22.310 -39.383 -52.826 1.00 87.38 802 VAL A C 1
ATOM 6175 O O . VAL A 1 802 ? 21.207 -39.537 -53.346 1.00 87.38 802 VAL A O 1
ATOM 6178 N N . THR A 1 803 ? 23.006 -40.405 -52.326 1.00 85.38 803 THR A N 1
ATOM 6179 C CA . THR A 1 803 ? 22.556 -41.808 -52.262 1.00 85.38 803 THR A CA 1
ATOM 6180 C C . THR A 1 803 ? 22.361 -42.334 -50.834 1.00 85.38 803 THR A C 1
ATOM 6182 O O . THR A 1 803 ? 21.641 -43.314 -50.648 1.00 85.38 803 THR A O 1
ATOM 6185 N N . LYS A 1 804 ? 22.951 -41.681 -49.819 1.00 87.00 804 LYS A N 1
ATOM 6186 C CA . LYS A 1 804 ? 22.891 -42.061 -48.389 1.00 87.00 804 LYS A CA 1
ATOM 6187 C C . LYS A 1 804 ? 22.739 -40.817 -47.493 1.00 87.00 804 LYS A C 1
ATOM 6189 O O . LYS A 1 804 ? 23.729 -40.319 -46.949 1.00 87.00 804 LYS A O 1
ATOM 6194 N N . PRO A 1 805 ? 21.516 -40.287 -47.315 1.00 84.69 805 PRO A N 1
ATOM 6195 C CA . PRO A 1 805 ? 21.280 -39.093 -46.496 1.00 84.69 805 PRO A CA 1
ATOM 6196 C C . PRO A 1 805 ? 21.831 -39.180 -45.061 1.00 84.69 805 PRO A C 1
ATOM 6198 O O . PRO A 1 805 ? 22.272 -38.179 -44.508 1.00 84.69 805 PRO A O 1
ATOM 6201 N N . ASP A 1 806 ? 21.874 -40.384 -44.484 1.00 85.75 806 ASP A N 1
ATOM 6202 C CA . ASP A 1 806 ? 22.382 -40.703 -43.141 1.00 85.75 806 ASP A CA 1
ATOM 6203 C C . ASP A 1 806 ? 23.920 -40.672 -43.008 1.00 85.75 806 ASP A C 1
ATOM 6205 O O . ASP A 1 806 ? 24.465 -40.940 -41.931 1.00 85.75 806 ASP A O 1
ATOM 6209 N N . LYS A 1 807 ? 24.637 -40.404 -44.105 1.00 87.50 807 LYS A N 1
ATOM 6210 C CA . LYS A 1 807 ? 26.104 -40.293 -44.146 1.00 87.50 807 LYS A CA 1
ATOM 6211 C C . LYS A 1 807 ? 26.596 -38.912 -44.583 1.00 87.50 807 LYS A C 1
ATOM 6213 O O . LYS A 1 807 ? 27.805 -38.678 -44.588 1.00 87.50 807 LYS A O 1
ATOM 6218 N N . LEU A 1 808 ? 25.680 -37.997 -44.905 1.00 91.38 808 LEU A N 1
ATOM 6219 C CA . LEU A 1 808 ? 26.003 -36.615 -45.241 1.00 91.38 808 LEU A CA 1
ATOM 6220 C C . LEU A 1 808 ? 26.624 -35.882 -44.052 1.00 91.38 808 LEU A C 1
ATOM 6222 O O . LEU A 1 808 ? 26.081 -35.887 -42.949 1.00 91.38 808 LEU A O 1
ATOM 6226 N N . ASN A 1 809 ? 27.757 -35.224 -44.286 1.00 92.69 809 ASN A N 1
ATOM 6227 C CA . ASN A 1 809 ? 28.398 -34.371 -43.293 1.00 92.69 809 ASN A CA 1
ATOM 6228 C C . ASN A 1 809 ? 29.223 -33.264 -43.980 1.00 92.69 809 ASN A C 1
ATOM 6230 O O . ASN A 1 809 ? 29.662 -33.421 -45.122 1.00 92.69 809 ASN A O 1
ATOM 6234 N N . VAL A 1 810 ? 29.423 -32.146 -43.284 1.00 93.00 810 VAL A N 1
ATOM 6235 C CA . VAL A 1 810 ? 30.309 -31.050 -43.686 1.00 93.00 810 VAL A CA 1
ATOM 6236 C C . VAL A 1 810 ? 31.748 -31.395 -43.299 1.00 93.00 810 VAL A C 1
ATOM 6238 O O . VAL A 1 810 ? 32.029 -31.849 -42.189 1.00 93.00 810 VAL A O 1
ATOM 6241 N N . TYR A 1 811 ? 32.677 -31.141 -44.211 1.00 91.88 811 TYR A N 1
ATOM 6242 C CA . TYR A 1 811 ? 34.107 -31.312 -43.989 1.00 91.88 811 TYR A CA 1
ATOM 6243 C C . TYR A 1 811 ? 34.805 -29.974 -44.204 1.00 91.88 811 TYR A C 1
ATOM 6245 O O . TYR A 1 811 ? 34.431 -29.219 -45.105 1.00 91.88 811 TYR A O 1
ATOM 6253 N N . TYR A 1 812 ? 35.835 -29.699 -43.404 1.00 90.94 812 TYR A N 1
ATOM 6254 C CA . TYR A 1 812 ? 36.742 -28.573 -43.615 1.00 90.94 812 TYR A CA 1
ATOM 6255 C C . TYR A 1 812 ? 38.070 -29.057 -44.209 1.00 90.94 812 TYR A C 1
ATOM 6257 O O . TYR A 1 812 ? 38.513 -30.173 -43.928 1.00 90.94 812 TYR A O 1
ATOM 6265 N N . TYR A 1 813 ? 38.720 -28.244 -45.039 1.00 89.50 813 TYR A N 1
ATOM 6266 C CA . TYR A 1 813 ? 40.009 -28.600 -45.630 1.00 89.50 813 TYR A CA 1
ATOM 6267 C C . TYR A 1 813 ? 41.164 -28.181 -44.718 1.00 89.50 813 TYR A C 1
ATOM 6269 O O . TYR A 1 813 ? 41.411 -26.994 -44.498 1.00 89.50 813 TYR A O 1
ATOM 6277 N N . ASN A 1 814 ? 41.906 -29.158 -44.202 1.00 84.88 814 ASN A N 1
ATOM 6278 C CA . ASN A 1 814 ? 43.085 -28.901 -43.391 1.00 84.88 814 ASN A CA 1
ATOM 6279 C C . ASN A 1 814 ? 44.290 -28.611 -44.301 1.00 84.88 814 ASN A C 1
ATOM 6281 O O . ASN A 1 814 ? 44.921 -29.516 -44.847 1.00 84.88 814 ASN A O 1
ATOM 6285 N N . GLU A 1 815 ? 44.638 -27.331 -44.437 1.00 81.38 815 GLU A N 1
ATOM 6286 C CA . GLU A 1 815 ? 45.747 -26.869 -45.282 1.00 81.38 815 GLU A CA 1
ATOM 6287 C C . GLU A 1 815 ? 47.144 -27.345 -44.836 1.00 81.38 815 GLU A C 1
ATOM 6289 O O . GLU A 1 815 ? 48.095 -27.211 -45.610 1.00 81.38 815 GLU A O 1
ATOM 6294 N N . HIS A 1 816 ? 47.299 -27.916 -43.636 1.00 80.38 816 HIS A N 1
ATOM 6295 C CA . HIS A 1 816 ? 48.563 -28.515 -43.195 1.00 80.38 816 HIS A CA 1
ATOM 6296 C C . HIS A 1 816 ? 48.676 -29.989 -43.610 1.00 80.38 816 HIS A C 1
ATOM 6298 O O . HIS A 1 816 ? 49.702 -30.391 -44.153 1.00 80.38 816 HIS A O 1
ATOM 6304 N N . THR A 1 817 ? 47.620 -30.786 -43.411 1.00 85.44 817 THR A N 1
ATOM 6305 C CA . THR A 1 817 ? 47.603 -32.216 -43.790 1.00 85.44 817 THR A CA 1
ATOM 6306 C C . THR A 1 817 ? 47.177 -32.465 -45.239 1.00 85.44 817 THR A C 1
ATOM 6308 O O . THR A 1 817 ? 47.307 -33.585 -45.725 1.00 85.44 817 THR A O 1
ATOM 6311 N N . LYS A 1 818 ? 46.672 -31.432 -45.930 1.00 83.31 818 LYS A N 1
ATOM 6312 C CA . LYS A 1 818 ? 46.089 -31.477 -47.285 1.00 83.31 818 LYS A CA 1
ATOM 6313 C C . LYS A 1 818 ? 44.908 -32.447 -47.431 1.00 83.31 818 LYS A C 1
ATOM 6315 O O . LYS A 1 818 ? 44.635 -32.925 -48.531 1.00 83.31 818 LYS A O 1
ATOM 6320 N N . ALA A 1 819 ? 44.184 -32.687 -46.337 1.00 84.88 819 ALA A N 1
ATOM 6321 C CA . ALA A 1 819 ? 43.058 -33.615 -46.259 1.00 84.88 819 ALA A CA 1
ATOM 6322 C C . ALA A 1 819 ? 41.761 -32.932 -45.791 1.00 84.88 819 ALA A C 1
ATOM 6324 O O . ALA A 1 819 ? 41.785 -31.922 -45.084 1.00 84.88 819 ALA A O 1
ATOM 6325 N N . TRP A 1 820 ? 40.623 -33.520 -46.161 1.00 87.88 820 TRP A N 1
ATOM 6326 C CA . TRP A 1 820 ? 39.297 -33.121 -45.689 1.00 87.88 820 TRP A CA 1
ATOM 6327 C C . TRP A 1 820 ? 38.996 -33.754 -44.328 1.00 87.88 820 TRP A C 1
ATOM 6329 O O . TRP A 1 820 ? 39.045 -34.973 -44.181 1.00 87.88 820 TRP A O 1
ATOM 6339 N N . VAL A 1 821 ? 38.664 -32.929 -43.335 1.00 88.62 821 VAL A N 1
ATOM 6340 C CA . VAL A 1 821 ? 38.410 -33.344 -41.949 1.00 88.62 821 VAL A CA 1
ATOM 6341 C C . VAL A 1 821 ? 36.934 -33.144 -41.611 1.00 88.62 821 VAL A C 1
ATOM 6343 O O . VAL A 1 821 ? 36.368 -32.078 -41.847 1.00 88.62 821 VAL A O 1
ATOM 6346 N N . LYS A 1 822 ? 36.311 -34.195 -41.076 1.00 90.00 822 LYS A N 1
ATOM 6347 C CA . LYS A 1 822 ? 34.880 -34.268 -40.753 1.00 90.00 822 LYS A CA 1
ATOM 6348 C C . LYS A 1 822 ? 34.529 -33.381 -39.559 1.00 90.00 822 LYS A C 1
ATOM 6350 O O . LYS A 1 822 ? 35.219 -33.441 -38.542 1.00 90.00 822 LYS A O 1
ATOM 6355 N N . LEU A 1 823 ? 33.433 -32.628 -39.641 1.00 90.19 823 LEU A N 1
ATOM 6356 C CA . LEU A 1 823 ? 32.862 -31.954 -38.474 1.00 90.19 823 LEU A CA 1
ATOM 6357 C C . LEU A 1 823 ? 31.887 -32.899 -37.733 1.00 90.19 823 LEU A C 1
ATOM 6359 O O . LEU A 1 823 ? 31.109 -33.616 -38.366 1.00 90.19 823 LEU A O 1
ATOM 6363 N N . PRO A 1 824 ? 31.906 -32.969 -36.392 1.00 87.75 824 PRO A N 1
ATOM 6364 C CA . PRO A 1 824 ? 30.888 -33.701 -35.644 1.00 87.75 824 PRO A CA 1
ATOM 6365 C C . PRO A 1 824 ? 29.545 -32.948 -35.661 1.00 87.75 824 PRO A C 1
ATOM 6367 O O . PRO A 1 824 ? 29.503 -31.737 -35.843 1.00 87.75 824 PRO A O 1
ATOM 6370 N N . GLY A 1 825 ? 28.438 -33.662 -35.435 1.00 87.44 825 GLY A N 1
ATOM 6371 C CA . GLY A 1 825 ? 27.134 -33.041 -35.155 1.00 87.44 825 GLY A CA 1
ATOM 6372 C C . GLY A 1 825 ? 26.370 -32.441 -36.344 1.00 87.44 825 GLY A C 1
ATOM 6373 O O . GLY A 1 825 ? 25.367 -31.772 -36.117 1.00 87.44 825 GLY A O 1
ATOM 6374 N N . ALA A 1 826 ? 26.792 -32.672 -37.592 1.00 91.56 826 ALA A N 1
ATOM 6375 C CA . ALA A 1 826 ? 26.026 -32.217 -38.752 1.00 91.56 826 ALA A CA 1
ATOM 6376 C C . ALA A 1 826 ? 24.660 -32.926 -38.865 1.00 91.56 826 ALA A C 1
ATOM 6378 O O . ALA A 1 826 ? 24.571 -34.146 -38.713 1.00 91.56 826 ALA A O 1
ATOM 6379 N N . THR A 1 827 ? 23.612 -32.168 -39.185 1.00 91.12 827 THR A N 1
ATOM 6380 C CA . THR A 1 827 ? 22.242 -32.648 -39.421 1.00 91.12 827 THR A CA 1
ATOM 6381 C C . THR A 1 827 ? 21.843 -32.441 -40.882 1.00 91.12 827 THR A C 1
ATOM 6383 O O . THR A 1 827 ? 22.301 -31.500 -41.530 1.00 91.12 827 THR A O 1
ATOM 6386 N N . TYR A 1 828 ? 20.987 -33.314 -41.424 1.00 90.88 828 TYR A N 1
ATOM 6387 C CA . TYR A 1 828 ? 20.454 -33.194 -42.785 1.00 90.88 828 TYR A CA 1
ATOM 6388 C C . TYR A 1 828 ? 18.930 -33.087 -42.770 1.00 90.88 828 TYR A C 1
ATOM 6390 O O . TYR A 1 828 ? 18.252 -33.960 -42.228 1.00 90.88 828 TYR A O 1
ATOM 6398 N N . GLN A 1 829 ? 18.399 -32.048 -43.413 1.00 88.44 829 GLN A N 1
ATOM 6399 C CA . GLN A 1 829 ? 16.964 -31.826 -43.564 1.00 88.44 829 GLN A CA 1
ATOM 6400 C C . GLN A 1 829 ? 16.663 -31.132 -44.903 1.00 88.44 829 GLN A C 1
ATOM 6402 O O . GLN A 1 829 ? 17.359 -30.203 -45.308 1.00 88.44 829 GLN A O 1
ATOM 6407 N N . ASP A 1 830 ? 15.637 -31.603 -45.617 1.00 85.06 830 ASP A N 1
ATOM 6408 C CA . ASP A 1 830 ? 15.051 -30.997 -46.829 1.00 85.06 830 ASP A CA 1
ATOM 6409 C C . ASP A 1 830 ? 15.997 -30.670 -48.008 1.00 85.06 830 ASP A C 1
ATOM 6411 O O . ASP A 1 830 ? 15.595 -30.022 -48.979 1.00 85.06 830 ASP A O 1
ATOM 6415 N N . GLY A 1 831 ? 17.229 -31.190 -48.012 1.00 88.38 831 GLY A N 1
ATOM 6416 C CA . GLY A 1 831 ? 18.266 -30.862 -49.004 1.00 88.38 831 GLY A CA 1
ATOM 6417 C C . GLY A 1 831 ? 19.350 -29.909 -48.506 1.00 88.38 831 GLY A C 1
ATOM 6418 O O . GLY A 1 831 ? 20.149 -29.434 -49.311 1.00 88.38 831 GLY A O 1
ATOM 6419 N N . LYS A 1 832 ? 19.378 -29.624 -47.205 1.00 92.12 832 LYS A N 1
ATOM 6420 C CA . LYS A 1 832 ? 20.392 -28.816 -46.531 1.00 92.12 832 LYS A CA 1
ATOM 6421 C C . LYS A 1 832 ? 21.122 -29.663 -45.492 1.00 92.12 832 LYS A C 1
ATOM 6423 O O . LYS A 1 832 ? 20.487 -30.430 -44.772 1.00 92.12 832 LYS A O 1
ATOM 6428 N N . VAL A 1 833 ? 22.440 -29.507 -45.405 1.00 93.75 833 VAL A N 1
ATOM 6429 C CA . VAL A 1 833 ? 23.262 -30.030 -44.306 1.00 93.75 833 VAL A CA 1
ATOM 6430 C C . VAL A 1 833 ? 23.688 -28.857 -43.432 1.00 93.75 833 VAL A C 1
ATOM 6432 O O . VAL A 1 833 ? 24.303 -27.916 -43.933 1.00 93.75 833 VAL A O 1
ATOM 6435 N N . THR A 1 834 ? 23.359 -28.913 -42.145 1.00 94.00 834 THR A N 1
ATOM 6436 C CA . THR A 1 834 ? 23.636 -27.866 -41.154 1.00 94.00 834 THR A CA 1
ATOM 6437 C C . THR A 1 834 ? 24.618 -28.387 -40.112 1.00 94.00 834 THR A C 1
ATOM 6439 O O . THR A 1 834 ? 24.488 -29.520 -39.663 1.00 94.00 834 THR A O 1
ATOM 6442 N N . VAL A 1 835 ? 25.601 -27.581 -39.715 1.00 94.62 835 VAL A N 1
ATOM 6443 C CA . VAL A 1 835 ? 26.606 -27.940 -38.701 1.00 94.62 835 VAL A CA 1
ATOM 6444 C C . VAL A 1 835 ? 27.018 -26.708 -37.900 1.00 94.62 835 VAL A C 1
ATOM 6446 O O . VAL A 1 835 ? 26.978 -25.593 -38.421 1.00 94.62 835 VAL A O 1
ATOM 6449 N N . THR A 1 836 ? 27.463 -26.895 -36.661 1.00 92.75 836 THR A N 1
ATOM 6450 C CA . THR A 1 836 ? 28.143 -25.845 -35.895 1.00 92.75 836 THR A CA 1
ATOM 6451 C C . THR A 1 836 ? 29.662 -25.983 -36.004 1.00 92.75 836 THR A C 1
ATOM 6453 O O . THR A 1 836 ? 30.201 -27.087 -36.073 1.00 92.75 836 THR A O 1
ATOM 6456 N N . THR A 1 837 ? 30.382 -24.862 -36.056 1.00 90.62 837 THR A N 1
ATOM 6457 C CA . THR A 1 837 ? 31.855 -24.855 -36.094 1.00 90.62 837 THR A CA 1
ATOM 6458 C C . THR A 1 837 ? 32.406 -23.608 -35.419 1.00 90.62 837 THR A C 1
ATOM 6460 O O . THR A 1 837 ? 31.857 -22.520 -35.565 1.00 90.62 837 THR A O 1
ATOM 6463 N N . ASN A 1 838 ? 33.520 -23.747 -34.704 1.00 86.38 838 ASN A N 1
ATOM 6464 C CA . ASN A 1 838 ? 34.325 -22.604 -34.277 1.00 86.38 838 ASN A CA 1
ATOM 6465 C C . ASN A 1 838 ? 35.429 -22.255 -35.292 1.00 86.38 838 ASN A C 1
ATOM 6467 O O . ASN A 1 838 ? 35.949 -21.148 -35.248 1.00 86.38 838 ASN A O 1
ATOM 6471 N N . HIS A 1 839 ? 35.788 -23.169 -36.199 1.00 79.19 839 HIS A N 1
ATOM 6472 C CA . HIS A 1 839 ? 36.888 -23.028 -37.155 1.00 79.19 839 HIS A CA 1
ATOM 6473 C C . HIS A 1 839 ? 36.400 -22.584 -38.544 1.00 79.19 839 HIS A C 1
ATOM 6475 O O . HIS A 1 839 ? 35.317 -22.991 -38.965 1.00 79.19 839 HIS A O 1
ATOM 6481 N N . PHE A 1 840 ? 37.221 -21.803 -39.263 1.00 78.44 840 PHE A N 1
ATOM 6482 C CA . PHE A 1 840 ? 36.946 -21.265 -40.604 1.00 78.44 840 PHE A CA 1
ATOM 6483 C C . PHE A 1 840 ? 38.105 -21.492 -41.589 1.00 78.44 840 PHE A C 1
ATOM 6485 O O . PHE A 1 840 ? 39.208 -20.992 -41.373 1.00 78.44 840 PHE A O 1
ATOM 6492 N N . THR A 1 841 ? 37.840 -22.228 -42.677 1.00 84.62 841 THR A N 1
ATOM 6493 C CA . THR A 1 841 ? 38.738 -22.422 -43.837 1.00 84.62 841 THR A CA 1
ATOM 6494 C C . THR A 1 841 ? 37.923 -22.644 -45.131 1.00 84.62 841 THR A C 1
ATOM 6496 O O . THR A 1 841 ? 37.147 -21.779 -45.534 1.00 84.62 841 THR A O 1
ATOM 6499 N N . LYS A 1 842 ? 38.077 -23.799 -45.794 1.00 91.62 842 LYS A N 1
ATOM 6500 C CA . LYS A 1 842 ? 37.323 -24.221 -46.983 1.00 91.62 842 LYS A CA 1
ATOM 6501 C C . LYS A 1 842 ? 36.403 -25.361 -46.592 1.00 91.62 842 LYS A C 1
ATOM 6503 O O . LYS A 1 842 ? 36.855 -26.284 -45.920 1.00 91.62 842 LYS A O 1
ATOM 6508 N N . PHE A 1 843 ? 35.158 -25.324 -47.045 1.00 93.31 843 PHE A N 1
ATOM 6509 C CA . PHE A 1 843 ? 34.112 -26.263 -46.656 1.00 93.31 843 PHE A CA 1
ATOM 6510 C C . PHE A 1 843 ? 33.427 -26.890 -47.862 1.00 93.31 843 PHE A C 1
ATOM 6512 O O . PHE A 1 843 ? 33.249 -26.247 -48.898 1.00 93.31 843 PHE A O 1
ATOM 6519 N N . THR A 1 844 ? 33.002 -28.140 -47.704 1.00 93.44 844 THR A N 1
ATOM 6520 C CA . THR A 1 844 ? 32.093 -28.819 -48.631 1.00 93.44 844 THR A CA 1
ATOM 6521 C C . THR A 1 844 ? 31.401 -29.994 -47.935 1.00 93.44 844 THR A C 1
ATOM 6523 O O . THR A 1 844 ? 31.798 -30.391 -46.837 1.00 93.44 844 THR A O 1
ATOM 6526 N N . VAL A 1 845 ? 30.362 -30.555 -48.553 1.00 92.75 845 VAL A N 1
ATOM 6527 C CA . VAL A 1 845 ? 29.637 -31.725 -48.040 1.00 92.75 845 VAL A CA 1
ATOM 6528 C C . VAL A 1 845 ? 30.077 -32.993 -48.772 1.00 92.75 845 VAL A C 1
ATOM 6530 O O . VAL A 1 845 ? 30.070 -33.034 -50.005 1.00 92.75 845 VAL A O 1
ATOM 6533 N N . PHE A 1 846 ? 30.369 -34.056 -48.018 1.00 91.38 846 PHE A N 1
ATOM 6534 C CA . PHE A 1 846 ? 30.577 -35.412 -48.541 1.00 91.38 846 PHE A CA 1
ATOM 6535 C C . PHE A 1 846 ? 29.602 -36.413 -47.904 1.00 91.38 846 PHE A C 1
ATOM 6537 O O . PHE A 1 846 ? 29.101 -36.206 -46.800 1.00 91.38 846 PHE A O 1
ATOM 6544 N N . GLU A 1 847 ? 29.372 -37.525 -48.604 1.00 86.31 847 GLU A N 1
ATOM 6545 C CA . GLU A 1 847 ? 28.519 -38.650 -48.178 1.00 86.31 847 GLU A CA 1
ATOM 6546 C C . GLU A 1 847 ? 29.315 -39.874 -47.677 1.00 86.31 847 GLU A C 1
ATOM 6548 O O . GLU A 1 847 ? 28.763 -40.871 -47.225 1.00 86.31 847 GLU A O 1
ATOM 6553 N N . ASN A 1 848 ? 30.639 -39.853 -47.783 1.00 73.06 848 ASN A N 1
ATOM 6554 C CA . ASN A 1 848 ? 31.492 -40.924 -47.274 1.00 73.06 848 ASN A CA 1
ATOM 6555 C C . ASN A 1 848 ? 32.636 -40.282 -46.486 1.00 73.06 848 ASN A C 1
ATOM 6557 O O . ASN A 1 848 ? 32.958 -39.115 -46.718 1.00 73.06 848 ASN A O 1
ATOM 6561 N N . ASP A 1 849 ? 33.235 -41.027 -45.560 1.00 64.06 849 ASP A N 1
ATOM 6562 C CA . ASP A 1 849 ? 34.371 -40.544 -44.776 1.00 64.06 849 ASP A CA 1
ATOM 6563 C C . ASP A 1 849 ? 35.543 -40.189 -45.705 1.00 64.06 849 ASP A C 1
ATOM 6565 O O . ASP A 1 849 ? 36.090 -41.040 -46.408 1.00 64.06 849 ASP A O 1
ATOM 6569 N N . ALA A 1 850 ? 35.890 -38.899 -45.752 1.00 53.62 850 ALA A N 1
ATOM 6570 C CA . ALA A 1 850 ? 36.749 -38.314 -46.786 1.00 53.62 850 ALA A CA 1
ATOM 6571 C C . ALA A 1 850 ? 38.253 -38.661 -46.665 1.00 53.62 850 ALA A C 1
ATOM 6573 O O . ALA A 1 850 ? 39.081 -38.086 -47.373 1.00 53.62 850 ALA A O 1
ATOM 6574 N N . GLU A 1 851 ? 38.614 -39.636 -45.823 1.00 48.44 851 GLU A N 1
ATOM 6575 C CA . GLU A 1 851 ? 39.992 -40.111 -45.610 1.00 48.44 851 GLU A CA 1
ATOM 6576 C C . GLU A 1 851 ? 40.638 -40.729 -46.868 1.00 48.44 851 GLU A C 1
ATOM 6578 O O . GLU A 1 851 ? 41.849 -40.938 -46.900 1.00 48.44 851 GLU A O 1
ATOM 6583 N N . ILE A 1 852 ? 39.860 -40.989 -47.928 1.00 48.62 852 ILE A N 1
ATOM 6584 C CA . ILE A 1 852 ? 40.332 -41.559 -49.205 1.00 48.62 852 ILE A CA 1
ATOM 6585 C C . ILE A 1 852 ? 40.215 -40.553 -50.373 1.00 48.62 852 ILE A C 1
ATOM 6587 O O . ILE A 1 852 ? 39.935 -40.932 -51.510 1.00 48.62 852 ILE A O 1
ATOM 6591 N N . ILE A 1 853 ? 40.429 -39.256 -50.114 1.00 51.59 853 ILE A N 1
ATOM 6592 C CA . ILE A 1 853 ? 40.550 -38.218 -51.160 1.00 51.59 853 ILE A CA 1
ATOM 6593 C C . ILE A 1 853 ? 41.838 -37.397 -50.967 1.00 51.59 853 ILE A C 1
ATOM 6595 O O . ILE A 1 853 ? 41.817 -36.194 -50.709 1.00 51.59 853 ILE A O 1
ATOM 6599 N N . ALA A 1 854 ? 42.983 -38.067 -51.121 1.00 40.28 854 ALA A N 1
ATOM 6600 C CA . ALA A 1 854 ? 44.241 -37.399 -51.454 1.00 40.28 854 ALA A CA 1
ATOM 6601 C C . ALA A 1 854 ? 44.228 -36.965 -52.937 1.00 40.28 854 ALA A C 1
ATOM 6603 O O . ALA A 1 854 ? 43.559 -37.581 -53.767 1.00 40.28 854 ALA A O 1
ATOM 6604 N N . SER A 1 855 ? 44.942 -35.892 -53.278 1.00 38.50 855 SER A N 1
ATOM 6605 C CA . SER A 1 855 ? 44.843 -35.246 -54.594 1.00 38.50 855 SER A CA 1
ATOM 6606 C C . SER A 1 855 ? 45.531 -36.023 -55.726 1.00 38.50 855 SER A C 1
ATOM 6608 O O . SER A 1 855 ? 46.760 -36.113 -55.746 1.00 38.50 855 SER A O 1
ATOM 6610 N N . ASP A 1 856 ? 44.760 -36.458 -56.729 1.00 31.64 856 ASP A N 1
ATOM 6611 C CA . ASP A 1 856 ? 45.279 -36.714 -58.081 1.00 31.64 856 ASP A CA 1
ATOM 6612 C C . ASP A 1 856 ? 45.798 -35.391 -58.674 1.00 31.64 856 ASP A C 1
ATOM 6614 O O . ASP A 1 856 ? 45.034 -34.435 -58.823 1.00 31.64 856 ASP A O 1
ATOM 6618 N N . SER A 1 857 ? 47.078 -35.329 -59.046 1.00 36.41 857 SER A N 1
ATOM 6619 C CA . SER A 1 857 ? 47.680 -34.179 -59.732 1.00 36.41 857 SER A CA 1
ATOM 6620 C C . SER A 1 857 ? 48.222 -34.592 -61.102 1.00 36.41 857 SER A C 1
ATOM 6622 O O . SER A 1 857 ? 49.157 -35.380 -61.217 1.00 36.41 857 SER A O 1
ATOM 6624 N N . SER A 1 858 ? 47.606 -34.080 -62.173 1.00 30.83 858 SER A N 1
ATOM 6625 C CA . SER A 1 858 ? 48.047 -34.340 -63.553 1.00 30.83 858 SER A CA 1
ATOM 6626 C C . SER A 1 858 ? 47.638 -33.241 -64.545 1.00 30.83 858 SER A C 1
ATOM 6628 O O . SER A 1 858 ? 47.112 -33.512 -65.621 1.00 30.83 858 SER A O 1
ATOM 6630 N N . ASP A 1 859 ? 47.962 -31.987 -64.220 1.00 32.25 859 ASP A N 1
ATOM 6631 C CA . ASP A 1 859 ? 48.174 -30.985 -65.271 1.00 32.25 859 ASP A CA 1
ATOM 6632 C C . ASP A 1 859 ? 49.435 -31.356 -66.063 1.00 32.25 859 ASP A C 1
ATOM 6634 O O . ASP A 1 859 ? 50.516 -31.505 -65.489 1.00 32.25 859 ASP A O 1
ATOM 6638 N N . ASN A 1 860 ? 49.318 -31.498 -67.384 1.00 30.42 860 ASN A N 1
ATOM 6639 C CA . ASN A 1 860 ? 50.482 -31.617 -68.259 1.00 30.42 860 ASN A CA 1
ATOM 6640 C C . ASN A 1 860 ? 50.158 -31.124 -69.677 1.00 30.42 860 ASN A C 1
ATOM 6642 O O . ASN A 1 860 ? 49.793 -31.902 -70.559 1.00 30.42 860 ASN A O 1
ATOM 6646 N N . ASN A 1 861 ? 50.278 -29.810 -69.891 1.00 31.20 861 ASN A N 1
ATOM 6647 C CA . ASN A 1 861 ? 50.259 -29.215 -71.225 1.00 31.20 861 ASN A CA 1
ATOM 6648 C C . ASN A 1 861 ? 51.704 -28.930 -71.670 1.00 31.20 861 ASN A C 1
ATOM 6650 O O . ASN A 1 861 ? 52.520 -28.444 -70.888 1.00 31.20 861 ASN A O 1
ATOM 6654 N N . GLY A 1 862 ? 52.042 -29.321 -72.896 1.00 28.84 862 GLY A N 1
ATOM 6655 C CA . GLY A 1 862 ? 53.423 -29.651 -73.250 1.00 28.84 862 GLY A CA 1
ATOM 6656 C C . GLY A 1 862 ? 54.333 -28.472 -73.602 1.00 28.84 862 GLY A C 1
ATOM 6657 O O . GLY A 1 862 ? 53.899 -27.442 -74.112 1.00 28.84 862 GLY A O 1
ATOM 6658 N N . ASN A 1 863 ? 55.642 -28.697 -73.458 1.00 30.20 863 ASN A N 1
ATOM 6659 C CA . ASN A 1 863 ? 56.664 -28.004 -74.240 1.00 30.20 863 ASN A CA 1
ATOM 6660 C C . ASN A 1 863 ? 57.771 -28.996 -74.656 1.00 30.20 863 ASN A C 1
ATOM 6662 O O . ASN A 1 863 ? 57.992 -30.006 -73.989 1.00 30.20 863 ASN A O 1
ATOM 6666 N N . GLY A 1 864 ? 58.426 -28.749 -75.791 1.00 31.31 864 GLY A N 1
ATOM 6667 C CA . GLY A 1 864 ? 59.339 -29.701 -76.428 1.00 31.31 864 GLY A CA 1
ATOM 6668 C C . GLY A 1 864 ? 60.757 -29.712 -75.844 1.00 31.31 864 GLY A C 1
ATOM 6669 O O . GLY A 1 864 ? 61.368 -28.664 -75.653 1.00 31.31 864 GLY A O 1
ATOM 6670 N N . GLY A 1 865 ? 61.316 -30.910 -75.650 1.00 28.25 865 GLY A N 1
ATOM 6671 C CA . GLY A 1 865 ? 62.717 -31.146 -75.284 1.00 28.25 865 GLY A CA 1
ATOM 6672 C C . GLY A 1 865 ? 63.175 -32.528 -75.767 1.00 28.25 865 GLY A C 1
ATOM 6673 O O . GLY A 1 865 ? 62.426 -33.497 -75.668 1.00 28.25 865 GLY A O 1
ATOM 6674 N N . SER A 1 866 ? 64.371 -32.631 -76.350 1.00 31.50 866 SER A N 1
ATOM 6675 C CA . SER A 1 866 ? 64.814 -33.825 -77.091 1.00 31.50 866 SER A CA 1
ATOM 6676 C C . SER A 1 866 ? 65.663 -34.806 -76.272 1.00 31.50 866 SER A C 1
ATOM 6678 O O . SER A 1 866 ? 66.653 -34.374 -75.696 1.00 31.50 866 SER A O 1
ATOM 6680 N N . ASN A 1 867 ? 65.341 -36.109 -76.367 1.00 31.22 867 ASN A N 1
ATOM 6681 C CA . ASN A 1 867 ? 66.181 -37.315 -76.166 1.00 31.22 867 ASN A CA 1
ATOM 6682 C C . ASN A 1 867 ? 67.185 -37.360 -74.988 1.00 31.22 867 ASN A C 1
ATOM 6684 O O . ASN A 1 867 ? 68.133 -36.581 -74.923 1.00 31.22 867 ASN A O 1
ATOM 6688 N N . PRO A 1 868 ? 67.145 -38.452 -74.200 1.00 32.72 868 PRO A N 1
ATOM 6689 C CA . PRO A 1 868 ? 68.097 -39.539 -74.504 1.00 32.72 868 PRO A CA 1
ATOM 6690 C C . PRO A 1 868 ? 67.508 -40.974 -74.416 1.00 32.72 868 PRO A C 1
ATOM 6692 O O . PRO A 1 868 ? 66.447 -41.167 -73.825 1.00 32.72 868 PRO A O 1
ATOM 6695 N N . PRO A 1 869 ? 68.183 -42.004 -74.978 1.00 48.38 869 PRO A N 1
ATOM 6696 C CA . PRO A 1 869 ? 67.683 -43.386 -75.000 1.00 48.38 869 PRO A CA 1
ATOM 6697 C C . PRO A 1 869 ? 68.335 -44.361 -73.987 1.00 48.38 869 PRO A C 1
ATOM 6699 O O . PRO A 1 869 ? 69.553 -44.384 -73.834 1.00 48.38 869 PRO A O 1
ATOM 6702 N N . GLY A 1 870 ? 67.530 -45.301 -73.460 1.00 28.38 870 GLY A N 1
ATOM 6703 C CA . GLY A 1 870 ? 67.960 -46.659 -73.054 1.00 28.38 870 GLY A CA 1
ATOM 6704 C C . GLY A 1 870 ? 68.038 -46.974 -71.545 1.00 28.38 870 GLY A C 1
ATOM 6705 O O . GLY A 1 870 ? 68.719 -46.278 -70.805 1.00 28.38 870 GLY A O 1
ATOM 6706 N N . GLY A 1 871 ? 67.408 -48.078 -71.091 1.00 27.73 871 GLY A N 1
ATOM 6707 C CA . GLY A 1 871 ? 67.465 -48.494 -69.669 1.00 27.73 871 GLY A CA 1
ATOM 6708 C C . GLY A 1 871 ? 66.563 -49.661 -69.200 1.00 27.73 871 GLY A C 1
ATOM 6709 O O . GLY A 1 871 ? 65.802 -49.486 -68.264 1.00 27.73 871 GLY A O 1
ATOM 6710 N N . LYS A 1 872 ? 66.631 -50.827 -69.860 1.00 30.14 872 LYS A N 1
ATOM 6711 C CA . LYS A 1 872 ? 66.070 -52.168 -69.510 1.00 30.14 872 LYS A CA 1
ATOM 6712 C C . LYS A 1 872 ? 65.244 -52.402 -68.201 1.00 30.14 872 LYS A C 1
ATOM 6714 O O . LYS A 1 872 ? 65.767 -52.318 -67.098 1.00 30.14 872 LYS A O 1
ATOM 6719 N N . ASN A 1 873 ? 64.034 -52.944 -68.413 1.00 27.70 873 ASN A N 1
ATOM 6720 C CA . ASN A 1 873 ? 63.270 -53.974 -67.649 1.00 27.70 873 ASN A CA 1
ATOM 6721 C C . ASN A 1 873 ? 64.115 -55.129 -67.014 1.00 27.70 873 ASN A C 1
ATOM 6723 O O . ASN A 1 873 ? 65.222 -55.342 -67.522 1.00 27.70 873 ASN A O 1
ATOM 6727 N N . PRO A 1 874 ? 63.565 -56.043 -66.157 1.00 64.31 874 PRO A N 1
ATOM 6728 C CA . PRO A 1 874 ? 62.349 -56.038 -65.295 1.00 64.31 874 PRO A CA 1
ATOM 6729 C C . PRO A 1 874 ? 62.577 -56.688 -63.877 1.00 64.31 874 PRO A C 1
ATOM 6731 O O . PRO A 1 874 ? 63.712 -56.756 -63.418 1.00 64.31 874 PRO A O 1
ATOM 6734 N N . ASP A 1 875 ? 61.492 -57.223 -63.268 1.00 32.78 875 ASP A N 1
ATOM 6735 C CA . ASP A 1 875 ? 61.377 -58.413 -62.369 1.00 32.78 875 ASP A CA 1
ATOM 6736 C C . ASP A 1 875 ? 61.247 -58.223 -60.825 1.00 32.78 875 ASP A C 1
ATOM 6738 O O . ASP A 1 875 ? 61.989 -57.452 -60.229 1.00 32.78 875 ASP A O 1
ATOM 6742 N N . ASN A 1 876 ? 60.348 -58.925 -60.088 1.00 31.61 876 ASN A N 1
ATOM 6743 C CA . ASN A 1 876 ? 59.188 -59.757 -60.503 1.00 31.61 876 ASN A CA 1
ATOM 6744 C C . ASN A 1 876 ? 58.099 -59.980 -59.397 1.00 31.61 876 ASN A C 1
ATOM 6746 O O . ASN A 1 876 ? 58.429 -60.151 -58.231 1.00 31.61 876 ASN A O 1
ATOM 6750 N N . THR A 1 877 ? 56.825 -60.057 -59.821 1.00 31.27 877 THR A N 1
ATOM 6751 C CA . THR A 1 877 ? 55.586 -60.707 -59.274 1.00 31.27 877 THR A CA 1
ATOM 6752 C C . THR A 1 877 ? 55.296 -61.057 -57.788 1.00 31.27 877 THR A C 1
ATOM 6754 O O . THR A 1 877 ? 56.107 -61.661 -57.099 1.00 31.27 877 THR A O 1
ATOM 6757 N N . ASN A 1 878 ? 53.972 -61.023 -57.506 1.00 32.41 878 ASN A N 1
ATOM 6758 C CA . ASN A 1 878 ? 53.141 -61.924 -56.658 1.00 32.41 878 ASN A CA 1
ATOM 6759 C C . ASN A 1 878 ? 53.132 -61.718 -55.123 1.00 32.41 878 ASN A C 1
ATOM 6761 O O . ASN A 1 878 ? 54.172 -61.507 -54.522 1.00 32.41 878 ASN A O 1
ATOM 6765 N N . SER A 1 879 ? 51.983 -61.651 -54.416 1.00 30.16 879 SER A N 1
ATOM 6766 C CA . SER A 1 879 ? 50.698 -62.418 -54.405 1.00 30.16 879 SER A CA 1
ATOM 6767 C C . SER A 1 879 ? 50.733 -63.583 -53.396 1.00 30.16 879 SER A C 1
ATOM 6769 O O . SER A 1 879 ? 51.697 -64.337 -53.390 1.00 30.16 879 SER A O 1
ATOM 6771 N N . GLY A 1 880 ? 49.729 -63.800 -52.534 1.00 28.83 880 GLY A N 1
ATOM 6772 C CA . GLY A 1 880 ? 48.447 -63.093 -52.352 1.00 28.83 880 GLY A CA 1
ATOM 6773 C C . GLY A 1 880 ? 47.524 -63.838 -51.365 1.00 28.83 880 GLY A C 1
ATOM 6774 O O . GLY A 1 880 ? 47.992 -64.738 -50.678 1.00 28.83 880 GLY A O 1
ATOM 6775 N N . THR A 1 881 ? 46.215 -63.521 -51.355 1.00 29.64 881 THR A N 1
ATOM 6776 C CA . THR A 1 881 ? 45.116 -64.170 -50.572 1.00 29.64 881 THR A CA 1
ATOM 6777 C C . THR A 1 881 ? 45.244 -64.190 -49.033 1.00 29.64 881 THR A C 1
ATOM 6779 O O . THR A 1 881 ? 46.338 -64.227 -48.500 1.00 29.64 881 THR A O 1
ATOM 6782 N N . LYS A 1 882 ? 44.194 -64.316 -48.208 1.00 30.48 882 LYS A N 1
ATOM 6783 C CA . LYS A 1 882 ? 42.783 -63.858 -48.124 1.00 30.48 882 LYS A CA 1
ATOM 6784 C C . LYS A 1 882 ? 42.165 -64.604 -46.911 1.00 30.48 882 LYS A C 1
ATOM 6786 O O . LYS A 1 882 ? 42.551 -65.738 -46.660 1.00 30.48 882 LYS A O 1
ATOM 6791 N N . ASN A 1 883 ? 41.125 -64.022 -46.303 1.00 29.58 883 ASN A N 1
ATOM 6792 C CA . ASN A 1 883 ? 40.059 -64.655 -45.491 1.00 29.58 883 ASN A CA 1
ATOM 6793 C C . ASN A 1 883 ? 40.184 -64.839 -43.945 1.00 29.58 883 ASN A C 1
ATOM 6795 O O . ASN A 1 883 ? 40.858 -65.725 -43.439 1.00 29.58 883 ASN A O 1
ATOM 6799 N N . THR A 1 884 ? 39.305 -64.077 -43.263 1.00 27.33 884 THR A N 1
ATOM 6800 C CA . THR A 1 884 ? 38.260 -64.488 -42.280 1.00 27.33 884 THR A CA 1
ATOM 6801 C C . THR A 1 884 ? 38.534 -64.737 -40.777 1.00 27.33 884 THR A C 1
ATOM 6803 O O . THR A 1 884 ? 38.933 -65.829 -40.399 1.00 27.33 884 THR A O 1
ATOM 6806 N N . VAL A 1 885 ? 37.977 -63.805 -39.970 1.00 28.02 885 VAL A N 1
ATOM 6807 C CA . VAL A 1 885 ? 36.910 -64.007 -38.937 1.00 28.02 885 VAL A CA 1
ATOM 6808 C C . VAL A 1 885 ? 37.288 -64.264 -37.453 1.00 28.02 885 VAL A C 1
ATOM 6810 O O . VAL A 1 885 ? 38.065 -65.156 -37.149 1.00 28.02 885 VAL A O 1
ATOM 6813 N N . THR A 1 886 ? 36.615 -63.492 -36.566 1.00 27.66 886 THR A N 1
ATOM 6814 C CA . THR A 1 886 ? 36.440 -63.562 -35.079 1.00 27.66 886 THR A CA 1
ATOM 6815 C C . THR A 1 886 ? 37.663 -63.708 -34.162 1.00 27.66 886 THR A C 1
ATOM 6817 O O . THR A 1 886 ? 38.515 -64.543 -34.407 1.00 27.66 886 THR A O 1
ATOM 6820 N N . ASP A 1 887 ? 37.758 -63.136 -32.961 1.00 29.22 887 ASP A N 1
ATOM 6821 C CA . ASP A 1 887 ? 37.118 -62.063 -32.178 1.00 29.22 887 ASP A CA 1
ATOM 6822 C C . ASP A 1 887 ? 37.775 -62.125 -30.763 1.00 29.22 887 ASP A C 1
ATOM 6824 O O . ASP A 1 887 ? 38.379 -63.139 -30.421 1.00 29.22 887 ASP A O 1
ATOM 6828 N N . HIS A 1 888 ? 37.661 -61.067 -29.952 1.00 33.12 888 HIS A N 1
ATOM 6829 C CA . HIS A 1 888 ? 37.847 -61.009 -28.483 1.00 33.12 888 HIS A CA 1
ATOM 6830 C C . HIS A 1 888 ? 38.935 -61.892 -27.801 1.00 33.12 888 HIS A C 1
ATOM 6832 O O . HIS A 1 888 ? 38.699 -63.057 -27.480 1.00 33.12 888 HIS A O 1
ATOM 6838 N N . SER A 1 889 ? 40.020 -61.276 -27.293 1.00 26.81 889 SER A N 1
ATOM 6839 C CA . SER A 1 889 ? 40.108 -60.903 -25.853 1.00 26.81 889 SER A CA 1
ATOM 6840 C C . SER A 1 889 ? 41.520 -60.546 -25.315 1.00 26.81 889 SER A C 1
ATOM 6842 O O . SER A 1 889 ? 42.475 -61.282 -25.500 1.00 26.81 889 SER A O 1
ATOM 6844 N N . ASN A 1 890 ? 41.582 -59.405 -24.605 1.00 30.05 890 ASN A N 1
ATOM 6845 C CA . ASN A 1 890 ? 42.323 -59.041 -23.371 1.00 30.05 890 ASN A CA 1
ATOM 6846 C C . ASN A 1 890 ? 43.789 -59.489 -23.056 1.00 30.05 890 ASN A C 1
ATOM 6848 O O . ASN A 1 890 ? 44.297 -60.523 -23.465 1.00 30.05 890 ASN A O 1
ATOM 6852 N N . THR A 1 891 ? 44.386 -58.741 -22.115 1.00 27.44 891 THR A N 1
ATOM 6853 C CA . THR A 1 891 ? 45.665 -58.927 -21.392 1.00 27.44 891 THR A CA 1
ATOM 6854 C C . THR A 1 891 ? 46.938 -58.591 -22.175 1.00 27.44 891 THR A C 1
ATOM 6856 O O . THR A 1 891 ? 47.148 -59.027 -23.299 1.00 27.44 891 THR A O 1
ATOM 6859 N N . GLY A 1 892 ? 47.804 -57.772 -21.569 1.00 25.64 892 GLY A N 1
ATOM 6860 C CA . GLY A 1 892 ? 49.049 -57.296 -22.181 1.00 25.64 892 GLY A CA 1
ATOM 6861 C C . GLY A 1 892 ? 50.251 -57.461 -21.255 1.00 25.64 892 GLY A C 1
ATOM 6862 O O . GLY A 1 892 ? 50.156 -58.112 -20.215 1.00 25.64 892 GLY A O 1
ATOM 6863 N N . ASN A 1 893 ? 51.372 -56.822 -21.599 1.00 26.77 893 ASN A N 1
ATOM 6864 C CA . ASN A 1 893 ? 52.386 -56.455 -20.612 1.00 26.77 893 ASN A CA 1
ATOM 6865 C C . ASN A 1 893 ? 53.295 -55.306 -21.084 1.00 26.77 893 ASN A C 1
ATOM 6867 O O . ASN A 1 893 ? 53.470 -55.071 -22.276 1.00 26.77 893 ASN A O 1
ATOM 6871 N N . ASN A 1 894 ? 53.851 -54.602 -20.098 1.00 33.62 894 ASN A N 1
ATOM 6872 C CA . ASN A 1 894 ? 54.881 -53.551 -20.198 1.00 33.62 894 ASN A CA 1
ATOM 6873 C C . ASN A 1 894 ? 56.291 -54.223 -20.371 1.00 33.62 894 ASN A C 1
ATOM 6875 O O . ASN A 1 894 ? 56.294 -55.459 -20.402 1.00 33.62 894 ASN A O 1
ATOM 6879 N N . PRO A 1 895 ? 57.488 -53.555 -20.408 1.00 43.25 895 PRO A N 1
ATOM 6880 C CA . PRO A 1 895 ? 57.824 -52.226 -19.847 1.00 43.25 895 PRO A CA 1
ATOM 6881 C C . PRO A 1 895 ? 58.915 -51.362 -20.583 1.00 43.25 895 PRO A C 1
ATOM 6883 O O . PRO A 1 895 ? 59.461 -51.747 -21.610 1.00 43.25 895 PRO A O 1
ATOM 6886 N N . ILE A 1 896 ? 59.320 -50.254 -19.920 1.00 31.05 896 ILE A N 1
ATOM 6887 C CA . ILE A 1 896 ? 60.653 -49.568 -19.909 1.00 31.05 896 ILE A CA 1
ATOM 6888 C C . ILE A 1 896 ? 60.857 -48.242 -20.707 1.00 31.05 896 ILE A C 1
ATOM 6890 O O . ILE A 1 896 ? 61.204 -48.234 -21.880 1.00 31.05 896 ILE A O 1
ATOM 6894 N N . ASN A 1 897 ? 60.803 -47.138 -19.936 1.00 29.97 897 ASN A N 1
ATOM 6895 C CA . ASN A 1 897 ? 61.651 -45.916 -19.906 1.00 29.97 897 ASN A CA 1
ATOM 6896 C C . ASN A 1 897 ? 61.797 -44.985 -21.140 1.00 29.97 897 ASN A C 1
ATOM 6898 O O . ASN A 1 897 ? 62.396 -45.346 -22.141 1.00 29.97 897 ASN A O 1
ATOM 6902 N N . THR A 1 898 ? 61.238 -43.758 -21.094 1.00 30.50 898 THR A N 1
ATOM 6903 C CA . THR A 1 898 ? 61.820 -42.459 -20.611 1.00 30.50 898 THR A CA 1
ATOM 6904 C C . THR A 1 898 ? 62.831 -41.796 -21.572 1.00 30.50 898 THR A C 1
ATOM 6906 O O . THR A 1 898 ? 63.665 -42.491 -22.128 1.00 30.50 898 THR A O 1
ATOM 6909 N N . THR A 1 899 ? 62.893 -40.468 -21.765 1.00 30.56 899 THR A N 1
ATOM 6910 C CA . THR A 1 899 ? 62.544 -39.345 -20.861 1.00 30.56 899 THR A CA 1
ATOM 6911 C C . THR A 1 899 ? 61.915 -38.133 -21.570 1.00 30.56 899 THR A C 1
ATOM 6913 O O . THR A 1 899 ? 62.476 -37.643 -22.545 1.00 30.56 899 THR A O 1
ATOM 6916 N N . ASN A 1 900 ? 60.868 -37.545 -20.981 1.00 32.03 900 ASN A N 1
ATOM 6917 C CA . ASN A 1 900 ? 60.765 -36.098 -20.709 1.00 32.03 900 ASN A CA 1
ATOM 6918 C C . ASN A 1 900 ? 59.572 -35.835 -19.771 1.00 32.03 900 ASN A C 1
ATOM 6920 O O . ASN A 1 900 ? 58.610 -36.599 -19.778 1.00 32.03 900 ASN A O 1
ATOM 6924 N N . LYS A 1 901 ? 59.658 -34.807 -18.916 1.00 32.12 901 LYS A N 1
ATOM 6925 C CA . LYS A 1 901 ? 58.706 -34.570 -17.814 1.00 32.12 901 LYS A CA 1
ATOM 6926 C C . LYS A 1 901 ? 57.948 -33.252 -18.016 1.00 32.12 901 LYS A C 1
ATOM 6928 O O . LYS A 1 901 ? 58.576 -32.233 -18.284 1.00 32.12 901 LYS A O 1
ATOM 6933 N N . LEU A 1 902 ? 56.625 -33.278 -17.853 1.00 36.41 902 LEU A N 1
ATOM 6934 C CA . LEU A 1 902 ? 55.767 -32.086 -17.784 1.00 36.41 902 LEU A CA 1
ATOM 6935 C C . LEU A 1 902 ? 55.536 -31.673 -16.310 1.00 36.41 902 LEU A C 1
ATOM 6937 O O . LEU A 1 902 ? 55.745 -32.507 -15.424 1.00 36.41 902 LEU A O 1
ATOM 6941 N N . PRO A 1 903 ? 55.175 -30.405 -16.024 1.00 38.41 903 PRO A N 1
ATOM 6942 C CA . PRO A 1 903 ? 55.051 -29.891 -14.656 1.00 38.41 903 PRO A CA 1
ATOM 6943 C C . PRO A 1 903 ? 53.676 -30.153 -14.013 1.00 38.41 903 PRO A C 1
ATOM 6945 O O . PRO A 1 903 ? 52.643 -30.003 -14.658 1.00 38.41 903 PRO A O 1
ATOM 6948 N N . ASP A 1 904 ? 53.669 -30.456 -12.712 1.00 37.91 904 ASP A N 1
ATOM 6949 C CA . ASP A 1 904 ? 52.456 -30.601 -11.895 1.00 37.91 904 ASP A CA 1
ATOM 6950 C C . ASP A 1 904 ? 51.859 -29.229 -11.509 1.00 37.91 904 ASP A C 1
ATOM 6952 O O . ASP A 1 904 ? 52.503 -28.436 -10.816 1.00 37.91 904 ASP A O 1
ATOM 6956 N N . THR A 1 905 ? 50.612 -28.947 -11.907 1.00 51.44 905 THR A N 1
ATOM 6957 C CA . THR A 1 905 ? 49.963 -27.625 -11.739 1.00 51.44 905 THR A CA 1
ATOM 6958 C C . THR A 1 905 ? 48.609 -27.651 -11.011 1.00 51.44 905 THR A C 1
ATOM 6960 O O . THR A 1 905 ? 47.734 -26.839 -11.292 1.00 51.44 905 THR A O 1
ATOM 6963 N N . SER A 1 906 ? 48.434 -28.528 -10.014 1.00 40.88 906 SER A N 1
ATOM 6964 C CA . SER A 1 906 ? 47.228 -28.549 -9.154 1.00 40.88 906 SER A CA 1
ATOM 6965 C C . SER A 1 906 ? 47.510 -28.461 -7.643 1.00 40.88 906 SER A C 1
ATOM 6967 O O . SER A 1 906 ? 46.755 -27.823 -6.911 1.00 40.88 906 SER A O 1
ATOM 6969 N N . THR A 1 907 ? 48.615 -29.029 -7.151 1.00 43.22 907 THR A N 1
ATOM 6970 C CA . THR A 1 907 ? 48.869 -29.153 -5.698 1.00 43.22 907 THR A CA 1
ATOM 6971 C C . THR A 1 907 ? 49.348 -27.858 -5.022 1.00 43.22 907 THR A C 1
ATOM 6973 O O . THR A 1 907 ? 49.041 -27.621 -3.854 1.00 43.22 907 THR A O 1
ATOM 6976 N N . ASN A 1 908 ? 50.090 -26.994 -5.727 1.00 44.22 908 ASN A N 1
ATOM 6977 C CA . ASN A 1 908 ? 50.755 -25.840 -5.099 1.00 44.22 908 ASN A CA 1
ATOM 6978 C C . ASN A 1 908 ? 49.814 -24.661 -4.790 1.00 44.22 908 ASN A C 1
ATOM 6980 O O . ASN A 1 908 ? 49.943 -24.049 -3.730 1.00 44.22 908 ASN A O 1
ATOM 6984 N N . TYR A 1 909 ? 48.838 -24.364 -5.656 1.00 44.34 909 TYR A N 1
ATOM 6985 C CA . TYR A 1 909 ? 47.923 -23.230 -5.449 1.00 44.34 909 TYR A CA 1
ATOM 6986 C C . TYR A 1 909 ? 47.052 -23.391 -4.196 1.00 44.34 909 TYR A C 1
ATOM 6988 O O . TYR A 1 909 ? 46.900 -22.441 -3.431 1.00 44.34 909 TYR A O 1
ATOM 6996 N N . ARG A 1 910 ? 46.552 -24.605 -3.925 1.00 44.91 910 ARG A N 1
ATOM 6997 C CA . ARG A 1 910 ? 45.725 -24.893 -2.739 1.00 44.91 910 ARG A CA 1
ATOM 6998 C C . ARG A 1 910 ? 46.476 -24.650 -1.424 1.00 44.91 910 ARG A C 1
ATOM 7000 O O . ARG A 1 910 ? 45.893 -24.128 -0.477 1.00 44.91 910 ARG A O 1
ATOM 7007 N N . ASN A 1 911 ? 47.770 -24.973 -1.380 1.00 43.31 911 ASN A N 1
ATOM 7008 C CA . ASN A 1 911 ? 48.611 -24.753 -0.200 1.00 43.31 911 ASN A CA 1
ATOM 7009 C C . ASN A 1 911 ? 48.931 -23.264 0.018 1.00 43.31 911 ASN A C 1
ATOM 7011 O O . ASN A 1 911 ? 48.941 -22.805 1.159 1.00 43.31 911 ASN A O 1
ATOM 7015 N N . ILE A 1 912 ? 49.139 -22.500 -1.060 1.00 51.03 912 ILE A N 1
ATOM 7016 C CA . ILE A 1 912 ? 49.357 -21.044 -0.990 1.00 51.03 912 ILE A CA 1
ATOM 7017 C C . ILE A 1 912 ? 48.082 -20.328 -0.514 1.00 51.03 912 ILE A C 1
ATOM 7019 O O . ILE A 1 912 ? 48.162 -19.460 0.355 1.00 51.03 912 ILE A O 1
ATOM 7023 N N . LEU A 1 913 ? 46.906 -20.730 -1.013 1.00 45.50 913 LEU A N 1
ATOM 7024 C CA . LEU A 1 913 ? 45.623 -20.144 -0.610 1.00 45.50 913 LEU A CA 1
ATOM 7025 C C . LEU A 1 913 ? 45.329 -20.378 0.885 1.00 45.50 913 LEU A C 1
ATOM 7027 O O . LEU A 1 913 ? 44.999 -19.438 1.606 1.00 45.50 913 LEU A O 1
ATOM 7031 N N . LEU A 1 914 ? 45.530 -21.609 1.373 1.00 46.31 914 LEU A N 1
ATOM 7032 C CA . LEU A 1 914 ? 45.379 -21.947 2.796 1.00 46.31 914 LEU A CA 1
ATOM 7033 C C . LEU A 1 914 ? 46.356 -21.170 3.693 1.00 46.31 914 LEU A C 1
ATOM 7035 O O . LEU A 1 914 ? 45.956 -20.683 4.750 1.00 46.31 914 LEU A O 1
ATOM 7039 N N . ALA A 1 915 ? 47.613 -21.002 3.268 1.00 50.47 915 ALA A N 1
ATOM 7040 C CA . ALA A 1 915 ? 48.593 -20.209 4.010 1.00 50.47 915 ALA A CA 1
ATOM 7041 C C . ALA A 1 915 ? 48.193 -18.723 4.111 1.00 50.47 915 ALA A C 1
ATOM 7043 O O . ALA A 1 915 ? 48.359 -18.119 5.172 1.00 50.47 915 ALA A O 1
ATOM 7044 N N . GLY A 1 916 ? 47.625 -18.150 3.042 1.00 59.12 916 GLY A N 1
ATOM 7045 C CA . GLY A 1 916 ? 47.102 -16.780 3.040 1.00 59.12 916 GLY A CA 1
ATOM 7046 C C . GLY A 1 916 ? 45.932 -16.585 4.010 1.00 59.12 916 GLY A C 1
ATOM 7047 O O . GLY A 1 916 ? 45.943 -15.645 4.805 1.00 59.12 916 GLY A O 1
ATOM 7048 N N . ILE A 1 917 ? 44.967 -17.511 4.008 1.00 52.53 917 ILE A N 1
ATOM 7049 C CA . ILE A 1 917 ? 43.789 -17.459 4.893 1.00 52.53 917 ILE A CA 1
ATOM 7050 C C . ILE A 1 917 ? 44.203 -17.530 6.373 1.00 52.53 917 ILE A C 1
ATOM 7052 O O . ILE A 1 917 ? 43.740 -16.711 7.171 1.00 52.53 917 ILE A O 1
ATOM 7056 N N . LEU A 1 918 ? 45.128 -18.427 6.750 1.00 50.28 918 LEU A N 1
ATOM 7057 C CA . LEU A 1 918 ? 45.642 -18.469 8.129 1.00 50.28 918 LEU A CA 1
ATOM 7058 C C . LEU A 1 918 ? 46.371 -17.174 8.527 1.00 50.28 918 LEU A C 1
ATOM 7060 O O . LEU A 1 918 ? 46.247 -16.740 9.672 1.00 50.28 918 LEU A O 1
ATOM 7064 N N . PHE A 1 919 ? 47.104 -16.535 7.609 1.00 58.56 919 PHE A N 1
ATOM 7065 C CA . PHE A 1 919 ? 47.788 -15.269 7.898 1.00 58.56 919 PHE A CA 1
ATOM 7066 C C . PHE A 1 919 ? 46.808 -14.128 8.204 1.00 58.56 919 PHE A C 1
ATOM 7068 O O . PHE A 1 919 ? 47.044 -13.353 9.133 1.00 58.56 919 PHE A O 1
ATOM 7075 N N . ILE A 1 920 ? 45.691 -14.055 7.473 1.00 59.84 920 ILE A N 1
ATOM 7076 C CA . ILE A 1 920 ? 44.628 -13.067 7.710 1.00 59.84 920 ILE A CA 1
ATOM 7077 C C . ILE A 1 920 ? 43.949 -13.326 9.065 1.00 59.84 920 ILE A C 1
ATOM 7079 O O . ILE A 1 920 ? 43.763 -12.386 9.838 1.00 59.84 920 ILE A O 1
ATOM 7083 N N . LEU A 1 921 ? 43.671 -14.592 9.404 1.00 51.59 921 LEU A N 1
ATOM 7084 C CA . LEU A 1 921 ? 43.081 -14.973 10.696 1.00 51.59 921 LEU A CA 1
ATOM 7085 C C . LEU A 1 921 ? 43.994 -14.637 11.892 1.00 51.59 921 LEU A C 1
ATOM 7087 O O . LEU A 1 921 ? 43.534 -14.104 12.902 1.00 51.59 921 LEU A O 1
ATOM 7091 N N . PHE A 1 922 ? 45.302 -14.892 11.789 1.00 57.34 922 PHE A N 1
ATOM 7092 C CA . PHE A 1 922 ? 46.241 -14.505 12.849 1.00 57.34 922 PHE A CA 1
ATOM 7093 C C . PHE A 1 922 ? 46.425 -12.983 12.953 1.00 57.34 922 PHE A C 1
ATOM 7095 O O . PHE A 1 922 ? 46.609 -12.469 14.061 1.00 57.34 922 PHE A O 1
ATOM 7102 N N . ALA A 1 923 ? 46.334 -12.245 11.841 1.00 59.69 923 ALA A N 1
ATOM 7103 C CA . ALA A 1 923 ? 46.387 -10.785 11.856 1.00 59.69 923 ALA A CA 1
ATOM 7104 C C . ALA A 1 923 ? 45.171 -10.170 12.574 1.00 59.69 923 ALA A C 1
ATOM 7106 O O . ALA A 1 923 ? 45.350 -9.304 13.437 1.00 59.69 923 ALA A O 1
ATOM 7107 N N . THR A 1 924 ? 43.950 -10.638 12.290 1.00 53.06 924 THR A N 1
ATOM 7108 C CA . THR A 1 924 ? 42.723 -10.133 12.938 1.00 53.06 924 THR A CA 1
ATOM 7109 C C . THR A 1 924 ? 42.670 -10.477 14.428 1.00 53.06 924 THR A C 1
ATOM 7111 O O . THR A 1 924 ? 42.413 -9.587 15.245 1.00 53.06 924 THR A O 1
ATOM 7114 N N . ILE A 1 925 ? 43.031 -11.708 14.818 1.00 62.12 925 ILE A N 1
ATOM 7115 C CA . ILE A 1 925 ? 43.181 -12.100 16.234 1.00 62.12 925 ILE A CA 1
ATOM 7116 C C . ILE A 1 925 ? 44.234 -11.221 16.936 1.00 62.12 925 ILE A C 1
ATOM 7118 O O . ILE A 1 925 ? 44.010 -10.742 18.052 1.00 62.12 925 ILE A O 1
ATOM 7122 N N . GLY A 1 926 ? 45.362 -10.939 16.273 1.00 57.56 926 GLY A N 1
ATOM 7123 C CA . GLY A 1 926 ? 46.407 -10.051 16.790 1.00 57.56 926 GLY A CA 1
ATOM 7124 C C . GLY A 1 926 ? 45.930 -8.612 17.031 1.00 57.56 926 GLY A C 1
ATOM 7125 O O . GLY A 1 926 ? 46.303 -8.001 18.037 1.00 57.56 926 GLY A O 1
ATOM 7126 N N . VAL A 1 927 ? 45.071 -8.076 16.157 1.00 57.50 927 VAL A N 1
ATOM 7127 C CA . VAL A 1 927 ? 44.453 -6.746 16.322 1.00 57.50 927 VAL A CA 1
ATOM 7128 C C . VAL A 1 927 ? 43.471 -6.730 17.498 1.00 57.50 927 VAL A C 1
ATOM 7130 O O . VAL A 1 927 ? 43.553 -5.826 18.335 1.00 57.50 927 VAL A O 1
ATOM 7133 N N . PHE A 1 928 ? 42.606 -7.742 17.626 1.00 49.03 928 PHE A N 1
ATOM 7134 C CA . PHE A 1 928 ? 41.670 -7.851 18.754 1.00 49.03 928 PHE A CA 1
ATOM 7135 C C . PHE A 1 928 ? 42.391 -7.967 20.102 1.00 49.03 928 PHE A C 1
ATOM 7137 O O . PHE A 1 928 ? 42.103 -7.201 21.024 1.00 49.03 928 PHE A O 1
ATOM 7144 N N . TYR A 1 929 ? 43.401 -8.836 20.205 1.00 51.72 929 TYR A N 1
ATOM 7145 C CA . TYR A 1 929 ? 44.183 -9.008 21.435 1.00 51.72 929 TYR A CA 1
ATOM 7146 C C . TYR A 1 929 ? 44.939 -7.724 21.832 1.00 51.72 929 TYR A C 1
ATOM 7148 O O . TYR A 1 929 ? 45.072 -7.405 23.018 1.00 51.72 929 TYR A O 1
ATOM 7156 N N . LYS A 1 930 ? 45.381 -6.930 20.845 1.00 44.00 930 LYS A N 1
ATOM 7157 C CA . LYS A 1 930 ? 46.049 -5.634 21.059 1.00 44.00 930 LYS A CA 1
ATOM 7158 C C . LYS A 1 930 ? 45.081 -4.500 21.436 1.00 44.00 930 LYS A C 1
ATOM 7160 O O . LYS A 1 930 ? 45.515 -3.560 22.102 1.00 44.00 930 LYS A O 1
ATOM 7165 N N . ARG A 1 931 ? 43.792 -4.591 21.072 1.00 48.66 931 ARG A N 1
ATOM 7166 C CA . ARG A 1 931 ? 42.722 -3.716 21.594 1.00 48.66 931 ARG A CA 1
ATOM 7167 C C . ARG A 1 931 ? 42.348 -4.096 23.031 1.00 48.66 931 ARG A C 1
ATOM 7169 O O . ARG A 1 931 ? 42.462 -3.248 23.913 1.00 48.66 931 ARG A O 1
ATOM 7176 N N . PHE A 1 932 ? 42.023 -5.365 23.298 1.00 45.91 932 PHE A N 1
ATOM 7177 C CA . PHE A 1 932 ? 41.620 -5.826 24.639 1.00 45.91 932 PHE A CA 1
ATOM 7178 C C . PHE A 1 932 ? 42.673 -5.541 25.719 1.00 45.91 932 PHE A C 1
ATOM 7180 O O . PHE A 1 932 ? 42.347 -5.035 26.792 1.00 45.91 932 PHE A O 1
ATOM 7187 N N . LYS A 1 933 ? 43.964 -5.758 25.427 1.00 41.72 933 LYS A N 1
ATOM 7188 C CA . LYS A 1 933 ? 45.047 -5.529 26.404 1.00 41.72 933 LYS A CA 1
ATOM 7189 C C . LYS A 1 933 ? 45.367 -4.048 26.680 1.00 41.72 933 LYS A C 1
ATOM 7191 O O . LYS A 1 933 ? 46.296 -3.758 27.432 1.00 41.72 933 LYS A O 1
ATOM 7196 N N . LYS A 1 934 ? 44.613 -3.110 26.094 1.00 43.09 934 LYS A N 1
ATOM 7197 C CA . LYS A 1 934 ? 44.683 -1.671 26.395 1.00 43.09 934 LYS A CA 1
ATOM 7198 C C . LYS A 1 934 ? 43.552 -1.181 27.316 1.00 43.09 934 LYS A C 1
ATOM 7200 O O . LYS A 1 934 ? 43.616 -0.036 27.748 1.00 43.09 934 LYS A O 1
ATOM 7205 N N . GLY A 1 935 ? 42.556 -2.026 27.613 1.00 46.97 935 GLY A N 1
ATOM 7206 C CA . GLY A 1 935 ? 41.340 -1.663 28.357 1.00 46.97 935 GLY A CA 1
ATOM 7207 C C . GLY A 1 935 ? 41.311 -2.027 29.848 1.00 46.97 935 GLY A C 1
ATOM 7208 O O . GLY A 1 935 ? 40.338 -1.700 30.514 1.00 46.97 935 GLY A O 1
ATOM 7209 N N . THR A 1 936 ? 42.332 -2.697 30.399 1.00 47.09 936 THR A N 1
ATOM 7210 C CA . THR A 1 936 ? 42.320 -3.153 31.805 1.00 47.09 936 THR A CA 1
ATOM 7211 C C . THR A 1 936 ? 43.664 -2.990 32.526 1.00 47.09 936 THR A C 1
ATOM 7213 O O . THR A 1 936 ? 44.522 -3.872 32.507 1.00 47.09 936 THR A O 1
ATOM 7216 N N . LYS A 1 937 ? 43.813 -1.883 33.266 1.00 34.44 937 LYS A N 1
ATOM 7217 C CA . LYS A 1 937 ? 44.645 -1.823 34.482 1.00 34.44 937 LYS A CA 1
ATOM 7218 C C . LYS A 1 937 ? 44.058 -0.847 35.505 1.00 34.44 937 LYS A C 1
ATOM 7220 O O . LYS A 1 937 ? 44.191 0.361 35.368 1.00 34.44 937 LYS A O 1
ATOM 7225 N N . SER A 1 938 ? 43.453 -1.417 36.543 1.00 41.97 938 SER A N 1
ATOM 7226 C CA . SER A 1 938 ? 43.139 -0.743 37.807 1.00 41.97 938 SER A CA 1
ATOM 7227 C C . SER A 1 938 ? 44.424 -0.359 38.558 1.00 41.97 938 SER A C 1
ATOM 7229 O O . SER A 1 938 ? 45.402 -1.103 38.469 1.00 41.97 938 SER A O 1
ATOM 7231 N N . THR A 1 939 ? 44.408 0.765 39.286 1.00 40.78 939 THR A N 1
ATOM 7232 C CA . THR A 1 939 ? 44.505 0.789 40.767 1.00 40.78 939 THR A CA 1
ATOM 7233 C C . THR A 1 939 ? 44.334 2.210 41.315 1.00 40.78 939 THR A C 1
ATOM 7235 O O . THR A 1 939 ? 45.072 3.090 40.878 1.00 40.78 939 THR A O 1
ATOM 7238 N N . HIS A 1 940 ? 43.491 2.330 42.353 1.00 38.78 940 HIS A N 1
ATOM 7239 C CA . HIS A 1 940 ? 43.273 3.485 43.246 1.00 38.78 940 HIS A CA 1
ATOM 7240 C C . HIS A 1 940 ? 42.621 4.731 42.635 1.00 38.78 940 HIS A C 1
ATOM 7242 O O . HIS A 1 940 ? 43.330 5.537 41.999 1.00 38.78 940 HIS A O 1
#

Organism: NCBI:txid35841

Secondary structure (DSSP, 8-state):
---------SS--SSS-----------------------------------HHHHHTTTT--TTTT----S-SS-EEEEEETTEEEE--SS--S-TT--S---B----------------HHHHHH-EEEE--SS-S--TTTT---TTSPEEEE---PPPPPTT--EEEEEEEE---TT-GGGHHHHHHHHHHHHHH-SSEEEEEES--SSSSHHHHHHTTHHHHHHHHHTT-SEEE--SGGGSS-HHHHHHHHHT-SS-EE-SSEE-TT-TTGGGTB-SS-BSS--TT-EESEEEEEETTEEEEEEEEE-TTHHHHS---TT-EEPPHHHHHHHHHHHHHTTT---EEEEEES-HHHHHHHHHH-TT--EEE--SS--B-TT-EEE-SSSPEEEE-B-STTSEEEEEEEEE-TTS-EEEEEEEEEE-SB-TTS-BSSPPPHHHHHHHHHHHHHHHHHHT-EEEEBSS-B---HHHHTTS--HHHHHHHHHHHHHHTTT-TT--EEEEETTT----B-SSEEEHHHHHHHS-S-PEEEEEEEEHHHHHHHHHHHHTTTTS--TTPEEEESEEEEE-TTSPTTS-EEEEEEE-TTS-EEE--TT-EEEEEEEHHHHTTGGG-HHHHHHHHTT-EEEEEEEHHHHHHHHHHHTPSB-----SSEEE-----S-SEE--EEETTEEE--HHHHHHHHHHHHHTT--EEEE-TT-SEEEEEE-HHHHHHHHHTTPPEEEE-SSEEEEE-GGGS-TT--EEEEEEEEPPPTTBSS-EEEEEEEETTEEESEEEEEEEEEEE--TTT-S-GGG-EEEEEETTTTEEEEPTT-EEETTEEEEEEEE-SEEEEESS-GGG-PPP---------------------------------------------PPP-SHHHHHHHHHHHHHHHHHHHHHHHHHHTTS-----

Foldseek 3Di:
DDDDDDDDDDDDCDDDDDDDDDDDDDDDDDDDDDDDDDDDDDDDDDDDDDDPCNQCPPDRDGPCQPPDDADDFFDFNDDPDPFWTAGDDNDDDPDSPDDPDIGGDDDDDDDDDCPDDDDDVVQVVPKDKDFAPPPDPDPPVPPDDDPPTDIDIDRDCPDPPPLFDWDKAKEWEAAAQACLLVLLLLVLQVLVVCCVVGVRYAYEYLAHLHHDDVLCVPVVSVSVQVSCQVSVHAEYEHELRCQQDELQSNLVSLQSFQYEYAEQQKPPCQPPRQNVQEDAAEAQQDGGSHYYQWGWDATPNAIEIEHEYYAQCSVVVHHHDPRMHGHDRLVSLQVVLVNCVVVVHQAYEYSYAHEDVVVLVSQVRHPSHAEYEYYNNLDCDAFFDWDDDPAIHTYHHARHNPQWIKIKIFIAHSRNGTDDIGIHTQGSAADPVRDGPGDRNPVSNVSSVVSCVVVVVQQQDQLFAEQAKWDLDQLDLQAHDTQNLVLLQVLLQVVVCVVVVQAFKEKEFSLQQADIGHHTGDGLNNLCRRGVGQFFKKWFKAFLQLVVLLCLLLCQPPVDGARSNIRMGQKAWEFERVDHRVRTTQFIWGQGPVRATATGDRGDIHTYIYTPCVLCQHSRSVSSVVRVVVVRMDTPSGTSSRSSSVSRNVDHHDYGDRDNSYYHDHQLPDALEDEFDADPQEGDHDPVRLLSSLSVCNSVVAAREHAPQLDQWHKYKDALVSLLSCLNHQHWYWYDNPFKIKTGGNVQADRSWMKIKTWHFDCAAPQFQGTKIAIWIDTNNHTAFFTPFWIKMKGAGNPVSDDDQVQKFKWFQDPVVRFTHTAPDWDDDPRMIMDIDRGGGMMTIHRHDRPPDDDDDDDDDDDDDDDDDDDDDDDDDDDDDDDYDDDDDDDDDDDDDDDDDDDDDDPPVVVVVVVVVVVVVVVVVVVVVVVVVVPDDDDD

pLDDT: mean 78.71, std 23.23, range [25.64, 98.94]

InterPro domains:
  IPR004843 Calcineurin-like, phosphoesterase domain [PF00149] (170-379)
  IPR006146 5'-Nucleotidase, conserved site [PS00785] (169-181)
  IPR006179 5'-Nucleotidase/apyrase [PR01607] (167-185)
  IPR006179 5'-Nucleotidase/apyrase [PR01607] (343-360)
  IPR006179 5'-Nucleotidase/apyrase [PR01607] (362-385)
  IPR006179 5'-Nucleotidase/apyrase [PR01607] (393-413)
  IPR006179 5'-Nucleotidase/apyrase [PR01607] (521-544)
  IPR006179 5'-Nucleotidase/apyrase [PR01607] (599-618)
  IPR006179 5'-Nucleotidase/apyrase [PTHR11575] (154-685)
  IPR008334 5'-Nucleotidase, C-terminal [PF02872] (462-624)
  IPR029052 Metallo-dependent phosphatase-like [G3DSA:3.60.21.10] (158-461)
  IPR029052 Metallo-dependent phosphatase-like [SSF56300] (162-461)
  IPR036691 Endonuclease/exonuclease/phosphatase superfamily [G3DSA:3.60.10.10] (76-156)
  IPR036691 Endonuclease/exonuclease/phosphatase superfamily [SSF56219] (100-156)
  IPR036907 5'-Nucleotidase, C-terminal domain superfamily [G3DSA:3.90.780.10] (462-667)
  IPR036907 5'-Nucleotidase, C-terminal domain superfamily [SSF55816] (459-664)